Protein 7DEK (pdb70)

Solvent-accessible surface area: 42428 Å² total; per-residue (Å²): 167,26,91,19,150,60,57,7,5,57,4,1,0,3,44,0,8,80,29,1,48,46,28,32,41,108,0,11,71,36,3,29,4,45,0,0,10,77,0,1,68,3,19,63,58,185,106,182,86,71,17,72,79,122,67,12,85,99,14,60,55,110,3,99,152,80,2,114,128,72,44,69,64,51,4,81,99,44,19,111,53,3,83,109,60,14,116,68,11,23,72,76,87,58,17,69,73,26,119,40,23,0,8,47,60,61,84,111,142,24,145,19,92,99,3,142,45,120,33,56,0,27,0,36,8,16,0,64,17,73,109,42,34,54,45,58,6,0,86,112,106,57,65,53,62,56,38,62,0,88,62,27,27,80,0,9,36,47,1,0,65,82,3,44,38,22,1,78,4,67,0,17,0,3,8,126,31,15,93,14,68,130,31,87,44,53,37,10,19,11,39,12,2,0,15,10,35,1,48,0,74,15,54,163,126,28,172,64,66,4,5,43,0,0,0,1,30,0,13,88,30,0,90,47,40,32,128,98,19,35,92,51,16,54,2,105,0,0,15,33,0,0,45,0,17,64,51,130,99,151,63,50,21,67,84,89,57,15,94,120,6,94,48,101,14,123,140,96,13,118,85,83,129,54,52,93,5,81,106,43,22,120,54,3,92,124,58,18,104,100,5,23,154,118,145,60,16,68,71,25,119,52,22,0,10,42,37,73,82,109,148,27,134,20,93,88,5,126,51,121,25,50,0,28,0,40,13,28,0,79,16,62,109,25,73,66,49,60,2,0,93,134,112,55,68,66,58,57,34,61,0,77,57,29,27,73,0,18,35,46,0,0,61,74,3,53,36,27,6,73,3,76,0,14,0,14,6,130,36,19,92,17,63,135,39,119,30,134,55,10,42,22,29,14,5,0,20,6,50,0,46,0,66,18,63,155,220,102,125,15,95,20,146,69,52,20,17,68,1,0,0,1,39,0,6,89,31,0,60,47,41,36,146,130,32,31,96,68,12,18,20,134,4,0,11,36,0,0,37,1,3,50,47,144,105,188,75,98,14,71,78,122,50,7,89,122,7,78,52,88,23,125,116,121,25,92,100,106,124,66,60,86,9,81,102,37,37,103,46,1,133,126,57,22,89,92,6,22,161,119,144,60,12,71,66,23,120,52,21,0,10,40,40,70,81,95,154,30,148,23,85,97,6,134,34,122,32,50,0,26,0,38,21,44,0,70,17,51,115,36,81,58,44,50,7,0,96,142,120,52,67,57,46,74,50,61,0,70,68,27,26,76,0,10,37,45,2,0,60,81,3,48,35,23,12,80,8,74,0,12,0,7,17,132,31,14,104,15,70,124,39,92,40,132,56,10,47,29,42,5,6,0,9,9,34,0,43,0,74,18,59,140,161,100,133,68,55,8,20,27,0,0,10,1,30,0,2,91,29,0,59,46,33,21,56,101,5,4,44,68,15,12,5,39,0,0,9,25,0,2,75,3,10,48,61,148,100,167,64,76,35,79,73,110,80,4,81,117,8,56,42,129,29,104,130,146,8,118,109,114,72,67,53,51,6,71,96,51,35,114,62,3,141,123,62,22,82,48,8,25,96,86,130,57,18,68,69,26,120,50,23,0,9,41,43,80,84,120,168,29,148,17,78,91,5,123,42,117,28,54,1,25,0,35,15,46,0,71,18,67,108,32,77,59,43,57,4,0,93,127,115,52,68,58,47,70,40,66,0,72,66,32,33,81,0,10,35,49,1,1,61,72,1,50,37,25,9,83,4,72,0,15,0,11,15,144,34,14,94,15,69,143,51,103,34,79,36,14,27,23,39,11,5,2,7,8,40,0,43,0,70,18,67,148

Organism: Pseudomonas aeruginosa (strain ATCC 15692 / DSM 22644 / CIP 104116 / JCM 14847 / LMG 12228 / 1C / PRS 101 / PAO1) (NCBI:txid208964)

Foldseek 3Di:
DACCPPVVSVVVVVVVVQVCLQVVLLLPPVDDCPVVVVVVVCVVVVNDDPDDVVVVVVVVVVVNVVSVVSNVVVQVVQQVVLVVVLVVVCVDPQWDQDPVRKTKHWPFADDAAQDDQAWWFFKFKWKAFPVRHTDDGSVVVPHTDTGHLPPAFQQSVVVRRVGHAFIWMKIFAFLVSGVAQDDPGSSAHHRTTMIMGMTGNGID/DCPDVVSVVVVVVCVVVVVVVVLLVPVVDDVVVVVVQVVCVVVVHDRPDDVVVVVVVVVVSNVVSVVVLVVVQVVQQVVLVVVLVVVCVDPQWDQDPVRKIKHWPFADPAAFDDQAWKFFKFKWKAFPVGHTDDGSVVVPHTDTGGLNGAQQQSVVVSRVGHAFTKMKIFAWQVSGCACNCPDPVQHHRTTIIMTMHGNGID/DDDQPCPPVVSVVVVVVCVVVVVVVVVVPPPVDDPVVVVVVVVCVVVVHDDPDDPVRVVVVVVVSVVVVVVVLVVCQVVQQVVLVVLLVVQCPDPQWPQDPLRKIKHWPFADDAAQDAQAWKFFKFKWKAFSVGHTDDGSVVVPGTDIGHLNHAQQSSVVVSRVGHAFIWMKIFAFQVSGPAQDCPDPSAHHRTTMIMTMHRNGID/DDVDVVVVVVVVVCVVVQLLVCLLQPVDDDPVVVVVVVVCVVVVNPDPDDVVVVVVVVVVSNVNSVVRLVVVQVVQQVVLVVLLVVVCVDPQWDQDPLRKIKRWPFADPADFDDLAWWFFKFKWKAFPVGHTDDGSVVVVHTDTGRLVPAQQSSVVVSRVGHAFIKMKIFAFQVSGPAQDQPDSSGHHRTTIIMTMHGNGID

B-factor: mean 84.19, std 25.19, range [32.56, 194.79]

InterPro domains:
  IPR000774 Peptidyl-prolyl cis-trans isomerase, FKBP-type, N-terminal [PF01346] (33-130)
  IPR001179 FKBP-type peptidyl-prolyl cis-trans isomerase domain [PF00254] (137-225)
  IPR001179 FKBP-type peptidyl-prolyl cis-trans isomerase domain [PS50059] (142-228)
  IPR036944 Peptidyl-prolyl cis-trans isomerase, FKBP-type, N-terminal domain superfamily [G3DSA:1.10.287.460] (23-119)
  IPR046357 Peptidyl-prolyl cis-trans isomerase domain superfamily [G3DSA:3.10.50.40] (120-227)

Nearest PDB structures (foldseek):
  7dek-assembly2_D  TM=9.867E-01  e=1.945E-37  Pseudomonas aeruginosa PAO1
  8r39-assembly1_C-2  TM=6.738E-01  e=6.126E-23  Legionella pneumophila
  8bjd-assembly1_A  TM=6.782E-01  e=1.508E-22  Legionella pneumophila
  8bje-assembly1_A  TM=9.689E-01  e=6.973E-18  Legionella pneumophila
  1q6u-assembly1_A  TM=6.995E-01  e=3.808E-20  Escherichia coli

Sequence (814 aa):
NVELKTPAQKASYGIGLNMGKSLSQEGMDDLDSKAVAKGIEDALGKKKQQLTDEELTEAFAFLQKRAEERMAAIGDENAKAGKKFLEENGKRDGVTTTASGLQYEIVKKADGPQPKATDVVTVHYEGRLTDGTVFDSSIERGSPIDLPVSGVIPGWVEALQLMHVGEKIKLYIPSELAYGAQSPSPAIPANSVLVFDMELLGIKELKTPAQKASYGIGLNMGKSLSQEGMDDLDSKAVAKGIEDALGKKKQQLTDEELTEAFAFLQKRAEERMAAIGDENAKAGKKFLEENGKRDGVTTTASGLQYEIVKKADGPQPKATDVVTVHYEGRLTDGTVFDSSIERGSPIDLPVSGVIPGWVEALQLMHVGEKIKLYIPSELAYGAQSPSPAIPANSVLVFDMELLGIKQTNVELKTPAQKASYGIGLNMGKSLSQEGMDDLDSKAVAKGIEDALGKKKQQLTDEELTEAFAFLQKRAEERMAAIGDENAKAGKKFLEENGKRDGVTTTASGLQYEIVKKADGPQPKATDVVTVHYEGRLTDGTVFDSSIERGSPIDLPVSGVIPGWVEALQLMHVGEKIKLYIPSELAYGAQSPSPAIPANSVLVFDMELLGIKELKTPAQKASYGIGLNMGKSLSQEGMDDLDSKAVAKGIEDALGKKKQQLTDEELTEAFAFLQKRAEERMAAIGDENAKAGKKFLEENGKRDGVTTTASGLQYEIVKKADGPQPKATDVVTVHYEGRLTDGTVFDSSIERGSPIDLPVSGVIPGWVEALQLMHVGEKIKLYIPSELAYGAQSPSPAIPANSVLVFDMELLGIK

Secondary structure (DSSP, 8-state):
-----SHHHHHHHHHHHHHHHHHHTTT-----HHHHHHHHHHHHTTPPPSS-HHHHHHHHHHHHHHHHHHHHHHHHHHHHHHHHHHHHHHHSTT-EE-TTS-EEEEEE----PPPPTT-EEEEEEEEE-TTS-EEEEHHHHTS-EEEETTTS-HHHHHHHHH--TT-EEEEEE-GGGSSTT--SSTTS-SS--EEEEEEEEEE-/---SHHHHHHHHHHHHHHHHHHHTT-----HHHHHHHHHHHHTTPPPSS-HHHHHHHHHHHHHHHHHHHHHHHHHHHHHHHHHHHHHHHSTTEEE-TTS-EEEEEE---PPPP-TTSEEEEEEEEE-TT--EEEEHHHHTS-EEEETTTS-HHHHHHHHH--TT-EEEEEE-STTTTTT---SSSS-SS-PEEEEEEEEEE-/-------SHHHHHHHHHHHHHHHHHHHTT-TT--HHHHHHHHHHHHTT---SS-HHHHHHHHHHHHHHHHHHHHHHHHHHHHHHHHHHHHHHHSTT-EE-TTS-EEEEEE---SPPP-TTSEEEEEEEEE-TT-----BHHHH-S-EEEESBTB-HHHHHHHHHS-TT-EEEEEE-GGGSS-S--SSTTS-TT--EEEEEEEEEE-/---SHHHHHHHHHHHHHHHHHHHTT-----HHHHHHHHHHHHTTPPPSS-HHHHHHHHHHHHHHHHHHHHHHHHHHHHHHHHHHHHHHHSTT-EE-TTS-EEEEEE---PPPP-TT-EEEEEEEEE-TT-----BHHHHTS-EEEEGGGS-HHHHHHHHH--TT-EEEEEE-GGGTTTT---SSSS-SS-PEEEEEEEEEE-

Structure (mmCIF, N/CA/C/O backbone):
data_7DEK
#
_entry.id   7DEK
#
_cell.length_a   77.073
_cell.length_b   94.223
_cell.length_c   117.437
_cell.angle_alpha   90.000
_cell.angle_beta   90.000
_cell.angle_gamma   90.000
#
_symmetry.space_group_name_H-M   'P 21 21 21'
#
loop_
_entity.id
_entity.type
_entity.pdbx_description
1 polymer 'Peptidyl-prolyl cis-trans isomerase'
2 water water
#
loop_
_atom_site.group_PDB
_atom_site.id
_atom_site.type_symbol
_atom_site.label_atom_id
_atom_site.label_alt_id
_atom_site.label_comp_id
_atom_site.label_asym_id
_atom_site.label_entity_id
_atom_site.label_seq_id
_atom_site.pdbx_PDB_ins_code
_atom_site.Cartn_x
_atom_site.Cartn_y
_atom_site.Cartn_z
_atom_site.occupancy
_atom_site.B_iso_or_equiv
_atom_site.auth_seq_id
_atom_site.auth_comp_id
_atom_site.auth_asym_id
_atom_site.auth_atom_id
_atom_site.pdbx_PDB_model_num
ATOM 1 N N . ASN A 1 3 ? -10.60000 16.53700 -11.00800 1.000 100.24023 25 ASN A N 1
ATOM 2 C CA . ASN A 1 3 ? -10.16100 17.08400 -9.69800 1.000 96.85882 25 ASN A CA 1
ATOM 3 C C . ASN A 1 3 ? -10.12000 15.93500 -8.69000 1.000 104.76779 25 ASN A C 1
ATOM 4 O O . ASN A 1 3 ? -9.62800 14.85300 -9.06200 1.000 107.47368 25 ASN A O 1
ATOM 9 N N . VAL A 1 4 ? -10.65100 16.14600 -7.47600 1.000 113.01371 26 VAL A N 1
ATOM 10 C CA . VAL A 1 4 ? -10.64100 15.10000 -6.40500 1.000 100.26303 26 VAL A CA 1
ATOM 11 C C . VAL A 1 4 ? -12.06600 14.84900 -5.90200 1.000 105.11101 26 VAL A C 1
ATOM 12 O O . VAL A 1 4 ? -12.83100 15.82500 -5.78600 1.000 103.17596 26 VAL A O 1
ATOM 16 N N . GLU A 1 5 ? -12.38500 13.59000 -5.59800 1.000 106.39031 27 GLU A N 1
ATOM 17 C CA . GLU A 1 5 ? -13.74000 13.22800 -5.11400 1.000 95.76843 27 GLU A CA 1
ATOM 18 C C . GLU A 1 5 ? -14.04600 14.02900 -3.85200 1.000 91.12650 27 GLU A C 1
ATOM 19 O O . GLU A 1 5 ? -14.96200 14.87000 -3.90600 1.000 99.29551 27 GLU A O 1
ATOM 25 N N . LEU A 1 6 ? -13.31300 13.75300 -2.77000 1.000 91.36281 28 LEU A N 1
ATOM 26 C CA . LEU A 1 6 ? -13.56700 14.41300 -1.46000 1.000 100.70918 28 LEU A CA 1
ATOM 27 C C . LEU A 1 6 ? -15.04200 14.24800 -1.09400 1.000 104.39222 28 LEU A C 1
ATOM 28 O O . LEU A 1 6 ? -15.56400 15.13500 -0.41300 1.000 98.87088 28 LEU A O 1
ATOM 33 N N . LYS A 1 7 ? -15.64900 13.11100 -1.44400 1.000 102.84162 29 LYS A N 1
ATOM 34 C CA . LYS A 1 7 ? -17.09100 12.88300 -1.16100 1.000 104.21470 29 LYS A CA 1
ATOM 35 C C . LYS A 1 7 ? -17.25900 11.91400 0.01600 1.000 103.41085 29 LYS A C 1
ATOM 36 O O . LYS A 1 7 ? -18.06200 12.21700 0.91700 1.000 99.15325 29 LYS A O 1
ATOM 42 N N . THR A 1 8 ? -16.57500 10.76900 -0.03200 1.000 86.40380 30 THR A N 1
ATOM 43 C CA . THR A 1 8 ? -16.70200 9.75600 1.04500 1.000 90.12986 30 THR A CA 1
ATOM 44 C C . THR A 1 8 ? -16.27100 10.40900 2.35700 1.000 81.79211 30 THR A C 1
ATOM 45 O O . THR A 1 8 ? -15.36200 11.24600 2.31200 1.000 86.33433 30 THR A O 1
ATOM 49 N N . PRO A 1 9 ? -16.91200 10.15300 3.53000 1.000 79.06699 31 PRO A N 1
ATOM 50 C CA . PRO A 1 9 ? -16.40700 10.69900 4.79300 1.000 87.65335 31 PRO A CA 1
ATOM 51 C C . PRO A 1 9 ? -14.95400 10.23700 4.94400 1.000 90.03095 31 PRO A C 1
ATOM 52 O O . PRO A 1 9 ? -14.18500 10.93500 5.57000 1.000 90.68539 31 PRO A O 1
ATOM 56 N N . ALA A 1 10 ? -14.60800 9.10500 4.33300 1.000 84.71273 32 ALA A N 1
ATOM 57 C CA . ALA A 1 10 ? -13.20300 8.64200 4.35300 1.000 80.49428 32 ALA A CA 1
ATOM 58 C C . ALA A 1 10 ? -12.36100 9.61200 3.52700 1.000 86.09908 32 ALA A C 1
ATOM 59 O O . ALA A 1 10 ? -11.25200 9.94600 3.96300 1.000 86.97313 32 ALA A O 1
ATOM 61 N N . GLN A 1 11 ? -12.87900 10.02700 2.37000 1.000 74.07028 33 GLN A N 1
ATOM 62 C CA . GLN A 1 11 ? -12.14600 10.96100 1.47800 1.000 81.91871 33 GLN A CA 1
ATOM 63 C C . GLN A 1 11 ? -11.92600 12.28900 2.19400 1.000 84.95397 33 GLN A C 1
ATOM 64 O O . GLN A 1 11 ? -10.80500 12.80800 2.13800 1.000 83.27157 33 GLN A O 1
ATOM 70 N N . LYS A 1 12 ? -12.98000 12.83200 2.79900 1.000 85.83826 34 LYS A N 1
ATOM 71 C CA . LYS A 1 12 ? -12.86500 14.11400 3.53200 1.000 73.15056 34 LYS A CA 1
ATOM 72 C C . LYS A 1 12 ? -11.73100 13.98400 4.54700 1.000 78.31246 34 LYS A C 1
ATOM 73 O O . LYS A 1 12 ? -10.86500 14.87200 4.57700 1.000 90.88884 34 LYS A O 1
ATOM 79 N N . ALA A 1 13 ? -11.73200 12.90200 5.32800 1.000 89.89709 35 ALA A N 1
ATOM 80 C CA . ALA A 1 13 ? -10.69700 12.69700 6.37000 1.000 90.36470 35 ALA A CA 1
ATOM 81 C C . ALA A 1 13 ? -9.31600 12.55600 5.72600 1.000 84.69051 35 ALA A C 1
ATOM 82 O O . ALA A 1 13 ? -8.38500 13.23500 6.18400 1.000 83.37819 35 ALA A O 1
ATOM 84 N N . SER A 1 14 ? -9.19400 11.68400 4.72400 1.000 78.85270 36 SER A N 1
ATOM 85 C CA . SER A 1 14 ? -7.88900 11.45200 4.05500 1.000 78.81621 36 SER A CA 1
ATOM 86 C C . SER A 1 14 ? -7.35000 12.78800 3.55000 1.000 87.84985 36 SER A C 1
ATOM 87 O O . SER A 1 14 ? -6.13400 13.00800 3.65100 1.000 90.26509 36 SER A O 1
ATOM 90 N N . TYR A 1 15 ? -8.23400 13.64200 3.03500 1.000 83.12803 37 TYR A N 1
ATOM 91 C CA . TYR A 1 15 ? -7.81700 14.97200 2.52400 1.000 79.27168 37 TYR A CA 1
ATOM 92 C C . TYR A 1 15 ? -7.06500 15.70900 3.62700 1.000 78.80652 37 TYR A C 1
ATOM 93 O O . TYR A 1 15 ? -5.93200 16.14900 3.38400 1.000 76.46537 37 TYR A O 1
ATOM 102 N N . GLY A 1 16 ? -7.70000 15.86700 4.78900 1.000 75.44464 38 GLY A N 1
ATOM 103 C CA . GLY A 1 16 ? -7.09300 16.65300 5.88000 1.000 85.60122 38 GLY A CA 1
ATOM 104 C C . GLY A 1 16 ? -5.85900 16.00100 6.46400 1.000 92.98211 38 GLY A C 1
ATOM 105 O O . GLY A 1 16 ? -5.01900 16.72800 7.01400 1.000 89.18566 38 GLY A O 1
ATOM 106 N N . ILE A 1 17 ? -5.73700 14.68100 6.34800 1.000 82.33583 39 ILE A N 1
ATOM 107 C CA . ILE A 1 17 ? -4.47100 14.04600 6.80400 1.000 89.32339 39 ILE A CA 1
ATOM 108 C C . ILE A 1 17 ? -3.35900 14.69500 5.98400 1.000 85.63614 39 ILE A C 1
ATOM 109 O O . ILE A 1 17 ? -2.40600 15.20600 6.58700 1.000 93.08287 39 ILE A O 1
ATOM 114 N N . GLY A 1 18 ? -3.53700 14.76000 4.66600 1.000 81.88066 40 GLY A N 1
ATOM 115 C CA . GLY A 1 18 ? -2.52600 15.37600 3.79000 1.000 94.07140 40 GLY A CA 1
ATOM 116 C C . GLY A 1 18 ? -2.42300 16.87300 4.00800 1.000 93.94577 40 GLY A C 1
ATOM 117 O O . GLY A 1 18 ? -1.29900 17.39400 4.00000 1.000 96.00109 40 GLY A O 1
ATOM 118 N N . LEU A 1 19 ? -3.56100 17.55000 4.15200 1.000 83.26934 41 LEU A N 1
ATOM 119 C CA . LEU A 1 19 ? -3.55800 19.01700 4.37400 1.000 86.71577 41 LEU A CA 1
ATOM 120 C C . LEU A 1 19 ? -2.67300 19.30900 5.58500 1.000 90.29079 41 LEU A C 1
ATOM 121 O O . LEU A 1 19 ? -1.66800 20.01500 5.42900 1.000 97.12792 41 LEU A O 1
ATOM 126 N N . ASN A 1 20 ? -3.04400 18.77500 6.74900 1.000 82.85525 42 ASN A N 1
ATOM 127 C CA . ASN A 1 20 ? -2.27900 19.05800 7.98800 1.000 84.40774 42 ASN A CA 1
ATOM 128 C C . ASN A 1 20 ? -0.83700 18.58600 7.79900 1.000 89.06302 42 ASN A C 1
ATOM 129 O O . ASN A 1 20 ? 0.06500 19.26500 8.29900 1.000 91.90340 42 ASN A O 1
ATOM 134 N N . MET A 1 21 ? -0.64200 17.46400 7.10400 1.000 89.64020 43 MET A N 1
ATOM 135 C CA . MET A 1 21 ? 0.71800 16.89600 6.91000 1.000 89.12076 43 MET A CA 1
ATOM 136 C C . MET A 1 21 ? 1.57900 17.89400 6.13500 1.000 94.49700 43 MET A C 1
ATOM 137 O O . MET A 1 21 ? 2.71800 18.12600 6.55200 1.000 101.26670 43 MET A O 1
ATOM 142 N N . GLY A 1 22 ? 1.03500 18.49700 5.07800 1.000 92.56476 44 GLY A N 1
ATOM 143 C CA . GLY A 1 22 ? 1.79000 19.50700 4.31600 1.000 99.64261 44 GLY A CA 1
ATOM 144 C C . GLY A 1 22 ? 2.21100 20.65100 5.21500 1.000 94.43094 44 GLY A C 1
ATOM 145 O O . GLY A 1 22 ? 3.39400 21.01600 5.18700 1.000 99.22131 44 GLY A O 1
ATOM 146 N N . LYS A 1 23 ? 1.27800 21.16800 6.01100 1.000 88.41528 45 LYS A N 1
ATOM 147 C CA . LYS A 1 23 ? 1.58200 22.30300 6.91800 1.000 94.80818 45 LYS A CA 1
ATOM 148 C C . LYS A 1 23 ? 2.57700 21.84400 7.98700 1.000 97.15627 45 LYS A C 1
ATOM 149 O O . LYS A 1 23 ? 3.50400 22.60500 8.29400 1.000 92.77418 45 LYS A O 1
ATOM 155 N N . SER A 1 24 ? 2.38100 20.64900 8.54600 1.000 102.28995 46 SER A N 1
ATOM 156 C CA . SER A 1 24 ? 3.29700 20.12800 9.59200 1.000 101.16626 46 SER A CA 1
ATOM 157 C C . SER A 1 24 ? 4.70800 20.01700 9.01700 1.000 109.21762 46 SER A C 1
ATOM 158 O O . SER A 1 24 ? 5.63900 20.55700 9.63200 1.000 117.22410 46 SER A O 1
ATOM 161 N N . LEU A 1 25 ? 4.84800 19.36800 7.86200 1.000 103.80682 47 LEU A N 1
ATOM 162 C CA . LEU A 1 25 ? 6.19200 19.14100 7.27200 1.000 111.10761 47 LEU A CA 1
ATOM 163 C C . LEU A 1 25 ? 6.79800 20.46700 6.80400 1.000 113.99713 47 LEU A C 1
ATOM 164 O O . LEU A 1 25 ? 8.03100 20.57800 6.81400 1.000 117.69565 47 LEU A O 1
ATOM 169 N N . SER A 1 26 ? 5.96300 21.42900 6.40600 1.000 112.69426 48 SER A N 1
ATOM 170 C CA . SER A 1 26 ? 6.47700 22.75000 5.95800 1.000 119.30001 48 SER A CA 1
ATOM 171 C C . SER A 1 26 ? 7.10200 23.46800 7.15400 1.000 120.89586 48 SER A C 1
ATOM 172 O O . SER A 1 26 ? 8.04900 24.25000 6.94900 1.000 110.05200 48 SER A O 1
ATOM 175 N N . GLN A 1 27 ? 6.57400 23.22100 8.35600 1.000 127.25408 49 GLN A N 1
ATOM 176 C CA . GLN A 1 27 ? 7.16100 23.82300 9.58200 1.000 112.87939 49 GLN A CA 1
ATOM 177 C C . GLN A 1 27 ? 8.22100 22.86200 10.11800 1.000 122.34056 49 GLN A C 1
ATOM 178 O O . GLN A 1 27 ? 8.73500 23.11900 11.21800 1.000 121.38385 49 GLN A O 1
ATOM 184 N N . GLU A 1 28 ? 8.50500 21.78500 9.38100 1.000 124.36257 50 GLU A N 1
ATOM 185 C CA . GLU A 1 28 ? 9.59300 20.85000 9.77500 1.000 128.37666 50 GLU A CA 1
ATOM 186 C C . GLU A 1 28 ? 10.73600 21.03800 8.77900 1.000 128.28659 50 GLU A C 1
ATOM 187 O O . GLU A 1 28 ? 11.63300 20.18100 8.74900 1.000 129.77539 50 GLU A O 1
ATOM 193 N N . GLY A 1 29 ? 10.69600 22.12600 8.00700 1.000 129.88052 51 GLY A N 1
ATOM 194 C CA . GLY A 1 29 ? 11.78800 22.42500 7.06400 1.000 128.74858 51 GLY A CA 1
ATOM 195 C C . GLY A 1 29 ? 11.59200 21.72100 5.73900 1.000 133.35960 51 GLY A C 1
ATOM 196 O O . GLY A 1 29 ? 12.39700 21.95300 4.82800 1.000 140.72636 51 GLY A O 1
ATOM 197 N N . MET A 1 30 ? 10.58500 20.85000 5.64100 1.000 131.61509 52 MET A N 1
ATOM 198 C CA . MET A 1 30 ? 10.40700 20.05200 4.39700 1.000 135.51196 52 MET A CA 1
ATOM 199 C C . MET A 1 30 ? 9.50300 20.80400 3.42400 1.000 133.99036 52 MET A C 1
ATOM 200 O O . MET A 1 30 ? 8.29500 20.51000 3.39500 1.000 130.34675 52 MET A O 1
ATOM 205 N N . ASP A 1 31 ? 10.05300 21.74300 2.65800 1.000 137.66628 53 ASP A N 1
ATOM 206 C CA . ASP A 1 31 ? 9.23200 22.43200 1.62700 1.000 138.75837 53 ASP A CA 1
ATOM 207 C C . ASP A 1 31 ? 9.33800 21.63100 0.33000 1.000 142.83966 53 ASP A C 1
ATOM 208 O O . ASP A 1 31 ? 8.49100 21.83200 -0.55800 1.000 142.30725 53 ASP A O 1
ATOM 213 N N . ASP A 1 32 ? 10.31400 20.72300 0.25200 1.000 151.97770 54 ASP A N 1
ATOM 214 C CA . ASP A 1 32 ? 10.58100 19.96800 -1.00300 1.000 156.09063 54 ASP A CA 1
ATOM 215 C C . ASP A 1 32 ? 9.53400 18.87600 -1.25300 1.000 154.96915 54 ASP A C 1
ATOM 216 O O . ASP A 1 32 ? 9.53400 18.32300 -2.36900 1.000 155.27809 54 ASP A O 1
ATOM 221 N N . LEU A 1 33 ? 8.69800 18.55900 -0.26100 1.000 149.71659 55 LEU A N 1
ATOM 222 C CA . LEU A 1 33 ? 7.72700 17.43700 -0.40200 1.000 144.32105 55 LEU A CA 1
ATOM 223 C C . LEU A 1 33 ? 6.76100 17.71000 -1.55800 1.000 145.47035 55 LEU A C 1
ATOM 224 O O . LEU A 1 33 ? 6.21600 18.82800 -1.60200 1.000 151.24670 55 LEU A O 1
ATOM 229 N N . ASP A 1 34 ? 6.53700 16.72500 -2.43300 1.000 140.99948 56 ASP A N 1
ATOM 230 C CA . ASP A 1 34 ? 5.51000 16.88300 -3.49700 1.000 144.60705 56 ASP A CA 1
ATOM 231 C C . ASP A 1 34 ? 4.53000 15.71400 -3.39600 1.000 138.66920 56 ASP A C 1
ATOM 232 O O . ASP A 1 34 ? 4.97400 14.60800 -3.04900 1.000 139.44026 56 ASP A O 1
ATOM 237 N N . SER A 1 35 ? 3.24800 15.97200 -3.65700 1.000 137.88842 57 SER A N 1
ATOM 238 C CA . SER A 1 35 ? 2.21000 14.91900 -3.54300 1.000 127.12099 57 SER A CA 1
ATOM 239 C C . SER A 1 35 ? 2.45400 13.86400 -4.61500 1.000 140.94306 57 SER A C 1
ATOM 240 O O . SER A 1 35 ? 1.71800 12.88200 -4.64700 1.000 140.67089 57 SER A O 1
ATOM 243 N N . LYS A 1 36 ? 3.46700 14.05800 -5.44900 1.000 149.31510 58 LYS A N 1
ATOM 244 C CA . LYS A 1 36 ? 3.66600 13.10400 -6.56500 1.000 149.87045 58 LYS A CA 1
ATOM 245 C C . LYS A 1 36 ? 3.89400 11.70600 -5.98900 1.000 141.65638 58 LYS A C 1
ATOM 246 O O . LYS A 1 36 ? 3.14800 10.78800 -6.36900 1.000 141.70431 58 LYS A O 1
ATOM 252 N N . ALA A 1 37 ? 4.78900 11.58000 -5.01100 1.000 143.78838 59 ALA A N 1
ATOM 253 C CA . ALA A 1 37 ? 5.14400 10.23100 -4.51400 1.000 145.88214 59 ALA A CA 1
ATOM 254 C C . ALA A 1 37 ? 4.42100 9.85800 -3.21300 1.000 140.34825 59 ALA A C 1
ATOM 255 O O . ALA A 1 37 ? 4.23800 8.65600 -2.99200 1.000 143.71960 59 ALA A O 1
ATOM 257 N N . VAL A 1 38 ? 4.05200 10.83100 -2.38000 1.000 135.36734 60 VAL A N 1
ATOM 258 C CA . VAL A 1 38 ? 3.42100 10.47000 -1.07600 1.000 132.04949 60 VAL A CA 1
ATOM 259 C C . VAL A 1 38 ? 2.05500 9.86200 -1.38300 1.000 131.32655 60 VAL A C 1
ATOM 260 O O . VAL A 1 38 ? 1.70700 8.84500 -0.76100 1.000 133.06623 60 VAL A O 1
ATOM 264 N N . ALA A 1 39 ? 1.35200 10.42100 -2.36900 1.000 131.98957 61 ALA A N 1
ATOM 265 C CA . ALA A 1 39 ? 0.04500 9.85800 -2.77300 1.000 128.67777 61 ALA A CA 1
ATOM 266 C C . ALA A 1 39 ? 0.28200 8.49400 -3.41500 1.000 137.70251 61 ALA A C 1
ATOM 267 O O . ALA A 1 39 ? -0.44400 7.55000 -3.08800 1.000 138.24297 61 ALA A O 1
ATOM 269 N N . LYS A 1 40 ? 1.27800 8.40600 -4.29200 1.000 141.31734 62 LYS A N 1
ATOM 270 C CA . LYS A 1 40 ? 1.60200 7.09600 -4.90500 1.000 147.72835 62 LYS A CA 1
ATOM 271 C C . LYS A 1 40 ? 1.81400 6.07900 -3.78400 1.000 146.22863 62 LYS A C 1
ATOM 272 O O . LYS A 1 40 ? 1.20300 5.00600 -3.86100 1.000 152.12937 62 LYS A O 1
ATOM 278 N N . GLY A 1 41 ? 2.65900 6.40900 -2.80200 1.000 143.87052 63 GLY A N 1
ATOM 279 C CA . GLY A 1 41 ? 2.99200 5.48000 -1.70400 1.000 140.53090 63 GLY A CA 1
ATOM 280 C C . GLY A 1 41 ? 1.76800 4.84900 -1.08300 1.000 137.04013 63 GLY A C 1
ATOM 281 O O . GLY A 1 41 ? 1.82900 3.65700 -0.75700 1.000 135.90870 63 GLY A O 1
ATOM 282 N N . ILE A 1 42 ? 0.69200 5.61700 -0.93000 1.000 132.88528 64 ILE A N 1
ATOM 283 C CA . ILE A 1 42 ? -0.52200 5.07900 -0.25100 1.000 134.67642 64 ILE A CA 1
ATOM 284 C C . ILE A 1 42 ? -1.06800 3.91400 -1.08000 1.000 146.02379 64 ILE A C 1
ATOM 285 O O . ILE A 1 42 ? -1.27800 2.83500 -0.50500 1.000 144.65567 64 ILE A O 1
ATOM 290 N N . GLU A 1 43 ? -1.24800 4.11700 -2.38700 1.000 143.28377 65 GLU A N 1
ATOM 291 C CA . GLU A 1 43 ? -1.73400 3.03400 -3.28100 1.000 133.90340 65 GLU A CA 1
ATOM 292 C C . GLU A 1 43 ? -0.76300 1.85100 -3.23400 1.000 145.86899 65 GLU A C 1
ATOM 293 O O . GLU A 1 43 ? -1.23800 0.71300 -3.08100 1.000 155.79472 65 GLU A O 1
ATOM 299 N N . ASP A 1 44 ? 0.54000 2.10900 -3.36300 1.000 149.44758 66 ASP A N 1
ATOM 300 C CA . ASP A 1 44 ? 1.54300 1.01100 -3.39300 1.000 151.18075 66 ASP A CA 1
ATOM 301 C C . ASP A 1 44 ? 1.42700 0.17400 -2.11800 1.000 148.04455 66 ASP A C 1
ATOM 302 O O . ASP A 1 44 ? 1.27400 -1.05300 -2.23400 1.000 149.89228 66 ASP A O 1
ATOM 307 N N . ALA A 1 45 ? 1.47600 0.81800 -0.95000 1.000 142.82824 67 ALA A N 1
ATOM 308 C CA . ALA A 1 45 ? 1.44700 0.08400 0.33700 1.000 137.66390 67 ALA A CA 1
ATOM 309 C C . ALA A 1 45 ? 0.12500 -0.66300 0.49500 1.000 133.16679 67 ALA A C 1
ATOM 310 O O . ALA A 1 45 ? 0.16000 -1.84000 0.89000 1.000 133.46897 67 ALA A O 1
ATOM 312 N N . LEU A 1 46 ? -0.99600 0.01800 0.24500 1.000 132.35241 68 LEU A N 1
ATOM 313 C CA . LEU A 1 46 ? -2.33300 -0.59900 0.46400 1.000 140.82797 68 LEU A CA 1
ATOM 314 C C . LEU A 1 46 ? -2.52000 -1.79000 -0.47600 1.000 131.64014 68 LEU A C 1
ATOM 315 O O . LEU A 1 46 ? -3.26700 -2.71500 -0.11100 1.000 127.63960 68 LEU A O 1
ATOM 320 N N . GLY A 1 47 ? -1.92200 -1.74200 -1.66400 1.000 138.32932 69 GLY A N 1
ATOM 321 C CA . GLY A 1 47 ? -2.04900 -2.86200 -2.61300 1.000 145.12727 69 GLY A CA 1
ATOM 322 C C . GLY A 1 47 ? -1.02800 -3.93700 -2.30600 1.000 157.39214 69 GLY A C 1
ATOM 323 O O . GLY A 1 47 ? -1.06100 -4.98200 -2.98600 1.000 150.42481 69 GLY A O 1
ATOM 324 N N . LYS A 1 48 ? -0.19900 -3.72000 -1.27500 1.000 155.07340 70 LYS A N 1
ATOM 325 C CA . LYS A 1 48 ? 0.90100 -4.66400 -0.93300 1.000 146.67067 70 LYS A CA 1
ATOM 326 C C . LYS A 1 48 ? 1.80900 -4.77800 -2.15600 1.000 156.56853 70 LYS A C 1
ATOM 327 O O . LYS A 1 48 ? 2.59800 -5.73600 -2.22800 1.000 157.84871 70 LYS A O 1
ATOM 333 N N . LYS A 1 49 ? 1.71000 -3.81400 -3.07500 1.000 165.42910 71 LYS A N 1
ATOM 334 C CA . LYS A 1 49 ? 2.61300 -3.78900 -4.25500 1.000 167.26243 71 LYS A CA 1
ATOM 335 C C . LYS A 1 49 ? 4.05200 -3.67100 -3.74400 1.000 170.48551 71 LYS A C 1
ATOM 336 O O . LYS A 1 49 ? 4.25000 -3.08500 -2.66200 1.000 171.15330 71 LYS A O 1
ATOM 342 N N . LYS A 1 50 ? 5.01300 -4.22900 -4.48100 1.000 168.72715 72 LYS A N 1
ATOM 343 C CA . LYS A 1 50 ? 6.42900 -4.22300 -4.02900 1.000 172.40961 72 LYS A CA 1
ATOM 344 C C . LYS A 1 50 ? 6.91200 -2.78400 -3.82600 1.000 174.75843 72 LYS A C 1
ATOM 345 O O . LYS A 1 50 ? 6.48000 -1.89700 -4.59100 1.000 171.58854 72 LYS A O 1
ATOM 351 N N . GLN A 1 51 ? 7.77800 -2.57000 -2.83000 1.000 182.37648 73 GLN A N 1
ATOM 352 C CA . GLN A 1 51 ? 8.35100 -1.22000 -2.58800 1.000 175.54267 73 GLN A CA 1
ATOM 353 C C . GLN A 1 51 ? 9.14000 -0.80500 -3.82900 1.000 179.61356 73 GLN A C 1
ATOM 354 O O . GLN A 1 51 ? 9.76800 -1.67800 -4.45500 1.000 189.25214 73 GLN A O 1
ATOM 360 N N . GLN A 1 52 ? 9.01500 0.46000 -4.23000 1.000 173.33487 74 GLN A N 1
ATOM 361 C CA . GLN A 1 52 ? 9.69600 0.92600 -5.46300 1.000 177.00728 74 GLN A CA 1
ATOM 362 C C . GLN A 1 52 ? 11.12600 1.31300 -5.09200 1.000 179.33620 74 GLN A C 1
ATOM 363 O O . GLN A 1 52 ? 11.93900 1.52800 -6.01000 1.000 183.55031 74 GLN A O 1
ATOM 369 N N . LEU A 1 53 ? 11.42100 1.36700 -3.79300 1.000 177.83655 75 LEU A N 1
ATOM 370 C CA . LEU A 1 53 ? 12.78800 1.72800 -3.34200 1.000 185.29101 75 LEU A CA 1
ATOM 371 C C . LEU A 1 53 ? 13.19100 0.82900 -2.17300 1.000 181.87818 75 LEU A C 1
ATOM 372 O O . LEU A 1 53 ? 12.32600 0.53600 -1.33200 1.000 180.39955 75 LEU A O 1
ATOM 377 N N . THR A 1 54 ? 14.45300 0.39700 -2.15000 1.000 185.45563 76 THR A N 1
ATOM 378 C CA . THR A 1 54 ? 14.94700 -0.49600 -1.07200 1.000 184.35577 76 THR A CA 1
ATOM 379 C C . THR A 1 54 ? 14.85000 0.23700 0.26300 1.000 180.41537 76 THR A C 1
ATOM 380 O O . THR A 1 54 ? 15.24200 1.41000 0.30500 1.000 182.44975 76 THR A O 1
ATOM 384 N N . ASP A 1 55 ? 14.35200 -0.43400 1.30300 1.000 158.54078 77 ASP A N 1
ATOM 385 C CA . ASP A 1 55 ? 14.16700 0.22200 2.62500 1.000 152.35674 77 ASP A CA 1
ATOM 386 C C . ASP A 1 55 ? 15.48300 0.86500 3.07100 1.000 145.81113 77 ASP A C 1
ATOM 387 O O . ASP A 1 55 ? 15.42900 1.91000 3.74000 1.000 140.68367 77 ASP A O 1
ATOM 392 N N . GLU A 1 56 ? 16.61700 0.25100 2.73000 1.000 145.21183 78 GLU A N 1
ATOM 393 C CA . GLU A 1 56 ? 17.93400 0.78200 3.17000 1.000 137.63102 78 GLU A CA 1
ATOM 394 C C . GLU A 1 56 ? 18.16400 2.17000 2.56300 1.000 138.51437 78 GLU A C 1
ATOM 395 O O . GLU A 1 56 ? 18.56000 3.08000 3.30800 1.000 128.30347 78 GLU A O 1
ATOM 401 N N . GLU A 1 57 ? 17.87600 2.33200 1.27100 1.000 140.81295 79 GLU A N 1
ATOM 402 C CA . GLU A 1 57 ? 18.11700 3.63100 0.59000 1.000 130.99855 79 GLU A CA 1
ATOM 403 C C . GLU A 1 57 ? 17.11300 4.63600 1.14500 1.000 134.22628 79 GLU A C 1
ATOM 404 O O . GLU A 1 57 ? 17.46800 5.82100 1.27400 1.000 132.33969 79 GLU A O 1
ATOM 410 N N . LEU A 1 58 ? 15.91400 4.16000 1.47400 1.000 142.21221 80 LEU A N 1
ATOM 411 C CA . LEU A 1 58 ? 14.84400 5.04500 1.99900 1.000 135.09528 80 LEU A CA 1
ATOM 412 C C . LEU A 1 58 ? 15.34800 5.71900 3.27500 1.000 127.27945 80 LEU A C 1
ATOM 413 O O . LEU A 1 58 ? 15.27400 6.95800 3.35000 1.000 125.85610 80 LEU A O 1
ATOM 418 N N . THR A 1 59 ? 15.84900 4.93000 4.22800 1.000 128.93843 81 THR A N 1
ATOM 419 C CA . THR A 1 59 ? 16.29800 5.48700 5.53100 1.000 127.58311 81 THR A CA 1
ATOM 420 C C . THR A 1 59 ? 17.42200 6.50100 5.31300 1.000 128.77774 81 THR A C 1
ATOM 421 O O . THR A 1 59 ? 17.41800 7.53500 6.00200 1.000 131.87173 81 THR A O 1
ATOM 425 N N . GLU A 1 60 ? 18.35200 6.20400 4.40600 1.000 131.10583 82 GLU A N 1
ATOM 426 C CA . GLU A 1 60 ? 19.49900 7.11600 4.16100 1.000 128.63600 82 GLU A CA 1
ATOM 427 C C . GLU A 1 60 ? 18.95800 8.46500 3.68600 1.000 124.99585 82 GLU A C 1
ATOM 428 O O . GLU A 1 60 ? 19.42400 9.49700 4.19900 1.000 125.19977 82 GLU A O 1
ATOM 434 N N . ALA A 1 61 ? 17.98800 8.44400 2.77000 1.000 127.64198 83 ALA A N 1
ATOM 435 C CA . ALA A 1 61 ? 17.44100 9.69900 2.20600 1.000 124.17331 83 ALA A CA 1
ATOM 436 C C . ALA A 1 61 ? 16.72100 10.49700 3.29500 1.000 120.30435 83 ALA A C 1
ATOM 437 O O . ALA A 1 61 ? 16.81900 11.73600 3.27400 1.000 127.46478 83 ALA A O 1
ATOM 439 N N . PHE A 1 62 ? 15.97900 9.81400 4.16600 1.000 114.81009 84 PHE A N 1
ATOM 440 C CA . PHE A 1 62 ? 15.24400 10.52000 5.24300 1.000 113.41012 84 PHE A CA 1
ATOM 441 C C . PHE A 1 62 ? 16.24600 11.38000 6.01000 1.000 115.34958 84 PHE A C 1
ATOM 442 O O . PHE A 1 62 ? 16.00800 12.59000 6.16500 1.000 122.43814 84 PHE A O 1
ATOM 450 N N . ALA A 1 63 ? 17.34000 10.76600 6.46200 1.000 117.97007 85 ALA A N 1
ATOM 451 C CA . ALA A 1 63 ? 18.35700 11.49600 7.25400 1.000 122.45442 85 ALA A CA 1
ATOM 452 C C . ALA A 1 63 ? 19.00600 12.58100 6.39400 1.000 128.94574 85 ALA A C 1
ATOM 453 O O . ALA A 1 63 ? 19.35600 13.64100 6.94200 1.000 131.27907 85 ALA A O 1
ATOM 455 N N . PHE A 1 64 ? 19.20500 12.29900 5.10500 1.000 123.86806 86 PHE A N 1
ATOM 456 C CA . PHE A 1 64 ? 19.80500 13.29900 4.18600 1.000 119.81468 86 PHE A CA 1
ATOM 457 C C . PHE A 1 64 ? 18.95400 14.56600 4.24100 1.000 123.36456 86 PHE A C 1
ATOM 458 O O . PHE A 1 64 ? 19.51100 15.66100 4.43800 1.000 125.35429 86 PHE A O 1
ATOM 466 N N . LEU A 1 65 ? 17.64100 14.41000 4.06000 1.000 121.58922 87 LEU A N 1
ATOM 467 C CA . LEU A 1 65 ? 16.72900 15.58200 4.04900 1.000 120.02292 87 LEU A CA 1
ATOM 468 C C . LEU A 1 65 ? 16.64200 16.17300 5.45600 1.000 119.13193 87 LEU A C 1
ATOM 469 O O . LEU A 1 65 ? 16.35200 17.36800 5.56100 1.000 131.45658 87 LEU A O 1
ATOM 474 N N . GLN A 1 66 ? 16.87900 15.37000 6.49300 1.000 111.59704 88 GLN A N 1
ATOM 475 C CA . GLN A 1 66 ? 16.71700 15.89700 7.87200 1.000 116.84605 88 GLN A CA 1
ATOM 476 C C . GLN A 1 66 ? 17.70800 17.04300 8.07500 1.000 114.52072 88 GLN A C 1
ATOM 477 O O . GLN A 1 66 ? 17.30400 18.09000 8.60900 1.000 117.28796 88 GLN A O 1
ATOM 483 N N . LYS A 1 67 ? 18.94900 16.85300 7.63400 1.000 109.92713 89 LYS A N 1
ATOM 484 C CA . LYS A 1 67 ? 19.98200 17.90100 7.82500 1.000 117.45911 89 LYS A CA 1
ATOM 485 C C . LYS A 1 67 ? 19.64400 19.08800 6.92000 1.000 113.25386 89 LYS A C 1
ATOM 486 O O . LYS A 1 67 ? 19.82900 20.23700 7.35700 1.000 115.67368 89 LYS A O 1
ATOM 492 N N . ARG A 1 68 ? 19.16000 18.81300 5.70800 1.000 111.09363 90 ARG A N 1
ATOM 493 C CA . ARG A 1 68 ? 18.78400 19.89900 4.76600 1.000 115.17550 90 ARG A CA 1
ATOM 494 C C . ARG A 1 68 ? 17.66300 20.71800 5.39900 1.000 114.36666 90 ARG A C 1
ATOM 495 O O . ARG A 1 68 ? 17.74900 21.95800 5.37300 1.000 114.98827 90 ARG A O 1
ATOM 503 N N . ALA A 1 69 ? 16.65600 20.04300 5.94900 1.000 109.58959 91 ALA A N 1
ATOM 504 C CA . ALA A 1 69 ? 15.48900 20.74200 6.53000 1.000 116.27149 91 ALA A CA 1
ATOM 505 C C . ALA A 1 69 ? 15.90200 21.50200 7.79200 1.000 118.69299 91 ALA A C 1
ATOM 506 O O . ALA A 1 69 ? 15.29000 22.54100 8.06600 1.000 118.69962 91 ALA A O 1
ATOM 508 N N . GLU A 1 70 ? 16.89900 21.00200 8.52300 1.000 107.90661 92 GLU A N 1
ATOM 509 C CA . GLU A 1 70 ? 17.32000 21.65400 9.79000 1.000 103.90174 92 GLU A CA 1
ATOM 510 C C . GLU A 1 70 ? 17.76400 23.08800 9.48900 1.000 114.03317 92 GLU A C 1
ATOM 511 O O . GLU A 1 70 ? 17.26200 24.01700 10.14200 1.000 115.17288 92 GLU A O 1
ATOM 517 N N . GLU A 1 71 ? 18.69800 23.25100 8.55100 1.000 112.22394 93 GLU A N 1
ATOM 518 C CA . GLU A 1 71 ? 19.20200 24.60100 8.19800 1.000 105.51964 93 GLU A CA 1
ATOM 519 C C . GLU A 1 71 ? 18.04700 25.40400 7.60900 1.000 104.85687 93 GLU A C 1
ATOM 520 O O . GLU A 1 71 ? 17.96400 26.61200 7.88600 1.000 111.89126 93 GLU A O 1
ATOM 526 N N . ARG A 1 72 ? 17.18200 24.74600 6.83900 1.000 110.37110 94 ARG A N 1
ATOM 527 C CA . ARG A 1 72 ? 16.05800 25.46100 6.18500 1.000 111.62900 94 ARG A CA 1
ATOM 528 C C . ARG A 1 72 ? 15.17000 26.06700 7.27300 1.000 102.11079 94 ARG A C 1
ATOM 529 O O . ARG A 1 72 ? 14.69700 27.19900 7.08600 1.000 101.12083 94 ARG A O 1
ATOM 537 N N . MET A 1 73 ? 14.98200 25.34500 8.38000 1.000 97.86984 95 MET A N 1
ATOM 538 C CA . MET A 1 73 ? 14.08800 25.82400 9.46600 1.000 102.00384 95 MET A CA 1
ATOM 539 C C . MET A 1 73 ? 14.67700 27.08400 10.09400 1.000 98.71892 95 MET A C 1
ATOM 540 O O . MET A 1 73 ? 13.91300 28.03600 10.32400 1.000 102.58681 95 MET A O 1
ATOM 545 N N . ALA A 1 74 ? 15.97900 27.07500 10.37300 1.000 98.82758 96 ALA A N 1
ATOM 546 C CA . ALA A 1 74 ? 16.62800 28.24600 11.00300 1.000 107.34437 96 ALA A CA 1
ATOM 547 C C . ALA A 1 74 ? 16.37600 29.49100 10.14900 1.000 106.68341 96 ALA A C 1
ATOM 548 O O . ALA A 1 74 ? 15.97200 30.52100 10.71500 1.000 108.47299 96 ALA A O 1
ATOM 550 N N . ALA A 1 75 ? 16.59800 29.39000 8.83700 1.000 97.92785 97 ALA A N 1
ATOM 551 C CA . ALA A 1 75 ? 16.44600 30.55300 7.93400 1.000 92.51555 97 ALA A CA 1
ATOM 552 C C . ALA A 1 75 ? 14.99100 31.02200 7.89700 1.000 90.87915 97 ALA A C 1
ATOM 553 O O . ALA A 1 75 ? 14.76600 32.24000 7.96200 1.000 92.30180 97 ALA A O 1
ATOM 555 N N . ILE A 1 76 ? 14.05000 30.08900 7.75300 1.000 92.02191 98 ILE A N 1
ATOM 556 C CA . ILE A 1 76 ? 12.60900 30.46400 7.65900 1.000 91.02896 98 ILE A CA 1
ATOM 557 C C . ILE A 1 76 ? 12.24800 31.23400 8.92700 1.000 89.18960 98 ILE A C 1
ATOM 558 O O . ILE A 1 76 ? 11.59800 32.28700 8.81600 1.000 105.10884 98 ILE A O 1
ATOM 563 N N . GLY A 1 77 ? 12.71300 30.74900 10.07900 1.000 87.70598 99 GLY A N 1
ATOM 564 C CA . GLY A 1 77 ? 12.40400 31.40800 11.36000 1.000 91.90439 99 GLY A CA 1
ATOM 565 C C . GLY A 1 77 ? 12.99700 32.80000 11.43900 1.000 96.15009 99 GLY A C 1
ATOM 566 O O . GLY A 1 77 ? 12.26300 33.72800 11.81100 1.000 86.78096 99 GLY A O 1
ATOM 567 N N . ASP A 1 78 ? 14.28500 32.93500 11.11900 1.000 94.41773 100 ASP A N 1
ATOM 568 C CA . ASP A 1 78 ? 14.96200 34.25300 11.22400 1.000 92.99210 100 ASP A CA 1
ATOM 569 C C . ASP A 1 78 ? 14.25500 35.23500 10.28900 1.000 92.42504 100 ASP A C 1
ATOM 570 O O . ASP A 1 78 ? 14.06100 36.39400 10.68100 1.000 106.47746 100 ASP A O 1
ATOM 575 N N . GLU A 1 79 ? 13.86600 34.76900 9.10500 1.000 88.49711 101 GLU A N 1
ATOM 576 C CA . GLU A 1 79 ? 13.19000 35.65500 8.12700 1.000 91.33092 101 GLU A CA 1
ATOM 577 C C . GLU A 1 79 ? 11.85000 36.09700 8.71100 1.000 90.95610 101 GLU A C 1
ATOM 578 O O . GLU A 1 79 ? 11.54800 37.29900 8.64400 1.000 102.51057 101 GLU A O 1
ATOM 584 N N . ASN A 1 80 ? 11.09500 35.15800 9.28300 1.000 88.27115 102 ASN A N 1
ATOM 585 C CA . ASN A 1 80 ? 9.77700 35.49800 9.87900 1.000 90.07530 102 ASN A CA 1
ATOM 586 C C . ASN A 1 80 ? 9.98700 36.50000 11.01800 1.000 93.80482 102 ASN A C 1
ATOM 587 O O . ASN A 1 80 ? 9.16500 37.41900 11.14800 1.000 85.17415 102 ASN A O 1
ATOM 592 N N . ALA A 1 81 ? 11.05500 36.32900 11.79900 1.000 94.85989 103 ALA A N 1
ATOM 593 C CA . ALA A 1 81 ? 11.32600 37.22900 12.94400 1.000 87.53854 103 ALA A CA 1
ATOM 594 C C . ALA A 1 81 ? 11.55100 38.64900 12.43700 1.000 85.29025 103 ALA A C 1
ATOM 595 O O . ALA A 1 81 ? 10.88400 39.56100 12.93400 1.000 90.70893 103 ALA A O 1
ATOM 597 N N . LYS A 1 82 ? 12.48100 38.81600 11.49900 1.000 87.86535 104 LYS A N 1
ATOM 598 C CA . LYS A 1 82 ? 12.81300 40.16500 10.97500 1.000 88.04798 104 LYS A CA 1
ATOM 599 C C . LYS A 1 82 ? 11.55800 40.79500 10.37400 1.000 92.43120 104 LYS A C 1
ATOM 600 O O . LYS A 1 82 ? 11.31600 41.98400 10.62700 1.000 94.01340 104 LYS A O 1
ATOM 606 N N . ALA A 1 83 ? 10.79400 40.01400 9.61200 1.000 94.84912 105 ALA A N 1
ATOM 607 C CA . ALA A 1 83 ? 9.53800 40.52600 9.02200 1.000 100.20650 105 ALA A CA 1
ATOM 608 C C . ALA A 1 83 ? 8.60900 40.98100 10.14700 1.000 96.60791 105 ALA A C 1
ATOM 609 O O . ALA A 1 83 ? 8.05400 42.08300 10.04100 1.000 105.21913 105 ALA A O 1
ATOM 611 N N . GLY A 1 84 ? 8.45900 40.15800 11.18600 1.000 86.95489 106 GLY A N 1
ATOM 612 C CA . GLY A 1 84 ? 7.54600 40.48900 12.29600 1.000 83.30917 106 GLY A CA 1
ATOM 613 C C . GLY A 1 84 ? 7.97700 41.73800 13.03700 1.000 94.10041 106 GLY A C 1
ATOM 614 O O . GLY A 1 84 ? 7.12000 42.60200 13.27800 1.000 95.14035 106 GLY A O 1
ATOM 615 N N . LYS A 1 85 ? 9.26300 41.84200 13.37000 1.000 89.56342 107 LYS A N 1
ATOM 616 C CA . LYS A 1 85 ? 9.76000 43.01600 14.13200 1.000 82.96316 107 LYS A CA 1
ATOM 617 C C . LYS A 1 85 ? 9.55300 44.27700 13.28800 1.000 95.20497 107 LYS A C 1
ATOM 618 O O . LYS A 1 85 ? 9.16400 45.30800 13.86000 1.000 106.23260 107 LYS A O 1
ATOM 624 N N . LYS A 1 86 ? 9.77000 44.17800 11.97600 1.000 91.09811 108 LYS A N 1
ATOM 625 C CA . LYS A 1 86 ? 9.55900 45.33600 11.06900 1.000 87.20197 108 LYS A CA 1
ATOM 626 C C . LYS A 1 86 ? 8.07100 45.68400 11.04600 1.000 87.96554 108 LYS A C 1
ATOM 627 O O . LYS A 1 86 ? 7.74600 46.87700 11.08400 1.000 94.44279 108 LYS A O 1
ATOM 633 N N . PHE A 1 87 ? 7.20900 44.67000 10.96000 1.000 89.62446 109 PHE A N 1
ATOM 634 C CA . PHE A 1 87 ? 5.74400 44.90800 10.97300 1.000 92.94961 109 PHE A CA 1
ATOM 635 C C . PHE A 1 87 ? 5.40000 45.69000 12.23600 1.000 90.89894 109 PHE A C 1
ATOM 636 O O . PHE A 1 87 ? 4.65600 46.67300 12.14500 1.000 81.77908 109 PHE A O 1
ATOM 644 N N . LEU A 1 88 ? 5.92500 45.24300 13.37800 1.000 94.50378 110 LEU A N 1
ATOM 645 C CA . LEU A 1 88 ? 5.60700 45.90000 14.67000 1.000 95.04063 110 LEU A CA 1
ATOM 646 C C . LEU A 1 88 ? 6.02700 47.36800 14.60700 1.000 80.75999 110 LEU A C 1
ATOM 647 O O . LEU A 1 88 ? 5.19200 48.22400 14.91800 1.000 85.33300 110 LEU A O 1
ATOM 652 N N . GLU A 1 89 ? 7.27600 47.63500 14.22900 1.000 82.22959 111 GLU A N 1
ATOM 653 C CA . GLU A 1 89 ? 7.78100 49.03000 14.15800 1.000 91.23827 111 GLU A CA 1
ATOM 654 C C . GLU A 1 89 ? 6.84000 49.86200 13.28600 1.000 91.46725 111 GLU A C 1
ATOM 655 O O . GLU A 1 89 ? 6.36900 50.90800 13.76200 1.000 94.66622 111 GLU A O 1
ATOM 661 N N . GLU A 1 90 ? 6.55900 49.40100 12.06800 1.000 88.96349 112 GLU A N 1
ATOM 662 C CA . GLU A 1 90 ? 5.70000 50.17300 11.13300 1.000 88.81741 112 GLU A CA 1
ATOM 663 C C . GLU A 1 90 ? 4.30400 50.35700 11.73500 1.000 86.79606 112 GLU A C 1
ATOM 664 O O . GLU A 1 90 ? 3.76700 51.47100 11.63500 1.000 95.54376 112 GLU A O 1
ATOM 670 N N . ASN A 1 91 ? 3.74100 49.30400 12.33300 1.000 85.84743 113 ASN A N 1
ATOM 671 C CA . ASN A 1 91 ? 2.36500 49.38100 12.89500 1.000 83.98958 113 ASN A CA 1
ATOM 672 C C . ASN A 1 91 ? 2.37400 50.33900 14.08700 1.000 81.30482 113 ASN A C 1
ATOM 673 O O . ASN A 1 91 ? 1.36600 51.02100 14.30000 1.000 77.68575 113 ASN A O 1
ATOM 678 N N . GLY A 1 92 ? 3.48200 50.39200 14.82600 1.000 80.36349 114 GLY A N 1
ATOM 679 C CA . GLY A 1 92 ? 3.59100 51.30500 15.98000 1.000 78.24914 114 GLY A CA 1
ATOM 680 C C . GLY A 1 92 ? 3.57600 52.75200 15.53300 1.000 88.96649 114 GLY A C 1
ATOM 681 O O . GLY A 1 92 ? 3.06500 53.60000 16.28600 1.000 100.83586 114 GLY A O 1
ATOM 682 N N . LYS A 1 93 ? 4.08400 53.02200 14.33000 1.000 85.11707 115 LYS A N 1
ATOM 683 C CA . LYS A 1 93 ? 4.11900 54.40300 13.79000 1.000 90.87702 115 LYS A CA 1
ATOM 684 C C . LYS A 1 93 ? 2.70400 54.82400 13.40400 1.000 86.45377 115 LYS A C 1
ATOM 685 O O . LYS A 1 93 ? 2.45700 56.03800 13.31700 1.000 92.86911 115 LYS A O 1
ATOM 691 N N . ARG A 1 94 ? 1.81400 53.85800 13.17900 1.000 85.47202 116 ARG A N 1
ATOM 692 C CA . ARG A 1 94 ? 0.43700 54.18000 12.72200 1.000 88.27628 116 ARG A CA 1
ATOM 693 C C . ARG A 1 94 ? -0.31000 54.94800 13.81100 1.000 87.73235 116 ARG A C 1
ATOM 694 O O . ARG A 1 94 ? -0.02000 54.73100 14.99800 1.000 83.40036 116 ARG A O 1
ATOM 702 N N . ASP A 1 95 ? -1.28700 55.76300 13.41700 1.000 92.39719 117 ASP A N 1
ATOM 703 C CA . ASP A 1 95 ? -2.07200 56.55100 14.40100 1.000 92.85679 117 ASP A CA 1
ATOM 704 C C . ASP A 1 95 ? -3.07600 55.63000 15.09400 1.000 91.49934 117 ASP A C 1
ATOM 705 O O . ASP A 1 95 ? -3.65000 54.76800 14.40700 1.000 97.81304 117 ASP A O 1
ATOM 710 N N . GLY A 1 96 ? -3.27400 55.80000 16.40200 1.000 85.72785 118 GLY A N 1
ATOM 711 C CA . GLY A 1 96 ? -4.29000 55.00600 17.11900 1.000 82.32905 118 GLY A CA 1
ATOM 712 C C . GLY A 1 96 ? -3.70100 53.74900 17.71800 1.000 76.84259 118 GLY A C 1
ATOM 713 O O . GLY A 1 96 ? -4.44000 53.02300 18.40200 1.000 80.75930 118 GLY A O 1
ATOM 714 N N . VAL A 1 97 ? -2.41700 53.50100 17.46100 1.000 81.64664 119 VAL A N 1
ATOM 715 C CA . VAL A 1 97 ? -1.73300 52.29300 18.00600 1.000 71.19403 119 VAL A CA 1
ATOM 716 C C . VAL A 1 97 ? -0.93400 52.70000 19.24500 1.000 75.56949 119 VAL A C 1
ATOM 717 O O . VAL A 1 97 ? -0.01400 53.52400 19.11100 1.000 70.06833 119 VAL A O 1
ATOM 721 N N . THR A 1 98 ? -1.29100 52.15100 20.40800 1.000 67.36290 120 THR A N 1
ATOM 722 C CA . THR A 1 98 ? -0.57400 52.46000 21.66900 1.000 63.27534 120 THR A CA 1
ATOM 723 C C . THR A 1 98 ? 0.45100 51.35900 21.94400 1.000 61.91029 120 THR A C 1
ATOM 724 O O . THR A 1 98 ? 0.02900 50.22200 22.19400 1.000 61.15489 120 THR A O 1
ATOM 728 N N . THR A 1 99 ? 1.74500 51.70000 21.93400 1.000 72.19520 121 THR A N 1
ATOM 729 C CA . THR A 1 99 ? 2.82600 50.70800 22.18400 1.000 57.24257 121 THR A CA 1
ATOM 730 C C . THR A 1 99 ? 3.14400 50.64700 23.68200 1.000 56.05771 121 THR A C 1
ATOM 731 O O . THR A 1 99 ? 3.55400 51.67300 24.23500 1.000 58.96446 121 THR A O 1
ATOM 735 N N . THR A 1 100 ? 3.00500 49.47700 24.30300 1.000 59.16814 122 THR A N 1
ATOM 736 C CA . THR A 1 100 ? 3.22600 49.34900 25.76400 1.000 59.53908 122 THR A CA 1
ATOM 737 C C . THR A 1 100 ? 4.70900 49.12700 26.05200 1.000 65.44201 122 THR A C 1
ATOM 738 O O . THR A 1 100 ? 5.48700 49.01900 25.09100 1.000 58.23290 122 THR A O 1
ATOM 742 N N . ALA A 1 101 ? 5.07300 49.02000 27.33100 1.000 70.15812 123 ALA A N 1
ATOM 743 C CA . ALA A 1 101 ? 6.49200 48.85800 27.72500 1.000 67.52221 123 ALA A CA 1
ATOM 744 C C . ALA A 1 101 ? 6.99800 47.47100 27.32800 1.000 67.72817 123 ALA A C 1
ATOM 745 O O . ALA A 1 101 ? 8.19400 47.35100 27.00800 1.000 68.66735 123 ALA A O 1
ATOM 747 N N . SER A 1 102 ? 6.10000 46.48700 27.26800 1.000 58.67121 124 SER A N 1
ATOM 748 C CA . SER A 1 102 ? 6.47600 45.10100 26.89300 1.000 54.52782 124 SER A CA 1
ATOM 749 C C . SER A 1 102 ? 6.67800 45.00600 25.38200 1.000 44.45520 124 SER A C 1
ATOM 750 O O . SER A 1 102 ? 7.15100 43.95900 24.92100 1.000 63.14191 124 SER A O 1
ATOM 753 N N . GLY A 1 103 ? 6.33400 46.05500 24.64200 1.000 60.13771 125 GLY A N 1
ATOM 754 C CA . GLY A 1 103 ? 6.43200 46.00200 23.17400 1.000 57.96838 125 GLY A CA 1
ATOM 755 C C . GLY A 1 103 ? 5.08100 45.69800 22.56900 1.000 58.74218 125 GLY A C 1
ATOM 756 O O . GLY A 1 103 ? 4.95000 45.78600 21.33800 1.000 62.85703 125 GLY A O 1
ATOM 757 N N . LEU A 1 104 ? 4.10200 45.37300 23.41600 1.000 55.24901 126 LEU A N 1
ATOM 758 C CA . LEU A 1 104 ? 2.73700 45.04600 22.93300 1.000 47.73960 126 LEU A CA 1
ATOM 759 C C . LEU A 1 104 ? 2.12900 46.29700 22.31200 1.000 50.24709 126 LEU A C 1
ATOM 760 O O . LEU A 1 104 ? 2.32000 47.37400 22.86900 1.000 52.32724 126 LEU A O 1
ATOM 765 N N . GLN A 1 105 ? 1.43200 46.14300 21.19400 1.000 47.22706 127 GLN A N 1
ATOM 766 C CA . GLN A 1 105 ? 0.74100 47.29300 20.57000 1.000 57.54635 127 GLN A CA 1
ATOM 767 C C . GLN A 1 105 ? -0.76100 46.99700 20.59800 1.000 55.08846 127 GLN A C 1
ATOM 768 O O . GLN A 1 105 ? -1.12800 45.83400 20.38400 1.000 57.18661 127 GLN A O 1
ATOM 774 N N . TYR A 1 106 ? -1.58900 48.01000 20.86600 1.000 65.82620 128 TYR A N 1
ATOM 775 C CA . TYR A 1 106 ? -3.05200 47.77700 20.96100 1.000 57.57282 128 TYR A CA 1
ATOM 776 C C . TYR A 1 106 ? -3.83800 48.92800 20.34000 1.000 62.47608 128 TYR A C 1
ATOM 777 O O . TYR A 1 106 ? -3.41000 50.08200 20.47300 1.000 73.11284 128 TYR A O 1
ATOM 786 N N . GLU A 1 107 ? -4.95800 48.61000 19.69200 1.000 65.87809 129 GLU A N 1
ATOM 787 C CA . GLU A 1 107 ? -5.80000 49.63900 19.03300 1.000 66.63523 129 GLU A CA 1
ATOM 788 C C . GLU A 1 107 ? -7.24800 49.43400 19.48200 1.000 68.52831 129 GLU A C 1
ATOM 789 O O . GLU A 1 107 ? -7.90200 48.53000 18.94500 1.000 69.40544 129 GLU A O 1
ATOM 795 N N . ILE A 1 108 ? -7.73700 50.24700 20.42700 1.000 71.37571 130 ILE A N 1
ATOM 796 C CA . ILE A 1 108 ? -9.11000 50.06900 21.00000 1.000 72.75704 130 ILE A CA 1
ATOM 797 C C . ILE A 1 108 ? -10.19600 50.31200 19.94900 1.000 76.49676 130 ILE A C 1
ATOM 798 O O . ILE A 1 108 ? -10.48000 51.48300 19.65900 1.000 79.61076 130 ILE A O 1
ATOM 803 N N . VAL A 1 109 ? -10.81800 49.24600 19.44800 1.000 81.98254 131 VAL A N 1
ATOM 804 C CA . VAL A 1 109 ? -11.90000 49.37400 18.42900 1.000 81.97323 131 VAL A CA 1
ATOM 805 C C . VAL A 1 109 ? -13.16800 49.90500 19.10700 1.000 82.50610 131 VAL A C 1
ATOM 806 O O . VAL A 1 109 ? -13.68600 50.93600 18.64900 1.000 87.55624 131 VAL A O 1
ATOM 810 N N . LYS A 1 110 ? -13.59900 49.28300 20.21000 1.000 80.48667 132 LYS A N 1
ATOM 811 C CA . LYS A 1 110 ? -14.84100 49.70100 20.91600 1.000 84.45224 132 LYS A CA 1
ATOM 812 C C . LYS A 1 110 ? -14.54200 49.97000 22.39200 1.000 82.15192 132 LYS A C 1
ATOM 813 O O . LYS A 1 110 ? -14.21800 49.01400 23.09400 1.000 78.20981 132 LYS A O 1
ATOM 819 N N . LYS A 1 111 ? -14.67900 51.22000 22.83900 1.000 91.27076 133 LYS A N 1
ATOM 820 C CA . LYS A 1 111 ? -14.34900 51.61700 24.23700 1.000 86.90461 133 LYS A CA 1
ATOM 821 C C . LYS A 1 111 ? -15.44000 51.20100 25.22900 1.000 95.05471 133 LYS A C 1
ATOM 822 O O . LYS A 1 111 ? -16.58400 51.01100 24.78700 1.000 108.22883 133 LYS A O 1
ATOM 828 N N . ALA A 1 112 ? -15.09800 51.08700 26.51800 1.000 84.31415 134 ALA A N 1
ATOM 829 C CA . ALA A 1 112 ? -16.09400 50.76600 27.57000 1.000 87.04248 134 ALA A CA 1
ATOM 830 C C . ALA A 1 112 ? -15.54500 51.15400 28.94600 1.000 86.56486 134 ALA A C 1
ATOM 831 O O . ALA A 1 112 ? -14.32900 51.38000 29.04700 1.000 86.54364 134 ALA A O 1
ATOM 833 N N . ASP A 1 113 ? -16.41200 51.22800 29.96100 1.000 90.47330 135 ASP A N 1
ATOM 834 C CA . ASP A 1 113 ? -15.98700 51.57800 31.34100 1.000 91.17151 135 ASP A CA 1
ATOM 835 C C . ASP A 1 113 ? -16.31600 50.40200 32.26100 1.000 95.72944 135 ASP A C 1
ATOM 836 O O . ASP A 1 113 ? -16.61900 50.64200 33.44300 1.000 93.97551 135 ASP A O 1
ATOM 841 N N . GLY A 1 114 ? -16.25300 49.18000 31.73500 1.000 86.85372 136 GLY A N 1
ATOM 842 C CA . GLY A 1 114 ? -16.55600 47.98700 32.54400 1.000 86.56740 136 GLY A CA 1
ATOM 843 C C . GLY A 1 114 ? -15.46700 47.69000 33.55700 1.000 83.68572 136 GLY A C 1
ATOM 844 O O . GLY A 1 114 ? -14.44000 48.38700 33.55400 1.000 81.64681 136 GLY A O 1
ATOM 845 N N . PRO A 1 115 ? -15.61200 46.69700 34.47300 1.000 84.02058 137 PRO A N 1
ATOM 846 C CA . PRO A 1 115 ? -14.52100 46.36000 35.38800 1.000 87.30543 137 PRO A CA 1
ATOM 847 C C . PRO A 1 115 ? -13.30500 45.77800 34.65400 1.000 81.28293 137 PRO A C 1
ATOM 848 O O . PRO A 1 115 ? -13.46200 45.29200 33.55000 1.000 75.93506 137 PRO A O 1
ATOM 852 N N . GLN A 1 116 ? -12.12700 45.87600 35.27300 1.000 73.35048 138 GLN A N 1
ATOM 853 C CA . GLN A 1 116 ? -10.88300 45.39200 34.62900 1.000 67.91826 138 GLN A CA 1
ATOM 854 C C . GLN A 1 116 ? -10.58300 43.98200 35.13000 1.000 69.64337 138 GLN A C 1
ATOM 855 O O . GLN A 1 116 ? -10.55000 43.78400 36.35500 1.000 78.41998 138 GLN A O 1
ATOM 861 N N . PRO A 1 117 ? -10.37300 42.97000 34.24400 1.000 71.51137 139 PRO A N 1
ATOM 862 C CA . PRO A 1 117 ? -10.10900 41.59800 34.67200 1.000 71.57048 139 PRO A CA 1
ATOM 863 C C . PRO A 1 117 ? -8.86400 41.42700 35.54400 1.000 71.51405 139 PRO A C 1
ATOM 864 O O . PRO A 1 117 ? -7.82400 41.92900 35.18300 1.000 68.94788 139 PRO A O 1
ATOM 868 N N . LYS A 1 118 ? -8.98900 40.68200 36.63800 1.000 73.33597 140 LYS A N 1
ATOM 869 C CA . LYS A 1 118 ? -7.80600 40.40900 37.48700 1.000 79.00565 140 LYS A CA 1
ATOM 870 C C . LYS A 1 118 ? -7.07000 39.20200 36.90500 1.000 73.83314 140 LYS A C 1
ATOM 871 O O . LYS A 1 118 ? -7.64500 38.52800 36.03900 1.000 88.15042 140 LYS A O 1
ATOM 877 N N . ALA A 1 119 ? -5.85800 38.92500 37.38800 1.000 72.28604 141 ALA A N 1
ATOM 878 C CA . ALA A 1 119 ? -5.07900 37.76600 36.89500 1.000 82.12317 141 ALA A CA 1
ATOM 879 C C . ALA A 1 119 ? -5.73000 36.46600 37.36900 1.000 84.13995 141 ALA A C 1
ATOM 880 O O . ALA A 1 119 ? -5.51400 35.42800 36.72100 1.000 81.81034 141 ALA A O 1
ATOM 882 N N . THR A 1 120 ? -6.55100 36.52900 38.41600 1.000 71.17604 142 THR A N 1
ATOM 883 C CA . THR A 1 120 ? -7.17600 35.30400 38.97700 1.000 67.37126 142 THR A CA 1
ATOM 884 C C . THR A 1 120 ? -8.53600 35.06600 38.32400 1.000 81.40013 142 THR A C 1
ATOM 885 O O . THR A 1 120 ? -9.07300 33.95800 38.49000 1.000 93.16110 142 THR A O 1
ATOM 889 N N . ASP A 1 121 ? -9.05500 36.04000 37.57800 1.000 82.91535 143 ASP A N 1
ATOM 890 C CA . ASP A 1 121 ? -10.43200 35.91500 37.02800 1.000 84.16354 143 ASP A CA 1
ATOM 891 C C . ASP A 1 121 ? -10.46300 35.05700 35.76300 1.000 66.59908 143 ASP A C 1
ATOM 892 O O . ASP A 1 121 ? -9.41100 34.90900 35.12600 1.000 68.24314 143 ASP A O 1
ATOM 897 N N . VAL A 1 122 ? -11.63100 34.50300 35.42900 1.000 67.26662 144 VAL A N 1
ATOM 898 C CA . VAL A 1 122 ? -11.80200 33.76000 34.14500 1.000 74.57379 144 VAL A CA 1
ATOM 899 C C . VAL A 1 122 ? -12.61600 34.70900 33.26700 1.000 76.71729 144 VAL A C 1
ATOM 900 O O . VAL A 1 122 ? -13.52600 35.34900 33.81300 1.000 75.40600 144 VAL A O 1
ATOM 904 N N . VAL A 1 123 ? -12.30900 34.81500 31.97500 1.000 66.04627 145 VAL A N 1
ATOM 905 C CA . VAL A 1 123 ? -12.99900 35.85300 31.15700 1.000 71.34881 145 VAL A CA 1
ATOM 906 C C . VAL A 1 123 ? -13.70200 35.25400 29.94100 1.000 67.21069 145 VAL A C 1
ATOM 907 O O . VAL A 1 123 ? -13.12300 34.37000 29.29900 1.000 63.04275 145 VAL A O 1
ATOM 911 N N . THR A 1 124 ? -14.90100 35.74900 29.62500 1.000 66.98750 146 THR A N 1
ATOM 912 C CA . THR A 1 124 ? -15.62300 35.30000 28.40700 1.000 69.15742 146 THR A CA 1
ATOM 913 C C . THR A 1 124 ? -15.10800 36.14800 27.25000 1.000 66.74016 146 THR A C 1
ATOM 914 O O . THR A 1 124 ? -15.28700 37.36900 27.31100 1.000 67.33224 146 THR A O 1
ATOM 918 N N . VAL A 1 125 ? -14.47100 35.53200 26.25600 1.000 68.72355 147 VAL A N 1
ATOM 919 C CA . VAL A 1 125 ? -13.84200 36.34600 25.17700 1.000 64.16959 147 VAL A CA 1
ATOM 920 C C . VAL A 1 125 ? -14.22100 35.81500 23.79800 1.000 70.74440 147 VAL A C 1
ATOM 921 O O . VAL A 1 125 ? -14.27100 34.58800 23.62300 1.000 72.91435 147 VAL A O 1
ATOM 925 N N . HIS A 1 126 ? -14.45900 36.72300 22.85200 1.000 66.30856 148 HIS A N 1
ATOM 926 C CA . HIS A 1 126 ? -14.70700 36.32100 21.44600 1.000 69.57849 148 HIS A CA 1
ATOM 927 C C . HIS A 1 126 ? -13.49800 36.84100 20.67400 1.000 68.71811 148 HIS A C 1
ATOM 928 O O . HIS A 1 126 ? -13.30400 38.06200 20.67000 1.000 65.13894 148 HIS A O 1
ATOM 935 N N . TYR A 1 127 ? -12.71600 35.96100 20.06100 1.000 68.54002 149 TYR A N 1
ATOM 936 C CA . TYR A 1 127 ? -11.46600 36.45300 19.43900 1.000 61.17624 149 TYR A CA 1
ATOM 937 C C . TYR A 1 127 ? -11.25000 35.90200 18.04000 1.000 63.36497 149 TYR A C 1
ATOM 938 O O . TYR A 1 127 ? -11.89400 34.91500 17.66900 1.000 75.89085 149 TYR A O 1
ATOM 947 N N . GLU A 1 128 ? -10.30900 36.49500 17.31000 1.000 68.57293 150 GLU A N 1
ATOM 948 C CA . GLU A 1 128 ? -9.99200 36.03100 15.93900 1.000 67.69241 150 GLU A CA 1
ATOM 949 C C . GLU A 1 128 ? -8.48300 36.15600 15.74200 1.000 73.60787 150 GLU A C 1
ATOM 950 O O . GLU A 1 128 ? -8.04200 37.19500 15.22800 1.000 79.45877 150 GLU A O 1
ATOM 956 N N . GLY A 1 129 ? -7.72400 35.12100 16.09700 1.000 67.83692 151 GLY A N 1
ATOM 957 C CA . GLY A 1 129 ? -6.26000 35.14700 15.93700 1.000 57.43807 151 GLY A CA 1
ATOM 958 C C . GLY A 1 129 ? -5.84000 35.01000 14.49000 1.000 62.98942 151 GLY A C 1
ATOM 959 O O . GLY A 1 129 ? -6.34800 34.10200 13.82600 1.000 77.95592 151 GLY A O 1
ATOM 960 N N . ARG A 1 130 ? -4.93900 35.87600 14.02900 1.000 61.52318 152 ARG A N 1
ATOM 961 C CA . ARG A 1 130 ? -4.46800 35.82900 12.62400 1.000 66.86656 152 ARG A CA 1
ATOM 962 C C . ARG A 1 130 ? -2.97000 36.12100 12.56500 1.000 68.96678 152 ARG A C 1
ATOM 963 O O . ARG A 1 130 ? -2.47300 36.81000 13.45900 1.000 67.37850 152 ARG A O 1
ATOM 971 N N . LEU A 1 131 ? -2.28000 35.60700 11.55100 1.000 72.07600 153 LEU A N 1
ATOM 972 C CA . LEU A 1 131 ? -0.83600 35.90500 11.40100 1.000 77.73314 153 LEU A CA 1
ATOM 973 C C . LEU A 1 131 ? -0.69000 37.20600 10.61500 1.000 83.68470 153 LEU A C 1
ATOM 974 O O . LEU A 1 131 ? -1.72100 37.77400 10.21800 1.000 96.26047 153 LEU A O 1
ATOM 979 N N . THR A 1 132 ? 0.54900 37.66200 10.41200 1.000 88.56755 154 THR A N 1
ATOM 980 C CA . THR A 1 132 ? 0.79800 38.94500 9.70300 1.000 72.37219 154 THR A CA 1
ATOM 981 C C . THR A 1 132 ? 0.26200 38.84300 8.27400 1.000 81.69700 154 THR A C 1
ATOM 982 O O . THR A 1 132 ? -0.32800 39.82700 7.80000 1.000 86.22838 154 THR A O 1
ATOM 986 N N . ASP A 1 133 ? 0.34200 37.65200 7.67100 1.000 91.98860 155 ASP A N 1
ATOM 987 C CA . ASP A 1 133 ? -0.15200 37.43300 6.28300 1.000 98.33869 155 ASP A CA 1
ATOM 988 C C . ASP A 1 133 ? -1.67000 37.22600 6.27000 1.000 96.37850 155 ASP A C 1
ATOM 989 O O . ASP A 1 133 ? -2.21000 36.95600 5.18500 1.000 104.12208 155 ASP A O 1
ATOM 994 N N . GLY A 1 134 ? -2.33000 37.35900 7.42000 1.000 94.67754 156 GLY A N 1
ATOM 995 C CA . GLY A 1 134 ? -3.80200 37.26100 7.46000 1.000 90.05205 156 GLY A CA 1
ATOM 996 C C . GLY A 1 134 ? -4.27700 35.83600 7.64500 1.000 86.98203 156 GLY A C 1
ATOM 997 O O . GLY A 1 134 ? -5.49400 35.63900 7.80400 1.000 85.20959 156 GLY A O 1
ATOM 998 N N . THR A 1 135 ? -3.34400 34.88200 7.70700 1.000 90.44468 157 THR A N 1
ATOM 999 C CA . THR A 1 135 ? -3.70100 33.45400 7.93000 1.000 95.19529 157 THR A CA 1
ATOM 1000 C C . THR A 1 135 ? -4.22800 33.26700 9.35500 1.000 85.48237 157 THR A C 1
ATOM 1001 O O . THR A 1 135 ? -3.44200 33.44600 10.29500 1.000 85.09518 157 THR A O 1
ATOM 1005 N N . VAL A 1 136 ? -5.50100 32.89300 9.49600 1.000 77.30484 158 VAL A N 1
ATOM 1006 C CA . VAL A 1 136 ? -6.11100 32.69200 10.84300 1.000 73.20347 158 VAL A CA 1
ATOM 1007 C C . VAL A 1 136 ? -5.64800 31.34900 11.42000 1.000 71.01231 158 VAL A C 1
ATOM 1008 O O . VAL A 1 136 ? -5.54600 30.37600 10.65300 1.000 74.68111 158 VAL A O 1
ATOM 1012 N N . PHE A 1 137 ? -5.41700 31.29600 12.73400 1.000 65.86224 159 PHE A N 1
ATOM 1013 C CA . PHE A 1 137 ? -5.00500 30.03200 13.39800 1.000 64.05709 159 PHE A CA 1
ATOM 1014 C C . PHE A 1 137 ? -6.07200 29.61700 14.41700 1.000 66.05607 159 PHE A C 1
ATOM 1015 O O . PHE A 1 137 ? -6.44500 28.43300 14.42700 1.000 88.07868 159 PHE A O 1
ATOM 1023 N N . ASP A 1 138 ? -6.58300 30.56400 15.20600 1.000 61.27692 160 ASP A N 1
ATOM 1024 C CA . ASP A 1 138 ? -7.62600 30.24500 16.21600 1.000 61.30670 160 ASP A CA 1
ATOM 1025 C C . ASP A 1 138 ? -8.66600 31.36300 16.26000 1.000 64.67921 160 ASP A C 1
ATOM 1026 O O . ASP A 1 138 ? -8.31900 32.46900 16.68800 1.000 62.35689 160 ASP A O 1
ATOM 1031 N N . SER A 1 139 ? -9.89800 31.05300 15.86500 1.000 67.43294 161 SER A N 1
ATOM 1032 C CA . SER A 1 139 ? -10.97300 32.07000 15.86100 1.000 69.72316 161 SER A CA 1
ATOM 1033 C C . SER A 1 139 ? -12.18900 31.56800 16.63100 1.000 79.74863 161 SER A C 1
ATOM 1034 O O . SER A 1 139 ? -12.81400 30.60100 16.18000 1.000 84.39003 161 SER A O 1
ATOM 1037 N N . SER A 1 140 ? -12.49200 32.19900 17.76100 1.000 73.13612 162 SER A N 1
ATOM 1038 C CA . SER A 1 140 ? -13.71300 31.84000 18.51600 1.000 78.66863 162 SER A CA 1
ATOM 1039 C C . SER A 1 140 ? -14.88900 32.20900 17.62000 1.000 87.57766 162 SER A C 1
ATOM 1040 O O . SER A 1 140 ? -15.93500 31.54500 17.69800 1.000 83.40620 162 SER A O 1
ATOM 1043 N N . ILE A 1 141 ? -14.67800 33.18300 16.73600 1.000 85.36950 163 ILE A N 1
ATOM 1044 C CA . ILE A 1 141 ? -15.77200 33.66100 15.84400 1.000 94.97914 163 ILE A CA 1
ATOM 1045 C C . ILE A 1 141 ? -16.06000 32.59200 14.78600 1.000 90.76370 163 ILE A C 1
ATOM 1046 O O . ILE A 1 141 ? -17.24600 32.34300 14.51900 1.000 97.77969 163 ILE A O 1
ATOM 1051 N N . GLU A 1 142 ? -15.01400 31.99800 14.20200 1.000 89.65996 164 GLU A N 1
ATOM 1052 C CA . GLU A 1 142 ? -15.19600 30.93100 13.18100 1.000 94.10915 164 GLU A CA 1
ATOM 1053 C C . GLU A 1 142 ? -15.80000 29.69400 13.84800 1.000 98.76102 164 GLU A C 1
ATOM 1054 O O . GLU A 1 142 ? -16.63300 29.03200 13.20600 1.000 102.54946 164 GLU A O 1
ATOM 1060 N N . ARG A 1 143 ? -15.44600 29.42700 15.10800 1.000 90.85224 165 ARG A N 1
ATOM 1061 C CA . ARG A 1 143 ? -16.08100 28.30700 15.85000 1.000 93.04878 165 ARG A CA 1
ATOM 1062 C C . ARG A 1 143 ? -17.52500 28.70300 16.15200 1.000 97.87855 165 ARG A C 1
ATOM 1063 O O . ARG A 1 143 ? -18.33400 27.80500 16.43200 1.000 110.52218 165 ARG A O 1
ATOM 1071 N N . GLY A 1 144 ? -17.83000 30.00000 16.10000 1.000 97.49322 166 GLY A N 1
ATOM 1072 C CA . GLY A 1 144 ? -19.22200 30.45300 16.27800 1.000 102.91616 166 GLY A CA 1
ATOM 1073 C C . GLY A 1 144 ? -19.56500 30.77200 17.71700 1.000 100.50422 166 GLY A C 1
ATOM 1074 O O . GLY A 1 144 ? -20.58100 31.45000 17.93700 1.000 119.08337 166 GLY A O 1
ATOM 1075 N N . SER A 1 145 ? -18.74900 30.33200 18.67100 1.000 95.03215 167 SER A N 1
ATOM 1076 C CA . SER A 1 145 ? -19.14500 30.53100 20.08800 1.000 93.88977 167 SER A CA 1
ATOM 1077 C C . SER A 1 145 ? -18.02600 31.16200 20.91500 1.000 88.82145 167 SER A C 1
ATOM 1078 O O . SER A 1 145 ? -16.86400 30.77400 20.72900 1.000 89.41002 167 SER A O 1
ATOM 1081 N N . PRO A 1 146 ? -18.30600 32.12200 21.83800 1.000 91.10869 168 PRO A N 1
ATOM 1082 C CA . PRO A 1 146 ? -17.27300 32.66300 22.72200 1.000 83.29104 168 PRO A CA 1
ATOM 1083 C C . PRO A 1 146 ? -16.77100 31.59000 23.69400 1.000 83.92978 168 PRO A C 1
ATOM 1084 O O . PRO A 1 146 ? -17.50500 30.66500 23.97100 1.000 93.47944 168 PRO A O 1
ATOM 1088 N N . ILE A 1 147 ? -15.54100 31.74100 24.18400 1.000 76.98486 169 ILE A N 1
ATOM 1089 C CA . ILE A 1 147 ? -14.95700 30.71700 25.09300 1.000 72.02101 169 ILE A CA 1
ATOM 1090 C C . ILE A 1 147 ? -14.56400 31.39300 26.40600 1.000 70.93175 169 ILE A C 1
ATOM 1091 O O . ILE A 1 147 ? -14.04200 32.51700 26.36000 1.000 68.03853 169 ILE A O 1
ATOM 1096 N N . ASP A 1 148 ? -14.80400 30.72900 27.53800 1.000 73.18247 170 ASP A N 1
ATOM 1097 C CA . ASP A 1 148 ? -14.36200 31.27400 28.84700 1.000 67.41545 170 ASP A CA 1
ATOM 1098 C C . ASP A 1 148 ? -12.93300 30.78900 29.08700 1.000 63.07628 170 ASP A C 1
ATOM 1099 O O . ASP A 1 148 ? -12.74600 29.56700 29.18400 1.000 70.11443 170 ASP A O 1
ATOM 1104 N N . LEU A 1 149 ? -11.96800 31.70800 29.16200 1.000 59.90066 171 LEU A N 1
ATOM 1105 C CA . LEU A 1 149 ? -10.54100 31.31500 29.29000 1.000 58.18722 171 LEU A CA 1
ATOM 1106 C C . LEU A 1 149 ? -9.94600 31.91600 30.56000 1.000 58.84312 171 LEU A C 1
ATOM 1107 O O . LEU A 1 149 ? -10.30400 33.05200 30.89700 1.000 59.61411 171 LEU A O 1
ATOM 1112 N N . PRO A 1 150 ? -9.04100 31.22500 31.30400 1.000 55.35810 172 PRO A N 1
ATOM 1113 C CA . PRO A 1 150 ? -8.40000 31.84000 32.46500 1.000 57.02349 172 PRO A CA 1
ATOM 1114 C C . PRO A 1 150 ? -7.28200 32.81800 32.07900 1.000 67.89330 172 PRO A C 1
ATOM 1115 O O . PRO A 1 150 ? -6.54800 32.54400 31.15500 1.000 67.03509 172 PRO A O 1
ATOM 1119 N N . VAL A 1 151 ? -7.16400 33.92400 32.81200 1.000 65.69195 173 VAL A N 1
ATOM 1120 C CA . VAL A 1 151 ? -6.11100 34.93600 32.50900 1.000 63.07963 173 VAL A CA 1
ATOM 1121 C C . VAL A 1 151 ? -4.74000 34.29600 32.74700 1.000 58.29428 173 VAL A C 1
ATOM 1122 O O . VAL A 1 151 ? -3.81900 34.57100 31.97200 1.000 53.02921 173 VAL A O 1
ATOM 1126 N N . SER A 1 152 ? -4.61900 33.46200 33.78000 1.000 64.98914 174 SER A N 1
ATOM 1127 C CA . SER A 1 152 ? -3.33200 32.78600 34.08700 1.000 63.95843 174 SER A CA 1
ATOM 1128 C C . SER A 1 152 ? -2.94000 31.83100 32.95700 1.000 53.85035 174 SER A C 1
ATOM 1129 O O . SER A 1 152 ? -1.74500 31.78800 32.61300 1.000 68.84605 174 SER A O 1
ATOM 1132 N N . GLY A 1 153 ? -3.90400 31.09300 32.41100 1.000 49.96652 175 GLY A N 1
ATOM 1133 C CA . GLY A 1 153 ? -3.63800 30.11300 31.34100 1.000 54.15530 175 GLY A CA 1
ATOM 1134 C C . GLY A 1 153 ? -3.16600 30.71400 30.03100 1.000 61.38702 175 GLY A C 1
ATOM 1135 O O . GLY A 1 153 ? -2.37000 30.05000 29.34800 1.000 68.29428 175 GLY A O 1
ATOM 1136 N N . VAL A 1 154 ? -3.66600 31.89100 29.65400 1.000 54.60052 176 VAL A N 1
ATOM 1137 C CA . VAL A 1 154 ? -3.35800 32.46400 28.30900 1.000 51.00458 176 VAL A CA 1
ATOM 1138 C C . VAL A 1 154 ? -1.90800 32.93900 28.15900 1.000 49.59365 176 VAL A C 1
ATOM 1139 O O . VAL A 1 154 ? -1.19200 32.98800 29.17400 1.000 47.98611 176 VAL A O 1
ATOM 1143 N N . ILE A 1 155 ? -1.51000 33.28800 26.92900 1.000 50.92301 177 ILE A N 1
ATOM 1144 C CA . ILE A 1 155 ? -0.11700 33.71600 26.61200 1.000 46.80584 177 ILE A CA 1
ATOM 1145 C C . ILE A 1 155 ? 0.16200 35.04200 27.31400 1.000 56.54707 177 ILE A C 1
ATOM 1146 O O . ILE A 1 155 ? -0.80200 35.75900 27.61100 1.000 65.94430 177 ILE A O 1
ATOM 1151 N N . PRO A 1 156 ? 1.43300 35.42100 27.62400 1.000 58.49561 178 PRO A N 1
ATOM 1152 C CA . PRO A 1 156 ? 1.70100 36.64700 28.38300 1.000 64.52773 178 PRO A CA 1
ATOM 1153 C C . PRO A 1 156 ? 1.14200 37.91000 27.71700 1.000 55.44712 178 PRO A C 1
ATOM 1154 O O . PRO A 1 156 ? 0.76900 38.81600 28.42400 1.000 62.91786 178 PRO A O 1
ATOM 1158 N N . GLY A 1 157 ? 1.09100 37.93600 26.38700 1.000 50.10712 179 GLY A N 1
ATOM 1159 C CA . GLY A 1 157 ? 0.50600 39.09100 25.68200 1.000 60.64363 179 GLY A CA 1
ATOM 1160 C C . GLY A 1 157 ? -0.95400 39.26600 26.04100 1.000 63.16529 179 GLY A C 1
ATOM 1161 O O . GLY A 1 157 ? -1.35500 40.40400 26.32600 1.000 53.55867 179 GLY A O 1
ATOM 1162 N N . TRP A 1 158 ? -1.71600 38.17200 26.05000 1.000 54.63738 180 TRP A N 1
ATOM 1163 C CA . TRP A 1 158 ? -3.15100 38.21900 26.42600 1.000 52.80026 180 TRP A CA 1
ATOM 1164 C C . TRP A 1 158 ? -3.27000 38.61700 27.89100 1.000 52.24870 180 TRP A C 1
ATOM 1165 O O . TRP A 1 158 ? -4.16400 39.40100 28.20700 1.000 66.55200 180 TRP A O 1
ATOM 1176 N N . VAL A 1 159 ? -2.40600 38.08100 28.74700 1.000 51.65742 181 VAL A N 1
ATOM 1177 C CA . VAL A 1 159 ? -2.51300 38.38300 30.20000 1.000 55.79175 181 VAL A CA 1
ATOM 1178 C C . VAL A 1 159 ? -2.46600 39.90100 30.35900 1.000 58.87651 181 VAL A C 1
ATOM 1179 O O . VAL A 1 159 ? -3.39700 40.45700 30.95700 1.000 64.15163 181 VAL A O 1
ATOM 1183 N N . GLU A 1 160 ? -1.44300 40.54300 29.79900 1.000 56.72920 182 GLU A N 1
ATOM 1184 C CA . GLU A 1 160 ? -1.26400 42.00500 29.96900 1.000 57.04127 182 GLU A CA 1
ATOM 1185 C C . GLU A 1 160 ? -2.42900 42.75200 29.32800 1.000 54.35023 182 GLU A C 1
ATOM 1186 O O . GLU A 1 160 ? -2.99200 43.63300 29.99000 1.000 57.92199 182 GLU A O 1
ATOM 1192 N N . ALA A 1 161 ? -2.76300 42.41200 28.08600 1.000 48.59940 183 ALA A N 1
ATOM 1193 C CA . ALA A 1 161 ? -3.82200 43.13300 27.34900 1.000 48.29808 183 ALA A CA 1
ATOM 1194 C C . ALA A 1 161 ? -5.14800 43.06500 28.09600 1.000 48.45496 183 ALA A C 1
ATOM 1195 O O . ALA A 1 161 ? -5.80500 44.10300 28.21000 1.000 69.39083 183 ALA A O 1
ATOM 1197 N N . LEU A 1 162 ? -5.54200 41.87500 28.54400 1.000 46.02429 184 LEU A N 1
ATOM 1198 C CA . LEU A 1 162 ? -6.87000 41.70200 29.18600 1.000 49.27755 184 LEU A CA 1
ATOM 1199 C C . LEU A 1 162 ? -6.98100 42.57500 30.43700 1.000 56.77677 184 LEU A C 1
ATOM 1200 O O . LEU A 1 162 ? -8.06200 43.12400 30.66800 1.000 58.49105 184 LEU A O 1
ATOM 1205 N N . GLN A 1 163 ? -5.90400 42.70500 31.20700 1.000 52.98984 185 GLN A N 1
ATOM 1206 C CA . GLN A 1 163 ? -5.93500 43.51000 32.45600 1.000 55.83729 185 GLN A CA 1
ATOM 1207 C C . GLN A 1 163 ? -6.17000 44.98100 32.10400 1.000 53.14497 185 GLN A C 1
ATOM 1208 O O . GLN A 1 163 ? -6.86100 45.65700 32.87400 1.000 56.95036 185 GLN A O 1
ATOM 1214 N N . LEU A 1 164 ? -5.65700 45.44100 30.96200 1.000 51.63262 186 LEU A N 1
ATOM 1215 C CA . LEU A 1 164 ? -5.85200 46.84700 30.52000 1.000 54.02943 186 LEU A CA 1
ATOM 1216 C C . LEU A 1 164 ? -7.27100 47.02300 29.97500 1.000 63.61050 186 LEU A C 1
ATOM 1217 O O . LEU A 1 164 ? -7.76300 48.16300 29.98700 1.000 63.59006 186 LEU A O 1
ATOM 1222 N N . MET A 1 165 ? -7.90200 45.93900 29.52400 1.000 50.66214 187 MET A N 1
ATOM 1223 C CA . MET A 1 165 ? -9.24500 46.04100 28.89400 1.000 53.01831 187 MET A CA 1
ATOM 1224 C C . MET A 1 165 ? -10.33200 46.21500 29.95100 1.000 53.73047 187 MET A C 1
ATOM 1225 O O . MET A 1 165 ? -10.02000 46.11500 31.14600 1.000 54.54081 187 MET A O 1
ATOM 1230 N N . HIS A 1 166 ? -11.55500 46.50400 29.51200 1.000 55.44771 188 HIS A N 1
ATOM 1231 C CA . HIS A 1 166 ? -12.69900 46.67300 30.44100 1.000 57.37100 188 HIS A CA 1
ATOM 1232 C C . HIS A 1 166 ? -13.83000 45.80300 29.90300 1.000 56.40796 188 HIS A C 1
ATOM 1233 O O . HIS A 1 166 ? -13.79000 45.49200 28.70800 1.000 59.45820 188 HIS A O 1
ATOM 1240 N N . VAL A 1 167 ? -14.79600 45.41800 30.73500 1.000 56.18726 189 VAL A N 1
ATOM 1241 C CA . VAL A 1 167 ? -15.84900 44.49700 30.21900 1.000 57.17781 189 VAL A CA 1
ATOM 1242 C C . VAL A 1 167 ? -16.61700 45.22400 29.11600 1.000 59.95742 189 VAL A C 1
ATOM 1243 O O . VAL A 1 167 ? -17.02300 46.37300 29.34500 1.000 61.85508 189 VAL A O 1
ATOM 1247 N N . GLY A 1 168 ? -16.74500 44.60100 27.94500 1.000 69.57734 190 GLY A N 1
ATOM 1248 C CA . GLY A 1 168 ? -17.45700 45.22200 26.81300 1.000 73.28130 190 GLY A CA 1
ATOM 1249 C C . GLY A 1 168 ? -16.48500 45.80100 25.81000 1.000 58.88468 190 GLY A C 1
ATOM 1250 O O . GLY A 1 168 ? -16.89400 46.04000 24.66400 1.000 65.25993 190 GLY A O 1
ATOM 1251 N N . GLU A 1 169 ? -15.23000 45.98700 26.21800 1.000 53.90252 191 GLU A N 1
ATOM 1252 C CA . GLU A 1 169 ? -14.23900 46.64600 25.33100 1.000 58.97872 191 GLU A CA 1
ATOM 1253 C C . GLU A 1 169 ? -13.82000 45.70400 24.20500 1.000 59.73105 191 GLU A C 1
ATOM 1254 O O . GLU A 1 169 ? -13.65100 44.50900 24.47400 1.000 58.46028 191 GLU A O 1
ATOM 1260 N N . LYS A 1 170 ? -13.66700 46.23700 22.99300 1.000 55.20575 192 LYS A N 1
ATOM 1261 C CA . LYS A 1 170 ? -13.16800 45.43100 21.85400 1.000 54.04234 192 LYS A CA 1
ATOM 1262 C C . LYS A 1 170 ? -11.86300 46.07900 21.39300 1.000 56.51212 192 LYS A C 1
ATOM 1263 O O . LYS A 1 170 ? -11.87100 47.29400 21.17300 1.000 64.82222 192 LYS A O 1
ATOM 1269 N N . ILE A 1 171 ? -10.78100 45.30600 21.29700 1.000 61.05729 193 ILE A N 1
ATOM 1270 C CA . ILE A 1 171 ? -9.46000 45.89100 20.93100 1.000 64.64366 193 ILE A CA 1
ATOM 1271 C C . ILE A 1 171 ? -8.80800 45.04400 19.84300 1.000 61.70103 193 ILE A C 1
ATOM 1272 O O . ILE A 1 171 ? -9.30400 43.93800 19.57800 1.000 62.51248 193 ILE A O 1
ATOM 1277 N N . LYS A 1 172 ? -7.75100 45.56900 19.22500 1.000 56.50628 194 LYS A N 1
ATOM 1278 C CA . LYS A 1 172 ? -6.96500 44.77600 18.25100 1.000 57.07945 194 LYS A CA 1
ATOM 1279 C C . LYS A 1 172 ? -5.60200 44.56400 18.90400 1.000 62.30918 194 LYS A C 1
ATOM 1280 O O . LYS A 1 172 ? -5.07500 45.53300 19.46800 1.000 52.62631 194 LYS A O 1
ATOM 1286 N N . LEU A 1 173 ? -5.08200 43.34100 18.86700 1.000 46.46271 195 LEU A N 1
ATOM 1287 C CA . LEU A 1 173 ? -3.80700 43.04400 19.55700 1.000 45.39253 195 LEU A CA 1
ATOM 1288 C C . LEU A 1 173 ? -2.70900 42.79000 18.53100 1.000 46.69879 195 LEU A C 1
ATOM 1289 O O . LEU A 1 173 ? -3.01200 42.21600 17.47900 1.000 48.11542 195 LEU A O 1
ATOM 1294 N N . TYR A 1 174 ? -1.49800 43.25300 18.82500 1.000 46.72724 196 TYR A N 1
ATOM 1295 C CA . TYR A 1 174 ? -0.32900 42.99900 17.95200 1.000 48.41379 196 TYR A CA 1
ATOM 1296 C C . TYR A 1 174 ? 0.72500 42.43400 18.89700 1.000 51.33700 196 TYR A C 1
ATOM 1297 O O . TYR A 1 174 ? 1.60000 43.19500 19.33400 1.000 49.49449 196 TYR A O 1
ATOM 1306 N N . ILE A 1 175 ? 0.61400 41.14300 19.21900 1.000 49.89273 197 ILE A N 1
ATOM 1307 C CA . ILE A 1 175 ? 1.50600 40.51300 20.23500 1.000 50.57239 197 ILE A CA 1
ATOM 1308 C C . ILE A 1 175 ? 2.84300 40.11800 19.61400 1.000 51.14038 197 ILE A C 1
ATOM 1309 O O . ILE A 1 175 ? 2.85800 39.22600 18.75900 1.000 62.25188 197 ILE A O 1
ATOM 1314 N N . PRO A 1 176 ? 3.99200 40.72400 20.01500 1.000 56.29480 198 PRO A N 1
ATOM 1315 C CA . PRO A 1 176 ? 5.28900 40.30300 19.50300 1.000 56.22011 198 PRO A CA 1
ATOM 1316 C C . PRO A 1 176 ? 5.55300 38.82200 19.79500 1.000 64.10591 198 PRO A C 1
ATOM 1317 O O . PRO A 1 176 ? 4.94300 38.28300 20.69100 1.000 64.94285 198 PRO A O 1
ATOM 1321 N N . SER A 1 177 ? 6.44900 38.20900 19.02000 1.000 65.89947 199 SER A N 1
ATOM 1322 C CA . SER A 1 177 ? 6.78100 36.77400 19.20000 1.000 57.24832 199 SER A CA 1
ATOM 1323 C C . SER A 1 177 ? 7.25100 36.52300 20.62900 1.000 55.75981 199 SER A C 1
ATOM 1324 O O . SER A 1 177 ? 6.96200 35.44600 21.16400 1.000 73.44152 199 SER A O 1
ATOM 1327 N N . GLU A 1 178 ? 7.96000 37.48100 21.21400 1.000 56.04919 200 GLU A N 1
ATOM 1328 C CA . GLU A 1 178 ? 8.52000 37.28600 22.57300 1.000 56.87969 200 GLU A CA 1
ATOM 1329 C C . GLU A 1 178 ? 7.37600 37.10700 23.57200 1.000 54.42355 200 GLU A C 1
ATOM 1330 O O . GLU A 1 178 ? 7.53400 36.29900 24.49900 1.000 75.01989 200 GLU A O 1
ATOM 1336 N N . LEU A 1 179 ? 6.28100 37.84800 23.40200 1.000 52.08973 201 LEU A N 1
ATOM 1337 C CA . LEU A 1 179 ? 5.16100 37.78900 24.37500 1.000 50.38539 201 LEU A CA 1
ATOM 1338 C C . LEU A 1 179 ? 4.16600 36.72000 23.92500 1.000 57.17646 201 LEU A C 1
ATOM 1339 O O . LEU A 1 179 ? 3.06800 36.66300 24.50000 1.000 60.26789 201 LEU A O 1
ATOM 1344 N N . ALA A 1 180 ? 4.54500 35.91500 22.93300 1.000 65.24439 202 ALA A N 1
ATOM 1345 C CA . ALA A 1 180 ? 3.68300 34.81800 22.45000 1.000 56.45273 202 ALA A CA 1
ATOM 1346 C C . ALA A 1 180 ? 4.48300 33.51500 22.47700 1.000 54.96255 202 ALA A C 1
ATOM 1347 O O . ALA A 1 180 ? 5.24100 33.31400 23.43900 1.000 55.92959 202 ALA A O 1
ATOM 1349 N N . TYR A 1 181 ? 4.34700 32.68500 21.44500 1.000 63.45526 203 TYR A N 1
ATOM 1350 C CA . TYR A 1 181 ? 4.99200 31.34600 21.44800 1.000 62.66351 203 TYR A CA 1
ATOM 1351 C C . TYR A 1 181 ? 6.49700 31.45700 21.18900 1.000 70.43950 203 TYR A C 1
ATOM 1352 O O . TYR A 1 181 ? 7.26000 30.68900 21.80200 1.000 66.36371 203 TYR A O 1
ATOM 1361 N N . GLY A 1 182 ? 6.90800 32.37400 20.31200 1.000 68.86559 204 GLY A N 1
ATOM 1362 C CA . GLY A 1 182 ? 8.34800 32.60500 20.08700 1.000 67.10614 204 GLY A CA 1
ATOM 1363 C C . GLY A 1 182 ? 8.95300 31.65700 19.07700 1.000 71.42616 204 GLY A C 1
ATOM 1364 O O . GLY A 1 182 ? 8.22000 31.20300 18.18400 1.000 85.28584 204 GLY A O 1
ATOM 1365 N N . ALA A 1 183 ? 10.25600 31.39600 19.21200 1.000 69.12513 205 ALA A N 1
ATOM 1366 C CA . ALA A 1 183 ? 10.96800 30.48600 18.28800 1.000 89.19815 205 ALA A CA 1
ATOM 1367 C C . ALA A 1 183 ? 10.37300 29.08900 18.41000 1.000 81.56048 205 ALA A C 1
ATOM 1368 O O . ALA A 1 183 ? 10.27600 28.39700 17.39200 1.000 83.91786 205 ALA A O 1
ATOM 1370 N N . GLN A 1 184 ? 9.97600 28.68300 19.61400 1.000 89.58790 206 GLN A N 1
ATOM 1371 C CA . GLN A 1 184 ? 9.27200 27.38200 19.73200 1.000 86.46694 206 GLN A CA 1
ATOM 1372 C C . GLN A 1 184 ? 7.93700 27.53800 19.00600 1.000 82.90401 206 GLN A C 1
ATOM 1373 O O . GLN A 1 184 ? 7.29200 28.58400 19.18200 1.000 87.24167 206 GLN A O 1
ATOM 1379 N N . SER A 1 185 ? 7.60800 26.58900 18.13100 1.000 83.47622 207 SER A N 1
ATOM 1380 C CA . SER A 1 185 ? 6.32800 26.63900 17.38400 1.000 82.49412 207 SER A CA 1
ATOM 1381 C C . SER A 1 185 ? 5.49400 25.42800 17.78700 1.000 88.51768 207 SER A C 1
ATOM 1382 O O . SER A 1 185 ? 5.51700 24.42500 17.05600 1.000 87.19928 207 SER A O 1
ATOM 1385 N N . PRO A 1 186 ? 4.75400 25.43300 18.92600 1.000 89.87406 208 PRO A N 1
ATOM 1386 C CA . PRO A 1 186 ? 4.03600 24.23500 19.35700 1.000 88.82543 208 PRO A CA 1
ATOM 1387 C C . PRO A 1 186 ? 2.92700 23.85300 18.36900 1.000 86.10284 208 PRO A C 1
ATOM 1388 O O . PRO A 1 186 ? 2.56200 22.69800 18.33100 1.000 85.15973 208 PRO A O 1
ATOM 1392 N N . SER A 1 187 ? 2.42600 24.82400 17.60700 1.000 79.60595 209 SER A N 1
ATOM 1393 C CA . SER A 1 187 ? 1.32500 24.55200 16.65300 1.000 76.80647 209 SER A CA 1
ATOM 1394 C C . SER A 1 187 ? 1.84700 24.69500 15.22600 1.000 84.52660 209 SER A C 1
ATOM 1395 O O . SER A 1 187 ? 2.67000 25.58600 14.99000 1.000 91.52672 209 SER A O 1
ATOM 1398 N N . PRO A 1 188 ? 1.45900 23.85300 14.23200 1.000 90.63610 210 PRO A N 1
ATOM 1399 C CA . PRO A 1 188 ? 1.94600 24.04600 12.86700 1.000 97.87582 210 PRO A CA 1
ATOM 1400 C C . PRO A 1 188 ? 1.42400 25.35300 12.26300 1.000 85.31541 210 PRO A C 1
ATOM 1401 O O . PRO A 1 188 ? 2.10600 25.93400 11.44600 1.000 90.67874 210 PRO A O 1
ATOM 1405 N N . ALA A 1 189 ? 0.23000 25.77200 12.67800 1.000 81.87637 211 ALA A N 1
ATOM 1406 C CA . ALA A 1 189 ? -0.39600 26.97700 12.09400 1.000 84.94899 211 ALA A CA 1
ATOM 1407 C C . ALA A 1 189 ? 0.40600 28.22000 12.47900 1.000 86.97764 211 ALA A C 1
ATOM 1408 O O . ALA A 1 189 ? 0.37400 29.19800 11.71900 1.000 90.39502 211 ALA A O 1
ATOM 1410 N N . ILE A 1 190 ? 1.09200 28.16600 13.62100 1.000 79.76018 212 ILE A N 1
ATOM 1411 C CA . ILE A 1 190 ? 1.89500 29.32600 14.10300 1.000 76.43650 212 ILE A CA 1
ATOM 1412 C C . ILE A 1 190 ? 3.37400 29.00900 13.88200 1.000 79.08143 212 ILE A C 1
ATOM 1413 O O . ILE A 1 190 ? 3.92100 28.18500 14.62900 1.000 77.08448 212 ILE A O 1
ATOM 1418 N N . PRO A 1 191 ? 4.06500 29.59900 12.87000 1.000 84.89660 213 PRO A N 1
ATOM 1419 C CA . PRO A 1 191 ? 5.48100 29.33300 12.64500 1.000 84.97659 213 PRO A CA 1
ATOM 1420 C C . PRO A 1 191 ? 6.40300 29.92500 13.71800 1.000 84.55961 213 PRO A C 1
ATOM 1421 O O . PRO A 1 191 ? 5.92800 30.60700 14.60100 1.000 82.83214 213 PRO A O 1
ATOM 1425 N N . ALA A 1 192 ? 7.70700 29.68700 13.59000 1.000 85.73530 214 ALA A N 1
ATOM 1426 C CA . ALA A 1 192 ? 8.66400 30.16000 14.61500 1.000 84.11368 214 ALA A CA 1
ATOM 1427 C C . ALA A 1 192 ? 8.84200 31.67400 14.51300 1.000 90.23304 214 ALA A C 1
ATOM 1428 O O . ALA A 1 192 ? 8.76300 32.19900 13.38500 1.000 88.12488 214 ALA A O 1
ATOM 1430 N N . ASN A 1 193 ? 9.08000 32.33400 15.65000 1.000 89.34510 215 ASN A N 1
ATOM 1431 C CA . ASN A 1 193 ? 9.30900 33.80200 15.65800 1.000 81.15741 215 ASN A CA 1
ATOM 1432 C C . ASN A 1 193 ? 8.19100 34.48400 14.86400 1.000 88.14897 215 ASN A C 1
ATOM 1433 O O . ASN A 1 193 ? 8.50800 35.20700 13.90600 1.000 100.13349 215 ASN A O 1
ATOM 1438 N N . SER A 1 194 ? 6.93200 34.27100 15.26300 1.000 89.16154 216 SER A N 1
ATOM 1439 C CA . SER A 1 194 ? 5.78600 34.82900 14.49900 1.000 89.59968 216 SER A CA 1
ATOM 1440 C C . SER A 1 194 ? 4.94500 35.77100 15.36200 1.000 68.14592 216 SER A C 1
ATOM 1441 O O . SER A 1 194 ? 4.45900 35.32600 16.41000 1.000 82.47038 216 SER A O 1
ATOM 1444 N N . VAL A 1 195 ? 4.76100 37.01300 14.91100 1.000 70.26157 217 VAL A N 1
ATOM 1445 C CA . VAL A 1 195 ? 3.92400 38.00600 15.65000 1.000 77.40180 217 VAL A CA 1
ATOM 1446 C C . VAL A 1 195 ? 2.45400 37.64300 15.43300 1.000 64.64787 217 VAL A C 1
ATOM 1447 O O . VAL A 1 195 ? 2.09600 37.29200 14.29600 1.000 62.47384 217 VAL A O 1
ATOM 1451 N N . LEU A 1 196 ? 1.64600 37.71100 16.49100 1.000 55.71339 218 LEU A N 1
ATOM 1452 C CA . LEU A 1 196 ? 0.22800 37.29400 16.38600 1.000 54.25316 218 LEU A CA 1
ATOM 1453 C C . LEU A 1 196 ? -0.66900 38.52900 16.34400 1.000 56.41854 218 LEU A C 1
ATOM 1454 O O . LEU A 1 196 ? -0.41700 39.46100 17.11700 1.000 55.78745 218 LEU A O 1
ATOM 1459 N N . VAL A 1 197 ? -1.67400 38.52900 15.46800 1.000 56.90256 219 VAL A N 1
ATOM 1460 C CA . VAL A 1 197 ? -2.65000 39.65600 15.40300 1.000 53.90941 219 VAL A CA 1
ATOM 1461 C C . VAL A 1 197 ? -3.99900 39.11800 15.88200 1.000 51.29564 219 VAL A C 1
ATOM 1462 O O . VAL A 1 197 ? -4.42500 38.09000 15.36400 1.000 59.42131 219 VAL A O 1
ATOM 1466 N N . PHE A 1 198 ? -4.63800 39.78500 16.83900 1.000 52.30126 220 PHE A N 1
ATOM 1467 C CA . PHE A 1 198 ? -5.88700 39.23400 17.41400 1.000 57.44895 220 PHE A CA 1
ATOM 1468 C C . PHE A 1 198 ? -6.98300 40.29200 17.48100 1.000 58.17747 220 PHE A C 1
ATOM 1469 O O . PHE A 1 198 ? -6.73200 41.37100 18.02500 1.000 52.97781 220 PHE A O 1
ATOM 1477 N N . ASP A 1 199 ? -8.17600 39.97900 16.97400 1.000 64.70001 221 ASP A N 1
ATOM 1478 C CA . ASP A 1 199 ? -9.33200 40.89700 17.14100 1.000 56.63873 221 ASP A CA 1
ATOM 1479 C C . ASP A 1 199 ? -10.09500 40.36100 18.35000 1.000 55.97376 221 ASP A C 1
ATOM 1480 O O . ASP A 1 199 ? -10.76200 39.33400 18.19300 1.000 67.61299 221 ASP A O 1
ATOM 1485 N N . MET A 1 200 ? -9.98500 41.01100 19.51000 1.000 50.01897 222 MET A N 1
ATOM 1486 C CA . MET A 1 200 ? -10.58600 40.44200 20.74500 1.000 53.67788 222 MET A CA 1
ATOM 1487 C C . MET A 1 200 ? -11.67000 41.33400 21.34200 1.000 53.70166 222 MET A C 1
ATOM 1488 O O . MET A 1 200 ? -11.47400 42.55300 21.36900 1.000 64.36840 222 MET A O 1
ATOM 1493 N N . GLU A 1 201 ? -12.74400 40.72700 21.84200 1.000 51.01623 223 GLU A N 1
ATOM 1494 C CA . GLU A 1 201 ? -13.80100 41.49100 22.54400 1.000 52.07110 223 GLU A CA 1
ATOM 1495 C C . GLU A 1 201 ? -13.98400 40.81600 23.90100 1.000 52.23820 223 GLU A C 1
ATOM 1496 O O . GLU A 1 201 ? -14.14700 39.59200 23.92400 1.000 64.47417 223 GLU A O 1
ATOM 1502 N N . LEU A 1 202 ? -13.97100 41.58800 24.98600 1.000 51.73322 224 LEU A N 1
ATOM 1503 C CA . LEU A 1 202 ? -14.17100 41.02100 26.34300 1.000 52.60733 224 LEU A CA 1
ATOM 1504 C C . LEU A 1 202 ? -15.66400 41.01300 26.66500 1.000 55.63970 224 LEU A C 1
ATOM 1505 O O . LEU A 1 202 ? -16.16100 42.02600 27.17200 1.000 56.34170 224 LEU A O 1
ATOM 1510 N N . LEU A 1 203 ? -16.34100 39.89300 26.42600 1.000 57.81503 225 LEU A N 1
ATOM 1511 C CA . LEU A 1 203 ? -17.80400 39.83400 26.65800 1.000 61.38636 225 LEU A CA 1
ATOM 1512 C C . LEU A 1 203 ? -18.09800 39.98800 28.15300 1.000 62.81920 225 LEU A C 1
ATOM 1513 O O . LEU A 1 203 ? -18.97800 40.79300 28.49100 1.000 66.20580 225 LEU A O 1
ATOM 1518 N N . GLY A 1 204 ? -17.36200 39.29200 29.02000 1.000 62.37999 226 GLY A N 1
ATOM 1519 C CA . GLY A 1 204 ? -17.57100 39.50200 30.46400 1.000 64.21556 226 GLY A CA 1
ATOM 1520 C C . GLY A 1 204 ? -16.57600 38.77400 31.34200 1.000 63.83495 226 GLY A C 1
ATOM 1521 O O . GLY A 1 204 ? -15.64800 38.16600 30.79400 1.000 65.68069 226 GLY A O 1
ATOM 1522 N N . ILE A 1 205 ? -16.75700 38.85200 32.66300 1.000 66.22912 227 ILE A N 1
ATOM 1523 C CA . ILE A 1 205 ? -15.87100 38.14100 33.63200 1.000 75.36855 227 ILE A CA 1
ATOM 1524 C C . ILE A 1 205 ? -16.72000 37.10800 34.38700 1.000 82.27154 227 ILE A C 1
ATOM 1525 O O . ILE A 1 205 ? -17.79000 37.49100 34.89200 1.000 74.88346 227 ILE A O 1
ATOM 1530 N N . LYS A 1 206 ? -16.25700 35.85600 34.47400 1.000 85.51063 228 LYS A N 1
ATOM 1531 C CA . LYS A 1 206 ? -17.03300 34.78200 35.15100 1.000 89.74039 228 LYS A CA 1
ATOM 1532 C C . LYS A 1 206 ? -16.93500 34.92600 36.67200 1.000 88.51783 228 LYS A C 1
ATOM 1533 O O . LYS A 1 206 ? -15.92200 35.46400 37.15100 1.000 88.51451 228 LYS A O 1
ATOM 1539 N N . GLU B 1 5 ? 6.61300 9.78300 -10.31000 1.000 129.82462 27 GLU G N 1
ATOM 1540 C CA . GLU B 1 5 ? 7.98400 10.30200 -10.55600 1.000 136.27774 27 GLU G CA 1
ATOM 1541 C C . GLU B 1 5 ? 8.77800 10.24300 -9.25000 1.000 143.25819 27 GLU G C 1
ATOM 1542 O O . GLU B 1 5 ? 8.53100 11.09100 -8.37400 1.000 141.30649 27 GLU G O 1
ATOM 1548 N N . LEU B 1 6 ? 9.68400 9.27100 -9.12600 1.000 144.76822 28 LEU G N 1
ATOM 1549 C CA . LEU B 1 6 ? 10.47600 9.10900 -7.87800 1.000 155.18891 28 LEU G CA 1
ATOM 1550 C C . LEU B 1 6 ? 11.90100 9.63100 -8.08500 1.000 157.72588 28 LEU G C 1
ATOM 1551 O O . LEU B 1 6 ? 12.74200 9.36900 -7.21100 1.000 153.81866 28 LEU G O 1
ATOM 1556 N N . LYS B 1 7 ? 12.16300 10.34700 -9.18000 1.000 155.16382 29 LYS G N 1
ATOM 1557 C CA . LYS B 1 7 ? 13.55700 10.77300 -9.48800 1.000 155.70937 29 LYS G CA 1
ATOM 1558 C C . LYS B 1 7 ? 14.12400 11.68300 -8.39100 1.000 156.03728 29 LYS G C 1
ATOM 1559 O O . LYS B 1 7 ? 15.28600 11.46300 -7.99400 1.000 155.27335 29 LYS G O 1
ATOM 1565 N N . THR B 1 8 ? 13.33700 12.63700 -7.89300 1.000 150.38740 30 THR G N 1
ATOM 1566 C CA . THR B 1 8 ? 13.87100 13.62000 -6.91300 1.000 146.79917 30 THR G CA 1
ATOM 1567 C C . THR B 1 8 ? 14.24300 12.92000 -5.59900 1.000 144.27874 30 THR G C 1
ATOM 1568 O O . THR B 1 8 ? 13.45300 12.05800 -5.18200 1.000 141.83600 30 THR G O 1
ATOM 1572 N N . PRO B 1 9 ? 15.38800 13.20500 -4.92200 1.000 144.20827 31 PRO G N 1
ATOM 1573 C CA . PRO B 1 9 ? 15.66100 12.60100 -3.61400 1.000 143.12331 31 PRO G CA 1
ATOM 1574 C C . PRO B 1 9 ? 14.57200 13.08200 -2.65200 1.000 136.73904 31 PRO G C 1
ATOM 1575 O O . PRO B 1 9 ? 14.26700 12.38400 -1.70900 1.000 134.51980 31 PRO G O 1
ATOM 1579 N N . ALA B 1 10 ? 14.01500 14.26200 -2.91600 1.000 137.01829 32 ALA G N 1
ATOM 1580 C CA . ALA B 1 10 ? 12.89300 14.74900 -2.08500 1.000 140.79076 32 ALA G CA 1
ATOM 1581 C C . ALA B 1 10 ? 11.73100 13.77400 -2.26800 1.000 135.95714 32 ALA G C 1
ATOM 1582 O O . ALA B 1 10 ? 11.11500 13.39300 -1.26200 1.000 130.77552 32 ALA G O 1
ATOM 1584 N N . GLN B 1 11 ? 11.48100 13.35700 -3.51000 1.000 145.93582 33 GLN G N 1
ATOM 1585 C CA . GLN B 1 11 ? 10.36800 12.41200 -3.79100 1.000 146.19540 33 GLN G CA 1
ATOM 1586 C C . GLN B 1 11 ? 10.73600 11.02800 -3.26200 1.000 143.24404 33 GLN G C 1
ATOM 1587 O O . GLN B 1 11 ? 9.81500 10.24700 -2.98500 1.000 147.43404 33 GLN G O 1
ATOM 1593 N N . LYS B 1 12 ? 12.02800 10.73600 -3.11600 1.000 140.35187 34 LYS G N 1
ATOM 1594 C CA . LYS B 1 12 ? 12.37700 9.44000 -2.48500 1.000 142.75870 34 LYS G CA 1
ATOM 1595 C C . LYS B 1 12 ? 11.74600 9.46600 -1.09400 1.000 135.53606 34 LYS G C 1
ATOM 1596 O O . LYS B 1 12 ? 11.01700 8.51800 -0.75200 1.000 138.41425 34 LYS G O 1
ATOM 1602 N N . ALA B 1 13 ? 11.99100 10.54700 -0.35100 1.000 128.53867 35 ALA G N 1
ATOM 1603 C CA . ALA B 1 13 ? 11.44200 10.66700 1.01600 1.000 122.54946 35 ALA G CA 1
ATOM 1604 C C . ALA B 1 13 ? 9.92300 10.76700 0.92900 1.000 119.18975 35 ALA G C 1
ATOM 1605 O O . ALA B 1 13 ? 9.24300 10.15400 1.76000 1.000 116.33663 35 ALA G O 1
ATOM 1607 N N . SER B 1 14 ? 9.42600 11.54400 -0.03000 1.000 123.36099 36 SER G N 1
ATOM 1608 C CA . SER B 1 14 ? 7.96100 11.70900 -0.18800 1.000 126.76284 36 SER G CA 1
ATOM 1609 C C . SER B 1 14 ? 7.32400 10.32300 -0.28000 1.000 132.23205 36 SER G C 1
ATOM 1610 O O . SER B 1 14 ? 6.36100 10.06500 0.46100 1.000 130.48199 36 SER G O 1
ATOM 1613 N N . TYR B 1 15 ? 7.87800 9.46000 -1.13500 1.000 134.43214 37 TYR G N 1
ATOM 1614 C CA . TYR B 1 15 ? 7.31700 8.09800 -1.32400 1.000 128.93907 37 TYR G CA 1
ATOM 1615 C C . TYR B 1 15 ? 7.35400 7.35500 0.00700 1.000 124.30388 37 TYR G C 1
ATOM 1616 O O . TYR B 1 15 ? 6.33300 6.77700 0.38900 1.000 124.02512 37 TYR G O 1
ATOM 1625 N N . GLY B 1 16 ? 8.50800 7.37200 0.67200 1.000 122.43351 38 GLY G N 1
ATOM 1626 C CA . GLY B 1 16 ? 8.64700 6.68200 1.96600 1.000 120.61311 38 GLY G CA 1
ATOM 1627 C C . GLY B 1 16 ? 7.63800 7.19300 2.97100 1.000 120.36177 38 GLY G C 1
ATOM 1628 O O . GLY B 1 16 ? 7.06500 6.36700 3.69100 1.000 116.65063 38 GLY G O 1
ATOM 1629 N N . ILE B 1 17 ? 7.44900 8.51200 3.03600 1.000 125.76670 39 ILE G N 1
ATOM 1630 C CA . ILE B 1 17 ? 6.50000 9.10100 4.02500 1.000 116.34124 39 ILE G CA 1
ATOM 1631 C C . ILE B 1 17 ? 5.12200 8.50200 3.75100 1.000 112.37350 39 ILE G C 1
ATOM 1632 O O . ILE B 1 17 ? 4.52000 7.96100 4.68500 1.000 111.20185 39 ILE G O 1
ATOM 1637 N N . GLY B 1 18 ? 4.68400 8.55000 2.49500 1.000 117.12778 40 GLY G N 1
ATOM 1638 C CA . GLY B 1 18 ? 3.39000 7.94700 2.13500 1.000 124.92774 40 GLY G CA 1
ATOM 1639 C C . GLY B 1 18 ? 3.40700 6.45200 2.36500 1.000 126.74885 40 GLY G C 1
ATOM 1640 O O . GLY B 1 18 ? 2.40900 5.93100 2.87200 1.000 127.92167 40 GLY G O 1
ATOM 1641 N N . LEU B 1 19 ? 4.52300 5.79500 2.04900 1.000 128.75411 41 LEU G N 1
ATOM 1642 C CA . LEU B 1 19 ? 4.63600 4.32900 2.25600 1.000 126.00475 41 LEU G CA 1
ATOM 1643 C C . LEU B 1 19 ? 4.43200 4.02100 3.74000 1.000 121.61282 41 LEU G C 1
ATOM 1644 O O . LEU B 1 19 ? 3.46900 3.30600 4.06200 1.000 122.89135 41 LEU G O 1
ATOM 1649 N N . ASN B 1 20 ? 5.29100 4.56300 4.60300 1.000 117.09368 42 ASN G N 1
ATOM 1650 C CA . ASN B 1 20 ? 5.20200 4.26200 6.05500 1.000 115.88058 42 ASN G CA 1
ATOM 1651 C C . ASN B 1 20 ? 3.81400 4.64700 6.56600 1.000 115.57293 42 ASN G C 1
ATOM 1652 O O . ASN B 1 20 ? 3.16900 3.80000 7.20400 1.000 116.16615 42 ASN G O 1
ATOM 1657 N N . MET B 1 21 ? 3.37700 5.87500 6.27800 1.000 124.90983 43 MET G N 1
ATOM 1658 C CA . MET B 1 21 ? 2.06600 6.36700 6.77600 1.000 122.49645 43 MET G CA 1
ATOM 1659 C C . MET B 1 21 ? 0.96900 5.41500 6.30800 1.000 119.82523 43 MET G C 1
ATOM 1660 O O . MET B 1 21 ? 0.13700 5.01700 7.13900 1.000 123.50293 43 MET G O 1
ATOM 1665 N N . GLY B 1 22 ? 0.98700 5.06100 5.02400 1.000 114.76166 44 GLY G N 1
ATOM 1666 C CA . GLY B 1 22 ? -0.03500 4.15300 4.47700 1.000 124.28681 44 GLY G CA 1
ATOM 1667 C C . GLY B 1 22 ? -0.09800 2.86200 5.26800 1.000 128.17468 44 GLY G C 1
ATOM 1668 O O . GLY B 1 22 ? -1.20800 2.47700 5.67000 1.000 126.57810 44 GLY G O 1
ATOM 1669 N N . LYS B 1 23 ? 1.05500 2.23200 5.49800 1.000 134.26518 45 LYS G N 1
ATOM 1670 C CA . LYS B 1 23 ? 1.09700 0.95400 6.25300 1.000 123.47822 45 LYS G CA 1
ATOM 1671 C C . LYS B 1 23 ? 0.55700 1.20000 7.66000 1.000 124.11140 45 LYS G C 1
ATOM 1672 O O . LYS B 1 23 ? -0.29500 0.41600 8.10400 1.000 121.04311 45 LYS G O 1
ATOM 1678 N N . SER B 1 24 ? 1.03700 2.25200 8.32400 1.000 134.26491 46 SER G N 1
ATOM 1679 C CA . SER B 1 24 ? 0.60400 2.54500 9.71400 1.000 131.00915 46 SER G CA 1
ATOM 1680 C C . SER B 1 24 ? -0.91700 2.69700 9.75800 1.000 127.40817 46 SER G C 1
ATOM 1681 O O . SER B 1 24 ? -1.55200 1.96600 10.53600 1.000 134.34153 46 SER G O 1
ATOM 1684 N N . LEU B 1 25 ? -1.47600 3.58700 8.93600 1.000 120.23570 47 LEU G N 1
ATOM 1685 C CA . LEU B 1 25 ? -2.93800 3.86600 8.98500 1.000 116.62482 47 LEU G CA 1
ATOM 1686 C C . LEU B 1 25 ? -3.74100 2.62000 8.60600 1.000 123.81236 47 LEU G C 1
ATOM 1687 O O . LEU B 1 25 ? -4.84900 2.45300 9.14300 1.000 119.32402 47 LEU G O 1
ATOM 1692 N N . SER B 1 26 ? -3.23300 1.81700 7.66600 1.000 125.11036 48 SER G N 1
ATOM 1693 C CA . SER B 1 26 ? -3.99600 0.63300 7.18900 1.000 117.19419 48 SER G CA 1
ATOM 1694 C C . SER B 1 26 ? -4.27200 -0.28800 8.37400 1.000 127.24481 48 SER G C 1
ATOM 1695 O O . SER B 1 26 ? -5.40300 -0.79500 8.48300 1.000 134.31837 48 SER G O 1
ATOM 1698 N N . GLN B 1 27 ? -3.25800 -0.50000 9.21700 1.000 120.63035 49 GLN G N 1
ATOM 1699 C CA . GLN B 1 27 ? -3.38700 -1.43800 10.36100 1.000 117.69226 49 GLN G CA 1
ATOM 1700 C C . GLN B 1 27 ? -4.43600 -0.92200 11.34600 1.000 118.12314 49 GLN G C 1
ATOM 1701 O O . GLN B 1 27 ? -5.09400 -1.75900 11.99400 1.000 107.84810 49 GLN G O 1
ATOM 1707 N N . GLU B 1 28 ? -4.62300 0.40200 11.39100 1.000 131.30795 50 GLU G N 1
ATOM 1708 C CA . GLU B 1 28 ? -5.60100 1.01900 12.32800 1.000 134.21869 50 GLU G CA 1
ATOM 1709 C C . GLU B 1 28 ? -7.01900 0.84200 11.77700 1.000 134.71897 50 GLU G C 1
ATOM 1710 O O . GLU B 1 28 ? -7.93300 1.50300 12.29900 1.000 120.45795 50 GLU G O 1
ATOM 1716 N N . GLY B 1 29 ? -7.18800 -0.01300 10.76600 1.000 134.42872 51 GLY G N 1
ATOM 1717 C CA . GLY B 1 29 ? -8.53500 -0.29300 10.23200 1.000 120.13468 51 GLY G CA 1
ATOM 1718 C C . GLY B 1 29 ? -8.97700 0.74400 9.21900 1.000 105.13097 51 GLY G C 1
ATOM 1719 O O . GLY B 1 29 ? -10.12800 0.65700 8.75900 1.000 100.66344 51 GLY G O 1
ATOM 1720 N N . MET B 1 30 ? -8.09900 1.69600 8.89400 1.000 107.23388 52 MET G N 1
ATOM 1721 C CA . MET B 1 30 ? -8.43000 2.72100 7.87000 1.000 116.22290 52 MET G CA 1
ATOM 1722 C C . MET B 1 30 ? -8.17000 2.12900 6.48500 1.000 107.02963 52 MET G C 1
ATOM 1723 O O . MET B 1 30 ? -7.31200 2.67300 5.76600 1.000 106.43325 52 MET G O 1
ATOM 1728 N N . ASP B 1 31 ? -8.88600 1.05900 6.13400 1.000 100.92234 53 ASP G N 1
ATOM 1729 C CA . ASP B 1 31 ? -8.75000 0.45000 4.78500 1.000 103.26095 53 ASP G CA 1
ATOM 1730 C C . ASP B 1 31 ? -9.22600 1.47800 3.76200 1.000 102.52006 53 ASP G C 1
ATOM 1731 O O . ASP B 1 31 ? -8.74000 1.44600 2.61900 1.000 102.58970 53 ASP G O 1
ATOM 1736 N N . ASP B 1 32 ? -10.17500 2.32200 4.17200 1.000 112.69913 54 ASP G N 1
ATOM 1737 C CA . ASP B 1 32 ? -10.77700 3.32800 3.26000 1.000 100.60570 54 ASP G CA 1
ATOM 1738 C C . ASP B 1 32 ? -9.88600 4.56600 3.16400 1.000 104.06618 54 ASP G C 1
ATOM 1739 O O . ASP B 1 32 ? -10.36500 5.65800 3.49800 1.000 107.19930 54 ASP G O 1
ATOM 1744 N N . LEU B 1 33 ? -8.63600 4.39900 2.73800 1.000 106.09101 55 LEU G N 1
ATOM 1745 C CA . LEU B 1 33 ? -7.73600 5.56500 2.56000 1.000 113.50899 55 LEU G CA 1
ATOM 1746 C C . LEU B 1 33 ? -7.47200 5.73900 1.06500 1.000 120.09542 55 LEU G C 1
ATOM 1747 O O . LEU B 1 33 ? -6.79400 4.87900 0.48300 1.000 122.02651 55 LEU G O 1
ATOM 1752 N N . ASP B 1 34 ? -8.02600 6.79400 0.46700 1.000 108.15179 56 ASP G N 1
ATOM 1753 C CA . ASP B 1 34 ? -7.76500 7.05300 -0.97000 1.000 115.78193 56 ASP G CA 1
ATOM 1754 C C . ASP B 1 34 ? -6.63500 8.06900 -1.08300 1.000 115.41323 56 ASP G C 1
ATOM 1755 O O . ASP B 1 34 ? -6.75800 9.15500 -0.49900 1.000 105.79884 56 ASP G O 1
ATOM 1760 N N . SER B 1 35 ? -5.57100 7.69000 -1.78300 1.000 117.89318 57 SER G N 1
ATOM 1761 C CA . SER B 1 35 ? -4.39900 8.57900 -1.94900 1.000 114.32501 57 SER G CA 1
ATOM 1762 C C . SER B 1 35 ? -4.82400 9.86300 -2.65100 1.000 108.95058 57 SER G C 1
ATOM 1763 O O . SER B 1 35 ? -4.17400 10.89000 -2.42200 1.000 114.67184 57 SER G O 1
ATOM 1766 N N . LYS B 1 36 ? -5.88300 9.80100 -3.45500 1.000 109.64449 58 LYS G N 1
ATOM 1767 C CA . LYS B 1 36 ? -6.29500 10.99000 -4.24400 1.000 108.12557 58 LYS G CA 1
ATOM 1768 C C . LYS B 1 36 ? -6.62000 12.14300 -3.29700 1.000 104.31162 58 LYS G C 1
ATOM 1769 O O . LYS B 1 36 ? -6.10200 13.24800 -3.51600 1.000 104.18970 58 LYS G O 1
ATOM 1775 N N . ALA B 1 37 ? -7.46300 11.89400 -2.29900 1.000 104.70252 59 ALA G N 1
ATOM 1776 C CA . ALA B 1 37 ? -7.87100 12.96800 -1.37000 1.000 96.26618 59 ALA G CA 1
ATOM 1777 C C . ALA B 1 37 ? -6.63100 13.56700 -0.71200 1.000 94.72755 59 ALA G C 1
ATOM 1778 O O . ALA B 1 37 ? -6.48900 14.79900 -0.72800 1.000 100.00879 59 ALA G O 1
ATOM 1780 N N . VAL B 1 38 ? -5.76700 12.71600 -0.16500 1.000 98.72376 60 VAL G N 1
ATOM 1781 C CA . VAL B 1 38 ? -4.55800 13.22100 0.54100 1.000 96.43627 60 VAL G CA 1
ATOM 1782 C C . VAL B 1 38 ? -3.69400 13.98300 -0.46200 1.000 97.99195 60 VAL G C 1
ATOM 1783 O O . VAL B 1 38 ? -3.17800 15.03400 -0.08200 1.000 112.02937 60 VAL G O 1
ATOM 1787 N N . ALA B 1 39 ? -3.61500 13.52200 -1.71100 1.000 97.25704 61 ALA G N 1
ATOM 1788 C CA . ALA B 1 39 ? -2.73600 14.17700 -2.70600 1.000 98.20898 61 ALA G CA 1
ATOM 1789 C C . ALA B 1 39 ? -3.06900 15.66600 -2.77700 1.000 107.26416 61 ALA G C 1
ATOM 1790 O O . ALA B 1 39 ? -2.19700 16.48700 -2.44800 1.000 112.38655 61 ALA G O 1
ATOM 1792 N N . LYS B 1 40 ? -4.28700 15.99000 -3.21300 1.000 107.06397 62 LYS G N 1
ATOM 1793 C CA . LYS B 1 40 ? -4.67700 17.41100 -3.38800 1.000 100.57122 62 LYS G CA 1
ATOM 1794 C C . LYS B 1 40 ? -4.62200 18.12300 -2.03900 1.000 100.08751 62 LYS G C 1
ATOM 1795 O O . LYS B 1 40 ? -4.26600 19.30200 -2.01900 1.000 111.56475 62 LYS G O 1
ATOM 1801 N N . GLY B 1 41 ? -5.00500 17.42600 -0.97000 1.000 98.45098 63 GLY G N 1
ATOM 1802 C CA . GLY B 1 41 ? -4.95100 18.02100 0.37600 1.000 103.25029 63 GLY G CA 1
ATOM 1803 C C . GLY B 1 41 ? -3.58200 18.59900 0.65900 1.000 104.27863 63 GLY G C 1
ATOM 1804 O O . GLY B 1 41 ? -3.50500 19.76200 1.08600 1.000 103.83098 63 GLY G O 1
ATOM 1805 N N . ILE B 1 42 ? -2.53800 17.80300 0.42400 1.000 98.21727 64 ILE G N 1
ATOM 1806 C CA . ILE B 1 42 ? -1.14500 18.28800 0.62500 1.000 102.09199 64 ILE G CA 1
ATOM 1807 C C . ILE B 1 42 ? -0.93700 19.46800 -0.31800 1.000 116.49509 64 ILE G C 1
ATOM 1808 O O . ILE B 1 42 ? -0.45200 20.49300 0.15600 1.000 114.67722 64 ILE G O 1
ATOM 1813 N N . GLU B 1 43 ? -1.30800 19.31700 -1.59300 1.000 113.19411 65 GLU G N 1
ATOM 1814 C CA . GLU B 1 43 ? -1.08000 20.38900 -2.60000 1.000 111.00727 65 GLU G CA 1
ATOM 1815 C C . GLU B 1 43 ? -1.70000 21.70000 -2.11100 1.000 110.25341 65 GLU G C 1
ATOM 1816 O O . GLU B 1 43 ? -1.04700 22.74800 -2.24700 1.000 118.84926 65 GLU G O 1
ATOM 1822 N N . ASP B 1 44 ? -2.92600 21.63900 -1.59700 1.000 104.61789 66 ASP G N 1
ATOM 1823 C CA . ASP B 1 44 ? -3.60800 22.86600 -1.11700 1.000 107.35691 66 ASP G CA 1
ATOM 1824 C C . ASP B 1 44 ? -2.76200 23.47900 -0.00200 1.000 107.58175 66 ASP G C 1
ATOM 1825 O O . ASP B 1 44 ? -2.51600 24.69000 -0.04400 1.000 113.88574 66 ASP G O 1
ATOM 1830 N N . ALA B 1 45 ? -2.27700 22.64800 0.91800 1.000 105.67530 67 ALA G N 1
ATOM 1831 C CA . ALA B 1 45 ? -1.43600 23.13800 2.03200 1.000 111.68078 67 ALA G CA 1
ATOM 1832 C C . ALA B 1 45 ? -0.12200 23.69000 1.48200 1.000 112.63570 67 ALA G C 1
ATOM 1833 O O . ALA B 1 45 ? 0.33100 24.73500 1.97800 1.000 112.92927 67 ALA G O 1
ATOM 1835 N N . LEU B 1 46 ? 0.45300 23.02900 0.47400 1.000 114.40907 68 LEU G N 1
ATOM 1836 C CA . LEU B 1 46 ? 1.76700 23.45300 -0.08200 1.000 118.79342 68 LEU G CA 1
ATOM 1837 C C . LEU B 1 46 ? 1.63600 24.82200 -0.75400 1.000 120.14517 68 LEU G C 1
ATOM 1838 O O . LEU B 1 46 ? 2.60200 25.60400 -0.68000 1.000 118.89592 68 LEU G O 1
ATOM 1843 N N . GLY B 1 47 ? 0.54200 25.06500 -1.47800 1.000 123.76273 69 GLY G N 1
ATOM 1844 C CA . GLY B 1 47 ? 0.42300 26.32500 -2.24000 1.000 117.00435 69 GLY G CA 1
ATOM 1845 C C . GLY B 1 47 ? -0.27500 27.40800 -1.44600 1.000 113.06270 69 GLY G C 1
ATOM 1846 O O . GLY B 1 47 ? -0.64500 28.42900 -2.05400 1.000 109.99218 69 GLY G O 1
ATOM 1847 N N . LYS B 1 48 ? -0.51100 27.18100 -0.15200 1.000 114.78303 70 LYS G N 1
ATOM 1848 C CA . LYS B 1 48 ? -1.29300 28.14500 0.67100 1.000 115.62745 70 LYS G CA 1
ATOM 1849 C C . LYS B 1 48 ? -2.67500 28.31000 0.03200 1.000 113.80971 70 LYS G C 1
ATOM 1850 O O . LYS B 1 48 ? -3.31300 29.35300 0.25700 1.000 107.10821 70 LYS G O 1
ATOM 1856 N N . LYS B 1 49 ? -3.12000 27.30800 -0.73000 1.000 110.16271 71 LYS G N 1
ATOM 1857 C CA . LYS B 1 49 ? -4.46500 27.36100 -1.36000 1.000 108.46645 71 LYS G CA 1
ATOM 1858 C C . LYS B 1 49 ? -5.53800 27.19400 -0.28200 1.000 108.37149 71 LYS G C 1
ATOM 1859 O O . LYS B 1 49 ? -5.19100 26.76900 0.83500 1.000 108.76929 71 LYS G O 1
ATOM 1865 N N . LYS B 1 50 ? -6.78500 27.54400 -0.60700 1.000 110.81670 72 LYS G N 1
ATOM 1866 C CA . LYS B 1 50 ? -7.88500 27.47600 0.39000 1.000 104.08947 72 LYS G CA 1
ATOM 1867 C C . LYS B 1 50 ? -8.14500 26.01200 0.73600 1.000 107.85153 72 LYS G C 1
ATOM 1868 O O . LYS B 1 50 ? -7.89100 25.14400 -0.12200 1.000 123.57386 72 LYS G O 1
ATOM 1874 N N . GLN B 1 51 ? -8.64200 25.76000 1.94800 1.000 112.29889 73 GLN G N 1
ATOM 1875 C CA . GLN B 1 51 ? -9.01300 24.37400 2.32000 1.000 117.13718 73 GLN G CA 1
ATOM 1876 C C . GLN B 1 51 ? -10.31500 24.05100 1.58600 1.000 111.97204 73 GLN G C 1
ATOM 1877 O O . GLN B 1 51 ? -11.30800 24.76100 1.82400 1.000 99.40319 73 GLN G O 1
ATOM 1883 N N . GLN B 1 52 ? -10.30400 23.02700 0.72900 1.000 102.93376 74 GLN G N 1
ATOM 1884 C CA . GLN B 1 52 ? -11.55000 22.61800 0.02900 1.000 105.97405 74 GLN G CA 1
ATOM 1885 C C . GLN B 1 52 ? -12.57700 22.20200 1.08400 1.000 94.60814 74 GLN G C 1
ATOM 1886 O O . GLN B 1 52 ? -13.78200 22.31900 0.80200 1.000 95.33096 74 GLN G O 1
ATOM 1892 N N . LEU B 1 53 ? -12.11500 21.78900 2.26800 1.000 91.15127 75 LEU G N 1
ATOM 1893 C CA . LEU B 1 53 ? -13.03200 21.41400 3.37800 1.000 90.58087 75 LEU G CA 1
ATOM 1894 C C . LEU B 1 53 ? -12.52400 22.05800 4.67000 1.000 92.61199 75 LEU G C 1
ATOM 1895 O O . LEU B 1 53 ? -11.34800 21.84800 5.00300 1.000 107.85775 75 LEU G O 1
ATOM 1900 N N . THR B 1 54 ? -13.37000 22.79900 5.38500 1.000 92.01778 76 THR G N 1
ATOM 1901 C CA . THR B 1 54 ? -12.88700 23.53000 6.58700 1.000 97.42511 76 THR G CA 1
ATOM 1902 C C . THR B 1 54 ? -12.66100 22.56600 7.74900 1.000 103.22720 76 THR G C 1
ATOM 1903 O O . THR B 1 54 ? -13.03500 21.38900 7.62200 1.000 113.83459 76 THR G O 1
ATOM 1907 N N . ASP B 1 55 ? -12.03200 23.05500 8.82000 1.000 105.29172 77 ASP G N 1
ATOM 1908 C CA . ASP B 1 55 ? -11.69200 22.18700 9.97600 1.000 116.93932 77 ASP G CA 1
ATOM 1909 C C . ASP B 1 55 ? -12.95900 21.53800 10.52600 1.000 109.19328 77 ASP G C 1
ATOM 1910 O O . ASP B 1 55 ? -12.86300 20.41600 11.03500 1.000 116.19753 77 ASP G O 1
ATOM 1915 N N . GLU B 1 56 ? -14.09600 22.22200 10.42200 1.000 109.79785 78 GLU G N 1
ATOM 1916 C CA . GLU B 1 56 ? -15.34800 21.68000 11.01100 1.000 110.31704 78 GLU G CA 1
ATOM 1917 C C . GLU B 1 56 ? -15.68100 20.35000 10.33400 1.000 113.86294 78 GLU G C 1
ATOM 1918 O O . GLU B 1 56 ? -15.91800 19.36900 11.05700 1.000 115.51442 78 GLU G O 1
ATOM 1924 N N . GLU B 1 57 ? -15.67200 20.32200 9.00000 1.000 112.16632 79 GLU G N 1
ATOM 1925 C CA . GLU B 1 57 ? -15.98400 19.07500 8.25500 1.000 107.60518 79 GLU G CA 1
ATOM 1926 C C . GLU B 1 57 ? -14.90800 18.03600 8.56300 1.000 106.41921 79 GLU G C 1
ATOM 1927 O O . GLU B 1 57 ? -15.26200 16.86300 8.75900 1.000 116.66173 79 GLU G O 1
ATOM 1933 N N . LEU B 1 58 ? -13.64800 18.45900 8.62000 1.000 97.29357 80 LEU G N 1
ATOM 1934 C CA . LEU B 1 58 ? -12.53500 17.50700 8.86100 1.000 94.33966 80 LEU G CA 1
ATOM 1935 C C . LEU B 1 58 ? -12.68500 16.87800 10.24800 1.000 95.64256 80 LEU G C 1
ATOM 1936 O O . LEU B 1 58 ? -12.45500 15.66500 10.36700 1.000 98.38195 80 LEU G O 1
ATOM 1941 N N . THR B 1 59 ? -13.06300 17.67800 11.24600 1.000 98.94343 81 THR G N 1
ATOM 1942 C CA . THR B 1 59 ? -13.21100 17.17000 12.63400 1.000 105.05872 81 THR G CA 1
ATOM 1943 C C . THR B 1 59 ? -14.27200 16.07000 12.65200 1.000 109.28708 81 THR G C 1
ATOM 1944 O O . THR B 1 59 ? -14.00100 15.00100 13.22700 1.000 106.08733 81 THR G O 1
ATOM 1948 N N . GLU B 1 60 ? -15.42200 16.32300 12.02600 1.000 103.49795 82 GLU G N 1
ATOM 1949 C CA . GLU B 1 60 ? -16.52600 15.32800 12.00200 1.000 99.71541 82 GLU G CA 1
ATOM 1950 C C . GLU B 1 60 ? -16.04400 14.03800 11.33700 1.000 97.47752 82 GLU G C 1
ATOM 1951 O O . GLU B 1 60 ? -16.26300 12.96300 11.91700 1.000 93.59291 82 GLU G O 1
ATOM 1957 N N . ALA B 1 61 ? -15.42600 14.14600 10.16000 1.000 94.36596 83 ALA G N 1
ATOM 1958 C CA . ALA B 1 61 ? -15.00700 12.94200 9.40700 1.000 94.13864 83 ALA G CA 1
ATOM 1959 C C . ALA B 1 61 ? -14.01900 12.11300 10.22600 1.000 88.42295 83 ALA G C 1
ATOM 1960 O O . ALA B 1 61 ? -14.12900 10.88000 10.20500 1.000 96.80364 83 ALA G O 1
ATOM 1962 N N . PHE B 1 62 ? -13.08400 12.76900 10.90700 1.000 88.90806 84 PHE G N 1
ATOM 1963 C CA . PHE B 1 62 ? -12.05500 12.03500 11.68300 1.000 89.04573 84 PHE G CA 1
ATOM 1964 C C . PHE B 1 62 ? -12.75100 11.16500 12.72800 1.000 87.10013 84 PHE G C 1
ATO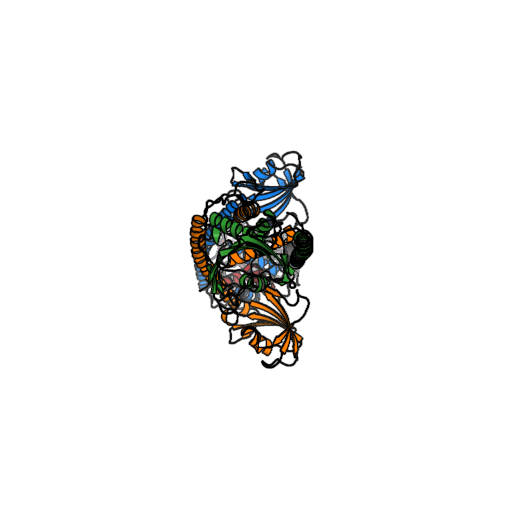M 1965 O O . PHE B 1 62 ? -12.42100 9.97400 12.82500 1.000 91.39429 84 PHE G O 1
ATOM 1973 N N . ALA B 1 63 ? -13.69600 11.74400 13.46900 1.000 88.12471 85 ALA G N 1
ATOM 1974 C CA . ALA B 1 63 ? -14.38500 10.99700 14.54600 1.000 87.91650 85 ALA G CA 1
ATOM 1975 C C . ALA B 1 63 ? -15.12900 9.80300 13.95000 1.000 87.70491 85 ALA G C 1
ATOM 1976 O O . ALA B 1 63 ? -15.10900 8.72700 14.56500 1.000 87.69179 85 ALA G O 1
ATOM 1978 N N . PHE B 1 64 ? -15.76800 10.00400 12.79800 1.000 87.15596 86 PHE G N 1
ATOM 1979 C CA . PHE B 1 64 ? -16.49900 8.89800 12.13200 1.000 87.56938 86 PHE G CA 1
ATOM 1980 C C . PHE B 1 64 ? -15.51600 7.76600 11.84700 1.000 87.11112 86 PHE G C 1
ATOM 1981 O O . PHE B 1 64 ? -15.83000 6.61100 12.16300 1.000 95.10968 86 PHE G O 1
ATOM 1989 N N . LEU B 1 65 ? -14.36000 8.09900 11.27400 1.000 84.26661 87 LEU G N 1
ATOM 1990 C CA . LEU B 1 65 ? -13.36200 7.05800 10.92300 1.000 91.46097 87 LEU G CA 1
ATOM 1991 C C . LEU B 1 65 ? -12.93200 6.34000 12.20300 1.000 93.27298 87 LEU G C 1
ATOM 1992 O O . LEU B 1 65 ? -12.79900 5.10600 12.16900 1.000 90.46708 87 LEU G O 1
ATOM 1997 N N . GLN B 1 66 ? -12.76200 7.08500 13.29400 1.000 83.12058 88 GLN G N 1
ATOM 1998 C CA . GLN B 1 66 ? -12.29900 6.47600 14.56500 1.000 82.67503 88 GLN G CA 1
ATOM 1999 C C . GLN B 1 66 ? -13.36200 5.49700 15.05500 1.000 81.08904 88 GLN G C 1
ATOM 2000 O O . GLN B 1 66 ? -13.00400 4.35800 15.37700 1.000 84.88850 88 GLN G O 1
ATOM 2006 N N . LYS B 1 67 ? -14.61800 5.93900 15.10700 1.000 82.79615 89 LYS G N 1
ATOM 2007 C CA . LYS B 1 67 ? -15.71400 5.07700 15.61500 1.000 83.94995 89 LYS G CA 1
ATOM 2008 C C . LYS B 1 67 ? -15.85400 3.85300 14.71200 1.000 82.46521 89 LYS G C 1
ATOM 2009 O O . LYS B 1 67 ? -16.02900 2.75200 15.24600 1.000 81.64813 89 LYS G O 1
ATOM 2015 N N . ARG B 1 68 ? -15.78900 4.05000 13.39700 1.000 81.68027 90 ARG G N 1
ATOM 2016 C CA . ARG B 1 68 ? -15.93400 2.92000 12.44800 1.000 77.71760 90 ARG G CA 1
ATOM 2017 C C . ARG B 1 68 ? -14.81900 1.91700 12.73000 1.000 80.67102 90 ARG G C 1
ATOM 2018 O O . ARG B 1 68 ? -15.10700 0.71800 12.79900 1.000 99.25047 90 ARG G O 1
ATOM 2026 N N . ALA B 1 69 ? -13.59300 2.40300 12.90100 1.000 78.87768 91 ALA G N 1
ATOM 2027 C CA . ALA B 1 69 ? -12.44700 1.50600 13.16000 1.000 77.40612 91 ALA G CA 1
ATOM 2028 C C . ALA B 1 69 ? -12.65400 0.79200 14.49700 1.000 76.92895 91 ALA G C 1
ATOM 2029 O O . ALA B 1 69 ? -12.37000 -0.41300 14.57200 1.000 88.86661 91 ALA G O 1
ATOM 2031 N N . GLU B 1 70 ? -13.11800 1.51500 15.51500 1.000 72.80934 92 GLU G N 1
ATOM 2032 C CA . GLU B 1 70 ? -13.36100 0.91400 16.85100 1.000 69.73714 92 GLU G CA 1
ATOM 2033 C C . GLU B 1 70 ? -14.40400 -0.19600 16.71500 1.000 72.72908 92 GLU G C 1
ATOM 2034 O O . GLU B 1 70 ? -14.18900 -1.27800 17.28100 1.000 67.63512 92 GLU G O 1
ATOM 2040 N N . GLU B 1 71 ? -15.46900 0.05100 15.95400 1.000 78.43125 93 GLU G N 1
ATOM 2041 C CA . GLU B 1 71 ? -16.56200 -0.94800 15.84800 1.000 78.22675 93 GLU G CA 1
ATOM 2042 C C . GLU B 1 71 ? -16.10600 -2.11500 14.97100 1.000 78.15283 93 GLU G C 1
ATOM 2043 O O . GLU B 1 71 ? -16.61200 -3.22700 15.17700 1.000 74.85755 93 GLU G O 1
ATOM 2049 N N . ARG B 1 72 ? -15.17700 -1.87600 14.04500 1.000 76.82569 94 ARG G N 1
ATOM 2050 C CA . ARG B 1 72 ? -14.62900 -2.99900 13.24400 1.000 73.60835 94 ARG G CA 1
ATOM 2051 C C . ARG B 1 72 ? -13.86400 -3.90600 14.20100 1.000 68.75364 94 ARG G C 1
ATOM 2052 O O . ARG B 1 72 ? -14.05100 -5.12400 14.12800 1.000 69.33253 94 ARG G O 1
ATOM 2060 N N . MET B 1 73 ? -13.06000 -3.31400 15.08300 1.000 68.03393 95 MET G N 1
ATOM 2061 C CA . MET B 1 73 ? -12.24700 -4.10300 16.04300 1.000 71.62779 95 MET G CA 1
ATOM 2062 C C . MET B 1 73 ? -13.17400 -4.83000 17.01500 1.000 60.56029 95 MET G C 1
ATOM 2063 O O . MET B 1 73 ? -12.85400 -5.96400 17.39800 1.000 83.58527 95 MET G O 1
ATOM 2068 N N . ALA B 1 74 ? -14.28500 -4.20000 17.38200 1.000 60.61466 96 ALA G N 1
ATOM 2069 C CA . ALA B 1 74 ? -15.25700 -4.84500 18.28800 1.000 62.18407 96 ALA G CA 1
ATOM 2070 C C . ALA B 1 74 ? -15.82200 -6.09000 17.60800 1.000 69.19765 96 ALA G C 1
ATOM 2071 O O . ALA B 1 74 ? -15.86500 -7.14900 18.25200 1.000 81.41555 96 ALA G O 1
ATOM 2073 N N . ALA B 1 75 ? -16.23100 -5.95900 16.34800 1.000 70.98847 97 ALA G N 1
ATOM 2074 C CA . ALA B 1 75 ? -16.81800 -7.09900 15.61300 1.000 68.94616 97 ALA G CA 1
ATOM 2075 C C . ALA B 1 75 ? -15.76900 -8.19800 15.45000 1.000 74.46374 97 ALA G C 1
ATOM 2076 O O . ALA B 1 75 ? -16.13600 -9.37600 15.55500 1.000 85.71739 97 ALA G O 1
ATOM 2078 N N . ILE B 1 76 ? -14.51600 -7.82500 15.19200 1.000 66.14702 98 ILE G N 1
ATOM 2079 C CA . ILE B 1 76 ? -13.45000 -8.84600 14.97100 1.000 65.67278 98 ILE G CA 1
ATOM 2080 C C . ILE B 1 76 ? -13.38200 -9.73600 16.21200 1.000 71.86537 98 ILE G C 1
ATOM 2081 O O . ILE B 1 76 ? -13.49400 -10.96000 16.06100 1.000 74.56577 98 ILE G O 1
ATOM 2086 N N . GLY B 1 77 ? -13.21600 -9.14100 17.39200 1.000 66.39977 99 GLY G N 1
ATOM 2087 C CA . GLY B 1 77 ? -13.09200 -9.93000 18.62900 1.000 68.17573 99 GLY G CA 1
ATOM 2088 C C . GLY B 1 77 ? -14.36800 -10.68100 18.93600 1.000 64.93686 99 GLY G C 1
ATOM 2089 O O . GLY B 1 77 ? -14.27500 -11.82000 19.40300 1.000 74.52845 99 GLY G O 1
ATOM 2090 N N . ASP B 1 78 ? -15.52100 -10.07000 18.66300 1.000 65.98085 100 ASP G N 1
ATOM 2091 C CA . ASP B 1 78 ? -16.82400 -10.71800 18.96400 1.000 71.13947 100 ASP G CA 1
ATOM 2092 C C . ASP B 1 78 ? -16.99000 -11.93900 18.05900 1.000 71.47168 100 ASP G C 1
ATOM 2093 O O . ASP B 1 78 ? -17.39200 -12.99400 18.56900 1.000 82.43863 100 ASP G O 1
ATOM 2098 N N . GLU B 1 79 ? -16.65900 -11.80700 16.77400 1.000 72.94645 101 GLU G N 1
ATOM 2099 C CA . GLU B 1 79 ? -16.73100 -12.96400 15.84600 1.000 78.30100 101 GLU G CA 1
ATOM 2100 C C . GLU B 1 79 ? -15.68700 -14.00900 16.24600 1.000 77.64755 101 GLU G C 1
ATOM 2101 O O . GLU B 1 79 ? -16.00600 -15.20300 16.19100 1.000 73.26168 101 GLU G O 1
ATOM 2107 N N . ASN B 1 80 ? -14.49600 -13.56700 16.64900 1.000 72.72351 102 ASN G N 1
ATOM 2108 C CA . ASN B 1 80 ? -13.43700 -14.51000 17.08900 1.000 69.00041 102 ASN G CA 1
ATOM 2109 C C . ASN B 1 80 ? -13.92300 -15.28800 18.31200 1.000 75.19507 102 ASN G C 1
ATOM 2110 O O . ASN B 1 80 ? -13.64500 -16.49300 18.38800 1.000 79.95776 102 ASN G O 1
ATOM 2115 N N . ALA B 1 81 ? -14.59900 -14.61300 19.24100 1.000 71.69332 103 ALA G N 1
ATOM 2116 C CA . ALA B 1 81 ? -15.11100 -15.29000 20.45300 1.000 69.09949 103 ALA G CA 1
ATOM 2117 C C . ALA B 1 81 ? -16.03400 -16.42600 20.02500 1.000 75.51153 103 ALA G C 1
ATOM 2118 O O . ALA B 1 81 ? -15.83900 -17.55500 20.49600 1.000 86.45143 103 ALA G O 1
ATOM 2120 N N . LYS B 1 82 ? -16.98300 -16.13200 19.14000 1.000 67.31372 104 LYS G N 1
ATOM 2121 C CA . LYS B 1 82 ? -17.95500 -17.16100 18.69500 1.000 68.73200 104 LYS G CA 1
ATOM 2122 C C . LYS B 1 82 ? -17.21500 -18.27900 17.95800 1.000 75.81561 104 LYS G C 1
ATOM 2123 O O . LYS B 1 82 ? -17.54600 -19.45100 18.19100 1.000 81.48337 104 LYS G O 1
ATOM 2129 N N . ALA B 1 83 ? -16.21300 -17.93200 17.15000 1.000 74.09500 105 ALA G N 1
ATOM 2130 C CA . ALA B 1 83 ? -15.45000 -18.94800 16.39100 1.000 69.89576 105 ALA G CA 1
ATOM 2131 C C . ALA B 1 83 ? -14.71300 -19.87300 17.35800 1.000 70.56643 105 ALA G C 1
ATOM 2132 O O . ALA B 1 83 ? -14.75700 -21.09400 17.15500 1.000 73.02984 105 ALA G O 1
ATOM 2134 N N . GLY B 1 84 ? -14.06300 -19.30200 18.37100 1.000 68.90049 106 GLY G N 1
ATOM 2135 C CA . GLY B 1 84 ? -13.29800 -20.10800 19.33800 1.000 67.04212 106 GLY G CA 1
ATOM 2136 C C . GLY B 1 84 ? -14.20000 -20.97100 20.19300 1.000 62.43484 106 GLY G C 1
ATOM 2137 O O . GLY B 1 84 ? -13.81900 -22.11200 20.48000 1.000 72.62382 106 GLY G O 1
ATOM 2138 N N . LYS B 1 85 ? -15.36100 -20.44400 20.57900 1.000 63.69335 107 LYS G N 1
ATOM 2139 C CA . LYS B 1 85 ? -16.33300 -21.25600 21.35200 1.000 69.29329 107 LYS G CA 1
ATOM 2140 C C . LYS B 1 85 ? -16.69500 -22.47400 20.50900 1.000 72.75882 107 LYS G C 1
ATOM 2141 O O . LYS B 1 85 ? -16.67800 -23.58400 21.05200 1.000 82.43504 107 LYS G O 1
ATOM 2147 N N . LYS B 1 86 ? -16.97100 -22.26100 19.22200 1.000 72.59894 108 LYS G N 1
ATOM 2148 C CA . LYS B 1 86 ? -17.36100 -23.37000 18.31400 1.000 76.99098 108 LYS G CA 1
ATOM 2149 C C . LYS B 1 86 ? -16.22600 -24.38800 18.20900 1.000 78.53296 108 LYS G C 1
ATOM 2150 O O . LYS B 1 86 ? -16.50800 -25.58900 18.32000 1.000 86.02404 108 LYS G O 1
ATOM 2156 N N . PHE B 1 87 ? -14.99400 -23.92800 17.99500 1.000 72.74544 109 PHE G N 1
ATOM 2157 C CA . PHE B 1 87 ? -13.86100 -24.86800 17.81400 1.000 70.93094 109 PHE G CA 1
ATOM 2158 C C . PHE B 1 87 ? -13.79700 -25.78400 19.03000 1.000 72.94328 109 PHE G C 1
ATOM 2159 O O . PHE B 1 87 ? -13.72900 -27.00500 18.85700 1.000 74.32516 109 PHE G O 1
ATOM 2167 N N . LEU B 1 88 ? -13.84400 -25.19800 20.22300 1.000 68.91513 110 LEU G N 1
ATOM 2168 C CA . LEU B 1 88 ? -13.71100 -25.99700 21.46700 1.000 66.62705 110 LEU G CA 1
ATOM 2169 C C . LEU B 1 88 ? -14.90300 -26.94400 21.61500 1.000 69.13265 110 LEU G C 1
ATOM 2170 O O . LEU B 1 88 ? -14.69400 -28.07800 22.06800 1.000 74.40739 110 LEU G O 1
ATOM 2175 N N . GLU B 1 89 ? -16.10600 -26.48500 21.27500 1.000 70.84513 111 GLU G N 1
ATOM 2176 C CA . GLU B 1 89 ? -17.31000 -27.34200 21.40300 1.000 79.87820 111 GLU G CA 1
ATOM 2177 C C . GLU B 1 89 ? -17.07400 -28.62100 20.60200 1.000 77.00855 111 GLU G C 1
ATOM 2178 O O . GLU B 1 89 ? -17.16100 -29.70700 21.19400 1.000 81.86405 111 GLU G O 1
ATOM 2184 N N . GLU B 1 90 ? -16.76000 -28.48700 19.31400 1.000 78.25331 112 GLU G N 1
ATOM 2185 C CA . GLU B 1 90 ? -16.54000 -29.66200 18.43300 1.000 80.14028 112 GLU G CA 1
ATOM 2186 C C . GLU B 1 90 ? -15.31800 -30.46100 18.89800 1.000 79.72806 112 GLU G C 1
ATOM 2187 O O . GLU B 1 90 ? -15.40100 -31.69900 18.89100 1.000 92.36402 112 GLU G O 1
ATOM 2193 N N . ASN B 1 91 ? -14.22200 -29.78900 19.26400 1.000 75.48489 113 ASN G N 1
ATOM 2194 C CA . ASN B 1 91 ? -12.96700 -30.49200 19.64800 1.000 71.61686 113 ASN G CA 1
ATOM 2195 C C . ASN B 1 91 ? -13.19700 -31.28100 20.93600 1.000 74.74710 113 ASN G C 1
ATOM 2196 O O . ASN B 1 91 ? -12.57000 -32.33300 21.10100 1.000 76.90558 113 ASN G O 1
ATOM 2201 N N . GLY B 1 92 ? -14.06300 -30.78500 21.81700 1.000 71.49699 114 GLY G N 1
ATOM 2202 C CA . GLY B 1 92 ? -14.31700 -31.46800 23.10000 1.000 70.89205 114 GLY G CA 1
ATOM 2203 C C . GLY B 1 92 ? -15.02000 -32.79100 22.88800 1.000 73.24288 114 GLY G C 1
ATOM 2204 O O . GLY B 1 92 ? -14.71100 -33.74500 23.61900 1.000 82.16379 114 GLY G O 1
ATOM 2205 N N . LYS B 1 93 ? -15.92900 -32.84300 21.91400 1.000 75.00884 115 LYS G N 1
ATOM 2206 C CA . LYS B 1 93 ? -16.68800 -34.08300 21.62100 1.000 79.62219 115 LYS G CA 1
ATOM 2207 C C . LYS B 1 93 ? -15.75100 -35.09600 20.96700 1.000 85.14582 115 LYS G C 1
ATOM 2208 O O . LYS B 1 93 ? -16.10100 -36.28800 20.93700 1.000 85.81286 115 LYS G O 1
ATOM 2214 N N . ARG B 1 94 ? -14.61100 -34.63500 20.45300 1.000 82.81494 116 ARG G N 1
ATOM 2215 C CA . ARG B 1 94 ? -13.68900 -35.54000 19.72200 1.000 82.74334 116 ARG G CA 1
ATOM 2216 C C . ARG B 1 94 ? -13.13600 -36.60900 20.66200 1.000 79.03058 116 ARG G C 1
ATOM 2217 O O . ARG B 1 94 ? -12.84100 -36.28600 21.82500 1.000 69.93500 116 ARG G O 1
ATOM 2225 N N . ASP B 1 95 ? -12.98500 -37.83000 20.15400 1.000 86.75868 117 ASP G N 1
ATOM 2226 C CA . ASP B 1 95 ? -12.40400 -38.92600 20.96500 1.000 81.47830 117 ASP G CA 1
ATOM 2227 C C . ASP B 1 95 ? -10.90400 -38.66100 21.07500 1.000 89.29192 117 ASP G C 1
ATOM 2228 O O . ASP B 1 95 ? -10.30900 -38.23700 20.07000 1.000 91.55542 117 ASP G O 1
ATOM 2233 N N . GLY B 1 96 ? -10.33100 -38.84800 22.26200 1.000 91.29062 118 GLY G N 1
ATOM 2234 C CA . GLY B 1 96 ? -8.89200 -38.59600 22.45700 1.000 84.77512 118 GLY G CA 1
ATOM 2235 C C . GLY B 1 96 ? -8.63100 -37.23300 23.06500 1.000 73.90964 118 GLY G C 1
ATOM 2236 O O . GLY B 1 96 ? -7.47800 -36.97100 23.44400 1.000 83.17908 118 GLY G O 1
ATOM 2237 N N . VAL B 1 97 ? -9.66300 -36.39100 23.14400 1.000 63.66434 119 VAL G N 1
ATOM 2238 C CA . VAL B 1 97 ? -9.51300 -35.05100 23.77900 1.000 75.49480 119 VAL G CA 1
ATOM 2239 C C . VAL B 1 97 ? -10.19500 -35.08200 25.14700 1.000 75.22517 119 VAL G C 1
ATOM 2240 O O . VAL B 1 97 ? -11.36800 -35.48600 25.20900 1.000 66.88783 119 VAL G O 1
ATOM 2244 N N . THR B 1 98 ? -9.46900 -34.69500 26.19900 1.000 82.11569 120 THR G N 1
ATOM 2245 C CA . THR B 1 98 ? -10.04100 -34.64300 27.56800 1.000 67.27977 120 THR G CA 1
ATOM 2246 C C . THR B 1 98 ? -10.31900 -33.18100 27.91700 1.000 59.81986 120 THR G C 1
ATOM 2247 O O . THR B 1 98 ? -9.38300 -32.37800 27.83600 1.000 56.84548 120 THR G O 1
ATOM 2251 N N . THR B 1 99 ? -11.55600 -32.86200 28.30200 1.000 61.71689 121 THR G N 1
ATOM 2252 C CA . THR B 1 99 ? -11.91200 -31.48200 28.72000 1.000 51.55914 121 THR G CA 1
ATOM 2253 C C . THR B 1 99 ? -11.84700 -31.39100 30.24700 1.000 49.09951 121 THR G C 1
ATOM 2254 O O . THR B 1 99 ? -12.54600 -32.17300 30.90800 1.000 57.13721 121 THR G O 1
ATOM 2258 N N . THR B 1 100 ? -11.03800 -30.47900 30.78000 1.000 46.67171 122 THR G N 1
ATOM 2259 C CA . THR B 1 100 ? -10.90100 -30.33200 32.24900 1.000 47.37265 122 THR G CA 1
ATOM 2260 C C . THR B 1 100 ? -12.05700 -29.49300 32.78800 1.000 52.32909 122 THR G C 1
ATOM 2261 O O . THR B 1 100 ? -12.85400 -28.99600 31.97800 1.000 50.08968 122 THR G O 1
ATOM 2265 N N . ALA B 1 101 ? -12.12400 -29.32100 34.10700 1.000 54.74653 123 ALA G N 1
ATOM 2266 C CA . ALA B 1 101 ? -13.22500 -28.55600 34.73300 1.000 61.70634 123 ALA G CA 1
ATOM 2267 C C . ALA B 1 101 ? -13.10500 -27.08300 34.35200 1.000 63.73559 123 ALA G C 1
ATOM 2268 O O . ALA B 1 101 ? -14.14800 -26.42300 34.22200 1.000 79.82407 123 ALA G O 1
ATOM 2270 N N . SER B 1 102 ? -11.88200 -26.61500 34.10500 1.000 56.17510 124 SER G N 1
ATOM 2271 C CA . SER B 1 102 ? -11.65200 -25.20100 33.71700 1.000 45.63833 124 SER G CA 1
ATOM 2272 C C . SER B 1 102 ? -12.01600 -24.99600 32.24900 1.000 44.60985 124 SER G C 1
ATOM 2273 O O . SER B 1 102 ? -12.08100 -23.83700 31.82100 1.000 59.07462 124 SER G O 1
ATOM 2276 N N . GLY B 1 103 ? -12.22100 -26.07700 31.50600 1.000 44.95503 125 GLY G N 1
ATOM 2277 C CA . GLY B 1 103 ? -12.55300 -25.96100 30.07700 1.000 44.64564 125 GLY G CA 1
ATOM 2278 C C . GLY B 1 103 ? -11.33700 -26.21800 29.22000 1.000 47.70925 125 GLY G C 1
ATOM 2279 O O . GLY B 1 103 ? -11.48500 -26.26200 27.99000 1.000 47.24666 125 GLY G O 1
ATOM 2280 N N . LEU B 1 104 ? -10.17800 -26.39600 29.85300 1.000 45.78574 126 LEU G N 1
ATOM 2281 C CA . LEU B 1 104 ? -8.93300 -26.70700 29.10800 1.000 47.52381 126 LEU G CA 1
ATOM 2282 C C . LEU B 1 104 ? -9.10100 -28.06700 28.42900 1.000 56.24090 126 LEU G C 1
ATOM 2283 O O . LEU B 1 104 ? -9.55800 -29.00000 29.09100 1.000 51.55054 126 LEU G O 1
ATOM 2288 N N . GLN B 1 105 ? -8.74500 -28.16300 27.14900 1.000 57.91120 127 GLN G N 1
ATOM 2289 C CA . GLN B 1 105 ? -8.86100 -29.44000 26.40600 1.000 44.24879 127 GLN G CA 1
ATOM 2290 C C . GLN B 1 105 ? -7.45400 -29.93600 26.05800 1.000 51.98715 127 GLN G C 1
ATOM 2291 O O . GLN B 1 105 ? -6.66000 -29.12900 25.55700 1.000 52.92296 127 GLN G O 1
ATOM 2297 N N . TYR B 1 106 ? -7.15000 -31.20400 26.35300 1.000 59.36911 128 TYR G N 1
ATOM 2298 C CA . TYR B 1 106 ? -5.78300 -31.73400 26.10800 1.000 50.79087 128 TYR G CA 1
ATOM 2299 C C . TYR B 1 106 ? -5.82200 -33.09900 25.42000 1.000 50.81722 128 TYR G C 1
ATOM 2300 O O . TYR B 1 106 ? -6.68900 -33.91600 25.75300 1.000 64.81177 128 TYR G O 1
ATOM 2309 N N . GLU B 1 107 ? -4.87700 -33.33800 24.51000 1.000 54.81154 129 GLU G N 1
ATOM 2310 C CA . GLU B 1 107 ? -4.80900 -34.61900 23.76300 1.000 55.65828 129 GLU G CA 1
ATOM 2311 C C . GLU B 1 107 ? -3.38600 -35.16300 23.89700 1.000 59.58378 129 GLU G C 1
ATOM 2312 O O . GLU B 1 107 ? -2.47400 -34.55700 23.31900 1.000 67.72603 129 GLU G O 1
ATOM 2318 N N . ILE B 1 108 ? -3.19200 -36.27700 24.61800 1.000 55.56861 130 ILE G N 1
ATOM 2319 C CA . ILE B 1 108 ? -1.82400 -36.81300 24.91700 1.000 53.09344 130 ILE G CA 1
ATOM 2320 C C . ILE B 1 108 ? -1.15800 -37.46400 23.70100 1.000 53.96367 130 ILE G C 1
ATOM 2321 O O . ILE B 1 108 ? -1.55100 -38.58800 23.35700 1.000 65.63378 130 ILE G O 1
ATOM 2326 N N . VAL B 1 109 ? -0.11900 -36.83900 23.14500 1.000 53.55805 131 VAL G N 1
ATOM 2327 C CA . VAL B 1 109 ? 0.62800 -37.44300 22.00300 1.000 56.97948 131 VAL G CA 1
ATOM 2328 C C . VAL B 1 109 ? 1.56400 -38.53400 22.53500 1.000 73.93611 131 VAL G C 1
ATOM 2329 O O . VAL B 1 109 ? 1.50700 -39.66200 22.01600 1.000 65.55517 131 VAL G O 1
ATOM 2333 N N . LYS B 1 110 ? 2.38600 -38.21300 23.53400 1.000 63.25579 132 LYS G N 1
ATOM 2334 C CA . LYS B 1 110 ? 3.30800 -39.20900 24.13800 1.000 59.81979 132 LYS G CA 1
ATOM 2335 C C . LYS B 1 110 ? 3.03900 -39.26600 25.63900 1.000 58.03463 132 LYS G C 1
ATOM 2336 O O . LYS B 1 110 ? 2.91200 -38.19700 26.24700 1.000 67.16961 132 LYS G O 1
ATOM 2342 N N . LYS B 1 111 ? 2.95400 -40.46900 26.20500 1.000 60.41293 133 LYS G N 1
ATOM 2343 C CA . LYS B 1 111 ? 2.63600 -40.61900 27.64800 1.000 62.72511 133 LYS G CA 1
ATOM 2344 C C . LYS B 1 111 ? 3.89900 -41.04000 28.39500 1.000 70.10778 133 LYS G C 1
ATOM 2345 O O . LYS B 1 111 ? 4.75400 -41.69300 27.77900 1.000 88.71363 133 LYS G O 1
ATOM 2351 N N . ALA B 1 112 ? 3.98800 -40.69600 29.68100 1.000 65.92756 134 ALA G N 1
ATOM 2352 C CA . ALA B 1 112 ? 5.17600 -41.03700 30.49200 1.000 76.68459 134 ALA G CA 1
ATOM 2353 C C . ALA B 1 112 ? 4.78200 -41.15000 31.96500 1.000 83.10980 134 ALA G C 1
ATOM 2354 O O . ALA B 1 112 ? 3.71900 -40.62400 32.33600 1.000 73.17634 134 ALA G O 1
ATOM 2356 N N . ASP B 1 113 ? 5.62300 -41.80200 32.77100 1.000 94.10789 135 ASP G N 1
ATOM 2357 C CA . ASP B 1 113 ? 5.35000 -41.95300 34.22500 1.000 98.15117 135 ASP G CA 1
ATOM 2358 C C . ASP B 1 113 ? 6.35600 -41.10300 35.00600 1.000 100.05645 135 ASP G C 1
ATOM 2359 O O . ASP B 1 113 ? 6.63000 -41.44000 36.17200 1.000 102.81217 135 ASP G O 1
ATOM 2364 N N . GLY B 1 114 ? 6.87000 -40.03900 34.38500 1.000 76.77195 136 GLY G N 1
ATOM 2365 C CA . GLY B 1 114 ? 7.82700 -39.14400 35.06100 1.000 76.09572 136 GLY G CA 1
ATOM 2366 C C . GLY B 1 114 ? 7.17100 -38.38800 36.20100 1.000 88.85731 136 GLY G C 1
ATOM 2367 O O . GLY B 1 114 ? 5.94300 -38.47900 36.35000 1.000 85.12991 136 GLY G O 1
ATOM 2368 N N . PRO B 1 115 ? 7.90000 -37.63000 37.06100 1.000 87.51238 137 PRO G N 1
ATOM 2369 C CA . PRO B 1 115 ? 7.23400 -36.86000 38.10900 1.000 84.67200 137 PRO G CA 1
ATOM 2370 C C . PRO B 1 115 ? 6.36100 -35.72400 37.55800 1.000 78.69016 137 PRO G C 1
ATOM 2371 O O . PRO B 1 115 ? 6.60000 -35.28300 36.45300 1.000 82.65182 137 PRO G O 1
ATOM 2375 N N . GLN B 1 116 ? 5.36700 -35.29300 38.33900 1.000 76.77773 138 GLN G N 1
ATOM 2376 C CA . GLN B 1 116 ? 4.47400 -34.18200 37.92000 1.000 75.56838 138 GLN G CA 1
ATOM 2377 C C . GLN B 1 116 ? 4.99300 -32.88100 38.53400 1.000 75.85263 138 GLN G C 1
ATOM 2378 O O . GLN B 1 116 ? 5.23200 -32.85800 39.75300 1.000 80.78926 138 GLN G O 1
ATOM 2384 N N . PRO B 1 117 ? 5.19400 -31.77600 37.76600 1.000 78.59336 139 PRO G N 1
ATOM 2385 C CA . PRO B 1 117 ? 5.63200 -30.51000 38.35000 1.000 96.83371 139 PRO G CA 1
ATOM 2386 C C . PRO B 1 117 ? 4.68500 -29.85700 39.36500 1.000 88.42583 139 PRO G C 1
ATOM 2387 O O . PRO B 1 117 ? 3.53800 -30.24700 39.43800 1.000 79.07597 139 PRO G O 1
ATOM 2391 N N . LYS B 1 118 ? 5.20000 -28.90500 40.14200 1.000 84.29923 140 LYS G N 1
ATOM 2392 C CA . LYS B 1 118 ? 4.37200 -28.19800 41.15100 1.000 86.56809 140 LYS G CA 1
ATOM 2393 C C . LYS B 1 118 ? 4.48100 -26.70100 40.86900 1.000 85.64343 140 LYS G C 1
ATOM 2394 O O . LYS B 1 118 ? 5.26000 -26.33500 39.98200 1.000 84.20476 140 LYS G O 1
ATOM 2400 N N . ALA B 1 119 ? 3.71500 -25.87200 41.57900 1.000 83.38246 141 ALA G N 1
ATOM 2401 C CA . ALA B 1 119 ? 3.68800 -24.42100 41.27500 1.000 89.45752 141 ALA G CA 1
ATOM 2402 C C . ALA B 1 119 ? 5.03600 -23.77700 41.58700 1.000 85.35088 141 ALA G C 1
ATOM 2403 O O . ALA B 1 119 ? 5.32000 -22.70700 41.02300 1.000 87.49646 141 ALA G O 1
ATOM 2405 N N . THR B 1 120 ? 5.80800 -24.38700 42.48500 1.000 83.80661 142 THR G N 1
ATOM 2406 C CA . THR B 1 120 ? 7.10700 -23.80400 42.90600 1.000 93.06316 142 THR G CA 1
ATOM 2407 C C . THR B 1 120 ? 8.23300 -24.47600 42.11600 1.000 90.52637 142 THR G C 1
ATOM 2408 O O . THR B 1 120 ? 9.35800 -24.55700 42.64300 1.000 97.78058 142 THR G O 1
ATOM 2412 N N . ASP B 1 121 ? 7.93400 -24.93900 40.90000 1.000 79.58357 143 ASP G N 1
ATOM 2413 C CA . ASP B 1 121 ? 8.95400 -25.64900 40.08500 1.000 93.01903 143 ASP G CA 1
ATOM 2414 C C . ASP B 1 121 ? 9.22300 -24.88000 38.79400 1.000 87.87704 143 ASP G C 1
ATOM 2415 O O . ASP B 1 121 ? 8.31500 -24.17100 38.33200 1.000 82.04669 143 ASP G O 1
ATOM 2420 N N . VAL B 1 122 ? 10.43100 -25.01000 38.24300 1.000 85.32170 144 VAL G N 1
ATOM 2421 C CA . VAL B 1 122 ? 10.73200 -24.40000 36.91400 1.000 84.88584 144 VAL G CA 1
ATOM 2422 C C . VAL B 1 122 ? 10.82000 -25.57400 35.94000 1.000 79.82755 144 VAL G C 1
ATOM 2423 O O . VAL B 1 122 ? 11.40800 -26.59700 36.31800 1.000 68.94379 144 VAL G O 1
ATOM 2427 N N . VAL B 1 123 ? 10.23400 -25.45000 34.75300 1.000 76.45580 145 VAL G N 1
ATOM 2428 C CA . VAL B 1 123 ? 10.18900 -26.61800 33.83300 1.000 58.41935 145 VAL G CA 1
ATOM 2429 C C . VAL B 1 123 ? 10.80600 -26.24600 32.48800 1.000 64.44682 145 VAL G C 1
ATOM 2430 O O . VAL B 1 123 ? 10.53300 -25.14100 32.00000 1.000 73.13825 145 VAL G O 1
ATOM 2434 N N . THR B 1 124 ? 11.61900 -27.14000 31.92400 1.000 68.58757 146 THR G N 1
ATOM 2435 C CA . THR B 1 124 ? 12.18100 -26.91100 30.56900 1.000 71.95354 146 THR G CA 1
ATOM 2436 C C . THR B 1 124 ? 11.16400 -27.47600 29.58000 1.000 69.68062 146 THR G C 1
ATOM 2437 O O . THR B 1 124 ? 10.86800 -28.67300 29.68000 1.000 67.53073 146 THR G O 1
ATOM 2441 N N . VAL B 1 125 ? 10.61800 -26.64000 28.69800 1.000 66.62434 147 VAL G N 1
ATOM 2442 C CA . VAL B 1 125 ? 9.53100 -27.12100 27.80100 1.000 57.44118 147 VAL G CA 1
ATOM 2443 C C . VAL B 1 125 ? 9.81300 -26.68300 26.36800 1.000 62.70724 147 VAL G C 1
ATOM 2444 O O . VAL B 1 125 ? 10.49800 -25.66600 26.18800 1.000 67.58168 147 VAL G O 1
ATOM 2448 N N . HIS B 1 126 ? 9.29200 -27.42800 25.39400 1.000 55.92995 148 HIS G N 1
ATOM 2449 C CA . HIS B 1 126 ? 9.41400 -27.03300 23.96800 1.000 59.85564 148 HIS G CA 1
ATOM 2450 C C . HIS B 1 126 ? 7.98500 -26.81300 23.47800 1.000 63.49184 148 HIS G C 1
ATOM 2451 O O . HIS B 1 126 ? 7.17100 -27.72900 23.66200 1.000 58.75377 148 HIS G O 1
ATOM 2458 N N . TYR B 1 127 ? 7.68200 -25.65600 22.89300 1.000 72.25417 149 TYR G N 1
ATOM 2459 C CA . TYR B 1 127 ? 6.26600 -25.40200 22.54100 1.000 61.53589 149 TYR G CA 1
ATOM 2460 C C . TYR B 1 127 ? 6.10800 -24.73200 21.18700 1.000 57.43270 149 TYR G C 1
ATOM 2461 O O . TYR B 1 127 ? 7.05500 -24.10700 20.71200 1.000 63.80500 149 TYR G O 1
ATOM 2470 N N . GLU B 1 128 ? 4.91900 -24.85300 20.59800 1.000 58.61464 150 GLU G N 1
ATOM 2471 C CA . GLU B 1 128 ? 4.62200 -24.16000 19.32200 1.000 65.34967 150 GLU G CA 1
ATOM 2472 C C . GLU B 1 128 ? 3.19500 -23.62700 19.41500 1.000 63.81317 150 GLU G C 1
ATOM 2473 O O . GLU B 1 128 ? 2.26000 -24.41500 19.20200 1.000 69.66286 150 GLU G O 1
ATOM 2479 N N . GLY B 1 129 ? 3.03800 -22.33100 19.68700 1.000 63.01366 151 GLY G N 1
ATOM 2480 C CA . GLY B 1 129 ? 1.70000 -21.71900 19.78100 1.000 59.90394 151 GLY G CA 1
ATOM 2481 C C . GLY B 1 129 ? 1.08400 -21.49000 18.41900 1.000 67.26366 151 GLY G C 1
ATOM 2482 O O . GLY B 1 129 ? 1.78700 -20.97300 17.54400 1.000 81.13815 151 GLY G O 1
ATOM 2483 N N . ARG B 1 130 ? -0.17900 -21.87400 18.24900 1.000 62.66704 152 ARG G N 1
ATOM 2484 C CA . ARG B 1 130 ? -0.87700 -21.69200 16.95400 1.000 70.85307 152 ARG G CA 1
ATOM 2485 C C . ARG B 1 130 ? -2.25900 -21.09900 17.22400 1.000 66.49371 152 ARG G C 1
ATOM 2486 O O . ARG B 1 130 ? -2.58200 -20.87600 18.39700 1.000 61.07653 152 ARG G O 1
ATOM 2494 N N . LEU B 1 131 ? -3.00800 -20.79100 16.16900 1.000 71.34842 153 LEU G N 1
ATOM 2495 C CA . LEU B 1 131 ? -4.37400 -20.24300 16.33500 1.000 72.02529 153 LEU G CA 1
ATOM 2496 C C . LEU B 1 131 ? -5.36200 -21.23000 15.71800 1.000 73.70572 153 LEU G C 1
ATOM 2497 O O . LEU B 1 131 ? -4.90800 -22.22800 15.14600 1.000 79.10908 153 LEU G O 1
ATOM 2502 N N . THR B 1 132 ? -6.66300 -20.96200 15.84300 1.000 81.97567 154 THR G N 1
ATOM 2503 C CA . THR B 1 132 ? -7.69600 -21.84600 15.24700 1.000 74.04562 154 THR G CA 1
ATOM 2504 C C . THR B 1 132 ? -7.51800 -21.83400 13.72900 1.000 78.32047 154 THR G C 1
ATOM 2505 O O . THR B 1 132 ? -7.64000 -22.90700 13.11500 1.000 75.60766 154 THR G O 1
ATOM 2509 N N . ASP B 1 133 ? -7.11900 -20.68900 13.16800 1.000 83.42367 155 ASP G N 1
ATOM 2510 C CA . ASP B 1 133 ? -6.85700 -20.58000 11.70600 1.000 84.88378 155 ASP G CA 1
ATOM 2511 C C . ASP B 1 133 ? -5.46900 -21.14200 11.40000 1.000 80.78030 155 ASP G C 1
ATOM 2512 O O . ASP B 1 133 ? -5.09300 -21.15900 10.21600 1.000 83.06781 155 ASP G O 1
ATOM 2517 N N . GLY B 1 134 ? -4.72900 -21.56400 12.42400 1.000 81.08473 156 GLY G N 1
ATOM 2518 C CA . GLY B 1 134 ? -3.43500 -22.23500 12.18500 1.000 86.86204 156 GLY G CA 1
ATOM 2519 C C . GLY B 1 134 ? -2.25200 -21.29200 12.10900 1.000 93.09236 156 GLY G C 1
ATOM 2520 O O . GLY B 1 134 ? -1.11900 -21.79000 11.99900 1.000 94.56924 156 GLY G O 1
ATOM 2521 N N . THR B 1 135 ? -2.49500 -19.98500 12.20200 1.000 88.18790 157 THR G N 1
ATOM 2522 C CA . THR B 1 135 ? -1.39300 -18.98700 12.15000 1.000 82.69636 157 THR G CA 1
ATOM 2523 C C . THR B 1 135 ? -0.49200 -19.15600 13.37600 1.000 78.81673 157 THR G C 1
ATOM 2524 O O . THR B 1 135 ? -0.96700 -18.90200 14.49400 1.000 76.95858 157 THR G O 1
ATOM 2528 N N . VAL B 1 136 ? 0.77500 -19.52200 13.16700 1.000 78.31535 158 VAL G N 1
ATOM 2529 C CA . VAL B 1 136 ? 1.73800 -19.72900 14.29000 1.000 80.25925 158 VAL G CA 1
ATOM 2530 C C . VAL B 1 136 ? 2.16700 -18.36800 14.84600 1.000 72.56587 158 VAL G C 1
ATOM 2531 O O . VAL B 1 136 ? 2.67800 -17.55500 14.06100 1.000 83.66723 158 VAL G O 1
ATOM 2535 N N . PHE B 1 137 ? 2.03900 -18.16700 16.16100 1.000 65.26714 159 PHE G N 1
ATOM 2536 C CA . PHE B 1 137 ? 2.49200 -16.89500 16.78100 1.000 74.71422 159 PHE G CA 1
ATOM 2537 C C . PHE B 1 137 ? 3.86600 -17.07500 17.43800 1.000 77.26906 159 PHE G C 1
ATOM 2538 O O . PHE B 1 137 ? 4.83900 -16.51100 16.91300 1.000 90.63259 159 PHE G O 1
ATOM 2546 N N . ASP B 1 138 ? 3.95300 -17.83900 18.52700 1.000 71.72511 160 ASP G N 1
ATOM 2547 C CA . ASP B 1 138 ? 5.23800 -17.97300 19.26400 1.000 71.24837 160 ASP G CA 1
ATOM 2548 C C . ASP B 1 138 ? 5.63300 -19.44600 19.33900 1.000 67.06210 160 ASP G C 1
ATOM 2549 O O . ASP B 1 138 ? 4.86400 -20.23200 19.91100 1.000 71.38455 160 ASP G O 1
ATOM 2554 N N . SER B 1 139 ? 6.81800 -19.78800 18.82700 1.000 77.89355 161 SER G N 1
ATOM 2555 C CA . SER B 1 139 ? 7.23500 -21.21200 18.77400 1.000 81.59971 161 SER G CA 1
ATOM 2556 C C . SER B 1 139 ? 8.66300 -21.40700 19.28000 1.000 81.90169 161 SER G C 1
ATOM 2557 O O . SER B 1 139 ? 9.58900 -20.91000 18.62700 1.000 79.07543 161 SER G O 1
ATOM 2560 N N . SER B 1 140 ? 8.82800 -22.11900 20.39600 1.000 71.18478 162 SER G N 1
ATOM 2561 C CA . SER B 1 140 ? 10.18000 -22.43800 20.91800 1.000 70.97598 162 SER G CA 1
ATOM 2562 C C . SER B 1 140 ? 10.89200 -23.32200 19.89900 1.000 79.25597 162 SER G C 1
ATOM 2563 O O . SER B 1 140 ? 12.11200 -23.17600 19.74200 1.000 79.71076 162 SER G O 1
ATOM 2566 N N . ILE B 1 141 ? 10.13600 -24.17800 19.20900 1.000 81.89209 163 ILE G N 1
ATOM 2567 C CA . ILE B 1 141 ? 10.74000 -25.10800 18.21000 1.000 87.23046 163 ILE G CA 1
ATOM 2568 C C . ILE B 1 141 ? 11.22600 -24.28500 17.01300 1.000 89.85186 163 ILE G C 1
ATOM 2569 O O . ILE B 1 141 ? 12.27700 -24.63800 16.45200 1.000 84.11543 163 ILE G O 1
ATOM 2574 N N . GLU B 1 142 ? 10.50600 -23.21800 16.65400 1.000 90.95400 164 GLU G N 1
ATOM 2575 C CA . GLU B 1 142 ? 10.93200 -22.34000 15.53100 1.000 89.73616 164 GLU G CA 1
ATOM 2576 C C . GLU B 1 142 ? 12.20100 -21.59800 15.95600 1.000 90.88555 164 GLU G C 1
ATOM 2577 O O . GLU B 1 142 ? 13.13600 -21.51500 15.14100 1.000 94.13218 164 GLU G O 1
ATOM 2583 N N . ARG B 1 143 ? 12.28400 -21.19800 17.22800 1.000 88.46976 165 ARG G N 1
ATOM 2584 C CA . ARG B 1 143 ? 13.50000 -20.51700 17.75100 1.000 88.06255 165 ARG G CA 1
ATOM 2585 C C . ARG B 1 143 ? 14.61500 -21.54400 17.96000 1.000 89.58050 165 ARG G C 1
ATOM 2586 O O . ARG B 1 143 ? 15.77300 -21.12400 18.10600 1.000 94.11215 165 ARG G O 1
ATOM 2594 N N . GLY B 1 144 ? 14.28500 -22.83500 17.99200 1.000 87.11106 166 GLY G N 1
ATOM 2595 C CA . GLY B 1 144 ? 15.32900 -23.87900 18.05900 1.000 94.19720 166 GLY G CA 1
ATOM 2596 C C . GLY B 1 144 ? 15.83500 -24.19400 19.45400 1.000 91.63074 166 GLY G C 1
ATOM 2597 O O . GLY B 1 144 ? 16.60300 -25.16200 19.58700 1.000 102.06005 166 GLY G O 1
ATOM 2598 N N . SER B 1 145 ? 15.44600 -23.42200 20.46700 1.000 88.19365 167 SER G N 1
ATOM 2599 C CA . SER B 1 145 ? 16.02700 -23.66400 21.81300 1.000 85.36897 167 SER G CA 1
ATOM 2600 C C . SER B 1 145 ? 14.94200 -23.99100 22.83800 1.000 91.54039 167 SER G C 1
ATOM 2601 O O . SER B 1 145 ? 13.87100 -23.36600 22.78800 1.000 89.19524 167 SER G O 1
ATOM 2604 N N . PRO B 1 146 ? 15.13800 -24.95200 23.78000 1.000 92.33935 168 PRO G N 1
ATOM 2605 C CA . PRO B 1 146 ? 14.15000 -25.19100 24.83100 1.000 81.90530 168 PRO G CA 1
ATOM 2606 C C . PRO B 1 146 ? 14.12000 -23.98300 25.77400 1.000 72.15548 168 PRO G C 1
ATOM 2607 O O . PRO B 1 146 ? 15.14600 -23.36700 25.96400 1.000 88.13035 168 PRO G O 1
ATOM 2611 N N . ILE B 1 147 ? 12.95600 -23.68500 26.34900 1.000 66.80463 169 ILE G N 1
ATOM 2612 C CA . ILE B 1 147 ? 12.83600 -22.49000 27.23200 1.000 71.47866 169 ILE G CA 1
ATOM 2613 C C . ILE B 1 147 ? 12.42700 -22.93700 28.63500 1.000 77.79700 169 ILE G C 1
ATOM 2614 O O . ILE B 1 147 ? 11.45200 -23.69300 28.76000 1.000 74.49263 169 ILE G O 1
ATOM 2619 N N . ASP B 1 148 ? 13.17100 -22.49600 29.64900 1.000 75.36771 170 ASP G N 1
ATOM 2620 C CA . ASP B 1 148 ? 12.83800 -22.83400 31.05500 1.000 71.95586 170 ASP G CA 1
ATOM 2621 C C . ASP B 1 148 ? 11.81600 -21.81000 31.54900 1.000 64.97237 170 ASP G C 1
ATOM 2622 O O . ASP B 1 148 ? 12.13200 -20.61100 31.52400 1.000 68.75889 170 ASP G O 1
ATOM 2627 N N . LEU B 1 149 ? 10.64000 -22.26700 31.98500 1.000 61.23197 171 LEU G N 1
ATOM 2628 C CA . LEU B 1 149 ? 9.55500 -21.33600 32.38500 1.000 58.80669 171 LEU G CA 1
ATOM 2629 C C . LEU B 1 149 ? 9.00100 -21.74400 33.75000 1.000 60.89419 171 LEU G C 1
ATOM 2630 O O . LEU B 1 149 ? 8.85600 -22.94900 33.98600 1.000 62.73919 171 LEU G O 1
ATOM 2635 N N . PRO B 1 150 ? 8.67400 -20.81800 34.69300 1.000 75.41592 172 PRO G N 1
ATOM 2636 C CA . PRO B 1 150 ? 8.07700 -21.22200 35.96800 1.000 71.76051 172 PRO G CA 1
ATOM 2637 C C . PRO B 1 150 ? 6.57800 -21.51400 35.85400 1.000 66.50388 172 PRO G C 1
ATOM 2638 O O . PRO B 1 150 ? 5.91400 -20.89100 35.05700 1.000 57.50254 172 PRO G O 1
ATOM 2642 N N . VAL B 1 151 ? 6.08700 -22.46600 36.64300 1.000 78.57093 173 VAL G N 1
ATOM 2643 C CA . VAL B 1 151 ? 4.65600 -22.87100 36.52800 1.000 72.30396 173 VAL G CA 1
ATOM 2644 C C . VAL B 1 151 ? 3.77500 -21.68200 36.91800 1.000 66.94087 173 VAL G C 1
ATOM 2645 O O . VAL B 1 151 ? 2.81700 -21.40500 36.19300 1.000 64.63665 173 VAL G O 1
ATOM 2649 N N . SER B 1 152 ? 4.11400 -20.97600 37.99800 1.000 69.22219 174 SER G N 1
ATOM 2650 C CA . SER B 1 152 ? 3.24200 -19.87800 38.49400 1.000 66.38185 174 SER G CA 1
ATOM 2651 C C . SER B 1 152 ? 3.43900 -18.59000 37.69400 1.000 63.01096 174 SER G C 1
ATOM 2652 O O . SER B 1 152 ? 2.66400 -17.64700 37.91600 1.000 82.89900 174 SER G O 1
ATOM 2655 N N . GLY B 1 153 ? 4.42000 -18.54200 36.79300 1.000 54.24991 175 GLY G N 1
ATOM 2656 C CA . GLY B 1 153 ? 4.69700 -17.28400 36.07400 1.000 54.18995 175 GLY G CA 1
ATOM 2657 C C . GLY B 1 153 ? 4.26900 -17.34900 34.62500 1.000 59.35880 175 GLY G C 1
ATOM 2658 O O . GLY B 1 153 ? 4.85300 -16.61400 33.81300 1.000 77.02020 175 GLY G O 1
ATOM 2659 N N . VAL B 1 154 ? 3.27000 -18.17100 34.30400 1.000 54.26168 176 VAL G N 1
ATOM 2660 C CA . VAL B 1 154 ? 2.84000 -18.33000 32.88400 1.000 50.97102 176 VAL G CA 1
ATOM 2661 C C . VAL B 1 154 ? 1.32400 -18.15900 32.78900 1.000 47.89716 176 VAL G C 1
ATOM 2662 O O . VAL B 1 154 ? 0.69400 -17.92300 33.83000 1.000 49.26984 176 VAL G O 1
ATOM 2666 N N . ILE B 1 155 ? 0.79200 -18.21600 31.56900 1.000 46.24490 177 ILE G N 1
ATOM 2667 C CA . ILE B 1 155 ? -0.67300 -18.05900 31.36100 1.000 44.50912 177 ILE G CA 1
ATOM 2668 C C . ILE B 1 155 ? -1.37900 -19.14700 32.16600 1.000 44.63310 177 ILE G C 1
ATOM 2669 O O . ILE B 1 155 ? -0.81400 -20.24100 32.29700 1.000 59.24291 177 ILE G O 1
ATOM 2674 N N . PRO B 1 156 ? -2.58800 -18.91100 32.74300 1.000 48.34464 178 PRO G N 1
ATOM 2675 C CA . PRO B 1 156 ? -3.24100 -19.91100 33.59300 1.000 56.93225 178 PRO G CA 1
ATOM 2676 C C . PRO B 1 156 ? -3.44900 -21.26500 32.90600 1.000 51.84388 178 PRO G C 1
ATOM 2677 O O . PRO B 1 156 ? -3.42700 -22.26800 33.58200 1.000 56.80391 178 PRO G O 1
ATOM 2681 N N . GLY B 1 157 ? -3.62900 -21.25600 31.58700 1.000 46.17710 179 GLY G N 1
ATOM 2682 C CA . GLY B 1 157 ? -3.82100 -22.51000 30.83800 1.000 51.61589 179 GLY G CA 1
ATOM 2683 C C . GLY B 1 157 ? -2.62700 -23.43000 30.97000 1.000 49.94284 179 GLY G C 1
ATOM 2684 O O . GLY B 1 157 ? -2.83000 -24.61400 31.26400 1.000 56.52971 179 GLY G O 1
ATOM 2685 N N . TRP B 1 158 ? -1.42400 -22.89500 30.77800 1.000 48.95172 180 TRP G N 1
ATOM 2686 C CA . TRP B 1 158 ? -0.18800 -23.70300 30.92700 1.000 54.24894 180 TRP G CA 1
ATOM 2687 C C . TRP B 1 158 ? -0.04200 -24.13500 32.38300 1.000 55.23929 180 TRP G C 1
ATOM 2688 O O . TRP B 1 158 ? 0.36000 -25.27300 32.60600 1.000 54.93157 180 TRP G O 1
ATOM 2699 N N . VAL B 1 159 ? -0.34700 -23.24900 33.32800 1.000 50.52684 181 VAL G N 1
ATOM 2700 C CA . VAL B 1 159 ? -0.16000 -23.58800 34.76800 1.000 59.07641 181 VAL G CA 1
ATOM 2701 C C . VAL B 1 159 ? -0.86600 -24.91900 35.02400 1.000 53.63761 181 VAL G C 1
ATOM 2702 O O . VAL B 1 159 ? -0.21100 -25.85500 35.50700 1.000 52.11706 181 VAL G O 1
ATOM 2706 N N . GLU B 1 160 ? -2.14300 -25.00300 34.65800 1.000 53.33606 182 GLU G N 1
ATOM 2707 C CA . GLU B 1 160 ? -2.94100 -26.22300 34.92800 1.000 54.83749 182 GLU G CA 1
ATOM 2708 C C . GLU B 1 160 ? -2.36500 -27.40200 34.15100 1.000 59.21412 182 GLU G C 1
ATOM 2709 O O . GLU B 1 160 ? -2.10300 -28.43900 34.77600 1.000 64.28310 182 GLU G O 1
ATOM 2715 N N . ALA B 1 161 ? -2.16500 -27.24100 32.84500 1.000 56.72558 183 ALA G N 1
ATOM 2716 C CA . ALA B 1 161 ? -1.69700 -28.35700 31.99500 1.000 54.55782 183 ALA G CA 1
ATOM 2717 C C . ALA B 1 161 ? -0.36800 -28.91100 32.49800 1.000 62.75483 183 ALA G C 1
ATOM 2718 O O . ALA B 1 161 ? -0.22900 -30.13700 32.54200 1.000 73.84498 183 ALA G O 1
ATOM 2720 N N . LEU B 1 162 ? 0.59300 -28.03900 32.79400 1.000 56.60942 184 LEU G N 1
ATOM 2721 C CA . LEU B 1 162 ? 1.94600 -28.51800 33.17600 1.000 56.28089 184 LEU G CA 1
ATOM 2722 C C . LEU B 1 162 ? 1.83900 -29.41900 34.40200 1.000 62.33757 184 LEU G C 1
ATOM 2723 O O . LEU B 1 162 ? 2.48600 -30.46700 34.41000 1.000 70.71733 184 LEU G O 1
ATOM 2728 N N . GLN B 1 163 ? 1.03600 -29.02700 35.38700 1.000 63.77863 185 GLN G N 1
ATOM 2729 C CA . GLN B 1 163 ? 0.88600 -29.83100 36.62900 1.000 69.24695 185 GLN G CA 1
ATOM 2730 C C . GLN B 1 163 ? 0.30200 -31.20100 36.27700 1.000 64.22623 185 GLN G C 1
ATOM 2731 O O . GLN B 1 163 ? 0.69600 -32.18300 36.92100 1.000 69.91582 185 GLN G O 1
ATOM 2737 N N . LEU B 1 164 ? -0.56000 -31.27000 35.26200 1.000 59.28722 186 LEU G N 1
ATOM 2738 C CA . LEU B 1 164 ? -1.15400 -32.56200 34.83600 1.000 58.87757 186 LEU G CA 1
ATOM 2739 C C . LEU B 1 164 ? -0.09400 -33.38600 34.10900 1.000 71.00041 186 LEU G C 1
ATOM 2740 O O . LEU B 1 164 ? -0.14900 -34.62300 34.19800 1.000 72.49088 186 LEU G O 1
ATOM 2745 N N . MET B 1 165 ? 0.85100 -32.72200 33.44500 1.000 64.96183 187 MET G N 1
ATOM 2746 C CA . MET B 1 165 ? 1.85300 -33.45300 32.62700 1.000 58.12938 187 MET G CA 1
ATOM 2747 C C . MET B 1 165 ? 2.90100 -34.12800 33.50700 1.000 61.47087 187 MET G C 1
ATOM 2748 O O . MET B 1 165 ? 3.08600 -33.69200 34.64900 1.000 61.74357 187 MET G O 1
ATOM 2753 N N . HIS B 1 166 ? 3.49500 -35.20700 33.00500 1.000 67.47762 188 HIS G N 1
ATOM 2754 C CA . HIS B 1 166 ? 4.58000 -35.90500 33.73500 1.000 66.80876 188 HIS G CA 1
ATOM 2755 C C . HIS B 1 166 ? 5.85000 -35.63600 32.93200 1.000 65.76771 188 HIS G C 1
ATOM 2756 O O . HIS B 1 166 ? 5.71600 -35.31800 31.74100 1.000 67.47814 188 HIS G O 1
ATOM 2763 N N . VAL B 1 167 ? 7.03000 -35.74600 33.53600 1.000 64.25354 189 VAL G N 1
ATOM 2764 C CA . VAL B 1 167 ? 8.25900 -35.38100 32.77200 1.000 64.36753 189 VAL G CA 1
ATOM 2765 C C . VAL B 1 167 ? 8.38100 -36.30600 31.55800 1.000 64.83982 189 VAL G C 1
ATOM 2766 O O . VAL B 1 167 ? 8.23000 -37.52500 31.73300 1.000 86.50993 189 VAL G O 1
ATOM 2770 N N . GLY B 1 168 ? 8.59000 -35.74300 30.36800 1.000 60.38466 190 GLY G N 1
ATOM 2771 C CA . GLY B 1 168 ? 8.77700 -36.55900 29.15400 1.000 65.86902 190 GLY G CA 1
ATOM 2772 C C . GLY B 1 168 ? 7.52900 -36.59700 28.29900 1.000 65.77777 190 GLY G C 1
ATOM 2773 O O . GLY B 1 168 ? 7.63800 -36.98000 27.12200 1.000 68.26040 190 GLY G O 1
ATOM 2774 N N . GLU B 1 169 ? 6.38800 -36.18500 28.85300 1.000 55.39845 191 GLU G N 1
ATOM 2775 C CA . GLU B 1 169 ? 5.10400 -36.27500 28.11300 1.000 54.08199 191 GLU G CA 1
ATOM 2776 C C . GLU B 1 169 ? 4.99900 -35.17500 27.05900 1.000 58.72370 191 GLU G C 1
ATOM 2777 O O . GLU B 1 169 ? 5.58300 -34.10700 27.27100 1.000 58.99294 191 GLU G O 1
ATOM 2783 N N . LYS B 1 170 ? 4.29000 -35.44300 25.96300 1.000 54.22754 192 LYS G N 1
ATOM 2784 C CA . LYS B 1 170 ? 4.03500 -34.40800 24.93200 1.000 50.96483 192 LYS G CA 1
ATOM 2785 C C . LYS B 1 170 ? 2.52700 -34.39000 24.70100 1.000 55.29787 192 LYS G C 1
ATOM 2786 O O . LYS B 1 170 ? 1.96400 -35.46900 24.48400 1.000 57.69318 192 LYS G O 1
ATOM 2792 N N . ILE B 1 171 ? 1.89500 -33.22100 24.78900 1.000 58.86929 193 ILE G N 1
ATOM 2793 C CA . ILE B 1 171 ? 0.41300 -33.15200 24.65400 1.000 60.23310 193 ILE G CA 1
ATOM 2794 C C . ILE B 1 171 ? 0.05500 -32.05200 23.66400 1.000 60.75609 193 ILE G C 1
ATOM 2795 O O . ILE B 1 171 ? 0.95400 -31.29200 23.27400 1.000 68.51919 193 ILE G O 1
ATOM 2800 N N . LYS B 1 172 ? -1.21300 -31.99600 23.26600 1.000 63.81190 194 LYS G N 1
ATOM 2801 C CA . LYS B 1 172 ? -1.69200 -30.88300 22.41400 1.000 61.56207 194 LYS G CA 1
ATOM 2802 C C . LYS B 1 172 ? -2.63200 -30.07200 23.30300 1.000 60.86658 194 LYS G C 1
ATOM 2803 O O . LYS B 1 172 ? -3.53300 -30.68100 23.89700 1.000 64.39644 194 LYS G O 1
ATOM 2809 N N . LEU B 1 173 ? -2.40100 -28.76600 23.42500 1.000 60.15560 195 LEU G N 1
ATOM 2810 C CA . LEU B 1 173 ? -3.22700 -27.93200 24.33200 1.000 52.49892 195 LEU G CA 1
ATOM 2811 C C . LEU B 1 173 ? -4.23500 -27.13000 23.52000 1.000 52.71553 195 LEU G C 1
ATOM 2812 O O . LEU B 1 173 ? -3.88500 -26.69500 22.41900 1.000 57.22874 195 LEU G O 1
ATOM 2817 N N . TYR B 1 174 ? -5.44800 -26.97800 24.04400 1.000 50.23405 196 TYR G N 1
ATOM 2818 C CA . TYR B 1 174 ? -6.48600 -26.15200 23.38200 1.000 48.01189 196 TYR G CA 1
ATOM 2819 C C . TYR B 1 174 ? -6.99600 -25.19800 24.45900 1.000 52.73237 196 TYR G C 1
ATOM 2820 O O . TYR B 1 174 ? -8.08600 -25.43600 25.00000 1.000 53.28936 196 TYR G O 1
ATOM 2829 N N . ILE B 1 175 ? -6.20400 -24.17100 24.77500 1.000 53.01262 197 ILE G N 1
ATOM 2830 C CA . ILE B 1 175 ? -6.54100 -23.23000 25.88100 1.000 43.12431 197 ILE G CA 1
ATOM 2831 C C . ILE B 1 175 ? -7.68000 -22.30500 25.46900 1.000 43.38096 197 ILE G C 1
ATOM 2832 O O . ILE B 1 175 ? -7.53900 -21.61100 24.45500 1.000 52.46184 197 ILE G O 1
ATOM 2837 N N . PRO B 1 176 ? -8.82600 -22.24900 26.19500 1.000 43.62242 198 PRO G N 1
ATOM 2838 C CA . PRO B 1 176 ? -9.86900 -21.28100 25.87400 1.000 50.38358 198 PRO G CA 1
ATOM 2839 C C . PRO B 1 176 ? -9.34100 -19.86100 26.11900 1.000 48.62500 198 PRO G C 1
ATOM 2840 O O . PRO B 1 176 ? -8.38400 -19.71300 26.84500 1.000 50.32386 198 PRO G O 1
ATOM 2844 N N . SER B 1 177 ? -9.97900 -18.86000 25.50800 1.000 59.60840 199 SER G N 1
ATOM 2845 C CA . SER B 1 177 ? -9.53200 -17.44700 25.62600 1.000 57.33826 199 SER G CA 1
ATOM 2846 C C . SER B 1 177 ? -9.47300 -17.00900 27.08600 1.000 54.16151 199 SER G C 1
ATOM 2847 O O . SER B 1 177 ? -8.52000 -16.30900 27.44700 1.000 56.08973 199 SER G O 1
ATOM 2850 N N . GLU B 1 178 ? -10.47400 -17.38400 27.88100 1.000 58.96848 200 GLU G N 1
ATOM 2851 C CA . GLU B 1 178 ? -10.56800 -16.92400 29.29000 1.000 61.08515 200 GLU G CA 1
ATOM 2852 C C . GLU B 1 178 ? -9.35500 -17.38000 30.09900 1.000 62.20578 200 GLU G C 1
ATOM 2853 O O . GLU B 1 178 ? -9.00200 -16.68700 31.06600 1.000 59.25189 200 GLU G O 1
ATOM 2859 N N . LEU B 1 179 ? -8.75300 -18.51100 29.73300 1.000 57.80696 201 LEU G N 1
ATOM 2860 C CA . LEU B 1 179 ? -7.63400 -19.05900 30.54200 1.000 54.40709 201 LEU G CA 1
ATOM 2861 C C . LEU B 1 179 ? -6.30200 -18.60300 29.94700 1.000 56.24840 201 LEU G C 1
ATOM 2862 O O . LEU B 1 179 ? -5.25800 -19.09700 30.39600 1.000 61.79923 201 LEU G O 1
ATOM 2867 N N . ALA B 1 180 ? -6.36800 -17.62000 29.04700 1.000 63.98386 202 ALA G N 1
ATOM 2868 C CA . ALA B 1 180 ? -5.14900 -17.02600 28.45700 1.000 58.76104 202 ALA G CA 1
ATOM 2869 C C . ALA B 1 180 ? -5.30800 -15.50600 28.44500 1.000 59.13561 202 ALA G C 1
ATOM 2870 O O . ALA B 1 180 ? -5.55000 -14.93100 29.51900 1.000 51.88912 202 ALA G O 1
ATOM 2872 N N . TYR B 1 181 ? -5.24200 -14.88700 27.26700 1.000 60.25754 203 TYR G N 1
ATOM 2873 C CA . TYR B 1 181 ? -5.24400 -13.40200 27.19000 1.000 63.54920 203 TYR G CA 1
ATOM 2874 C C . TYR B 1 181 ? -6.64900 -12.81000 27.34700 1.000 67.55276 203 TYR G C 1
ATOM 2875 O O . TYR B 1 181 ? -6.75900 -11.68200 27.85200 1.000 85.51417 203 TYR G O 1
ATOM 2884 N N . GLY B 1 182 ? -7.68000 -13.54200 26.92800 1.000 53.23218 204 GLY G N 1
ATOM 2885 C CA . GLY B 1 182 ? -9.05400 -13.01800 26.99400 1.000 54.54139 204 GLY G CA 1
ATOM 2886 C C . GLY B 1 182 ? -9.26700 -11.92700 25.96900 1.000 75.48179 204 GLY G C 1
ATOM 2887 O O . GLY B 1 182 ? -8.59400 -11.96900 24.92500 1.000 81.42889 204 GLY G O 1
ATOM 2888 N N . ALA B 1 183 ? -10.18700 -11.00100 26.25100 1.000 80.72392 205 ALA G N 1
ATOM 2889 C CA . ALA B 1 183 ? -10.49500 -9.89400 25.31700 1.000 70.53394 205 ALA G CA 1
ATOM 2890 C C . ALA B 1 183 ? -9.35000 -8.88800 25.34100 1.000 75.81608 205 ALA G C 1
ATOM 2891 O O . ALA B 1 183 ? -9.28800 -8.03000 24.44700 1.000 79.31204 205 ALA G O 1
ATOM 2893 N N . GLN B 1 184 ? -8.50200 -8.97800 26.36100 1.000 91.74502 206 GLN G N 1
ATOM 2894 C CA . GLN B 1 184 ? -7.30000 -8.11700 26.38800 1.000 88.85658 206 GLN G CA 1
ATOM 2895 C C . GLN B 1 184 ? -6.30100 -8.76800 25.43800 1.000 90.62225 206 GLN G C 1
ATOM 2896 O O . GLN B 1 184 ? -5.82300 -9.86800 25.74800 1.000 92.68462 206 GLN G O 1
ATOM 2902 N N . SER B 1 185 ? -6.09000 -8.15500 24.27700 1.000 88.46030 207 SER G N 1
ATOM 2903 C CA . SER B 1 185 ? -5.11400 -8.68900 23.29800 1.000 78.70877 207 SER G CA 1
ATOM 2904 C C . SER B 1 185 ? -4.03400 -7.63700 23.06500 1.000 97.52759 207 SER G C 1
ATOM 2905 O O . SER B 1 185 ? -4.01500 -7.04600 21.97300 1.000 105.62877 207 SER G O 1
ATOM 2908 N N . PRO B 1 186 ? -3.12400 -7.38700 24.02900 1.000 114.66583 208 PRO G N 1
ATOM 2909 C CA . PRO B 1 186 ? -2.03700 -6.44400 23.81700 1.000 103.99508 208 PRO G CA 1
ATOM 2910 C C . PRO B 1 186 ? -1.24100 -7.04700 22.65700 1.000 106.01088 208 PRO G C 1
ATOM 2911 O O . PRO B 1 186 ? -0.77500 -6.30400 21.81500 1.000 108.99623 208 PRO G O 1
ATOM 2915 N N . SER B 1 187 ? -1.18500 -8.37900 22.59300 1.000 78.94680 209 SER G N 1
ATOM 2916 C CA . SER B 1 187 ? -0.46200 -9.08600 21.50700 1.000 70.16723 209 SER G CA 1
ATOM 2917 C C . SER B 1 187 ? -1.12900 -8.80400 20.15700 1.000 72.22389 209 SER G C 1
ATOM 2918 O O . SER B 1 187 ? -2.34700 -8.99700 20.05300 1.000 86.53503 209 SER G O 1
ATOM 2921 N N . PRO B 1 188 ? -0.39900 -8.31400 19.13400 1.000 72.84348 210 PRO G N 1
ATOM 2922 C CA . PRO B 1 188 ? -0.98700 -8.08400 17.81200 1.000 80.08380 210 PRO G CA 1
ATOM 2923 C C . PRO B 1 188 ? -1.42200 -9.32700 17.02500 1.000 87.76463 210 PRO G C 1
ATOM 2924 O O . PRO B 1 188 ? -2.51000 -9.31500 16.48300 1.000 85.35003 210 PRO G O 1
ATOM 2928 N N . ALA B 1 189 ? -0.57300 -10.35700 16.98200 1.000 96.70033 211 ALA G N 1
ATOM 2929 C CA . ALA B 1 189 ? -0.87900 -11.59300 16.22400 1.000 77.87976 211 ALA G CA 1
ATOM 2930 C C . ALA B 1 189 ? -2.07500 -12.28600 16.86600 1.000 83.37349 211 ALA G C 1
ATOM 2931 O O . ALA B 1 189 ? -2.87100 -12.87900 16.12500 1.000 95.16814 211 ALA G O 1
ATOM 2933 N N . ILE B 1 190 ? -2.14700 -12.25300 18.19600 1.000 79.31492 212 ILE G N 1
ATOM 2934 C CA . ILE B 1 190 ? -3.27700 -12.88200 18.93500 1.000 72.66944 212 ILE G CA 1
ATOM 2935 C C . ILE B 1 190 ? -4.41100 -11.85600 19.06000 1.000 67.54543 212 ILE G C 1
ATOM 2936 O O . ILE B 1 190 ? -4.29000 -10.99200 19.93500 1.000 66.72530 212 ILE G O 1
ATOM 2941 N N . PRO B 1 191 ? -5.50200 -11.88200 18.25200 1.000 64.99644 213 PRO G N 1
ATOM 2942 C CA . PRO B 1 191 ? -6.62100 -10.96900 18.44600 1.000 64.48530 213 PRO G CA 1
ATOM 2943 C C . PRO B 1 191 ? -7.38600 -11.22200 19.74800 1.000 65.33250 213 PRO G C 1
ATOM 2944 O O . PRO B 1 191 ? -7.03500 -12.11800 20.48300 1.000 74.71287 213 PRO G O 1
ATOM 2948 N N . ALA B 1 192 ? -8.44800 -10.45700 19.97800 1.000 77.12032 214 ALA G N 1
ATOM 2949 C CA . ALA B 1 192 ? -9.21500 -10.60500 21.23100 1.000 77.60092 214 ALA G CA 1
ATOM 2950 C C . ALA B 1 192 ? -10.01900 -11.90100 21.18000 1.000 81.40911 214 ALA G C 1
ATOM 2951 O O . ALA B 1 192 ? -10.45400 -12.27400 20.07600 1.000 79.93429 214 ALA G O 1
ATOM 2953 N N . ASN B 1 193 ? -10.19700 -12.54700 22.33300 1.000 78.64273 215 ASN G N 1
ATOM 2954 C CA . ASN B 1 193 ? -11.02600 -13.77600 22.39700 1.000 67.71999 215 ASN G CA 1
ATOM 2955 C C . ASN B 1 193 ? -10.49900 -14.78400 21.37800 1.000 65.53082 215 ASN G C 1
ATOM 2956 O O . ASN B 1 193 ? -11.29100 -15.24800 20.54500 1.000 82.10770 215 ASN G O 1
ATOM 2961 N N . SER B 1 194 ? -9.20700 -15.10700 21.46000 1.000 62.01754 216 SER G N 1
ATOM 2962 C CA . SER B 1 194 ? -8.59300 -16.08900 20.53100 1.000 72.69640 216 SER G CA 1
ATOM 2963 C C . SER B 1 194 ? -8.17800 -17.34700 21.29600 1.000 56.17983 216 SER G C 1
ATOM 2964 O O . SER B 1 194 ? -7.35800 -17.22800 22.21600 1.000 51.08096 216 SER G O 1
ATOM 2967 N N . VAL B 1 195 ? -8.73900 -18.50000 20.92300 1.000 56.42455 217 VAL G N 1
ATOM 2968 C CA . VAL B 1 195 ? -8.39300 -19.79300 21.58100 1.000 52.37820 217 VAL G CA 1
ATOM 2969 C C . VAL B 1 195 ? -6.98800 -20.18500 21.13300 1.000 52.82340 217 VAL G C 1
ATOM 2970 O O . VAL B 1 195 ? -6.73900 -20.17900 19.91800 1.000 60.17021 217 VAL G O 1
ATOM 2974 N N . LEU B 1 196 ? -6.10200 -20.48400 22.08300 1.000 46.49733 218 LEU G N 1
ATOM 2975 C CA . LEU B 1 196 ? -4.68800 -20.76300 21.73600 1.000 45.82848 218 LEU G CA 1
ATOM 2976 C C . LEU B 1 196 ? -4.44400 -22.27000 21.66700 1.000 51.99281 218 LEU G C 1
ATOM 2977 O O . LEU B 1 196 ? -4.70900 -22.95300 22.66200 1.000 62.78002 218 LEU G O 1
ATOM 2982 N N . VAL B 1 197 ? -3.93400 -22.75600 20.53400 1.000 54.38687 219 VAL G N 1
ATOM 2983 C CA . VAL B 1 197 ? -3.60700 -24.20300 20.37600 1.000 55.81610 219 VAL G CA 1
ATOM 2984 C C . VAL B 1 197 ? -2.09400 -24.35300 20.53400 1.000 54.82758 219 VAL G C 1
ATOM 2985 O O . VAL B 1 197 ? -1.36800 -23.66900 19.81100 1.000 59.02164 219 VAL G O 1
ATOM 2989 N N . PHE B 1 198 ? -1.63900 -25.20500 21.45000 1.000 49.16462 220 PHE G N 1
ATOM 2990 C CA . PHE B 1 198 ? -0.18200 -25.28900 21.71900 1.000 52.37199 220 PHE G CA 1
ATOM 2991 C C . PHE B 1 198 ? 0.31900 -26.72900 21.66400 1.000 60.49145 220 PHE G C 1
ATOM 2992 O O . PHE B 1 198 ? -0.34000 -27.60700 22.22500 1.000 59.21651 220 PHE G O 1
ATOM 3000 N N . ASP B 1 199 ? 1.48900 -26.96000 21.06300 1.000 56.31972 221 ASP G N 1
ATOM 3001 C CA . ASP B 1 199 ? 2.10900 -28.31100 21.11000 1.000 59.29627 221 ASP G CA 1
ATOM 3002 C C . ASP B 1 199 ? 3.15900 -28.25100 22.21700 1.000 57.62261 221 ASP G C 1
ATOM 3003 O O . ASP B 1 199 ? 4.20000 -27.64200 21.97700 1.000 63.73112 221 ASP G O 1
ATOM 3008 N N . MET B 1 200 ? 2.89800 -28.84800 23.38100 1.000 50.82058 222 MET G N 1
ATOM 3009 C CA . MET B 1 200 ? 3.83300 -28.69100 24.52700 1.000 56.29419 222 MET G CA 1
ATOM 3010 C C . MET B 1 200 ? 4.49400 -30.01400 24.90200 1.000 49.33873 222 MET G C 1
ATOM 3011 O O . MET B 1 200 ? 3.77800 -31.01500 24.98900 1.000 65.67603 222 MET G O 1
ATOM 3016 N N . GLU B 1 201 ? 5.80100 -29.99500 25.15600 1.000 48.03159 223 GLU G N 1
ATOM 3017 C CA . GLU B 1 201 ? 6.51500 -31.21400 25.60500 1.000 52.38463 223 GLU G CA 1
ATOM 3018 C C . GLU B 1 201 ? 7.31400 -30.87400 26.86200 1.000 56.43849 223 GLU G C 1
ATOM 3019 O O . GLU B 1 201 ? 8.13200 -29.95000 26.79900 1.000 61.71600 223 GLU G O 1
ATOM 3025 N N . LEU B 1 202 ? 7.06800 -31.58900 27.95900 1.000 55.70599 224 LEU G N 1
ATOM 3026 C CA . LEU B 1 202 ? 7.79000 -31.34600 29.23200 1.000 52.19714 224 LEU G CA 1
ATOM 3027 C C . LEU B 1 202 ? 9.13700 -32.06000 29.16700 1.000 57.48352 224 LEU G C 1
ATOM 3028 O O . LEU B 1 202 ? 9.21300 -33.21800 29.59200 1.000 60.76293 224 LEU G O 1
ATOM 3033 N N . LEU B 1 203 ? 10.15500 -31.38500 28.64300 1.000 67.19180 225 LEU G N 1
ATOM 3034 C CA . LEU B 1 203 ? 11.49300 -32.00700 28.52100 1.000 60.98168 225 LEU G CA 1
ATOM 3035 C C . LEU B 1 203 ? 11.99000 -32.39100 29.91700 1.000 60.02218 225 LEU G C 1
ATOM 3036 O O . LEU B 1 203 ? 12.34900 -33.56200 30.10700 1.000 65.60631 225 LEU G O 1
ATOM 3041 N N . GLY B 1 204 ? 11.94800 -31.46500 30.87300 1.000 71.45359 226 GLY G N 1
ATOM 3042 C CA . GLY B 1 204 ? 12.33200 -31.83000 32.24900 1.000 77.02892 226 GLY G CA 1
ATOM 3043 C C . GLY B 1 204 ? 12.01800 -30.74400 33.25600 1.000 73.98587 226 GLY G C 1
ATOM 3044 O O . GLY B 1 204 ? 11.52100 -29.69000 32.84300 1.000 75.02133 226 GLY G O 1
ATOM 3045 N N . ILE B 1 205 ? 12.20500 -31.04600 34.54200 1.000 64.35896 227 ILE G N 1
ATOM 3046 C CA . ILE B 1 205 ? 11.99900 -30.04200 35.62300 1.000 68.68138 227 ILE G CA 1
ATOM 3047 C C . ILE B 1 205 ? 13.38800 -29.53600 36.00200 1.000 78.71092 227 ILE G C 1
ATOM 3048 O O . ILE B 1 205 ? 14.22200 -30.36800 36.40100 1.000 75.82929 227 ILE G O 1
ATOM 3053 N N . LYS B 1 206 ? 13.64200 -28.22700 35.90600 1.000 85.42060 228 LYS G N 1
ATOM 3054 C CA . LYS B 1 206 ? 15.00700 -27.68900 36.16900 1.000 78.74725 228 LYS G CA 1
ATOM 3055 C C . LYS B 1 206 ? 15.28800 -27.60700 37.67200 1.000 77.44537 228 LYS G C 1
ATOM 3056 O O . LYS B 1 206 ? 14.88100 -26.60900 38.28900 1.000 79.08273 228 LYS G O 1
ATOM 3062 N N . GLN C 1 1 ? -2.69400 63.80500 13.54000 1.000 99.17481 23 GLN F N 1
ATOM 3063 C CA . GLN C 1 1 ? -2.33400 65.21700 13.84200 1.000 115.23778 23 GLN F CA 1
ATOM 3064 C C . GLN C 1 1 ? -1.04500 65.23700 14.66800 1.000 100.71565 23 GLN F C 1
ATOM 3065 O O . GLN C 1 1 ? -0.73900 66.28400 15.26300 1.000 97.85395 23 GLN F O 1
ATOM 3071 N N . THR C 1 2 ? -0.29100 64.13900 14.66400 1.000 97.07042 24 THR F N 1
ATOM 3072 C CA . THR C 1 2 ? 0.99800 64.09800 15.40100 1.000 99.43541 24 THR F CA 1
ATOM 3073 C C . THR C 1 2 ? 2.10800 64.68000 14.52500 1.000 98.33183 24 THR F C 1
ATOM 3074 O O . THR C 1 2 ? 1.83200 64.98100 13.34900 1.000 91.85155 24 THR F O 1
ATOM 3078 N N . ASN C 1 3 ? 3.33000 64.77700 15.06100 1.000 102.41243 25 ASN F N 1
ATOM 3079 C CA . ASN C 1 3 ? 4.48900 65.27100 14.27000 1.000 101.73712 25 ASN F CA 1
ATOM 3080 C C . ASN C 1 3 ? 4.99800 64.15200 13.36000 1.000 90.70448 25 ASN F C 1
ATOM 3081 O O . ASN C 1 3 ? 5.22800 63.04000 13.87000 1.000 88.57563 25 ASN F O 1
ATOM 3086 N N . VAL C 1 4 ? 5.21000 64.44800 12.07500 1.000 81.72330 26 VAL F N 1
ATOM 3087 C CA . VAL C 1 4 ? 5.77700 63.43500 11.13500 1.000 86.35614 26 VAL F CA 1
ATOM 3088 C C . VAL C 1 4 ? 7.28600 63.33800 11.37700 1.000 89.11479 26 VAL F C 1
ATOM 3089 O O . VAL C 1 4 ? 7.90700 64.38800 11.61000 1.000 82.54159 26 VAL F O 1
ATOM 3093 N N . GLU C 1 5 ? 7.84800 62.12800 11.31500 1.000 90.96697 27 GLU F N 1
ATOM 3094 C CA . GLU C 1 5 ? 9.28700 61.93100 11.63000 1.000 92.23818 27 GLU F CA 1
ATOM 3095 C C . GLU C 1 5 ? 10.15900 62.77800 10.70000 1.000 90.87621 27 GLU F C 1
ATOM 3096 O O . GLU C 1 5 ? 10.95900 63.57400 11.22800 1.000 96.97855 27 GLU F O 1
ATOM 3102 N N . LEU C 1 6 ? 10.04800 62.56600 9.38400 1.000 83.35043 28 LEU F N 1
ATOM 3103 C CA . LEU C 1 6 ? 10.85600 63.31900 8.38400 1.000 85.77542 28 LEU F CA 1
ATOM 3104 C C . LEU C 1 6 ? 12.36000 63.11600 8.62100 1.000 88.33937 28 LEU F C 1
ATOM 3105 O O . LEU C 1 6 ? 13.12900 64.03100 8.28200 1.000 84.30594 28 LEU F O 1
ATOM 3110 N N . LYS C 1 7 ? 12.77000 61.94400 9.11300 1.000 85.81998 29 LYS F N 1
ATOM 3111 C CA . LYS C 1 7 ? 14.20500 61.69700 9.41900 1.000 80.89400 29 LYS F CA 1
ATOM 3112 C C . LYS C 1 7 ? 14.82500 60.75600 8.37800 1.000 88.81404 29 LYS F C 1
ATOM 3113 O O . LYS C 1 7 ? 15.88700 61.10300 7.83300 1.000 89.58141 29 LYS F O 1
ATOM 3119 N N . THR C 1 8 ? 14.21100 59.59200 8.15600 1.000 91.32141 30 THR F N 1
ATOM 3120 C CA . THR C 1 8 ? 14.70900 58.62400 7.14400 1.000 77.89074 30 THR F CA 1
ATOM 3121 C C . THR C 1 8 ? 14.74300 59.33300 5.79000 1.000 73.68344 30 THR F C 1
ATOM 3122 O O . THR C 1 8 ? 13.86200 60.17200 5.54900 1.000 78.80067 30 THR F O 1
ATOM 3126 N N . PRO C 1 9 ? 15.74700 59.10700 4.89900 1.000 81.06611 31 PRO F N 1
ATOM 3127 C CA . PRO C 1 9 ? 15.72200 59.70400 3.56300 1.000 84.82799 31 PRO F CA 1
ATOM 3128 C C . PRO C 1 9 ? 14.39900 59.36800 2.87300 1.000 77.44635 31 PRO F C 1
ATOM 3129 O O . PRO C 1 9 ? 13.92300 60.16900 2.10700 1.000 82.68993 31 PRO F O 1
ATOM 3133 N N . ALA C 1 10 ? 13.85400 58.18800 3.16100 1.000 82.27768 32 ALA F N 1
ATOM 3134 C CA . ALA C 1 10 ? 12.57600 57.76900 2.54700 1.000 86.32297 32 ALA F CA 1
ATOM 3135 C C . ALA C 1 10 ? 11.46900 58.70500 3.02400 1.000 81.02702 32 ALA F C 1
ATOM 3136 O O . ALA C 1 10 ? 10.65000 59.10500 2.19400 1.000 70.02147 32 ALA F O 1
ATOM 3138 N N . GLN C 1 11 ? 11.46200 59.03700 4.31500 1.000 88.13057 33 GLN F N 1
ATOM 3139 C CA . GLN C 1 11 ? 10.44700 59.97200 4.86700 1.000 91.97890 33 GLN F CA 1
ATOM 3140 C C . GLN C 1 11 ? 10.64900 61.34900 4.23200 1.000 78.08626 33 GLN F C 1
ATOM 3141 O O . GLN C 1 11 ? 9.64700 62.01200 3.92700 1.000 67.38448 33 GLN F O 1
ATOM 3147 N N . LYS C 1 12 ? 11.90200 61.75400 4.04500 1.000 72.91981 34 LYS F N 1
ATOM 3148 C CA . LYS C 1 12 ? 12.17600 63.04400 3.36800 1.000 71.96021 34 LYS F CA 1
ATOM 3149 C C . LYS C 1 12 ? 11.64100 62.96500 1.93800 1.000 67.35140 34 LYS F C 1
ATOM 3150 O O . LYS C 1 12 ? 10.97700 63.91600 1.50600 1.000 78.53054 34 LYS F O 1
ATOM 3156 N N . ALA C 1 13 ? 11.90100 61.85300 1.25000 1.000 78.29510 35 ALA F N 1
ATOM 3157 C CA . ALA C 1 13 ? 11.44300 61.69100 -0.14900 1.000 76.98530 35 ALA F CA 1
ATOM 3158 C C . ALA C 1 13 ? 9.91800 61.64600 -0.17400 1.000 71.42215 35 ALA F C 1
ATOM 3159 O O . ALA C 1 13 ? 9.32600 62.23200 -1.08700 1.000 71.30252 35 ALA F O 1
ATOM 3161 N N . SER C 1 14 ? 9.32100 60.96700 0.80300 1.000 71.71082 36 SER F N 1
ATOM 3162 C CA . SER C 1 14 ? 7.84400 60.87700 0.87800 1.000 69.34787 36 SER F CA 1
ATOM 3163 C C . SER C 1 14 ? 7.27400 62.28700 1.00100 1.000 70.59046 36 SER F C 1
ATOM 3164 O O . SER C 1 14 ? 6.30300 62.59400 0.29500 1.000 75.80726 36 SER F O 1
ATOM 3167 N N . TYR C 1 15 ? 7.87000 63.10500 1.87100 1.000 72.39307 37 TYR F N 1
ATOM 3168 C CA . TYR C 1 15 ? 7.40000 64.50100 2.06200 1.000 70.77415 37 TYR F CA 1
ATOM 3169 C C . TYR C 1 15 ? 7.43700 65.21500 0.71800 1.000 68.16768 37 TYR F C 1
ATOM 3170 O O . TYR C 1 15 ? 6.43800 65.84100 0.35200 1.000 77.15907 37 TYR F O 1
ATOM 3179 N N . GLY C 1 16 ? 8.57300 65.12900 0.02800 1.000 66.39171 38 GLY F N 1
ATOM 3180 C CA . GLY C 1 16 ? 8.72600 65.80900 -1.26900 1.000 67.27744 38 GLY F CA 1
ATOM 3181 C C . GLY C 1 16 ? 7.67300 65.35500 -2.25100 1.000 69.83744 38 GLY F C 1
ATOM 3182 O O . GLY C 1 16 ? 7.12500 66.20600 -2.95000 1.000 74.08574 38 GLY F O 1
ATOM 3183 N N . ILE C 1 17 ? 7.41100 64.05300 -2.30600 1.000 70.70802 39 ILE F N 1
ATOM 3184 C CA . ILE C 1 17 ? 6.36200 63.52300 -3.22200 1.000 73.28244 39 ILE F CA 1
ATOM 3185 C C . ILE C 1 17 ? 5.04500 64.22800 -2.89100 1.000 69.62467 39 ILE F C 1
ATOM 3186 O O . ILE C 1 17 ? 4.43800 64.79900 -3.80900 1.000 69.93008 39 ILE F O 1
ATOM 3191 N N . GLY C 1 18 ? 4.66200 64.24000 -1.61400 1.000 67.74640 40 GLY F N 1
ATOM 3192 C CA . GLY C 1 18 ? 3.38600 64.85600 -1.21300 1.000 70.95952 40 GLY F CA 1
ATOM 3193 C C . GLY C 1 18 ? 3.37500 66.34600 -1.47300 1.000 86.48410 40 GLY F C 1
ATOM 3194 O O . GLY C 1 18 ? 2.38400 66.83700 -2.02600 1.000 91.60833 40 GLY F O 1
ATOM 3195 N N . LEU C 1 19 ? 4.45200 67.03600 -1.10900 1.000 88.70012 41 LEU F N 1
ATOM 3196 C CA . LEU C 1 19 ? 4.55900 68.49300 -1.36300 1.000 79.08217 41 LEU F CA 1
ATOM 3197 C C . LEU C 1 19 ? 4.41500 68.75800 -2.86200 1.000 83.31675 41 LEU F C 1
ATOM 3198 O O . LEU C 1 19 ? 3.52600 69.53200 -3.23200 1.000 93.43804 41 LEU F O 1
ATOM 3203 N N . ASN C 1 20 ? 5.24700 68.12500 -3.68700 1.000 78.61002 42 ASN F N 1
ATOM 3204 C CA . ASN C 1 20 ? 5.21200 68.37000 -5.15200 1.000 87.10742 42 ASN F CA 1
ATOM 3205 C C . ASN C 1 20 ? 3.80600 68.08000 -5.67600 1.000 87.39308 42 ASN F C 1
ATOM 3206 O O . ASN C 1 20 ? 3.21300 68.97800 -6.29500 1.000 93.25119 42 ASN F O 1
ATOM 3211 N N . MET C 1 21 ? 3.30200 66.87000 -5.43400 1.000 84.65843 43 MET F N 1
ATOM 3212 C CA . MET C 1 21 ? 1.96900 66.47100 -5.95500 1.000 85.70139 43 MET F CA 1
ATOM 3213 C C . MET C 1 21 ? 0.91500 67.43800 -5.42100 1.000 95.66766 43 MET F C 1
ATOM 3214 O O . MET C 1 21 ? 0.06600 67.87600 -6.20600 1.000 104.21356 43 MET F O 1
ATOM 3219 N N . GLY C 1 22 ? 0.97000 67.73200 -4.12400 1.000 94.28954 44 GLY F N 1
ATOM 3220 C CA . GLY C 1 22 ? 0.00100 68.65600 -3.51200 1.000 95.35419 44 GLY F CA 1
ATOM 3221 C C . GLY C 1 22 ? -0.04700 69.96600 -4.26800 1.000 106.92012 44 GLY F C 1
ATOM 3222 O O . GLY C 1 22 ? -1.15400 70.39500 -4.61900 1.000 103.34894 44 GLY F O 1
ATOM 3223 N N . LYS C 1 23 ? 1.11500 70.57100 -4.51700 1.000 105.79006 45 LYS F N 1
ATOM 3224 C CA . LYS C 1 23 ? 1.17500 71.84700 -5.27300 1.000 98.29513 45 LYS F CA 1
ATOM 3225 C C . LYS C 1 23 ? 0.53900 71.64900 -6.65000 1.000 110.38681 45 LYS F C 1
ATOM 3226 O O . LYS C 1 23 ? -0.40000 72.39100 -6.96800 1.000 105.04162 45 LYS F O 1
ATOM 3232 N N . SER C 1 24 ? 0.99600 70.65600 -7.41800 1.000 110.07172 46 SER F N 1
ATOM 3233 C CA . SER C 1 24 ? 0.48000 70.43300 -8.79600 1.000 95.86098 46 SER F CA 1
ATOM 3234 C C . SER C 1 24 ? -1.03800 70.24900 -8.79700 1.000 92.71656 46 SER F C 1
ATOM 3235 O O . SER C 1 24 ? -1.70500 70.96900 -9.54900 1.000 116.00596 46 SER F O 1
ATOM 3238 N N . LEU C 1 25 ? -1.56000 69.32300 -7.99300 1.000 90.30214 47 LEU F N 1
ATOM 3239 C CA . LEU C 1 25 ? -3.01900 69.02400 -7.99400 1.000 92.80206 47 LEU F CA 1
ATOM 3240 C C . LEU C 1 25 ? -3.82500 70.24800 -7.55100 1.000 107.77335 47 LEU F C 1
ATOM 3241 O O . LEU C 1 25 ? -4.90500 70.47300 -8.12300 1.000 110.65143 47 LEU F O 1
ATOM 3246 N N . SER C 1 26 ? -3.32700 70.99800 -6.56500 1.000 111.16265 48 SER F N 1
ATOM 3247 C CA . SER C 1 26 ? -4.03200 72.22400 -6.11000 1.000 121.44395 48 SER F CA 1
ATOM 3248 C C . SER C 1 26 ? -4.12400 73.21100 -7.27500 1.000 117.48814 48 SER F C 1
ATOM 3249 O O . SER C 1 26 ? -5.19200 73.82900 -7.43600 1.000 125.77112 48 SER F O 1
ATOM 3252 N N . GLN C 1 27 ? -3.05000 73.34300 -8.05800 1.000 110.22976 49 GLN F N 1
ATOM 3253 C CA . GLN C 1 27 ? -3.08800 74.21600 -9.26000 1.000 110.57383 49 GLN F CA 1
ATOM 3254 C C . GLN C 1 27 ? -4.12600 73.65700 -10.23600 1.000 115.75640 49 GLN F C 1
ATOM 3255 O O . GLN C 1 27 ? -4.82600 74.46400 -10.87500 1.000 122.08013 49 GLN F O 1
ATOM 3261 N N . GLU C 1 28 ? -4.20700 72.33000 -10.35300 1.000 103.56474 50 GLU F N 1
ATOM 3262 C CA . GLU C 1 28 ? -5.14800 71.71000 -11.32100 1.000 101.91889 50 GLU F CA 1
ATOM 3263 C C . GLU C 1 28 ? -6.58500 71.79500 -10.79700 1.000 111.47472 50 GLU F C 1
ATOM 3264 O O . GLU C 1 28 ? -7.46200 71.17900 -11.43100 1.000 110.46743 50 GLU F O 1
ATOM 3270 N N . GLY C 1 29 ? -6.82800 72.51400 -9.69400 1.000 121.60848 51 GLY F N 1
ATOM 3271 C CA . GLY C 1 29 ? -8.22400 72.71100 -9.24700 1.000 113.07863 51 GLY F CA 1
ATOM 3272 C C . GLY C 1 29 ? -8.66700 71.85500 -8.07300 1.000 105.09190 51 GLY F C 1
ATOM 3273 O O . GLY C 1 29 ? -9.79600 72.07300 -7.60100 1.000 106.81316 51 GLY F O 1
ATOM 3274 N N . MET C 1 30 ? -7.81700 70.95900 -7.56200 1.000 97.94401 52 MET F N 1
ATOM 3275 C CA . MET C 1 30 ? -8.20400 70.16600 -6.36100 1.000 102.37994 52 MET F CA 1
ATOM 3276 C C . MET C 1 30 ? -7.72800 70.84700 -5.07900 1.000 99.23831 52 MET F C 1
ATOM 3277 O O . MET C 1 30 ? -6.68500 70.43500 -4.54800 1.000 105.53910 52 MET F O 1
ATOM 3282 N N . ASP C 1 31 ? -8.47600 71.83600 -4.59400 1.000 102.74045 53 ASP F N 1
ATOM 3283 C CA . ASP C 1 31 ? -8.12900 72.49600 -3.31000 1.000 105.96827 53 ASP F CA 1
ATOM 3284 C C . ASP C 1 31 ? -8.78600 71.70100 -2.18400 1.000 105.06093 53 ASP F C 1
ATOM 3285 O O . ASP C 1 31 ? -8.53000 72.01600 -1.00900 1.000 106.01689 53 ASP F O 1
ATOM 3290 N N . ASP C 1 32 ? -9.63800 70.74300 -2.54900 1.000 104.32608 54 ASP F N 1
ATOM 3291 C CA . ASP C 1 32 ? -10.40000 69.97300 -1.53500 1.000 103.90940 54 ASP F CA 1
ATOM 3292 C C . ASP C 1 32 ? -9.65900 68.67300 -1.22600 1.000 102.08587 54 ASP F C 1
ATOM 3293 O O . ASP C 1 32 ? -10.26500 67.78800 -0.60100 1.000 101.50719 54 ASP F O 1
ATOM 3298 N N . LEU C 1 33 ? -8.39200 68.57200 -1.63400 1.000 93.64784 55 LEU F N 1
ATOM 3299 C CA . LEU C 1 33 ? -7.59600 67.33700 -1.41600 1.000 92.38964 55 LEU F CA 1
ATOM 3300 C C . LEU C 1 33 ? -7.45500 67.07400 0.08500 1.000 92.63272 55 LEU F C 1
ATOM 3301 O O . LEU C 1 33 ? -6.85700 67.91800 0.77500 1.000 98.41557 55 LEU F O 1
ATOM 3306 N N . ASP C 1 34 ? -7.89300 65.90000 0.55500 1.000 96.69063 56 ASP F N 1
ATOM 3307 C CA . ASP C 1 34 ? -7.79600 65.55100 1.99900 1.000 103.83121 56 ASP F CA 1
ATOM 3308 C C . ASP C 1 34 ? -6.44800 64.90300 2.31300 1.000 99.05505 56 ASP F C 1
ATOM 3309 O O . ASP C 1 34 ? -6.03400 64.02200 1.55000 1.000 94.89192 56 ASP F O 1
ATOM 3314 N N . SER C 1 35 ? -5.82700 65.27900 3.42900 1.000 97.77037 57 SER F N 1
ATOM 3315 C CA . SER C 1 35 ? -4.52400 64.69800 3.83500 1.000 85.73324 57 SER F CA 1
ATOM 3316 C C . SER C 1 35 ? -4.69100 63.23700 4.25300 1.000 93.84525 57 SER F C 1
ATOM 3317 O O . SER C 1 35 ? -3.94700 62.39000 3.74300 1.000 81.24370 57 SER F O 1
ATOM 3320 N N . LYS C 1 36 ? -5.62800 62.94700 5.15200 1.000 92.77821 58 LYS F N 1
ATOM 3321 C CA . LYS C 1 36 ? -5.75100 61.55900 5.66900 1.000 92.71827 58 LYS F CA 1
ATOM 3322 C C . LYS C 1 36 ? -6.30000 60.63500 4.58000 1.000 83.56643 58 LYS F C 1
ATOM 3323 O O . LYS C 1 36 ? -5.96300 59.44500 4.60200 1.000 81.69897 58 LYS F O 1
ATOM 3329 N N . ALA C 1 37 ? -7.11200 61.16500 3.66900 1.000 82.22315 59 ALA F N 1
ATOM 3330 C CA . ALA C 1 37 ? -7.72000 60.30000 2.63600 1.000 76.35411 59 ALA F CA 1
ATOM 3331 C C . ALA C 1 37 ? -6.60500 59.67200 1.80000 1.000 82.69138 59 ALA F C 1
ATOM 3332 O O . ALA C 1 37 ? -6.59700 58.43900 1.66000 1.000 81.69363 59 ALA F O 1
ATOM 3334 N N . VAL C 1 38 ? -5.69300 60.49900 1.28600 1.000 80.10513 60 VAL F N 1
ATOM 3335 C CA . VAL C 1 38 ? -4.55800 59.97100 0.47500 1.000 80.91098 60 VAL F CA 1
ATOM 3336 C C . VAL C 1 38 ? -3.70700 59.06200 1.36600 1.000 88.78201 60 VAL F C 1
ATOM 3337 O O . VAL C 1 38 ? -3.32200 57.98500 0.89000 1.000 79.83244 60 VAL F O 1
ATOM 3341 N N . ALA C 1 39 ? -3.47000 59.45900 2.62100 1.000 88.69435 61 ALA F N 1
ATOM 3342 C CA . ALA C 1 39 ? -2.60600 58.67700 3.53700 1.000 77.29845 61 ALA F CA 1
ATOM 3343 C C . ALA C 1 39 ? -3.15200 57.26000 3.69600 1.000 75.79027 61 ALA F C 1
ATOM 3344 O O . ALA C 1 39 ? -2.38100 56.30800 3.52000 1.000 71.12576 61 ALA F O 1
ATOM 3346 N N . LYS C 1 40 ? -4.43800 57.13900 4.02100 1.000 78.67281 62 LYS F N 1
ATOM 3347 C CA . LYS C 1 40 ? -5.06000 55.80800 4.22600 1.000 70.67627 62 LYS F CA 1
ATOM 3348 C C . LYS C 1 40 ? -4.95100 55.01500 2.92700 1.000 74.23277 62 LYS F C 1
ATOM 3349 O O . LYS C 1 40 ? -4.73200 53.80200 2.99300 1.000 83.20685 62 LYS F O 1
ATOM 3355 N N . GLY C 1 41 ? -5.10800 55.69000 1.79100 1.000 78.98567 63 GLY F N 1
ATOM 3356 C CA . GLY C 1 41 ? -4.99500 55.00900 0.48900 1.000 81.44831 63 GLY F CA 1
ATOM 3357 C C . GLY C 1 41 ? -3.64900 54.33200 0.35500 1.000 83.08700 63 GLY F C 1
ATOM 3358 O O . GLY C 1 41 ? -3.61900 53.15700 -0.03300 1.000 84.22398 63 GLY F O 1
ATOM 3359 N N . ILE C 1 42 ? -2.57500 55.05500 0.67300 1.000 76.81544 64 ILE F N 1
ATOM 3360 C CA . ILE C 1 42 ? -1.20100 54.48700 0.59000 1.000 74.13138 64 ILE F CA 1
ATOM 3361 C C . ILE C 1 42 ? -1.11500 53.32200 1.56800 1.000 72.88322 64 ILE F C 1
ATOM 3362 O O . ILE C 1 42 ? -0.59700 52.27300 1.18200 1.000 71.93566 64 ILE F O 1
ATOM 3367 N N . GLU C 1 43 ? -1.59800 53.52100 2.79500 1.000 82.81821 65 GLU F N 1
ATOM 3368 C CA . GLU C 1 43 ? -1.52900 52.46400 3.83800 1.000 84.70864 65 GLU F CA 1
ATOM 3369 C C . GLU C 1 43 ? -2.24600 51.21100 3.33600 1.000 70.88748 65 GLU F C 1
ATOM 3370 O O . GLU C 1 43 ? -1.68800 50.11600 3.49300 1.000 78.36264 65 GLU F O 1
ATOM 3376 N N . ASP C 1 44 ? -3.41000 51.37500 2.71300 1.000 66.50970 66 ASP F N 1
ATOM 3377 C CA . ASP C 1 44 ? -4.17800 50.20400 2.22100 1.000 70.59311 66 ASP F CA 1
ATOM 3378 C C . ASP C 1 44 ? -3.44100 49.58400 1.03100 1.000 66.08464 66 ASP F C 1
ATOM 3379 O O . ASP C 1 44 ? -3.43000 48.35200 0.92700 1.000 79.35457 66 ASP F O 1
ATOM 3384 N N . ALA C 1 45 ? -2.77900 50.40500 0.21900 1.000 64.98323 67 ALA F N 1
ATOM 3385 C CA . ALA C 1 45 ? -2.01900 49.88600 -0.94000 1.000 66.13478 67 ALA F CA 1
ATOM 3386 C C . ALA C 1 45 ? -0.79300 49.10600 -0.46000 1.000 76.40215 67 ALA F C 1
ATOM 3387 O O . ALA C 1 45 ? -0.63100 47.95000 -0.88300 1.000 78.13073 67 ALA F O 1
ATOM 3389 N N . LEU C 1 46 ? 0.05700 49.73000 0.36100 1.000 82.73679 68 LEU F N 1
ATOM 3390 C CA . LEU C 1 46 ? 1.31500 49.07700 0.82000 1.000 77.79116 68 LEU F CA 1
ATOM 3391 C C . LEU C 1 46 ? 0.96400 47.86700 1.68400 1.000 76.80952 68 LEU F C 1
ATOM 3392 O O . LEU C 1 46 ? 1.69700 46.86700 1.61500 1.000 92.03049 68 LEU F O 1
ATOM 3397 N N . GLY C 1 47 ? -0.09700 47.96900 2.48600 1.000 79.47692 69 GLY F N 1
ATOM 3398 C CA . GLY C 1 47 ? -0.50800 46.85300 3.35800 1.000 70.63060 69 GLY F CA 1
ATOM 3399 C C . GLY C 1 47 ? -1.16000 45.74800 2.55400 1.000 72.47105 69 GLY F C 1
ATOM 3400 O O . GLY C 1 47 ? -1.49400 44.71100 3.15200 1.000 73.43801 69 GLY F O 1
ATOM 3401 N N . LYS C 1 48 ? -1.34400 45.96100 1.24800 1.000 82.61732 70 LYS F N 1
ATOM 3402 C CA . LYS C 1 48 ? -2.03400 44.97100 0.37600 1.000 72.86965 70 LYS F CA 1
ATOM 3403 C C . LYS C 1 48 ? -3.42700 44.70500 0.94600 1.000 80.33640 70 LYS F C 1
ATOM 3404 O O . LYS C 1 48 ? -3.97400 43.62200 0.68400 1.000 82.78843 70 LYS F O 1
ATOM 3410 N N . LYS C 1 49 ? -3.98600 45.67700 1.66700 1.000 79.73472 71 LYS F N 1
ATOM 3411 C CA . LYS C 1 49 ? -5.33300 45.51700 2.27200 1.000 77.87946 71 LYS F CA 1
ATOM 3412 C C . LYS C 1 49 ? -6.40400 45.68800 1.19400 1.000 70.14917 71 LYS F C 1
ATOM 3413 O O . LYS C 1 49 ? -6.04800 46.02100 0.05100 1.000 68.52690 71 LYS F O 1
ATOM 3419 N N . LYS C 1 50 ? -7.67200 45.51000 1.56000 1.000 72.43738 72 LYS F N 1
ATOM 3420 C CA . LYS C 1 50 ? -8.77900 45.60700 0.57300 1.000 78.53292 72 LYS F CA 1
ATOM 3421 C C . LYS C 1 50 ? -9.10900 47.07700 0.31300 1.000 77.08918 72 LYS F C 1
ATOM 3422 O O . LYS C 1 50 ? -8.96000 47.88700 1.24500 1.000 76.13220 72 LYS F O 1
ATOM 3428 N N . GLN C 1 51 ? -9.60600 47.39100 -0.88900 1.000 79.21895 73 GLN F N 1
ATOM 3429 C CA . GLN C 1 51 ? -9.99400 48.78500 -1.23200 1.000 75.35628 73 GLN F CA 1
ATOM 3430 C C . GLN C 1 51 ? -11.24300 49.17700 -0.44400 1.000 75.95314 73 GLN F C 1
ATOM 3431 O O . GLN C 1 51 ? -12.24500 48.44900 -0.53300 1.000 74.36421 73 GLN F O 1
ATOM 3437 N N . GLN C 1 52 ? -11.18200 50.29200 0.28500 1.000 76.00894 74 GLN F N 1
ATOM 3438 C CA . GLN C 1 52 ? -12.31500 50.72300 1.14600 1.000 77.61904 74 GLN F CA 1
ATOM 3439 C C . GLN C 1 52 ? -13.47300 51.20800 0.27200 1.000 73.96500 74 GLN F C 1
ATOM 3440 O O . GLN C 1 52 ? -14.62400 51.14900 0.73900 1.000 82.13445 74 GLN F O 1
ATOM 3446 N N . LEU C 1 53 ? -13.17600 51.67300 -0.94300 1.000 73.77433 75 LEU F N 1
ATOM 3447 C CA . LEU C 1 53 ? -14.23200 52.16800 -1.86600 1.000 86.72194 75 LEU F CA 1
ATOM 3448 C C . LEU C 1 53 ? -14.11000 51.42900 -3.20100 1.000 91.07172 75 LEU F C 1
ATOM 3449 O O . LEU C 1 53 ? -12.97300 51.12200 -3.59800 1.000 78.80758 75 LEU F O 1
ATOM 3454 N N . THR C 1 54 ? -15.24300 51.12700 -3.83700 1.000 91.29699 76 THR F N 1
ATOM 3455 C CA . THR C 1 54 ? -15.21400 50.33000 -5.08900 1.000 91.28373 76 THR F CA 1
ATOM 3456 C C . THR C 1 54 ? -14.47500 51.11700 -6.16700 1.000 97.81982 76 THR F C 1
ATOM 3457 O O . THR C 1 54 ? -14.57000 52.35100 -6.16000 1.000 102.85164 76 THR F O 1
ATOM 3461 N N . ASP C 1 55 ? -13.73100 50.42100 -7.02600 1.000 95.78337 77 ASP F N 1
ATOM 3462 C CA . ASP C 1 55 ? -12.98500 51.10100 -8.11400 1.000 106.42690 77 ASP F CA 1
ATOM 3463 C C . ASP C 1 55 ? -13.96700 51.96200 -8.90700 1.000 111.96112 77 ASP F C 1
ATOM 3464 O O . ASP C 1 55 ? -13.61500 53.10400 -9.24200 1.000 113.64077 77 ASP F O 1
ATOM 3469 N N . GLU C 1 56 ? -15.18000 51.46000 -9.13000 1.000 95.79284 78 GLU F N 1
ATOM 3470 C CA . GLU C 1 56 ? -16.16700 52.20100 -9.95600 1.000 100.70476 78 GLU F CA 1
ATOM 3471 C C . GLU C 1 56 ? -16.72000 53.38400 -9.15800 1.000 104.06041 78 GLU F C 1
ATOM 3472 O O . GLU C 1 56 ? -16.98900 54.42600 -9.77400 1.000 109.13522 78 GLU F O 1
ATOM 3478 N N . GLU C 1 57 ? -16.89300 53.22200 -7.84600 1.000 98.64777 79 GLU F N 1
ATOM 3479 C CA . GLU C 1 57 ? -17.36800 54.34400 -6.99700 1.000 105.38999 79 GLU F CA 1
ATOM 3480 C C . GLU C 1 57 ? -16.30600 55.44300 -7.02500 1.000 92.03349 79 GLU F C 1
ATOM 3481 O O . GLU C 1 57 ? -16.68200 56.62600 -7.03900 1.000 95.45573 79 GLU F O 1
ATOM 3487 N N . LEU C 1 58 ? -15.02800 55.05300 -7.01800 1.000 91.00216 80 LEU F N 1
ATOM 3488 C CA . LEU C 1 58 ? -13.91300 56.03500 -7.07500 1.000 95.85784 80 LEU F CA 1
ATOM 3489 C C . LEU C 1 58 ? -14.00100 56.78600 -8.40300 1.000 98.89988 80 LEU F C 1
ATOM 3490 O O . LEU C 1 58 ? -13.78100 58.00800 -8.40600 1.000 86.84157 80 LEU F O 1
ATOM 3495 N N . THR C 1 59 ? -14.31200 56.06900 -9.48400 1.000 106.33546 81 THR F N 1
ATOM 3496 C CA . THR C 1 59 ? -14.41600 56.69600 -10.82600 1.000 103.81080 81 THR F CA 1
ATOM 3497 C C . THR C 1 59 ? -15.55100 57.72100 -10.81200 1.000 95.18459 81 THR F C 1
ATOM 3498 O O . THR C 1 59 ? -15.40300 58.77300 -11.45400 1.000 103.83923 81 THR F O 1
ATOM 3502 N N . GLU C 1 60 ? -16.62700 57.43000 -10.08000 1.000 94.46109 82 GLU F N 1
ATOM 3503 C CA . GLU C 1 60 ? -17.78000 58.36400 -10.00900 1.000 102.66204 82 GLU F CA 1
ATOM 3504 C C . GLU C 1 60 ? -17.32000 59.68400 -9.38700 1.000 97.55877 82 GLU F C 1
ATOM 3505 O O . GLU C 1 60 ? -17.61100 60.74200 -9.97000 1.000 85.01903 82 GLU F O 1
ATOM 3511 N N . ALA C 1 61 ? -16.61600 59.61500 -8.25600 1.000 90.11344 83 ALA F N 1
ATOM 3512 C CA . ALA C 1 61 ? -16.16500 60.83800 -7.55300 1.000 85.25426 83 ALA F CA 1
ATOM 3513 C C . ALA C 1 61 ? -15.21100 61.62900 -8.44600 1.000 81.25669 83 ALA F C 1
ATOM 3514 O O . ALA C 1 61 ? -15.32800 62.86300 -8.48900 1.000 99.57307 83 ALA F O 1
ATOM 3516 N N . PHE C 1 62 ? -14.27900 60.94000 -9.09800 1.000 82.23424 84 PHE F N 1
ATOM 3517 C CA . PHE C 1 62 ? -13.31000 61.62700 -9.98500 1.000 91.77272 84 PHE F CA 1
ATOM 3518 C C . PHE C 1 62 ? -14.08600 62.46100 -11.00300 1.000 94.92885 84 PHE F C 1
ATOM 3519 O O . PHE C 1 62 ? -13.77200 63.65200 -11.16300 1.000 93.87228 84 PHE F O 1
ATOM 3527 N N . ALA C 1 63 ? -15.09700 61.86300 -11.63300 1.000 82.16670 85 ALA F N 1
ATOM 3528 C CA . ALA C 1 63 ? -15.87700 62.57300 -12.67000 1.000 82.25611 85 ALA F CA 1
ATOM 3529 C C . ALA C 1 63 ? -16.63400 63.74200 -12.04200 1.000 84.34928 85 ALA F C 1
ATOM 3530 O O . ALA C 1 63 ? -16.73000 64.79300 -12.69200 1.000 87.54134 85 ALA F O 1
ATOM 3532 N N . PHE C 1 64 ? -17.15300 63.55800 -10.82900 1.000 84.21342 86 PHE F N 1
ATOM 3533 C CA . PHE C 1 64 ? -17.93700 64.63200 -10.17100 1.000 82.79872 86 PHE F CA 1
ATOM 3534 C C . PHE C 1 64 ? -17.04600 65.86000 -10.01000 1.000 87.76341 86 PHE F C 1
ATOM 3535 O O . PHE C 1 64 ? -17.44400 66.94800 -10.45400 1.000 106.54988 86 PHE F O 1
ATOM 3543 N N . LEU C 1 65 ? -15.87500 65.68000 -9.39900 1.000 78.78492 87 LEU F N 1
ATOM 3544 C CA . LEU C 1 65 ? -14.96700 66.82600 -9.14100 1.000 80.98201 87 LEU F CA 1
ATOM 3545 C C . LEU C 1 65 ? -14.52400 67.44700 -10.46800 1.000 86.07810 87 LEU F C 1
ATOM 3546 O O . LEU C 1 65 ? -14.46700 68.68300 -10.54300 1.000 87.90147 87 LEU F O 1
ATOM 3551 N N . GLN C 1 66 ? -14.21800 66.62000 -11.46900 1.000 84.86344 88 GLN F N 1
ATOM 3552 C CA . GLN C 1 66 ? -13.71800 67.14500 -12.76500 1.000 82.80171 88 GLN F CA 1
ATOM 3553 C C . GLN C 1 66 ? -14.79900 68.01800 -13.40000 1.000 84.15943 88 GLN F C 1
ATOM 3554 O O . GLN C 1 66 ? -14.46600 69.11200 -13.88800 1.000 81.24845 88 GLN F O 1
ATOM 3560 N N . LYS C 1 67 ? -16.04800 67.55200 -13.36800 1.000 90.36482 89 LYS F N 1
ATOM 3561 C CA . LYS C 1 67 ? -17.17300 68.32600 -13.95100 1.000 89.94656 89 LYS F CA 1
ATOM 3562 C C . LYS C 1 67 ? -17.32700 69.62400 -13.16200 1.000 93.84793 89 LYS F C 1
ATOM 3563 O O . LYS C 1 67 ? -17.56500 70.66400 -13.78600 1.000 101.07818 89 LYS F O 1
ATOM 3569 N N . ARG C 1 68 ? -17.18100 69.55000 -11.84100 1.000 86.34031 90 ARG F N 1
ATOM 3570 C CA . ARG C 1 68 ? -17.35900 70.75200 -10.99000 1.000 87.74666 90 ARG F CA 1
ATOM 3571 C C . ARG C 1 68 ? -16.30500 71.79300 -11.37200 1.000 90.47009 90 ARG F C 1
ATOM 3572 O O . ARG C 1 68 ? -16.66000 72.98100 -11.45800 1.000 103.07641 90 ARG F O 1
ATOM 3580 N N . ALA C 1 69 ? -15.06400 71.36000 -11.59600 1.000 83.30208 91 ALA F N 1
ATOM 3581 C CA . ALA C 1 69 ? -13.99200 72.29000 -12.01600 1.000 80.90036 91 ALA F CA 1
ATOM 3582 C C . ALA C 1 69 ? -14.31800 72.86800 -13.39200 1.000 79.30160 91 ALA F C 1
ATOM 3583 O O . ALA C 1 69 ? -14.10200 74.06900 -13.59000 1.000 89.06932 91 ALA F O 1
ATOM 3585 N N . GLU C 1 70 ? -14.81600 72.03300 -14.30000 1.000 80.71568 92 GLU F N 1
ATOM 3586 C CA . GLU C 1 70 ? -15.13000 72.493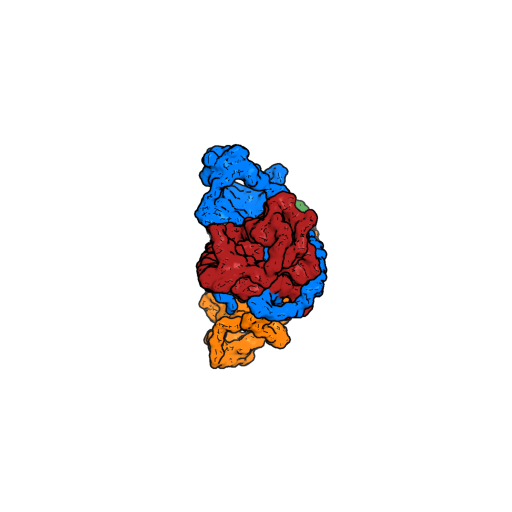00 -15.67500 1.000 79.44641 92 GLU F CA 1
ATOM 3587 C C . GLU C 1 70 ? -16.21400 73.56500 -15.58300 1.000 89.43216 92 GLU F C 1
ATOM 3588 O O . GLU C 1 70 ? -16.10300 74.58300 -16.28800 1.000 101.66789 92 GLU F O 1
ATOM 3594 N N . GLU C 1 71 ? -17.20300 73.35400 -14.71400 1.000 93.74120 93 GLU F N 1
ATOM 3595 C CA . GLU C 1 71 ? -18.27700 74.36000 -14.52700 1.000 96.59119 93 GLU F CA 1
ATOM 3596 C C . GLU C 1 71 ? -17.65800 75.65100 -13.98800 1.000 92.88470 93 GLU F C 1
ATOM 3597 O O . GLU C 1 71 ? -18.04700 76.72900 -14.46500 1.000 97.64004 93 GLU F O 1
ATOM 3603 N N . ARG C 1 72 ? -16.72400 75.53400 -13.04100 1.000 82.20076 94 ARG F N 1
ATOM 3604 C CA . ARG C 1 72 ? -16.07500 76.72900 -12.43900 1.000 84.04700 94 ARG F CA 1
ATOM 3605 C C . ARG C 1 72 ? -15.29700 77.48200 -13.51900 1.000 81.29373 94 ARG F C 1
ATOM 3606 O O . ARG C 1 72 ? -15.34500 78.71800 -13.52300 1.000 85.70364 94 ARG F O 1
ATOM 3614 N N . MET C 1 73 ? -14.61100 76.75500 -14.39900 1.000 75.73645 95 MET F N 1
ATOM 3615 C CA . MET C 1 73 ? -13.78900 77.41300 -15.44300 1.000 77.01633 95 MET F CA 1
ATOM 3616 C C . MET C 1 73 ? -14.70300 78.23000 -16.35400 1.000 74.49843 95 MET F C 1
ATOM 3617 O O . MET C 1 73 ? -14.33900 79.36900 -16.68300 1.000 85.05244 95 MET F O 1
ATOM 3622 N N . ALA C 1 74 ? -15.84500 77.66300 -16.73600 1.000 71.60003 96 ALA F N 1
ATOM 3623 C CA . ALA C 1 74 ? -16.80800 78.38800 -17.59200 1.000 72.37780 96 ALA F CA 1
ATOM 3624 C C . ALA C 1 74 ? -17.36300 79.59600 -16.83700 1.000 82.42232 96 ALA F C 1
ATOM 3625 O O . ALA C 1 74 ? -17.55300 80.64800 -17.46400 1.000 77.82012 96 ALA F O 1
ATOM 3627 N N . ALA C 1 75 ? -17.63300 79.43000 -15.54200 1.000 79.47833 97 ALA F N 1
ATOM 3628 C CA . ALA C 1 75 ? -18.18000 80.53700 -14.72800 1.000 83.36251 97 ALA F CA 1
ATOM 3629 C C . ALA C 1 75 ? -17.21900 81.72300 -14.77700 1.000 83.51173 97 ALA F C 1
ATOM 3630 O O . ALA C 1 75 ? -17.67000 82.82800 -15.11300 1.000 85.57081 97 ALA F O 1
ATOM 3632 N N . ILE C 1 76 ? -15.94500 81.49000 -14.45200 1.000 84.12220 98 ILE F N 1
ATOM 3633 C CA . ILE C 1 76 ? -14.92900 82.58300 -14.48100 1.000 74.17611 98 ILE F CA 1
ATOM 3634 C C . ILE C 1 76 ? -14.85600 83.13200 -15.90500 1.000 72.87644 98 ILE F C 1
ATOM 3635 O O . ILE C 1 76 ? -14.85500 84.35400 -16.05400 1.000 87.72352 98 ILE F O 1
ATOM 3640 N N . GLY C 1 77 ? -14.84200 82.25600 -16.90900 1.000 70.58415 99 GLY F N 1
ATOM 3641 C CA . GLY C 1 77 ? -14.81800 82.70200 -18.31500 1.000 71.90750 99 GLY F CA 1
ATOM 3642 C C . GLY C 1 77 ? -15.95200 83.66100 -18.62100 1.000 77.65552 99 GLY F C 1
ATOM 3643 O O . GLY C 1 77 ? -15.66700 84.75500 -19.13300 1.000 83.01669 99 GLY F O 1
ATOM 3644 N N . ASP C 1 78 ? -17.18700 83.28800 -18.28100 1.000 78.13000 100 ASP F N 1
ATOM 3645 C CA . ASP C 1 78 ? -18.36700 84.14600 -18.56600 1.000 77.44049 100 ASP F CA 1
ATOM 3646 C C . ASP C 1 78 ? -18.28700 85.41300 -17.71500 1.000 82.07997 100 ASP F C 1
ATOM 3647 O O . ASP C 1 78 ? -18.51500 86.50000 -18.26200 1.000 98.68444 100 ASP F O 1
ATOM 3652 N N . GLU C 1 79 ? -18.00100 85.27000 -16.42100 1.000 74.80228 101 GLU F N 1
ATOM 3653 C CA . GLU C 1 79 ? -17.95200 86.44700 -15.51900 1.000 79.04205 101 GLU F CA 1
ATOM 3654 C C . GLU C 1 79 ? -16.94400 87.44000 -16.08900 1.000 81.21562 101 GLU F C 1
ATOM 3655 O O . GLU C 1 79 ? -17.28500 88.61900 -16.18300 1.000 80.79430 101 GLU F O 1
ATOM 3661 N N . ASN C 1 80 ? -15.75300 86.96300 -16.45600 1.000 78.84214 102 ASN F N 1
ATOM 3662 C CA . ASN C 1 80 ? -14.69500 87.84900 -17.00600 1.000 72.92411 102 ASN F CA 1
ATOM 3663 C C . ASN C 1 80 ? -15.23100 88.55500 -18.24800 1.000 76.95968 102 ASN F C 1
ATOM 3664 O O . ASN C 1 80 ? -14.97600 89.75700 -18.39400 1.000 94.15162 102 ASN F O 1
ATOM 3669 N N . ALA C 1 81 ? -15.94800 87.83400 -19.10700 1.000 77.33387 103 ALA F N 1
ATOM 3670 C CA . ALA C 1 81 ? -16.51500 88.45100 -20.32600 1.000 81.37216 103 ALA F CA 1
ATOM 3671 C C . ALA C 1 81 ? -17.42800 89.60800 -19.92400 1.000 80.34709 103 ALA F C 1
ATOM 3672 O O . ALA C 1 81 ? -17.22000 90.72300 -20.42500 1.000 87.23883 103 ALA F O 1
ATOM 3674 N N . LYS C 1 82 ? -18.35600 89.36500 -18.99900 1.000 73.25476 104 LYS F N 1
ATOM 3675 C CA . LYS C 1 82 ? -19.33100 90.41300 -18.60100 1.000 84.62884 104 LYS F CA 1
ATOM 3676 C C . LYS C 1 82 ? -18.61700 91.53400 -17.84000 1.000 80.79377 104 LYS F C 1
ATOM 3677 O O . LYS C 1 82 ? -18.94800 92.70300 -18.07800 1.000 83.14597 104 LYS F O 1
ATOM 3683 N N . ALA C 1 83 ? -17.65800 91.18700 -16.98200 1.000 77.35275 105 ALA F N 1
ATOM 3684 C CA . ALA C 1 83 ? -16.93300 92.20200 -16.18400 1.000 76.26676 105 ALA F CA 1
ATOM 3685 C C . ALA C 1 83 ? -16.14400 93.11500 -17.11900 1.000 78.08736 105 ALA F C 1
ATOM 3686 O O . ALA C 1 83 ? -16.20700 94.33900 -16.94100 1.000 71.42057 105 ALA F O 1
ATOM 3688 N N . GLY C 1 84 ? -15.43200 92.52800 -18.07900 1.000 71.26655 106 GLY F N 1
ATOM 3689 C CA . GLY C 1 84 ? -14.63700 93.32200 -19.03100 1.000 79.61351 106 GLY F CA 1
ATOM 3690 C C . GLY C 1 84 ? -15.52400 94.15800 -19.92800 1.000 75.80373 106 GLY F C 1
ATOM 3691 O O . GLY C 1 84 ? -15.13900 95.29000 -20.23800 1.000 72.98128 106 GLY F O 1
ATOM 3692 N N . LYS C 1 85 ? -16.67300 93.61700 -20.32900 1.000 75.79147 107 LYS F N 1
ATOM 3693 C CA . LYS C 1 85 ? -17.64000 94.40400 -21.13400 1.000 79.53793 107 LYS F CA 1
ATOM 3694 C C . LYS C 1 85 ? -18.00600 95.65800 -20.34200 1.000 78.44171 107 LYS F C 1
ATOM 3695 O O . LYS C 1 85 ? -17.94000 96.75300 -20.91400 1.000 73.34456 107 LYS F O 1
ATOM 3701 N N . LYS C 1 86 ? -18.33400 95.49500 -19.06100 1.000 76.71138 108 LYS F N 1
ATOM 3702 C CA . LYS C 1 86 ? -18.72000 96.64400 -18.20200 1.000 69.77553 108 LYS F CA 1
ATOM 3703 C C . LYS C 1 86 ? -17.53300 97.59600 -18.08100 1.000 77.89108 108 LYS F C 1
ATOM 3704 O O . LYS C 1 86 ? -17.74300 98.81000 -18.20400 1.000 92.92945 108 LYS F O 1
ATOM 3710 N N . PHE C 1 87 ? -16.33900 97.06400 -17.83000 1.000 72.96916 109 PHE F N 1
ATOM 3711 C CA . PHE C 1 87 ? -15.12900 97.91600 -17.71100 1.000 71.09614 109 PHE F CA 1
ATOM 3712 C C . PHE C 1 87 ? -15.03800 98.80000 -18.94900 1.000 64.20586 109 PHE F C 1
ATOM 3713 O O . PHE C 1 87 ? -14.96300 100.02400 -18.80200 1.000 68.25705 109 PHE F O 1
ATOM 3721 N N . LEU C 1 88 ? -15.07900 98.18700 -20.12900 1.000 63.70962 110 LEU F N 1
ATOM 3722 C CA . LEU C 1 88 ? -14.90700 98.95700 -21.38400 1.000 62.09819 110 LEU F CA 1
ATOM 3723 C C . LEU C 1 88 ? -16.05800 99.94400 -21.55700 1.000 64.98455 110 LEU F C 1
ATOM 3724 O O . LEU C 1 88 ? -15.79500 101.06100 -22.01900 1.000 61.16097 110 LEU F O 1
ATOM 3729 N N . GLU C 1 89 ? -17.27800 99.54600 -21.20600 1.000 69.36041 111 GLU F N 1
ATOM 3730 C CA . GLU C 1 89 ? -18.45600 100.43600 -21.37300 1.000 75.11326 111 GLU F CA 1
ATOM 3731 C C . GLU C 1 89 ? -18.20100 101.74200 -20.62200 1.000 77.79791 111 GLU F C 1
ATOM 3732 O O . GLU C 1 89 ? -18.22900 102.80300 -21.26200 1.000 71.72848 111 GLU F O 1
ATOM 3738 N N . GLU C 1 90 ? -17.94500 101.65100 -19.31900 1.000 72.07645 112 GLU F N 1
ATOM 3739 C CA . GLU C 1 90 ? -17.71300 102.85700 -18.49000 1.000 67.41012 112 GLU F CA 1
ATOM 3740 C C . GLU C 1 90 ? -16.46100 103.58500 -18.97500 1.000 74.93411 112 GLU F C 1
ATOM 3741 O O . GLU C 1 90 ? -16.51400 104.82000 -19.07900 1.000 90.23541 112 GLU F O 1
ATOM 3747 N N . ASN C 1 91 ? -15.37300 102.85300 -19.23200 1.000 69.84822 113 ASN F N 1
ATOM 3748 C CA . ASN C 1 91 ? -14.08000 103.48600 -19.61500 1.000 63.03151 113 ASN F CA 1
ATOM 3749 C C . ASN C 1 91 ? -14.24900 104.26400 -20.92100 1.000 70.29738 113 ASN F C 1
ATOM 3750 O O . ASN C 1 91 ? -13.61700 105.31800 -21.05900 1.000 70.90384 113 ASN F O 1
ATOM 3755 N N . GLY C 1 92 ? -15.07400 103.76800 -21.84100 1.000 61.60569 114 GLY F N 1
ATOM 3756 C CA . GLY C 1 92 ? -15.23800 104.43800 -23.14500 1.000 63.46450 114 GLY F CA 1
ATOM 3757 C C . GLY C 1 92 ? -15.87900 105.80100 -22.98500 1.000 67.70943 114 GLY F C 1
ATOM 3758 O O . GLY C 1 92 ? -15.49600 106.72300 -23.72400 1.000 61.35342 114 GLY F O 1
ATOM 3759 N N . LYS C 1 93 ? -16.81100 105.92600 -22.03900 1.000 65.30718 115 LYS F N 1
ATOM 3760 C CA . LYS C 1 93 ? -17.54700 107.19900 -21.83400 1.000 74.28540 115 LYS F CA 1
ATOM 3761 C C . LYS C 1 93 ? -16.63400 108.22500 -21.16300 1.000 86.76762 115 LYS F C 1
ATOM 3762 O O . LYS C 1 93 ? -16.99600 109.41400 -21.15700 1.000 92.58336 115 LYS F O 1
ATOM 3768 N N . ARG C 1 94 ? -15.51600 107.77800 -20.59200 1.000 77.26664 116 ARG F N 1
ATOM 3769 C CA . ARG C 1 94 ? -14.61900 108.70400 -19.85800 1.000 70.20331 116 ARG F CA 1
ATOM 3770 C C . ARG C 1 94 ? -14.07500 109.76400 -20.81500 1.000 65.78841 116 ARG F C 1
ATOM 3771 O O . ARG C 1 94 ? -13.88900 109.45700 -22.00500 1.000 64.61538 116 ARG F O 1
ATOM 3779 N N . ASP C 1 95 ? -13.80000 110.95900 -20.29700 1.000 73.48433 117 ASP F N 1
ATOM 3780 C CA . ASP C 1 95 ? -13.20700 112.03600 -21.12700 1.000 73.51379 117 ASP F CA 1
ATOM 3781 C C . ASP C 1 95 ? -11.70300 111.78000 -21.21000 1.000 75.36788 117 ASP F C 1
ATOM 3782 O O . ASP C 1 95 ? -11.10500 111.46200 -20.16900 1.000 96.13343 117 ASP F O 1
ATOM 3787 N N . GLY C 1 96 ? -11.11800 111.86700 -22.40300 1.000 63.61905 118 GLY F N 1
ATOM 3788 C CA . GLY C 1 96 ? -9.68500 111.54800 -22.54100 1.000 79.13566 118 GLY F CA 1
ATOM 3789 C C . GLY C 1 96 ? -9.45500 110.12300 -23.00700 1.000 62.27511 118 GLY F C 1
ATOM 3790 O O . GLY C 1 96 ? -8.30000 109.79400 -23.31800 1.000 57.07305 118 GLY F O 1
ATOM 3791 N N . VAL C 1 97 ? -10.50400 109.30100 -23.03200 1.000 59.44623 119 VAL F N 1
ATOM 3792 C CA . VAL C 1 97 ? -10.37300 107.91900 -23.57300 1.000 56.86135 119 VAL F CA 1
ATOM 3793 C C . VAL C 1 97 ? -11.01800 107.90500 -24.95500 1.000 54.44460 119 VAL F C 1
ATOM 3794 O O . VAL C 1 97 ? -12.20500 108.24500 -25.05400 1.000 56.49832 119 VAL F O 1
ATOM 3798 N N . THR C 1 98 ? -10.24300 107.54800 -25.97800 1.000 55.16228 120 THR F N 1
ATOM 3799 C CA . THR C 1 98 ? -10.76000 107.52000 -27.36800 1.000 55.27632 120 THR F CA 1
ATOM 3800 C C . THR C 1 98 ? -11.04000 106.06800 -27.76100 1.000 53.33609 120 THR F C 1
ATOM 3801 O O . THR C 1 98 ? -10.08800 105.27800 -27.79600 1.000 50.66694 120 THR F O 1
ATOM 3805 N N . THR C 1 99 ? -12.30100 105.74200 -28.05900 1.000 50.52834 121 THR F N 1
ATOM 3806 C CA . THR C 1 99 ? -12.67900 104.37000 -28.48100 1.000 50.49531 121 THR F CA 1
ATOM 3807 C C . THR C 1 99 ? -12.62200 104.27000 -30.00800 1.000 50.62835 121 THR F C 1
ATOM 3808 O O . THR C 1 99 ? -13.28200 105.08300 -30.67200 1.000 58.53336 121 THR F O 1
ATOM 3812 N N . THR C 1 100 ? -11.89400 103.28900 -30.54100 1.000 48.87628 122 THR F N 1
ATOM 3813 C CA . THR C 1 100 ? -11.75300 103.14000 -32.01000 1.000 49.36091 122 THR F CA 1
ATOM 3814 C C . THR C 1 100 ? -12.90400 102.30100 -32.55800 1.000 56.24803 122 THR F C 1
ATOM 3815 O O . THR C 1 100 ? -13.70900 101.80900 -31.75400 1.000 63.30691 122 THR F O 1
ATOM 3819 N N . ALA C 1 101 ? -12.96500 102.14400 -33.88200 1.000 57.62291 123 ALA F N 1
ATOM 3820 C CA . ALA C 1 101 ? -14.04800 101.37200 -34.53200 1.000 58.25948 123 ALA F CA 1
ATOM 3821 C C . ALA C 1 101 ? -13.94200 99.90500 -34.12900 1.000 62.67796 123 ALA F C 1
ATOM 3822 O O . ALA C 1 101 ? -14.99000 99.27500 -33.91700 1.000 70.55574 123 ALA F O 1
ATOM 3824 N N . SER C 1 102 ? -12.71500 99.40900 -33.96400 1.000 64.92878 124 SER F N 1
ATOM 3825 C CA . SER C 1 102 ? -12.48800 98.00500 -33.53700 1.000 53.50844 124 SER F CA 1
ATOM 3826 C C . SER C 1 102 ? -12.84300 97.84500 -32.05800 1.000 51.93115 124 SER F C 1
ATOM 3827 O O . SER C 1 102 ? -12.89600 96.69700 -31.59200 1.000 74.49214 124 SER F O 1
ATOM 3830 N N . GLY C 1 103 ? -13.06500 98.95100 -31.35300 1.000 51.22507 125 GLY F N 1
ATOM 3831 C CA . GLY C 1 103 ? -13.41300 98.88100 -29.92500 1.000 50.90537 125 GLY F CA 1
ATOM 3832 C C . GLY C 1 103 ? -12.18800 99.06600 -29.06100 1.000 47.77435 125 GLY F C 1
ATOM 3833 O O . GLY C 1 103 ? -12.33000 99.03300 -27.82900 1.000 48.71830 125 GLY F O 1
ATOM 3834 N N . LEU C 1 104 ? -11.02800 99.28700 -29.68100 1.000 45.85715 126 LEU F N 1
ATOM 3835 C CA . LEU C 1 104 ? -9.79400 99.56900 -28.90800 1.000 43.29531 126 LEU F CA 1
ATOM 3836 C C . LEU C 1 104 ? -9.95100 100.92700 -28.23000 1.000 45.25640 126 LEU F C 1
ATOM 3837 O O . LEU C 1 104 ? -10.29400 101.88600 -28.91800 1.000 50.58791 126 LEU F O 1
ATOM 3842 N N . GLN C 1 105 ? -9.73400 100.98700 -26.91800 1.000 46.16261 127 GLN F N 1
ATOM 3843 C CA . GLN C 1 105 ? -9.86900 102.25900 -26.17100 1.000 41.79745 127 GLN F CA 1
ATOM 3844 C C . GLN C 1 105 ? -8.46900 102.72000 -25.77000 1.000 40.52859 127 GLN F C 1
ATOM 3845 O O . GLN C 1 105 ? -7.67800 101.87300 -25.34800 1.000 47.61848 127 GLN F O 1
ATOM 3851 N N . TYR C 1 106 ? -8.17200 104.00800 -25.93200 1.000 50.68336 128 TYR F N 1
ATOM 3852 C CA . TYR C 1 106 ? -6.79000 104.47100 -25.65700 1.000 50.79569 128 TYR F CA 1
ATOM 3853 C C . TYR C 1 106 ? -6.76800 105.86800 -25.04100 1.000 50.58003 128 TYR F C 1
ATOM 3854 O O . TYR C 1 106 ? -7.54800 106.72900 -25.46200 1.000 47.64267 128 TYR F O 1
ATOM 3863 N N . GLU C 1 107 ? -5.86600 106.07800 -24.08300 1.000 55.79861 129 GLU F N 1
ATOM 3864 C CA . GLU C 1 107 ? -5.70600 107.40000 -23.43100 1.000 48.21777 129 GLU F CA 1
ATOM 3865 C C . GLU C 1 107 ? -4.24200 107.81500 -23.58900 1.000 58.95493 129 GLU F C 1
ATOM 3866 O O . GLU C 1 107 ? -3.37500 107.11200 -23.05600 1.000 59.54427 129 GLU F O 1
ATOM 3872 N N . ILE C 1 108 ? -3.96300 108.93800 -24.26200 1.000 71.64977 130 ILE F N 1
ATOM 3873 C CA . ILE C 1 108 ? -2.55600 109.35900 -24.55800 1.000 62.99344 130 ILE F CA 1
ATOM 3874 C C . ILE C 1 108 ? -1.91600 110.08000 -23.37100 1.000 48.86609 130 ILE F C 1
ATOM 3875 O O . ILE C 1 108 ? -2.28600 111.23600 -23.12900 1.000 51.80334 130 ILE F O 1
ATOM 3880 N N . VAL C 1 109 ? -0.93000 109.46300 -22.72400 1.000 45.90001 131 VAL F N 1
ATOM 3881 C CA . VAL C 1 109 ? -0.22300 110.10800 -21.58100 1.000 47.30885 131 VAL F CA 1
ATOM 3882 C C . VAL C 1 109 ? 0.78800 111.12600 -22.12400 1.000 51.97363 131 VAL F C 1
ATOM 3883 O O . VAL C 1 109 ? 0.77000 112.27800 -21.66100 1.000 58.20510 131 VAL F O 1
ATOM 3887 N N . LYS C 1 110 ? 1.62500 110.71900 -23.07800 1.000 49.01852 132 LYS F N 1
ATOM 3888 C CA . LYS C 1 110 ? 2.61900 111.64400 -23.68000 1.000 51.34065 132 LYS F CA 1
ATOM 3889 C C . LYS C 1 110 ? 2.45500 111.66300 -25.19900 1.000 51.13464 132 LYS F C 1
ATOM 3890 O O . LYS C 1 110 ? 2.35200 110.58400 -25.78900 1.000 62.93046 132 LYS F O 1
ATOM 3896 N N . LYS C 1 111 ? 2.43800 112.85700 -25.79500 1.000 54.75885 133 LYS F N 1
ATOM 3897 C CA . LYS C 1 111 ? 2.31100 112.99200 -27.26800 1.000 55.38639 133 LYS F CA 1
ATOM 3898 C C . LYS C 1 111 ? 3.66900 113.34500 -27.86500 1.000 58.15653 133 LYS F C 1
ATOM 3899 O O . LYS C 1 111 ? 4.52500 113.85200 -27.12300 1.000 62.03129 133 LYS F O 1
ATOM 3905 N N . ALA C 1 112 ? 3.83400 113.10900 -29.16800 1.000 59.39130 134 ALA F N 1
ATOM 3906 C CA . ALA C 1 112 ? 5.10800 113.40700 -29.85700 1.000 68.11462 134 ALA F CA 1
ATOM 3907 C C . ALA C 1 112 ? 4.84400 113.50500 -31.35800 1.000 81.06192 134 ALA F C 1
ATOM 3908 O O . ALA C 1 112 ? 3.77600 113.04400 -31.79700 1.000 63.97302 134 ALA F O 1
ATOM 3910 N N . ASP C 1 113 ? 5.80100 114.04200 -32.11900 1.000 92.93503 135 ASP F N 1
ATOM 3911 C CA . ASP C 1 113 ? 5.59800 114.24800 -33.57900 1.000 95.79249 135 ASP F CA 1
ATOM 3912 C C . ASP C 1 113 ? 6.53900 113.33800 -34.37700 1.000 83.02976 135 ASP F C 1
ATOM 3913 O O . ASP C 1 113 ? 6.77900 113.64000 -35.55900 1.000 91.78642 135 ASP F O 1
ATOM 3918 N N . GLY C 1 114 ? 7.05300 112.27500 -33.75600 1.000 75.45216 136 GLY F N 1
ATOM 3919 C CA . GLY C 1 114 ? 7.94300 111.33000 -34.45700 1.000 87.94499 136 GLY F CA 1
ATOM 3920 C C . GLY C 1 114 ? 7.19700 110.52700 -35.51000 1.000 97.55470 136 GLY F C 1
ATOM 3921 O O . GLY C 1 114 ? 5.96600 110.64900 -35.59100 1.000 100.90421 136 GLY F O 1
ATOM 3922 N N . PRO C 1 115 ? 7.85000 109.70400 -36.37100 1.000 89.41673 137 PRO F N 1
ATOM 3923 C CA . PRO C 1 115 ? 7.11500 109.01400 -37.43200 1.000 79.71527 137 PRO F CA 1
ATOM 3924 C C . PRO C 1 115 ? 6.20700 107.89500 -36.90500 1.000 82.69509 137 PRO F C 1
ATOM 3925 O O . PRO C 1 115 ? 6.49500 107.34600 -35.86100 1.000 78.44662 137 PRO F O 1
ATOM 3929 N N . GLN C 1 116 ? 5.13900 107.58600 -37.64400 1.000 82.82891 138 GLN F N 1
ATOM 3930 C CA . GLN C 1 116 ? 4.22800 106.48200 -37.25000 1.000 68.64211 138 GLN F CA 1
ATOM 3931 C C . GLN C 1 116 ? 4.77800 105.16800 -37.81300 1.000 77.90042 138 GLN F C 1
ATOM 3932 O O . GLN C 1 116 ? 5.08100 105.12500 -39.01900 1.000 77.81255 138 GLN F O 1
ATOM 3938 N N . PRO C 1 117 ? 4.95900 104.08500 -37.00700 1.000 75.04469 139 PRO F N 1
ATOM 3939 C CA . PRO C 1 117 ? 5.42600 102.80600 -37.53700 1.000 78.29158 139 PRO F CA 1
ATOM 3940 C C . PRO C 1 117 ? 4.46400 102.13700 -38.52800 1.000 83.47903 139 PRO F C 1
ATOM 3941 O O . PRO C 1 117 ? 3.31900 102.54200 -38.60200 1.000 75.17532 139 PRO F O 1
ATOM 3945 N N . LY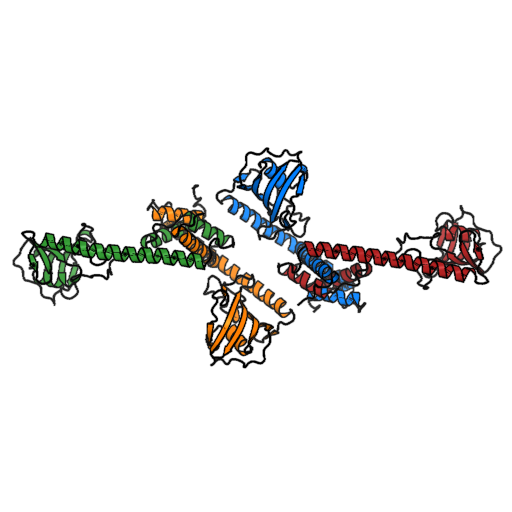S C 1 118 ? 4.96200 101.15300 -39.28000 1.000 81.23281 140 LYS F N 1
ATOM 3946 C CA . LYS C 1 118 ? 4.13000 100.45800 -40.29300 1.000 73.12743 140 LYS F CA 1
ATOM 3947 C C . LYS C 1 118 ? 4.05000 98.98400 -39.90700 1.000 80.78391 140 LYS F C 1
ATOM 3948 O O . LYS C 1 118 ? 4.84000 98.56800 -39.05500 1.000 86.16198 140 LYS F O 1
ATOM 3954 N N . ALA C 1 119 ? 3.12400 98.23200 -40.50900 1.000 88.66796 141 ALA F N 1
ATOM 3955 C CA . ALA C 1 119 ? 2.91900 96.81000 -40.13900 1.000 81.05463 141 ALA F CA 1
ATOM 3956 C C . ALA C 1 119 ? 4.16200 95.98900 -40.47000 1.000 79.59424 141 ALA F C 1
ATOM 3957 O O . ALA C 1 119 ? 4.37200 94.95400 -39.82000 1.000 84.20429 141 ALA F O 1
ATOM 3959 N N . THR C 1 120 ? 4.96200 96.45500 -41.42700 1.000 77.08218 142 THR F N 1
ATOM 3960 C CA . THR C 1 120 ? 6.15700 95.69600 -41.87100 1.000 82.91828 142 THR F CA 1
ATOM 3961 C C . THR C 1 120 ? 7.38800 96.16400 -41.09900 1.000 85.79502 142 THR F C 1
ATOM 3962 O O . THR C 1 120 ? 8.48900 96.06600 -41.66700 1.000 90.39802 142 THR F O 1
ATOM 3966 N N . ASP C 1 121 ? 7.21800 96.64000 -39.86100 1.000 87.82454 143 ASP F N 1
ATOM 3967 C CA . ASP C 1 121 ? 8.37400 97.19700 -39.10800 1.000 97.94823 143 ASP F CA 1
ATOM 3968 C C . ASP C 1 121 ? 8.57400 96.45000 -37.78900 1.000 86.65579 143 ASP F C 1
ATOM 3969 O O . ASP C 1 121 ? 7.68500 95.67100 -37.41700 1.000 86.95220 143 ASP F O 1
ATOM 3974 N N . VAL C 1 122 ? 9.71100 96.66600 -37.12500 1.000 89.94973 144 VAL F N 1
ATOM 3975 C CA . VAL C 1 122 ? 9.94100 96.08300 -35.77000 1.000 78.13741 144 VAL F CA 1
ATOM 3976 C C . VAL C 1 122 ? 10.01400 97.27800 -34.82100 1.000 93.64953 144 VAL F C 1
ATOM 3977 O O . VAL C 1 122 ? 10.70400 98.25200 -35.16500 1.000 92.28877 144 VAL F O 1
ATOM 3981 N N . VAL C 1 123 ? 9.29900 97.23500 -33.69700 1.000 95.78241 145 VAL F N 1
ATOM 3982 C CA . VAL C 1 123 ? 9.24400 98.44300 -32.82700 1.000 80.68075 145 VAL F CA 1
ATOM 3983 C C . VAL C 1 123 ? 9.90300 98.17300 -31.47700 1.000 81.08456 145 VAL F C 1
ATOM 3984 O O . VAL C 1 123 ? 9.61500 97.12700 -30.87600 1.000 91.24167 145 VAL F O 1
ATOM 3988 N N . THR C 1 124 ? 10.73000 99.10400 -30.99800 1.000 82.04208 146 THR F N 1
ATOM 3989 C CA . THR C 1 124 ? 11.32600 98.97900 -29.64200 1.000 80.74260 146 THR F CA 1
ATOM 3990 C C . THR C 1 124 ? 10.31800 99.58200 -28.66400 1.000 70.59265 146 THR F C 1
ATOM 3991 O O . THR C 1 124 ? 9.98700 100.76100 -28.84100 1.000 69.91367 146 THR F O 1
ATOM 3995 N N . VAL C 1 125 ? 9.82000 98.80000 -27.70400 1.000 72.65955 147 VAL F N 1
ATOM 3996 C CA . VAL C 1 125 ? 8.73400 99.31000 -26.81700 1.000 59.71887 147 VAL F CA 1
ATOM 3997 C C . VAL C 1 125 ? 8.99700 98.92900 -25.36400 1.000 67.12396 147 VAL F C 1
ATOM 3998 O O . VAL C 1 125 ? 9.64700 97.90000 -25.13500 1.000 81.80683 147 VAL F O 1
ATOM 4002 N N . HIS C 1 126 ? 8.48700 99.72600 -24.42300 1.000 66.05275 148 HIS F N 1
ATOM 4003 C CA . HIS C 1 126 ? 8.59000 99.40100 -22.97600 1.000 67.82103 148 HIS F CA 1
ATOM 4004 C C . HIS C 1 126 ? 7.15500 99.33900 -22.45200 1.000 69.75635 148 HIS F C 1
ATOM 4005 O O . HIS C 1 126 ? 6.47100 100.36800 -22.53600 1.000 69.10987 148 HIS F O 1
ATOM 4012 N N . TYR C 1 127 ? 6.70800 98.19200 -21.94500 1.000 75.70445 149 TYR F N 1
ATOM 4013 C CA . TYR C 1 127 ? 5.27600 98.10800 -21.56500 1.000 71.63120 149 TYR F CA 1
ATOM 4014 C C . TYR C 1 127 ? 5.04100 97.32800 -20.27900 1.000 76.02846 149 TYR F C 1
ATOM 4015 O O . TYR C 1 127 ? 5.91500 96.56000 -19.87300 1.000 85.62080 149 TYR F O 1
ATOM 4024 N N . GLU C 1 128 ? 3.85800 97.49300 -19.68400 1.000 65.51472 150 GLU F N 1
ATOM 4025 C CA . GLU C 1 128 ? 3.49400 96.74000 -18.45800 1.000 75.78625 150 GLU F CA 1
ATOM 4026 C C . GLU C 1 128 ? 2.05600 96.24700 -18.60800 1.000 74.94634 150 GLU F C 1
ATOM 4027 O O . GLU C 1 128 ? 1.12800 97.03900 -18.36800 1.000 67.08577 150 GLU F O 1
ATOM 4033 N N . GLY C 1 129 ? 1.88000 94.97500 -18.96700 1.000 74.43755 151 GLY F N 1
ATOM 4034 C CA . GLY C 1 129 ? 0.53300 94.39800 -19.11100 1.000 65.14034 151 GLY F CA 1
ATOM 4035 C C . GLY C 1 129 ? -0.16700 94.26500 -17.77600 1.000 69.53443 151 GLY F C 1
ATOM 4036 O O . GLY C 1 129 ? 0.49800 93.86900 -16.81100 1.000 77.49852 151 GLY F O 1
ATOM 4037 N N . ARG C 1 130 ? -1.46800 94.55900 -17.73600 1.000 66.63091 152 ARG F N 1
ATOM 4038 C CA . ARG C 1 130 ? -2.26500 94.45500 -16.48700 1.000 70.90016 152 ARG F CA 1
ATOM 4039 C C . ARG C 1 130 ? -3.65700 93.91900 -16.82500 1.000 63.88753 152 ARG F C 1
ATOM 4040 O O . ARG C 1 130 ? -3.92500 93.69500 -18.01200 1.000 59.77819 152 ARG F O 1
ATOM 4048 N N . LEU C 1 131 ? -4.48700 93.68100 -15.81300 1.000 66.15723 153 LEU F N 1
ATOM 4049 C CA . LEU C 1 131 ? -5.84700 93.13600 -16.04600 1.000 66.85057 153 LEU F CA 1
ATOM 4050 C C . LEU C 1 131 ? -6.85000 94.14200 -15.48600 1.000 77.74831 153 LEU F C 1
ATOM 4051 O O . LEU C 1 131 ? -6.40600 95.14600 -14.90700 1.000 96.93588 153 LEU F O 1
ATOM 4056 N N . THR C 1 132 ? -8.14700 93.88900 -15.66200 1.000 71.22594 154 THR F N 1
ATOM 4057 C CA . THR C 1 132 ? -9.18100 94.84700 -15.20100 1.000 66.53970 154 THR F CA 1
ATOM 4058 C C . THR C 1 132 ? -9.00200 95.06900 -13.70200 1.000 75.63368 154 THR F C 1
ATOM 4059 O O . THR C 1 132 ? -9.05900 96.22900 -13.27000 1.000 89.70647 154 THR F O 1
ATOM 4063 N N . ASP C 1 133 ? -8.63700 94.01200 -12.97300 1.000 81.85016 155 ASP F N 1
ATOM 4064 C CA . ASP C 1 133 ? -8.46700 94.08300 -11.49700 1.000 86.49973 155 ASP F CA 1
ATOM 4065 C C . ASP C 1 133 ? -7.06900 94.58400 -11.12300 1.000 101.23858 155 ASP F C 1
ATOM 4066 O O . ASP C 1 133 ? -6.78800 94.67200 -9.91500 1.000 102.35800 155 ASP F O 1
ATOM 4071 N N . GLY C 1 134 ? -6.22600 94.88300 -12.10900 1.000 95.07204 156 GLY F N 1
ATOM 4072 C CA . GLY C 1 134 ? -4.90200 95.46100 -11.81200 1.000 96.97816 156 GLY F CA 1
ATOM 4073 C C . GLY C 1 134 ? -3.82200 94.40900 -11.65700 1.000 99.51041 156 GLY F C 1
ATOM 4074 O O . GLY C 1 134 ? -2.66600 94.79200 -11.40800 1.000 96.72533 156 GLY F O 1
ATOM 4075 N N . THR C 1 135 ? -4.16000 93.13800 -11.87800 1.000 96.28977 157 THR F N 1
ATOM 4076 C CA . THR C 1 135 ? -3.15400 92.04400 -11.79800 1.000 98.36553 157 THR F CA 1
ATOM 4077 C C . THR C 1 135 ? -2.15400 92.15000 -12.95700 1.000 97.95718 157 THR F C 1
ATOM 4078 O O . THR C 1 135 ? -2.57300 91.94200 -14.10900 1.000 89.33042 157 THR F O 1
ATOM 4082 N N . VAL C 1 136 ? -0.87400 92.41000 -12.66200 1.000 92.03525 158 VAL F N 1
ATOM 4083 C CA . VAL C 1 136 ? 0.18300 92.54800 -13.71200 1.000 78.78924 158 VAL F CA 1
ATOM 4084 C C . VAL C 1 136 ? 0.51300 91.16700 -14.28300 1.000 87.02040 158 VAL F C 1
ATOM 4085 O O . VAL C 1 136 ? 0.69500 90.23600 -13.48300 1.000 92.32966 158 VAL F O 1
ATOM 4089 N N . PHE C 1 137 ? 0.62900 91.05100 -15.61000 1.000 74.23243 159 PHE F N 1
ATOM 4090 C CA . PHE C 1 137 ? 1.02600 89.75300 -16.21500 1.000 77.30815 159 PHE F CA 1
ATOM 4091 C C . PHE C 1 137 ? 2.44400 89.82800 -16.79700 1.000 89.29379 159 PHE F C 1
ATOM 4092 O O . PHE C 1 137 ? 3.32100 89.10700 -16.29200 1.000 102.61585 159 PHE F O 1
ATOM 4100 N N . ASP C 1 138 ? 2.67600 90.67900 -17.79900 1.000 81.28089 160 ASP F N 1
ATOM 4101 C CA . ASP C 1 138 ? 4.01000 90.74500 -18.45900 1.000 86.75846 160 ASP F CA 1
ATOM 4102 C C . ASP C 1 138 ? 4.50800 92.19300 -18.46600 1.000 88.22087 160 ASP F C 1
ATOM 4103 O O . ASP C 1 138 ? 3.85800 93.03300 -19.10400 1.000 85.25138 160 ASP F O 1
ATOM 4108 N N . SER C 1 139 ? 5.62000 92.46100 -17.77800 1.000 87.68196 161 SER F N 1
ATOM 4109 C CA . SER C 1 139 ? 6.11600 93.85500 -17.65400 1.000 85.34260 161 SER F CA 1
ATOM 4110 C C . SER C 1 139 ? 7.53500 93.99000 -18.20100 1.000 93.84636 161 SER F C 1
ATOM 4111 O O . SER C 1 139 ? 8.43900 93.36900 -17.62700 1.000 100.79670 161 SER F O 1
ATOM 4114 N N . SER C 1 140 ? 7.72000 94.77200 -19.26500 1.000 90.00263 162 SER F N 1
ATOM 4115 C CA . SER C 1 140 ? 9.08000 95.03400 -19.80100 1.000 104.68089 162 SER F CA 1
ATOM 4116 C C . SER C 1 140 ? 9.84800 95.85100 -18.76600 1.000 104.23318 162 SER F C 1
ATOM 4117 O O . SER C 1 140 ? 11.08300 95.75400 -18.73900 1.000 97.61027 162 SER F O 1
ATOM 4120 N N . ILE C 1 141 ? 9.13000 96.56800 -17.90400 1.000 92.57974 163 ILE F N 1
ATOM 4121 C CA . ILE C 1 141 ? 9.79400 97.34500 -16.81800 1.000 89.29633 163 ILE F CA 1
ATOM 4122 C C . ILE C 1 141 ? 10.37200 96.36000 -15.79700 1.000 96.14519 163 ILE F C 1
ATOM 4123 O O . ILE C 1 141 ? 11.53300 96.54600 -15.40000 1.000 100.79497 163 ILE F O 1
ATOM 4128 N N . GLU C 1 142 ? 9.57800 95.36900 -15.37700 1.000 99.99152 164 GLU F N 1
ATOM 4129 C CA . GLU C 1 142 ? 10.05100 94.34600 -14.40400 1.000 110.91328 164 GLU F CA 1
ATOM 4130 C C . GLU C 1 142 ? 11.14200 93.50800 -15.06500 1.000 104.86511 164 GLU F C 1
ATOM 4131 O O . GLU C 1 142 ? 12.11600 93.16200 -14.37700 1.000 113.74382 164 GLU F O 1
ATOM 4137 N N . ARG C 1 143 ? 11.00600 93.23200 -16.36400 1.000 103.92101 165 ARG F N 1
ATOM 4138 C CA . ARG C 1 143 ? 12.07500 92.51800 -17.11000 1.000 105.87524 165 ARG F CA 1
ATOM 4139 C C . ARG C 1 143 ? 13.29300 93.44000 -17.14700 1.000 102.10748 165 ARG F C 1
ATOM 4140 O O . ARG C 1 143 ? 14.41300 92.92900 -17.31200 1.000 106.13383 165 ARG F O 1
ATOM 4148 N N . GLY C 1 144 ? 13.07700 94.74900 -17.00900 1.000 96.75008 166 GLY F N 1
ATOM 4149 C CA . GLY C 1 144 ? 14.20700 95.69300 -16.92400 1.000 106.41549 166 GLY F CA 1
ATOM 4150 C C . GLY C 1 144 ? 14.62100 96.27900 -18.25800 1.000 115.00981 166 GLY F C 1
ATOM 4151 O O . GLY C 1 144 ? 15.22000 97.36900 -18.24800 1.000 112.68840 166 GLY F O 1
ATOM 4152 N N . SER C 1 145 ? 14.33000 95.60200 -19.37100 1.000 110.36363 167 SER F N 1
ATOM 4153 C CA . SER C 1 145 ? 14.85200 96.10300 -20.66900 1.000 107.86330 167 SER F CA 1
ATOM 4154 C C . SER C 1 145 ? 13.75300 96.25800 -21.72000 1.000 94.62936 167 SER F C 1
ATOM 4155 O O . SER C 1 145 ? 12.80300 95.45700 -21.71300 1.000 94.92117 167 SER F O 1
ATOM 4158 N N . PRO C 1 146 ? 13.81800 97.25200 -22.64500 1.000 86.16678 168 PRO F N 1
ATOM 4159 C CA . PRO C 1 146 ? 12.83100 97.35400 -23.71600 1.000 85.73353 168 PRO F CA 1
ATOM 4160 C C . PRO C 1 146 ? 12.95900 96.13700 -24.63500 1.000 87.29786 168 PRO F C 1
ATOM 4161 O O . PRO C 1 146 ? 14.02200 95.55300 -24.68100 1.000 98.00564 168 PRO F O 1
ATOM 4165 N N . ILE C 1 147 ? 11.88500 95.79000 -25.33900 1.000 78.97294 169 ILE F N 1
ATOM 4166 C CA . ILE C 1 147 ? 11.92800 94.59200 -26.22000 1.000 88.88163 169 ILE F CA 1
ATOM 4167 C C . ILE C 1 147 ? 11.59800 95.00800 -27.64900 1.000 95.22373 169 ILE F C 1
ATOM 4168 O O . ILE C 1 147 ? 10.88000 96.00300 -27.82700 1.000 87.96132 169 ILE F O 1
ATOM 4173 N N . ASP C 1 148 ? 12.11900 94.26200 -28.62500 1.000 86.63665 170 ASP F N 1
ATOM 4174 C CA . ASP C 1 148 ? 11.87600 94.57900 -30.05500 1.000 81.00406 170 ASP F CA 1
ATOM 4175 C C . ASP C 1 148 ? 10.76800 93.65700 -30.55600 1.000 79.63948 170 ASP F C 1
ATOM 4176 O O . ASP C 1 148 ? 10.99700 92.43900 -30.58400 1.000 97.42105 170 ASP F O 1
ATOM 4181 N N . LEU C 1 149 ? 9.62000 94.21600 -30.94200 1.000 71.38424 171 LEU F N 1
ATOM 4182 C CA . LEU C 1 149 ? 8.46900 93.36500 -31.33800 1.000 80.85998 171 LEU F CA 1
ATOM 4183 C C . LEU C 1 149 ? 8.02700 93.70900 -32.76100 1.000 78.76937 171 LEU F C 1
ATOM 4184 O O . LEU C 1 149 ? 7.96300 94.90000 -33.08300 1.000 75.90458 171 LEU F O 1
ATOM 4189 N N . PRO C 1 150 ? 7.72400 92.73600 -33.66100 1.000 83.67885 172 PRO F N 1
ATOM 4190 C CA . PRO C 1 150 ? 7.19800 93.07200 -34.98500 1.000 74.75343 172 PRO F CA 1
ATOM 4191 C C . PRO C 1 150 ? 5.75000 93.56600 -34.90300 1.000 73.59997 172 PRO F C 1
ATOM 4192 O O . PRO C 1 150 ? 4.98500 93.01800 -34.14800 1.000 78.11026 172 PRO F O 1
ATOM 4196 N N . VAL C 1 151 ? 5.42900 94.61400 -35.66400 1.000 72.31354 173 VAL F N 1
ATOM 4197 C CA . VAL C 1 151 ? 4.04200 95.16700 -35.66800 1.000 73.59632 173 VAL F CA 1
ATOM 4198 C C . VAL C 1 151 ? 3.13200 94.08200 -36.23100 1.000 69.37870 173 VAL F C 1
ATOM 4199 O O . VAL C 1 151 ? 2.05100 93.87400 -35.66500 1.000 63.79603 173 VAL F O 1
ATOM 4203 N N . SER C 1 152 ? 3.55000 93.42200 -37.31100 1.000 83.20506 174 SER F N 1
ATOM 4204 C CA . SER C 1 152 ? 2.76400 92.25600 -37.78700 1.000 81.76814 174 SER F CA 1
ATOM 4205 C C . SER C 1 152 ? 3.37500 91.05200 -37.07900 1.000 76.42186 174 SER F C 1
ATOM 4206 O O . SER C 1 152 ? 4.47700 90.63300 -37.47400 1.000 83.86394 174 SER F O 1
ATOM 4209 N N . GLY C 1 153 ? 2.68200 90.52000 -36.07800 1.000 72.96343 175 GLY F N 1
ATOM 4210 C CA . GLY C 1 153 ? 3.26900 89.45000 -35.25400 1.000 74.69272 175 GLY F CA 1
ATOM 4211 C C . GLY C 1 153 ? 2.79500 89.64500 -33.83300 1.000 71.99043 175 GLY F C 1
ATOM 4212 O O . GLY C 1 153 ? 2.83700 88.67000 -33.06400 1.000 79.95925 175 GLY F O 1
ATOM 4213 N N . VAL C 1 154 ? 2.37000 90.86800 -33.49300 1.000 63.50261 176 VAL F N 1
ATOM 4214 C CA . VAL C 1 154 ? 1.76000 91.07700 -32.14400 1.000 61.98830 176 VAL F CA 1
ATOM 4215 C C . VAL C 1 154 ? 0.24400 90.88000 -32.19900 1.000 60.51197 176 VAL F C 1
ATOM 4216 O O . VAL C 1 154 ? -0.27700 90.61300 -33.29500 1.000 60.21784 176 VAL F O 1
ATOM 4220 N N . ILE C 1 155 ? -0.42300 90.98300 -31.04700 1.000 59.43708 177 ILE F N 1
ATOM 4221 C CA . ILE C 1 155 ? -1.90000 90.79100 -30.97700 1.000 59.24678 177 ILE F CA 1
ATOM 4222 C C . ILE C 1 155 ? -2.56800 91.89400 -31.79600 1.000 67.72417 177 ILE F C 1
ATOM 4223 O O . ILE C 1 155 ? -1.97900 92.97600 -31.91300 1.000 62.85286 177 ILE F O 1
ATOM 4228 N N . PRO C 1 156 ? -3.77300 91.69000 -32.39500 1.000 70.57594 178 PRO F N 1
ATOM 4229 C CA . PRO C 1 156 ? -4.37800 92.69900 -33.27200 1.000 66.85583 178 PRO F CA 1
ATOM 4230 C C . PRO C 1 156 ? -4.57500 94.08300 -32.64100 1.000 65.96047 178 PRO F C 1
ATOM 4231 O O . PRO C 1 156 ? -4.45900 95.06200 -33.34300 1.000 56.24663 178 PRO F O 1
ATOM 4235 N N . GLY C 1 157 ? -4.88100 94.13000 -31.34500 1.000 65.57973 179 GLY F N 1
ATOM 4236 C CA . GLY C 1 157 ? -5.05600 95.42300 -30.66000 1.000 54.71869 179 GLY F CA 1
ATOM 4237 C C . GLY C 1 157 ? -3.77900 96.22800 -30.71600 1.000 52.06436 179 GLY F C 1
ATOM 4238 O O . GLY C 1 157 ? -3.85200 97.42800 -31.01200 1.000 63.72080 179 GLY F O 1
ATOM 4239 N N . TRP C 1 158 ? -2.64700 95.57300 -30.47600 1.000 55.27659 180 TRP F N 1
ATOM 4240 C CA . TRP C 1 158 ? -1.32900 96.25200 -30.51400 1.000 55.80608 180 TRP F CA 1
ATOM 4241 C C . TRP C 1 158 ? -1.01700 96.66500 -31.94900 1.000 56.16816 180 TRP F C 1
ATOM 4242 O O . TRP C 1 158 ? -0.41400 97.72300 -32.13000 1.000 55.32922 180 TRP F O 1
ATOM 4253 N N . VAL C 1 159 ? -1.38800 95.83800 -32.92300 1.000 53.33253 181 VAL F N 1
ATOM 4254 C CA . VAL C 1 159 ? -1.07700 96.15600 -34.34500 1.000 55.20897 181 VAL F CA 1
ATOM 4255 C C . VAL C 1 159 ? -1.66200 97.53500 -34.64300 1.000 56.21922 181 VAL F C 1
ATOM 4256 O O . VAL C 1 159 ? -0.90700 98.40100 -35.10200 1.000 56.56095 181 VAL F O 1
ATOM 4260 N N . GLU C 1 160 ? -2.94200 97.73100 -34.33600 1.000 55.42326 182 GLU F N 1
ATOM 4261 C CA . GLU C 1 160 ? -3.63200 99.01200 -34.62500 1.000 47.77355 182 GLU F CA 1
ATOM 4262 C C . GLU C 1 160 ? -3.02200 100.13700 -33.79500 1.000 57.68411 182 GLU F C 1
ATOM 4263 O O . GLU C 1 160 ? -2.69900 101.18100 -34.37600 1.000 57.58701 182 GLU F O 1
ATOM 4269 N N . ALA C 1 161 ? -2.86700 99.92300 -32.49000 1.000 48.32137 183 ALA F N 1
ATOM 4270 C CA . ALA C 1 161 ? -2.37500 100.98900 -31.59000 1.000 48.96965 183 ALA F CA 1
ATOM 4271 C C . ALA C 1 161 ? -0.99600 101.48100 -32.01600 1.000 49.58593 183 ALA F C 1
ATOM 4272 O O . ALA C 1 161 ? -0.81300 102.70000 -32.09500 1.000 50.11986 183 ALA F O 1
ATOM 4274 N N . LEU C 1 162 ? -0.05100 100.56600 -32.21800 1.000 51.42551 184 LEU F N 1
ATOM 4275 C CA . LEU C 1 162 ? 1.34000 100.96400 -32.55600 1.000 50.57713 184 LEU F CA 1
ATOM 4276 C C . LEU C 1 162 ? 1.32100 101.84200 -33.80400 1.000 49.30424 184 LEU F C 1
ATOM 4277 O O . LEU C 1 162 ? 2.02200 102.85600 -33.81900 1.000 57.54151 184 LEU F O 1
ATOM 4282 N N . GLN C 1 163 ? 0.51000 101.48100 -34.79400 1.000 47.91266 185 GLN F N 1
ATOM 4283 C CA . GLN C 1 163 ? 0.44800 102.25100 -36.06100 1.000 56.16682 185 GLN F CA 1
ATOM 4284 C C . GLN C 1 163 ? -0.11100 103.65200 -35.79800 1.000 62.01987 185 GLN F C 1
ATOM 4285 O O . GLN C 1 163 ? 0.38400 104.59700 -36.42500 1.000 60.33044 185 GLN F O 1
ATOM 4291 N N . LEU C 1 164 ? -1.07900 103.78600 -34.88900 1.000 60.15309 186 LEU F N 1
ATOM 4292 C CA . LEU C 1 164 ? -1.68700 105.10600 -34.56100 1.000 47.89949 186 LEU F CA 1
ATOM 4293 C C . LEU C 1 164 ? -0.68200 105.93100 -33.76100 1.000 55.28029 186 LEU F C 1
ATOM 4294 O O . LEU C 1 164 ? -0.77300 107.16600 -33.80400 1.000 68.44876 186 LEU F O 1
ATOM 4299 N N . MET C 1 165 ? 0.25300 105.27100 -33.08300 1.000 51.74623 187 MET F N 1
ATOM 4300 C CA . MET C 1 165 ? 1.21000 105.98700 -32.20200 1.000 54.03553 187 MET F CA 1
ATOM 4301 C C . MET C 1 165 ? 2.33000 106.62900 -33.02100 1.000 58.55431 187 MET F C 1
ATOM 4302 O O . MET C 1 165 ? 2.45000 106.30700 -34.21100 1.000 56.57168 187 MET F O 1
ATOM 4307 N N . HIS C 1 166 ? 3.07200 107.55300 -32.41100 1.000 77.57501 188 HIS F N 1
ATOM 4308 C CA . HIS C 1 166 ? 4.22500 108.20300 -33.08100 1.000 73.89442 188 HIS F CA 1
ATOM 4309 C C . HIS C 1 166 ? 5.44000 107.91000 -32.20700 1.000 70.28868 188 HIS F C 1
ATOM 4310 O O . HIS C 1 166 ? 5.23500 107.60600 -31.02700 1.000 71.67758 188 HIS F O 1
ATOM 4317 N N . VAL C 1 167 ? 6.65000 107.99200 -32.75100 1.000 75.46898 189 VAL F N 1
ATOM 4318 C CA . VAL C 1 167 ? 7.84500 107.62000 -31.94100 1.000 81.77100 189 VAL F CA 1
ATOM 4319 C C . VAL C 1 167 ? 7.95300 108.58200 -30.75500 1.000 74.43715 189 VAL F C 1
ATOM 4320 O O . VAL C 1 167 ? 7.85900 109.79800 -30.97700 1.000 67.08704 189 VAL F O 1
ATOM 4324 N N . GLY C 1 168 ? 8.07300 108.05300 -29.53700 1.000 69.07574 190 GLY F N 1
ATOM 4325 C CA . GLY C 1 168 ? 8.20200 108.90200 -28.33800 1.000 67.20620 190 GLY F CA 1
ATOM 4326 C C . GLY C 1 168 ? 6.90600 108.98400 -27.55800 1.000 69.81491 190 GLY F C 1
ATOM 4327 O O . GLY C 1 168 ? 6.95200 109.40400 -26.39100 1.000 64.69867 190 GLY F O 1
ATOM 4328 N N . GLU C 1 169 ? 5.79100 108.57200 -28.16600 1.000 60.23378 191 GLU F N 1
ATOM 4329 C CA . GLU C 1 169 ? 4.46800 108.69600 -27.50100 1.000 60.50598 191 GLU F CA 1
ATOM 4330 C C . GLU C 1 169 ? 4.28700 107.60900 -26.44100 1.000 62.50142 191 GLU F C 1
ATOM 4331 O O . GLU C 1 169 ? 4.78800 106.49500 -26.65000 1.000 55.12502 191 GLU F O 1
ATOM 4337 N N . LYS C 1 170 ? 3.55500 107.91800 -25.37100 1.000 60.03047 192 LYS F N 1
ATOM 4338 C CA . LYS C 1 170 ? 3.26200 106.94000 -24.29400 1.000 49.09145 192 LYS F CA 1
ATOM 4339 C C . LYS C 1 170 ? 1.74300 106.90600 -24.12300 1.000 47.23053 192 LYS F C 1
ATOM 4340 O O . LYS C 1 170 ? 1.17300 107.97000 -23.87100 1.000 59.51192 192 LYS F O 1
ATOM 4346 N N . ILE C 1 171 ? 1.10700 105.74600 -24.29500 1.000 58.36734 193 ILE F N 1
ATOM 4347 C CA . ILE C 1 171 ? -0.38200 105.69900 -24.22600 1.000 55.19828 193 ILE F CA 1
ATOM 4348 C C . ILE C 1 171 ? -0.83100 104.61500 -23.25200 1.000 49.60154 193 ILE F C 1
ATOM 4349 O O . ILE C 1 171 ? 0.00600 103.78700 -22.86700 1.000 54.28442 193 ILE F O 1
ATOM 4354 N N . LYS C 1 172 ? -2.10300 104.65500 -22.85200 1.000 53.54324 194 LYS F N 1
ATOM 4355 C CA . LYS C 1 172 ? -2.68100 103.57900 -22.01100 1.000 49.28842 194 LYS F CA 1
ATOM 4356 C C . LYS C 1 172 ? -3.64000 102.81600 -22.92400 1.000 53.43286 194 LYS F C 1
ATOM 4357 O O . LYS C 1 172 ? -4.46900 103.47300 -23.56400 1.000 50.32706 194 LYS F O 1
ATOM 4363 N N . LEU C 1 173 ? -3.50400 101.49500 -23.01100 1.000 45.51536 195 LEU F N 1
ATOM 4364 C CA . LEU C 1 173 ? -4.33100 100.70500 -23.95600 1.000 44.64334 195 LEU F CA 1
ATOM 4365 C C . LEU C 1 173 ? -5.39600 99.91800 -23.19800 1.000 45.56089 195 LEU F C 1
ATOM 4366 O O . LEU C 1 173 ? -5.11900 99.50400 -22.06700 1.000 51.18674 195 LEU F O 1
ATOM 4371 N N . TYR C 1 174 ? -6.57100 99.75300 -23.80100 1.000 40.72645 196 TYR F N 1
ATOM 4372 C CA . TYR C 1 174 ? -7.65900 98.94800 -23.19300 1.000 43.24322 196 TYR F CA 1
ATOM 4373 C C . TYR C 1 174 ? -8.13100 97.98900 -24.28300 1.000 53.58523 196 TYR F C 1
ATOM 4374 O O . TYR C 1 174 ? -9.15400 98.27300 -24.92100 1.000 55.50839 196 TYR F O 1
ATOM 4383 N N . ILE C 1 175 ? -7.38500 96.90100 -24.49800 1.000 54.02602 197 ILE F N 1
ATOM 4384 C CA . ILE C 1 175 ? -7.69000 95.94600 -25.60400 1.000 46.53285 197 ILE F CA 1
ATOM 4385 C C . ILE C 1 175 ? -8.86300 95.04900 -25.21800 1.000 49.66704 197 ILE F C 1
ATOM 4386 O O . ILE C 1 175 ? -8.77900 94.36900 -24.18700 1.000 55.24608 197 ILE F O 1
ATOM 4391 N N . PRO C 1 176 ? -9.98100 94.99800 -25.98800 1.000 57.96215 198 PRO F N 1
ATOM 4392 C CA . PRO C 1 176 ? -11.05800 94.05800 -25.68900 1.000 66.29680 198 PRO F CA 1
ATOM 4393 C C . PRO C 1 176 ? -10.56500 92.61300 -25.83300 1.000 69.97225 198 PRO F C 1
ATOM 4394 O O . PRO C 1 176 ? -9.54200 92.39900 -26.44200 1.000 66.07255 198 PRO F O 1
ATOM 4398 N N . SER C 1 177 ? -11.31600 91.66000 -25.28400 1.000 69.92339 199 SER F N 1
ATOM 4399 C CA . SER C 1 177 ? -10.90600 90.23300 -25.32500 1.000 72.65159 199 SER F CA 1
ATOM 4400 C C . SER C 1 177 ? -10.68300 89.77300 -26.76300 1.000 66.12198 199 SER F C 1
ATOM 4401 O O . SER C 1 177 ? -9.67900 89.09100 -27.00900 1.000 68.01263 199 SER F O 1
ATOM 4404 N N . GLU C 1 178 ? -11.58900 90.13100 -27.67200 1.000 67.08481 200 GLU F N 1
ATOM 4405 C CA . GLU C 1 178 ? -11.52600 89.63300 -29.07100 1.000 68.36880 200 GLU F CA 1
ATOM 4406 C C . GLU C 1 178 ? -10.27800 90.14900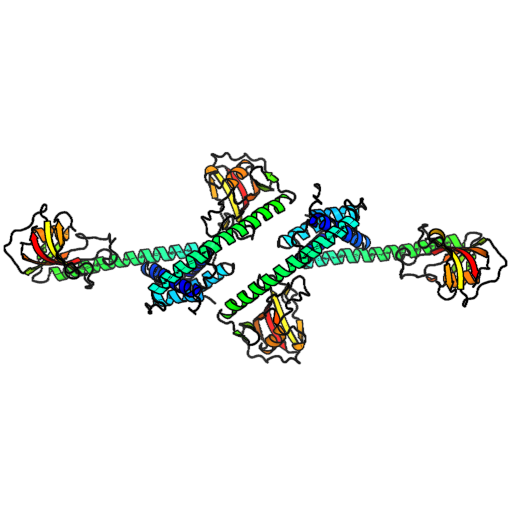 -29.78800 1.000 70.93835 200 GLU F C 1
ATOM 4407 O O . GLU C 1 178 ? -9.81300 89.46500 -30.71400 1.000 75.42274 200 GLU F O 1
ATOM 4413 N N . LEU C 1 179 ? -9.81500 91.35100 -29.44200 1.000 63.56660 201 LEU F N 1
ATOM 4414 C CA . LEU C 1 179 ? -8.65200 91.94400 -30.15100 1.000 58.56384 201 LEU F CA 1
ATOM 4415 C C . LEU C 1 179 ? -7.38100 91.41500 -29.49600 1.000 68.65603 201 LEU F C 1
ATOM 4416 O O . LEU C 1 179 ? -6.28800 91.85400 -29.89000 1.000 62.36303 201 LEU F O 1
ATOM 4421 N N . ALA C 1 180 ? -7.53600 90.52500 -28.51500 1.000 75.79578 202 ALA F N 1
ATOM 4422 C CA . ALA C 1 180 ? -6.37700 89.89100 -27.85000 1.000 68.13423 202 ALA F CA 1
ATOM 4423 C C . ALA C 1 180 ? -6.42700 88.38400 -28.09900 1.000 69.39643 202 ALA F C 1
ATOM 4424 O O . ALA C 1 180 ? -6.84400 87.97800 -29.19600 1.000 64.37454 202 ALA F O 1
ATOM 4426 N N . TYR C 1 181 ? -5.98800 87.59600 -27.12000 1.000 74.25891 203 TYR F N 1
ATOM 4427 C CA . TYR C 1 181 ? -6.00700 86.11500 -27.23900 1.000 86.42718 203 TYR F CA 1
ATOM 4428 C C . TYR C 1 181 ? -7.44800 85.59100 -27.31800 1.000 82.49662 203 TYR F C 1
ATOM 4429 O O . TYR C 1 181 ? -7.69700 84.64900 -28.09100 1.000 91.46928 203 TYR F O 1
ATOM 4438 N N . GLY C 1 182 ? -8.36300 86.17100 -26.54000 1.000 66.33550 204 GLY F N 1
ATOM 4439 C CA . GLY C 1 182 ? -9.77800 85.76100 -26.60200 1.000 70.46398 204 GLY F CA 1
ATOM 4440 C C . GLY C 1 182 ? -10.09100 84.67000 -25.59900 1.000 81.48302 204 GLY F C 1
ATOM 4441 O O . GLY C 1 182 ? -9.48400 84.69000 -24.51600 1.000 81.70764 204 GLY F O 1
ATOM 4442 N N . ALA C 1 183 ? -11.01700 83.76600 -25.93400 1.000 93.86928 205 ALA F N 1
ATOM 4443 C CA . ALA C 1 183 ? -11.31400 82.62000 -25.04600 1.000 87.69071 205 ALA F CA 1
ATOM 4444 C C . ALA C 1 183 ? -10.03700 81.84600 -24.71800 1.000 86.58696 205 ALA F C 1
ATOM 4445 O O . ALA C 1 183 ? -9.75600 81.64500 -23.53500 1.000 83.06249 205 ALA F O 1
ATOM 4447 N N . GLN C 1 184 ? -9.32300 81.37400 -25.73400 1.000 101.02131 206 GLN F N 1
ATOM 4448 C CA . GLN C 1 184 ? -8.13300 80.55200 -25.42000 1.000 104.56248 206 GLN F CA 1
ATOM 4449 C C . GLN C 1 184 ? -7.15800 81.42500 -24.63300 1.000 97.92992 206 GLN F C 1
ATOM 4450 O O . GLN C 1 184 ? -7.04600 82.62000 -24.94900 1.000 94.64596 206 GLN F O 1
ATOM 4456 N N . SER C 1 185 ? -6.55300 80.84900 -23.59600 1.000 103.55543 207 SER F N 1
ATOM 4457 C CA . SER C 1 185 ? -5.61600 81.60000 -22.72800 1.000 95.90287 207 SER F CA 1
ATOM 4458 C C . SER C 1 185 ? -4.25900 80.90700 -22.77400 1.000 115.21940 207 SER F C 1
ATOM 4459 O O . SER C 1 185 ? -3.94000 80.18800 -21.81100 1.000 114.02918 207 SER F O 1
ATOM 4462 N N . PRO C 1 186 ? -3.44700 81.01200 -23.86100 1.000 122.59291 208 PRO F N 1
ATOM 4463 C CA . PRO C 1 186 ? -2.19300 80.25900 -23.94200 1.000 118.12759 208 PRO F CA 1
ATOM 4464 C C . PRO C 1 186 ? -1.28100 80.71300 -22.79800 1.000 106.58378 208 PRO F C 1
ATOM 4465 O O . PRO C 1 186 ? -0.30700 80.04600 -22.52700 1.000 107.22494 208 PRO F O 1
ATOM 4469 N N . SER C 1 187 ? -1.63500 81.82200 -22.14900 1.000 97.97915 209 SER F N 1
ATOM 4470 C CA . SER C 1 187 ? -0.85500 82.29000 -20.97700 1.000 98.38739 209 SER F CA 1
ATOM 4471 C C . SER C 1 187 ? -1.73700 82.15400 -19.73800 1.000 95.86766 209 SER F C 1
ATOM 4472 O O . SER C 1 187 ? -2.87100 82.65000 -19.77200 1.000 104.80265 209 SER F O 1
ATOM 4475 N N . PRO C 1 188 ? -1.32300 81.49000 -18.62600 1.000 99.87126 210 PRO F N 1
ATOM 4476 C CA . PRO C 1 188 ? -2.22900 81.28400 -17.48500 1.000 103.90998 210 PRO F CA 1
ATOM 4477 C C . PRO C 1 188 ? -2.53200 82.58800 -16.74200 1.000 101.01262 210 PRO F C 1
ATOM 4478 O O . PRO C 1 188 ? -3.58700 82.68200 -16.14900 1.000 101.06590 210 PRO F O 1
ATOM 4482 N N . ALA C 1 189 ? -1.59600 83.54000 -16.76700 1.000 105.03101 211 ALA F N 1
ATOM 4483 C CA . ALA C 1 189 ? -1.79600 84.82900 -16.06700 1.000 101.62771 211 ALA F CA 1
ATOM 4484 C C . ALA C 1 189 ? -2.91000 85.59000 -16.77800 1.000 93.13015 211 ALA F C 1
ATOM 4485 O O . ALA C 1 189 ? -3.52200 86.46700 -16.14600 1.000 85.33392 211 ALA F O 1
ATOM 4487 N N . ILE C 1 190 ? -3.14000 85.26100 -18.05100 1.000 89.86398 212 ILE F N 1
ATOM 4488 C CA . ILE C 1 190 ? -4.23800 85.89800 -18.83300 1.000 79.45033 212 ILE F CA 1
ATOM 4489 C C . ILE C 1 190 ? -5.38800 84.89200 -18.91500 1.000 95.61701 212 ILE F C 1
ATOM 4490 O O . ILE C 1 190 ? -5.31200 83.98000 -19.73800 1.000 90.15052 212 ILE F O 1
ATOM 4495 N N . PRO C 1 191 ? -6.46100 84.97000 -18.08500 1.000 100.53171 213 PRO F N 1
ATOM 4496 C CA . PRO C 1 191 ? -7.58200 84.04400 -18.21200 1.000 86.69857 213 PRO F CA 1
ATOM 4497 C C . PRO C 1 191 ? -8.37200 84.19500 -19.51600 1.000 82.10037 213 PRO F C 1
ATOM 4498 O O . PRO C 1 191 ? -8.02000 85.00900 -20.33800 1.000 85.04260 213 PRO F O 1
ATOM 4502 N N . ALA C 1 192 ? -9.46900 83.45700 -19.64400 1.000 85.50983 214 ALA F N 1
ATOM 4503 C CA . ALA C 1 192 ? -10.28600 83.51300 -20.87400 1.000 82.23819 214 ALA F CA 1
ATOM 4504 C C . ALA C 1 192 ? -11.09000 84.81200 -20.91600 1.000 78.79111 214 ALA F C 1
ATOM 4505 O O . ALA C 1 192 ? -11.47300 85.29300 -19.83300 1.000 79.41877 214 ALA F O 1
ATOM 4507 N N . ASN C 1 193 ? -11.36000 85.32200 -22.12200 1.000 81.71957 215 ASN F N 1
ATOM 4508 C CA . ASN C 1 193 ? -12.18700 86.54700 -22.28200 1.000 76.87381 215 ASN F CA 1
ATOM 4509 C C . ASN C 1 193 ? -11.67800 87.62500 -21.32700 1.000 78.10480 215 ASN F C 1
ATOM 4510 O O . ASN C 1 193 ? -12.48400 88.13400 -20.53200 1.000 94.25259 215 ASN F O 1
ATOM 4515 N N . SER C 1 194 ? -10.38800 87.95700 -21.41200 1.000 66.79063 216 SER F N 1
ATOM 4516 C CA . SER C 1 194 ? -9.79800 88.94000 -20.47000 1.000 71.60318 216 SER F CA 1
ATOM 4517 C C . SER C 1 194 ? -9.41900 90.23400 -21.19100 1.000 73.25351 216 SER F C 1
ATOM 4518 O O . SER C 1 194 ? -8.59900 90.16500 -22.12100 1.000 69.45834 216 SER F O 1
ATOM 4521 N N . VAL C 1 195 ? -9.99600 91.36300 -20.77100 1.000 74.56870 217 VAL F N 1
ATOM 4522 C CA . VAL C 1 195 ? -9.62800 92.68700 -21.35300 1.000 65.18380 217 VAL F CA 1
ATOM 4523 C C . VAL C 1 195 ? -8.23400 93.04200 -20.83600 1.000 54.82180 217 VAL F C 1
ATOM 4524 O O . VAL C 1 195 ? -8.03100 92.98300 -19.61300 1.000 59.36257 217 VAL F O 1
ATOM 4528 N N . LEU C 1 196 ? -7.30800 93.36000 -21.74100 1.000 50.88284 218 LEU F N 1
ATOM 4529 C CA . LEU C 1 196 ? -5.91000 93.63800 -21.33200 1.000 52.30766 218 LEU F CA 1
ATOM 4530 C C . LEU C 1 196 ? -5.69200 95.14800 -21.23000 1.000 56.07396 218 LEU F C 1
ATOM 4531 O O . LEU C 1 196 ? -6.03800 95.85400 -22.18200 1.000 57.01492 218 LEU F O 1
ATOM 4536 N N . VAL C 1 197 ? -5.13200 95.61500 -20.11100 1.000 60.40350 219 VAL F N 1
ATOM 4537 C CA . VAL C 1 197 ? -4.82700 97.06300 -19.92100 1.000 55.93210 219 VAL F CA 1
ATOM 4538 C C . VAL C 1 197 ? -3.31000 97.22600 -20.02000 1.000 51.64697 219 VAL F C 1
ATOM 4539 O O . VAL C 1 197 ? -2.60500 96.54100 -19.27500 1.000 62.39501 219 VAL F O 1
ATOM 4543 N N . PHE C 1 198 ? -2.82600 98.08600 -20.91100 1.000 46.97489 220 PHE F N 1
ATOM 4544 C CA . PHE C 1 198 ? -1.36100 98.15800 -21.12500 1.000 55.45368 220 PHE F CA 1
ATOM 4545 C C . PHE C 1 198 ? -0.83500 99.58500 -21.02800 1.000 59.87318 220 PHE F C 1
ATOM 4546 O O . PHE C 1 198 ? -1.45500 100.48400 -21.59600 1.000 53.22130 220 PHE F O 1
ATOM 4554 N N . ASP C 1 199 ? 0.32000 99.76900 -20.38400 1.000 62.53447 221 ASP F N 1
ATOM 4555 C CA . ASP C 1 199 ? 0.98500 101.09700 -20.36100 1.000 54.25152 221 ASP F CA 1
ATOM 4556 C C . ASP C 1 199 ? 2.14300 100.98300 -21.34900 1.000 53.72894 221 ASP F C 1
ATOM 4557 O O . ASP C 1 199 ? 3.16200 100.40700 -20.96400 1.000 67.76350 221 ASP F O 1
ATOM 4562 N N . MET C 1 200 ? 1.98700 101.49100 -22.57100 1.000 53.86250 222 MET F N 1
ATOM 4563 C CA . MET C 1 200 ? 3.02300 101.26700 -23.61300 1.000 65.84143 222 MET F CA 1
ATOM 4564 C C . MET C 1 200 ? 3.79300 102.53400 -23.95900 1.000 54.32330 222 MET F C 1
ATOM 4565 O O . MET C 1 200 ? 3.15600 103.58400 -24.09900 1.000 52.17995 222 MET F O 1
ATOM 4570 N N . GLU C 1 201 ? 5.10400 102.41000 -24.15800 1.000 52.90467 223 GLU F N 1
ATOM 4571 C CA . GLU C 1 201 ? 5.91500 103.56600 -24.60700 1.000 54.43197 223 GLU F CA 1
ATOM 4572 C C . GLU C 1 201 ? 6.65500 103.13900 -25.87200 1.000 53.09051 223 GLU F C 1
ATOM 4573 O O . GLU C 1 201 ? 7.45200 102.20000 -25.78800 1.000 56.62330 223 GLU F O 1
ATOM 4579 N N . LEU C 1 202 ? 6.38800 103.80400 -26.99900 1.000 53.86830 224 LEU F N 1
ATOM 4580 C CA . LEU C 1 202 ? 7.09200 103.50800 -28.27400 1.000 53.90273 224 LEU F CA 1
ATOM 4581 C C . LEU C 1 202 ? 8.43600 104.23100 -28.26400 1.000 58.47940 224 LEU F C 1
ATOM 4582 O O . LEU C 1 202 ? 8.49600 105.37700 -28.72700 1.000 65.30992 224 LEU F O 1
ATOM 4587 N N . LEU C 1 203 ? 9.46300 103.58200 -27.73100 1.000 61.90968 225 LEU F N 1
ATOM 4588 C CA . LEU C 1 203 ? 10.80300 104.20700 -27.65400 1.000 66.66995 225 LEU F CA 1
ATOM 4589 C C . LEU C 1 203 ? 11.34700 104.42200 -29.06900 1.000 70.26617 225 LEU F C 1
ATOM 4590 O O . LEU C 1 203 ? 11.83600 105.53100 -29.34000 1.000 88.00465 225 LEU F O 1
ATOM 4595 N N . GLY C 1 204 ? 11.21500 103.43400 -29.95500 1.000 70.45682 226 GLY F N 1
ATOM 4596 C CA . GLY C 1 204 ? 11.79700 103.59800 -31.29900 1.000 75.18599 226 GLY F CA 1
ATOM 4597 C C . GLY C 1 204 ? 11.31700 102.59600 -32.33000 1.000 81.32522 226 GLY F C 1
ATOM 4598 O O . GLY C 1 204 ? 10.72200 101.58800 -31.93600 1.000 83.15538 226 GLY F O 1
ATOM 4599 N N . ILE C 1 205 ? 11.54900 102.88400 -33.61400 1.000 84.05124 227 ILE F N 1
ATOM 4600 C CA . ILE C 1 205 ? 11.21300 101.92100 -34.70200 1.000 78.92955 227 ILE F CA 1
ATOM 4601 C C . ILE C 1 205 ? 12.53000 101.51700 -35.37200 1.000 86.38098 227 ILE F C 1
ATOM 4602 O O . ILE C 1 205 ? 13.42500 102.37600 -35.47100 1.000 99.73812 227 ILE F O 1
ATOM 4607 N N . LYS C 1 206 ? 12.66700 100.25000 -35.77300 1.000 106.53875 228 LYS F N 1
ATOM 4608 C CA . LYS C 1 206 ? 13.94200 99.76600 -36.36900 1.000 110.33472 228 LYS F CA 1
ATOM 4609 C C . LYS C 1 206 ? 13.67900 99.24200 -37.78500 1.000 98.84375 228 LYS F C 1
ATOM 4610 O O . LYS C 1 206 ? 12.60500 99.57100 -38.32100 1.000 104.12933 228 LYS F O 1
ATOM 4616 N N . GLU D 1 5 ? -10.84500 58.11300 6.45200 1.000 92.45590 27 GLU D N 1
ATOM 4617 C CA . GLU D 1 5 ? -11.99500 57.91500 7.37300 1.000 95.43293 27 GLU D CA 1
ATOM 4618 C C . GLU D 1 5 ? -13.09000 58.92800 7.03300 1.000 94.41440 27 GLU D C 1
ATOM 4619 O O . GLU D 1 5 ? -13.88400 59.25200 7.93200 1.000 105.22656 27 GLU D O 1
ATOM 4625 N N . LEU D 1 6 ? -13.15400 59.38300 5.77500 1.000 85.45247 28 LEU D N 1
ATOM 4626 C CA . LEU D 1 6 ? -14.22600 60.32400 5.34300 1.000 98.30544 28 LEU D CA 1
ATOM 4627 C C . LEU D 1 6 ? -14.67900 59.98900 3.91600 1.000 103.46532 28 LEU D C 1
ATOM 4628 O O . LEU D 1 6 ? -13.84600 59.47700 3.14900 1.000 96.44031 28 LEU D O 1
ATOM 4633 N N . LYS D 1 7 ? -15.93400 60.29600 3.56000 1.000 108.93101 29 LYS D N 1
ATOM 4634 C CA . LYS D 1 7 ? -16.46700 59.90100 2.22400 1.000 100.46996 29 LYS D CA 1
ATOM 4635 C C . LYS D 1 7 ? -17.03800 61.10500 1.46600 1.000 101.31254 29 LYS D C 1
ATOM 4636 O O . LYS D 1 7 ? -17.96300 60.89600 0.66000 1.000 93.30936 29 LYS D O 1
ATOM 4642 N N . THR D 1 8 ? -16.54700 62.31600 1.73500 1.000 107.29835 30 THR D N 1
ATOM 4643 C CA . THR D 1 8 ? -16.98200 63.48900 0.92900 1.000 106.44404 30 THR D CA 1
ATOM 4644 C C . THR D 1 8 ? -16.52500 63.19800 -0.50200 1.000 94.70520 30 THR D C 1
ATOM 4645 O O . THR D 1 8 ? -15.53300 62.46600 -0.64400 1.000 108.42819 30 THR D O 1
ATOM 4649 N N . PR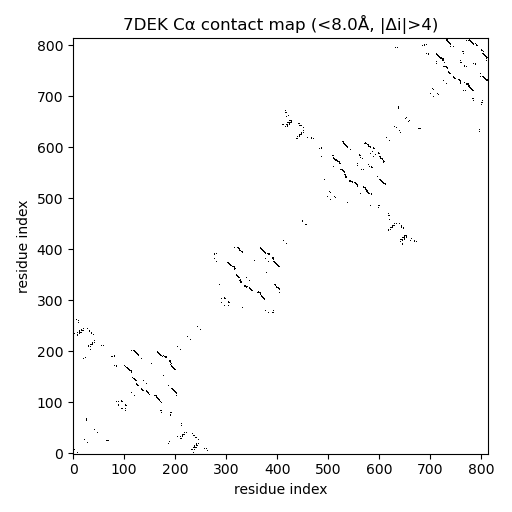O D 1 9 ? -17.18500 63.66700 -1.59300 1.000 83.12897 31 PRO D N 1
ATOM 4650 C CA . PRO D 1 9 ? -16.72100 63.33200 -2.93900 1.000 91.91458 31 PRO D CA 1
ATOM 4651 C C . PRO D 1 9 ? -15.21100 63.54800 -3.09800 1.000 91.12175 31 PRO D C 1
ATOM 4652 O O . PRO D 1 9 ? -14.57200 62.75300 -3.75500 1.000 81.46811 31 PRO D O 1
ATOM 4656 N N . ALA D 1 10 ? -14.68200 64.60300 -2.48000 1.000 94.70637 32 ALA D N 1
ATOM 4657 C CA . ALA D 1 10 ? -13.24200 64.91700 -2.60900 1.000 89.23823 32 ALA D CA 1
ATOM 4658 C C . ALA D 1 10 ? -12.42200 63.84600 -1.89900 1.000 82.45507 32 ALA D C 1
ATOM 4659 O O . ALA D 1 10 ? -11.43500 63.38200 -2.48100 1.000 91.29502 32 ALA D O 1
ATOM 4661 N N . GLN D 1 11 ? -12.82800 63.47100 -0.68900 1.000 83.58623 33 GLN D N 1
ATOM 4662 C CA . GLN D 1 11 ? -12.03600 62.49200 0.09300 1.000 90.61254 33 GLN D CA 1
ATOM 4663 C C . GLN D 1 11 ? -12.00800 61.16900 -0.66800 1.000 78.94657 33 GLN D C 1
ATOM 4664 O O . GLN D 1 11 ? -10.96600 60.50200 -0.64700 1.000 74.92777 33 GLN D O 1
ATOM 4670 N N . LYS D 1 12 ? -13.12500 60.80500 -1.29500 1.000 78.21219 34 LYS D N 1
ATOM 4671 C CA . LYS D 1 12 ? -13.19200 59.53500 -2.06000 1.000 75.15974 34 LYS D CA 1
ATOM 4672 C C . LYS D 1 12 ? -12.09900 59.54500 -3.12700 1.000 72.60116 34 LYS D C 1
ATOM 4673 O O . LYS D 1 12 ? -11.31400 58.58800 -3.17600 1.000 71.27790 34 LYS D O 1
ATOM 4679 N N . ALA D 1 13 ? -12.04500 60.60800 -3.93100 1.000 83.92383 35 ALA D N 1
ATOM 4680 C CA . ALA D 1 13 ? -11.03400 60.71800 -5.00800 1.000 85.61439 35 ALA D CA 1
ATOM 4681 C C . ALA D 1 13 ? -9.63700 60.75000 -4.39200 1.000 82.09439 35 ALA D C 1
ATOM 4682 O O . ALA D 1 13 ? -8.73900 60.10700 -4.94700 1.000 80.29644 35 ALA D O 1
ATOM 4684 N N . SER D 1 14 ? -9.47600 61.47000 -3.28300 1.000 76.86153 36 SER D N 1
ATOM 4685 C CA . SER D 1 14 ? -8.15400 61.57200 -2.61800 1.000 71.67322 36 SER D CA 1
ATOM 4686 C C . SER D 1 14 ? -7.68600 60.17800 -2.20000 1.000 69.32507 36 SER D C 1
ATOM 4687 O O . SER D 1 14 ? -6.48900 59.89500 -2.34600 1.000 77.02923 36 SER D O 1
ATOM 4690 N N . TYR D 1 15 ? -8.60800 59.33600 -1.73000 1.000 69.21691 37 TYR D N 1
ATOM 4691 C CA . TYR D 1 15 ? -8.25700 57.94600 -1.33400 1.000 68.39846 37 TYR D CA 1
ATOM 4692 C C . TYR D 1 15 ? -7.73500 57.19800 -2.55800 1.000 63.67108 37 TYR D C 1
ATOM 4693 O O . TYR D 1 15 ? -6.67900 56.56100 -2.46300 1.000 60.47118 37 TYR D O 1
ATOM 4702 N N . GLY D 1 16 ? -8.46300 57.27400 -3.67000 1.000 65.93226 38 GLY D N 1
ATOM 4703 C CA . GLY D 1 16 ? -8.05800 56.55800 -4.89300 1.000 73.17943 38 GLY D CA 1
ATOM 4704 C C . GLY D 1 16 ? -6.72800 57.06400 -5.41000 1.000 77.19276 38 GLY D C 1
ATOM 4705 O O . GLY D 1 16 ? -5.95100 56.24600 -5.92700 1.000 77.54479 38 GLY D O 1
ATOM 4706 N N . ILE D 1 17 ? -6.46200 58.36200 -5.25700 1.000 76.92349 39 ILE D N 1
ATOM 4707 C CA . ILE D 1 17 ? -5.14000 58.91900 -5.66500 1.000 70.42152 39 ILE D CA 1
ATOM 4708 C C . ILE D 1 17 ? -4.06400 58.20600 -4.84900 1.000 72.89215 39 ILE D C 1
ATOM 4709 O O . ILE D 1 17 ? -3.13400 57.67100 -5.45900 1.000 79.14870 39 ILE D O 1
ATOM 4714 N N . GLY D 1 18 ? -4.22400 58.16100 -3.52700 1.000 64.75695 40 GLY D N 1
ATOM 4715 C CA . GLY D 1 18 ? -3.21400 57.53200 -2.65800 1.000 66.13270 40 GLY D CA 1
ATOM 4716 C C . GLY D 1 18 ? -3.09400 56.04600 -2.91300 1.000 76.51481 40 GLY D C 1
ATOM 4717 O O . GLY D 1 18 ? -1.96200 55.54500 -2.93000 1.000 84.65242 40 GLY D O 1
ATOM 4718 N N . LEU D 1 19 ? -4.22300 55.35700 -3.06500 1.000 78.87371 41 LEU D N 1
ATOM 4719 C CA . LEU D 1 19 ? -4.20300 53.90200 -3.35000 1.000 70.01784 41 LEU D CA 1
ATOM 4720 C C . LEU D 1 19 ? -3.36800 53.67800 -4.60800 1.000 70.22802 41 LEU D C 1
ATOM 4721 O O . LEU D 1 19 ? -2.38100 52.93600 -4.53300 1.000 75.92437 41 LEU D O 1
ATOM 4726 N N . ASN D 1 20 ? -3.72800 54.34200 -5.70300 1.000 64.21778 42 ASN D N 1
ATOM 4727 C CA . ASN D 1 20 ? -2.99900 54.15300 -6.98200 1.000 74.06779 42 ASN D CA 1
ATOM 4728 C C . ASN D 1 20 ? -1.54500 54.60400 -6.82100 1.000 70.83499 42 ASN D C 1
ATOM 4729 O O . ASN D 1 20 ? -0.65900 53.89300 -7.31100 1.000 71.11449 42 ASN D O 1
ATOM 4734 N N . MET D 1 21 ? -1.31600 55.74300 -6.16700 1.000 73.53509 43 MET D N 1
ATOM 4735 C CA . MET D 1 21 ? 0.06000 56.28200 -6.01900 1.000 73.10129 43 MET D CA 1
ATOM 4736 C C . MET D 1 21 ? 0.90400 55.26600 -5.25600 1.000 66.70846 43 MET D C 1
ATOM 4737 O O . MET D 1 21 ? 1.94600 54.86100 -5.78000 1.000 70.94602 43 MET D O 1
ATOM 4742 N N . GLY D 1 22 ? 0.46300 54.88800 -4.06000 1.000 65.36726 44 GLY D N 1
ATOM 4743 C CA . GLY D 1 22 ? 1.23100 53.94800 -3.22800 1.000 78.65542 44 GLY D CA 1
ATOM 4744 C C . GLY D 1 22 ? 1.47600 52.64600 -3.95600 1.000 80.60155 44 GLY D C 1
ATOM 4745 O O . GLY D 1 22 ? 2.59800 52.12900 -3.87900 1.000 83.36281 44 GLY D O 1
ATOM 4746 N N . LYS D 1 23 ? 0.45300 52.13400 -4.63700 1.000 76.15453 45 LYS D N 1
ATOM 4747 C CA . LYS D 1 23 ? 0.59100 50.86400 -5.39000 1.000 82.65068 45 LYS D CA 1
ATOM 4748 C C . LYS D 1 23 ? 1.67100 51.05100 -6.45400 1.000 80.63708 45 LYS D C 1
ATOM 4749 O O . LYS D 1 23 ? 2.58600 50.21800 -6.51100 1.000 82.47760 45 LYS D O 1
ATOM 4755 N N . SER D 1 24 ? 1.57500 52.12000 -7.24600 1.000 72.67846 46 SER D N 1
ATOM 4756 C CA . SER D 1 24 ? 2.56200 52.37900 -8.32400 1.000 73.46446 46 SER D CA 1
ATOM 4757 C C . SER D 1 24 ? 3.96800 52.49000 -7.73800 1.000 76.18564 46 SER D C 1
ATOM 4758 O O . SER D 1 24 ? 4.87800 51.84400 -8.27400 1.000 91.86362 46 SER D O 1
ATOM 4761 N N . LEU D 1 25 ? 4.134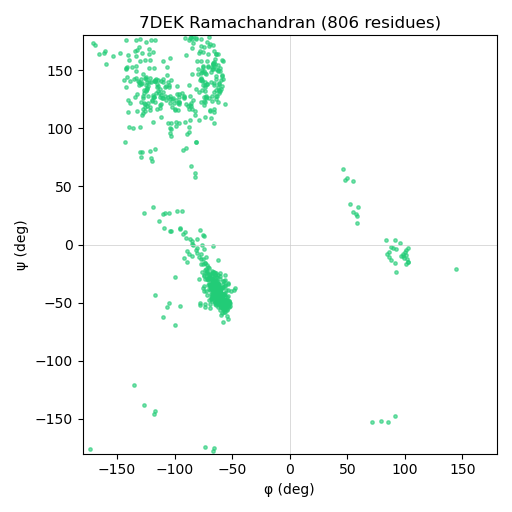00 53.28100 -6.68000 1.000 82.88819 47 LEU D N 1
ATOM 4762 C CA . LEU D 1 25 ? 5.48700 53.51800 -6.11400 1.000 86.67630 47 LEU D CA 1
ATOM 4763 C C . LEU D 1 25 ? 6.05100 52.22400 -5.52600 1.000 85.05806 47 LEU D C 1
ATOM 4764 O O . LEU D 1 25 ? 7.26000 51.99700 -5.66800 1.000 85.47374 47 LEU D O 1
ATOM 4769 N N . SER D 1 26 ? 5.20200 51.39200 -4.92300 1.000 84.08469 48 SER D N 1
ATOM 4770 C CA . SER D 1 26 ? 5.66600 50.10400 -4.34400 1.000 89.51367 48 SER D CA 1
ATOM 4771 C C . SER D 1 26 ? 6.10600 49.17400 -5.47400 1.000 89.36136 48 SER D C 1
ATOM 4772 O O . SER D 1 26 ? 7.02100 48.36300 -5.25400 1.000 87.37713 48 SER D O 1
ATOM 4775 N N . GLN D 1 27 ? 5.50700 49.33100 -6.65200 1.000 90.41604 49 GLN D N 1
ATOM 4776 C CA . GLN D 1 27 ? 5.87000 48.48700 -7.81800 1.000 87.25887 49 GLN D CA 1
ATOM 4777 C C . GLN D 1 27 ? 7.01400 49.15400 -8.58200 1.000 87.01220 49 GLN D C 1
ATOM 4778 O O . GLN D 1 27 ? 7.55400 48.51600 -9.50100 1.000 91.09887 49 GLN D O 1
ATOM 4784 N N . GLU D 1 28 ? 7.39500 50.36800 -8.17600 1.000 91.09859 50 GLU D N 1
ATOM 4785 C CA . GLU D 1 28 ? 8.56400 51.05000 -8.79100 1.000 84.03118 50 GLU D CA 1
ATOM 4786 C C . GLU D 1 28 ? 9.73100 50.92500 -7.81200 1.000 82.27134 50 GLU D C 1
ATOM 4787 O O . GLU D 1 28 ? 10.72800 51.63700 -7.99500 1.000 86.43908 50 GLU D O 1
ATOM 4793 N N . GLY D 1 29 ? 9.58900 50.09100 -6.78100 1.000 81.50910 51 GLY D N 1
ATOM 4794 C CA . GLY D 1 29 ? 10.72100 49.84000 -5.86700 1.000 81.10030 51 GLY D CA 1
ATOM 4795 C C . GLY D 1 29 ? 10.64200 50.59200 -4.55100 1.000 82.73630 51 GLY D C 1
ATOM 4796 O O . GLY D 1 29 ? 11.41600 50.24600 -3.64400 1.000 85.32049 51 GLY D O 1
ATOM 4797 N N . MET D 1 30 ? 9.73900 51.56900 -4.42800 1.000 85.38133 52 MET D N 1
ATOM 4798 C CA . MET D 1 30 ? 9.58100 52.31500 -3.14900 1.000 86.96935 52 MET D CA 1
ATOM 4799 C C . MET D 1 30 ? 8.62500 51.56100 -2.22500 1.000 85.05268 52 MET D C 1
ATOM 4800 O O . MET D 1 30 ? 7.51500 52.06000 -1.97700 1.000 80.85827 52 MET D O 1
ATOM 4805 N N . ASP D 1 31 ? 9.05400 50.39300 -1.74500 1.000 100.54268 53 ASP D N 1
ATOM 4806 C CA . ASP D 1 31 ? 8.19900 49.55200 -0.86900 1.000 100.36218 53 ASP D CA 1
ATOM 4807 C C . ASP D 1 31 ? 7.96500 50.28100 0.45300 1.000 86.07090 53 ASP D C 1
ATOM 4808 O O . ASP D 1 31 ? 6.83200 50.23600 0.95800 1.000 81.57021 53 ASP D O 1
ATOM 4813 N N . ASP D 1 32 ? 8.97800 50.99300 0.95500 1.000 91.12407 54 ASP D N 1
ATOM 4814 C CA . ASP D 1 32 ? 8.83600 51.73900 2.23700 1.000 99.88607 54 ASP D CA 1
ATOM 4815 C C . ASP D 1 32 ? 8.53700 53.21600 1.97000 1.000 98.69079 54 ASP D C 1
ATOM 4816 O O . ASP D 1 32 ? 9.48200 53.96000 1.65800 1.000 98.68559 54 ASP D O 1
ATOM 4821 N N . LEU D 1 33 ? 7.27400 53.61600 2.11100 1.000 94.18420 55 LEU D N 1
ATOM 4822 C CA . LEU D 1 33 ? 6.85800 55.02000 1.87800 1.000 79.78991 55 LEU D CA 1
ATOM 4823 C C . LEU D 1 33 ? 6.11100 55.46300 3.13700 1.000 83.59681 55 LEU D C 1
ATOM 4824 O O . LEU D 1 33 ? 5.27400 54.68300 3.62000 1.000 91.33727 55 LEU D O 1
ATOM 4829 N N . ASP D 1 34 ? 6.43100 56.64300 3.66800 1.000 77.11707 56 ASP D N 1
ATOM 4830 C CA . ASP D 1 34 ? 5.68500 57.15800 4.84300 1.000 72.87987 56 ASP D CA 1
ATOM 4831 C C . ASP D 1 34 ? 4.45300 57.90800 4.34300 1.000 71.82814 56 ASP D C 1
ATOM 4832 O O . ASP D 1 34 ? 4.62100 58.99300 3.78000 1.000 85.24693 56 ASP D O 1
ATOM 4837 N N . SER D 1 35 ? 3.26900 57.31900 4.51800 1.000 70.88421 57 SER D N 1
ATOM 4838 C CA . SER D 1 35 ? 2.00400 57.97500 4.10500 1.000 68.24032 57 SER D CA 1
ATOM 4839 C C . SER D 1 35 ? 1.83500 59.25500 4.91400 1.000 71.87724 57 SER D C 1
ATOM 4840 O O . SER D 1 35 ? 1.31600 60.23500 4.36500 1.000 75.47263 57 SER D O 1
ATOM 4843 N N . LYS D 1 36 ? 2.29200 59.24200 6.16200 1.000 71.10841 58 LYS D N 1
ATOM 4844 C CA . LYS D 1 36 ? 2.19600 60.44800 7.01500 1.000 69.05572 58 LYS D CA 1
ATOM 4845 C C . LYS D 1 36 ? 3.09100 61.54000 6.43000 1.000 70.93576 58 LYS D C 1
ATOM 4846 O O . LYS D 1 36 ? 2.71300 62.70700 6.52200 1.000 75.30851 58 LYS D O 1
ATOM 4852 N N . ALA D 1 37 ? 4.22300 61.16400 5.83400 1.000 70.97436 59 ALA D N 1
ATOM 4853 C CA . ALA D 1 37 ? 5.17000 62.17000 5.30100 1.000 73.19757 59 ALA D CA 1
ATOM 4854 C C . ALA D 1 37 ? 4.61200 62.77900 4.01800 1.000 72.33757 59 ALA D C 1
ATOM 4855 O O . ALA D 1 37 ? 4.72800 64.00200 3.85200 1.000 78.48584 59 ALA D O 1
ATOM 4857 N N . VAL D 1 38 ? 3.99200 61.96700 3.16100 1.000 69.83669 60 VAL D N 1
ATOM 4858 C CA . VAL D 1 38 ? 3.33900 62.56000 1.96000 1.000 72.93156 60 VAL D CA 1
ATOM 4859 C C . VAL D 1 38 ? 2.19300 63.44700 2.44800 1.000 76.33254 60 VAL D C 1
ATOM 4860 O O . VAL D 1 38 ? 2.03500 64.54800 1.90700 1.000 88.36462 60 VAL D O 1
ATOM 4864 N N . ALA D 1 39 ? 1.46400 62.99800 3.47300 1.000 72.71387 61 ALA D N 1
ATOM 4865 C CA . ALA D 1 39 ? 0.32800 63.78100 4.00700 1.000 72.79267 61 ALA D CA 1
ATOM 4866 C C . ALA D 1 39 ? 0.84900 65.12400 4.51100 1.000 90.06329 61 ALA D C 1
ATOM 4867 O O . ALA D 1 39 ? 0.26600 66.14800 4.16600 1.000 91.13721 61 ALA D O 1
ATOM 4869 N N . LYS D 1 40 ? 1.91000 65.10200 5.31800 1.000 86.48487 62 LYS D N 1
ATOM 4870 C CA . LYS D 1 40 ? 2.51000 66.36700 5.81400 1.000 95.17879 62 LYS D CA 1
ATOM 4871 C C . LYS D 1 40 ? 2.81800 67.25000 4.60800 1.000 89.83055 62 LYS D C 1
ATOM 4872 O O . LYS D 1 40 ? 2.52100 68.45200 4.66500 1.000 93.06859 62 LYS D O 1
ATOM 4878 N N . GLY D 1 41 ? 3.38300 66.66000 3.55600 1.000 78.24034 63 GLY D N 1
ATOM 4879 C CA . GLY D 1 41 ? 3.71200 67.42700 2.34200 1.000 82.69704 63 GLY D CA 1
ATOM 4880 C C . GLY D 1 41 ? 2.48900 68.09800 1.75600 1.000 88.54405 63 GLY D C 1
ATOM 4881 O O . GLY D 1 41 ? 2.55400 69.31000 1.51300 1.000 99.30607 63 GLY D O 1
ATOM 4882 N N . ILE D 1 42 ? 1.41100 67.34300 1.53000 1.000 79.21767 64 ILE D N 1
ATOM 4883 C CA . ILE D 1 42 ? 0.22100 67.94000 0.85800 1.000 86.49257 64 ILE D CA 1
ATOM 4884 C C . ILE D 1 42 ? -0.30300 69.09700 1.71400 1.000 93.96731 64 ILE D C 1
ATOM 4885 O O . ILE D 1 42 ? -0.65800 70.12200 1.13400 1.000 92.34975 64 ILE D O 1
ATOM 4890 N N . GLU D 1 43 ? -0.34100 68.93500 3.03800 1.000 94.50159 65 GLU D N 1
ATOM 4891 C CA . GLU D 1 43 ? -0.90300 69.98500 3.92700 1.000 88.85449 65 GLU D CA 1
ATOM 4892 C C . GLU D 1 43 ? -0.05800 71.24800 3.77900 1.000 90.56894 65 GLU D C 1
ATOM 4893 O O . GLU D 1 43 ? -0.63500 72.33400 3.60100 1.000 89.14586 65 GLU D O 1
ATOM 4899 N N . ASP D 1 44 ? 1.26200 71.09900 3.84100 1.000 88.59682 66 ASP D N 1
ATOM 4900 C CA . ASP D 1 44 ? 2.16100 72.27200 3.73300 1.000 96.65239 66 ASP D CA 1
ATOM 4901 C C . ASP D 1 44 ? 1.98500 72.88200 2.34000 1.000 103.95306 66 ASP D C 1
ATOM 4902 O O . ASP D 1 44 ? 1.88000 74.10800 2.24900 1.000 106.52965 66 ASP D O 1
ATOM 4907 N N . ALA D 1 45 ? 1.86400 72.05200 1.30500 1.000 90.75874 67 ALA D N 1
ATOM 4908 C CA . ALA D 1 45 ? 1.73700 72.56800 -0.07700 1.000 88.87491 67 ALA D CA 1
ATOM 4909 C C . ALA D 1 45 ? 0.40200 73.29500 -0.25000 1.000 90.15876 67 ALA D C 1
ATOM 4910 O O . ALA D 1 45 ? 0.40700 74.40600 -0.80600 1.000 98.16352 67 ALA D O 1
ATOM 4912 N N . LEU D 1 46 ? -0.69900 72.67600 0.18300 1.000 92.35569 68 LEU D N 1
ATOM 4913 C CA . LEU D 1 46 ? -2.05600 73.26400 0.00600 1.000 98.58953 68 LEU D CA 1
ATOM 4914 C C . LEU D 1 46 ? -2.15400 74.58100 0.78000 1.000 92.39607 68 LEU D C 1
ATOM 4915 O O . LEU D 1 46 ? -2.76900 75.52500 0.25600 1.000 89.22009 68 LEU D O 1
ATOM 4920 N N . GLY D 1 47 ? -1.63500 74.61800 2.00900 1.000 91.92651 69 GLY D N 1
ATOM 4921 C CA . GLY D 1 47 ? -1.74300 75.83200 2.84100 1.000 97.81047 69 GLY D CA 1
ATOM 4922 C C . GLY D 1 47 ? -0.60100 76.78300 2.55600 1.000 103.49268 69 GLY D C 1
ATOM 4923 O O . GLY D 1 47 ? -0.49900 77.80300 3.26200 1.000 108.74197 69 GLY D O 1
ATOM 4924 N N . LYS D 1 48 ? 0.24200 76.45300 1.57100 1.000 103.85291 70 LYS D N 1
ATOM 4925 C CA . LYS D 1 48 ? 1.42900 77.28400 1.21700 1.000 113.54075 70 LYS D CA 1
ATOM 4926 C C . LYS D 1 48 ? 2.30000 77.49000 2.46000 1.000 112.51014 70 LYS D C 1
ATOM 4927 O O . LYS D 1 48 ? 3.01000 78.50900 2.52600 1.000 109.35790 70 LYS D O 1
ATOM 4933 N N . LYS D 1 49 ? 2.26700 76.54300 3.39900 1.000 110.12632 71 LYS D N 1
ATOM 4934 C CA . LYS D 1 49 ? 3.15800 76.61500 4.58700 1.000 109.17412 71 LYS D CA 1
ATOM 4935 C C . LYS D 1 49 ? 4.59900 76.42500 4.10200 1.000 118.01761 71 LYS D C 1
ATOM 4936 O O . LYS D 1 49 ? 4.78100 75.81200 3.03200 1.000 111.00716 71 LYS D O 1
ATOM 4942 N N . LYS D 1 50 ? 5.56500 77.01100 4.81800 1.000 113.64870 72 LYS D N 1
ATOM 4943 C CA . LYS D 1 50 ? 6.99100 76.93700 4.40300 1.000 109.49897 72 LYS D CA 1
ATOM 4944 C C . LYS D 1 50 ? 7.41400 75.47300 4.32800 1.000 104.88726 72 LYS D C 1
ATOM 4945 O O . LYS D 1 50 ? 7.04400 74.70500 5.23400 1.000 98.82488 72 LYS D O 1
ATOM 4951 N N . GLN D 1 51 ? 8.13600 75.11700 3.26300 1.000 113.93929 73 GLN D N 1
ATOM 4952 C CA . GLN D 1 51 ? 8.61600 73.72500 3.08700 1.000 95.13672 73 GLN D CA 1
ATOM 4953 C C . GLN D 1 51 ? 9.43200 73.34300 4.31900 1.000 107.15525 73 GLN D C 1
ATOM 4954 O O . GLN D 1 51 ? 10.44500 74.01000 4.58900 1.000 112.49984 73 GLN D O 1
ATOM 4960 N N . GLN D 1 52 ? 9.01100 72.29500 5.02400 1.000 99.74617 74 GLN D N 1
ATOM 4961 C CA . GLN D 1 52 ? 9.76000 71.83500 6.21800 1.000 104.14861 74 GLN D CA 1
ATOM 4962 C C . GLN D 1 52 ? 11.16000 71.39700 5.78400 1.000 103.45657 74 GLN D C 1
ATOM 4963 O O . GLN D 1 52 ? 12.08100 71.46800 6.61600 1.000 107.78362 74 GLN D O 1
ATOM 4969 N N . LEU D 1 53 ? 11.31100 70.98000 4.52500 1.000 91.43794 75 LEU D N 1
ATOM 4970 C CA . LEU D 1 53 ? 12.64200 70.56700 4.00800 1.000 95.10829 75 LEU D CA 1
ATOM 4971 C C . LEU D 1 53 ? 12.93400 71.30100 2.69900 1.000 94.48306 75 LEU D C 1
ATOM 4972 O O . LEU D 1 53 ? 12.00000 71.47000 1.90300 1.000 89.07826 75 LEU D O 1
ATOM 4977 N N . THR D 1 54 ? 14.18800 71.70300 2.48400 1.000 90.91176 76 THR D N 1
ATOM 4978 C CA . THR D 1 54 ? 14.55000 72.48400 1.27200 1.000 97.91789 76 THR D CA 1
ATOM 4979 C C . THR D 1 54 ? 14.47800 71.58500 0.03800 1.000 105.86298 76 THR D C 1
ATOM 4980 O O . THR D 1 54 ? 14.64300 70.36500 0.19100 1.000 117.52153 76 THR D O 1
ATOM 4984 N N . ASP D 1 55 ? 14.21300 72.17900 -1.12800 1.000 95.39254 77 ASP D N 1
ATOM 4985 C CA . ASP D 1 55 ? 14.12400 71.40600 -2.39300 1.000 104.29880 77 ASP D CA 1
ATOM 4986 C C . ASP D 1 55 ? 15.44700 70.67900 -2.63000 1.000 108.13283 77 ASP D C 1
ATOM 4987 O O . ASP D 1 55 ? 15.41300 69.54900 -3.12800 1.000 118.53936 77 ASP D O 1
ATOM 4992 N N . GLU D 1 56 ? 16.56700 71.31800 -2.29900 1.000 97.93058 78 GLU D N 1
ATOM 4993 C CA . GLU D 1 56 ? 17.88900 70.69900 -2.56600 1.000 98.52062 78 GLU D CA 1
ATOM 4994 C C . GLU D 1 56 ? 18.02200 69.41800 -1.74200 1.000 105.78161 78 GLU D C 1
ATOM 4995 O O . GLU D 1 56 ? 18.48400 68.40700 -2.29300 1.000 100.61921 78 GLU D O 1
ATOM 5001 N N . GLU D 1 57 ? 17.61300 69.46500 -0.47400 1.000 114.53074 79 GLU D N 1
ATOM 5002 C CA . GLU D 1 57 ? 17.65800 68.25800 0.39100 1.000 110.55397 79 GLU D CA 1
ATOM 5003 C C . GLU D 1 57 ? 16.69500 67.21800 -0.17900 1.000 100.96567 79 GLU D C 1
ATOM 5004 O O . GLU D 1 57 ? 17.04500 66.02700 -0.18000 1.000 102.19798 79 GLU D O 1
ATOM 5010 N N . LEU D 1 58 ? 15.52700 67.66800 -0.63900 1.000 96.26086 80 LEU D N 1
ATOM 5011 C CA . LEU D 1 58 ? 14.51400 66.73900 -1.19900 1.000 98.55480 80 LEU D CA 1
ATOM 5012 C C . LEU D 1 58 ? 15.08300 66.05700 -2.44500 1.000 95.94091 80 LEU D C 1
ATOM 5013 O O . LEU D 1 58 ? 14.90900 64.83900 -2.56800 1.000 97.27867 80 LEU D O 1
ATOM 5018 N N . THR D 1 59 ? 15.76000 66.81300 -3.31200 1.000 94.87032 81 THR D N 1
ATOM 5019 C CA . THR D 1 59 ? 16.31600 66.23700 -4.56400 1.000 93.15880 81 THR D CA 1
ATOM 5020 C C . THR D 1 59 ? 17.37100 65.18800 -4.20900 1.000 93.58886 81 THR D C 1
ATOM 5021 O O . THR D 1 59 ? 17.43700 64.15900 -4.90100 1.000 101.87062 81 THR D O 1
ATOM 5025 N N . GLU D 1 60 ? 18.17200 65.45700 -3.18000 1.000 94.29464 82 GLU D N 1
ATOM 5026 C CA . GLU D 1 60 ? 19.22200 64.49600 -2.76200 1.000 99.37021 82 GLU D CA 1
ATOM 5027 C C . GLU D 1 60 ? 18.55400 63.18900 -2.33100 1.000 100.56144 82 GLU D C 1
ATOM 5028 O O . GLU D 1 60 ? 19.01500 62.12200 -2.77200 1.000 95.82792 82 GLU D O 1
ATOM 5034 N N . ALA D 1 61 ? 17.51000 63.27800 -1.50500 1.000 105.65605 83 ALA D N 1
ATOM 5035 C CA . ALA D 1 61 ? 16.83000 62.06000 -1.01000 1.000 99.67519 83 ALA D CA 1
ATOM 5036 C C . ALA D 1 61 ? 16.10600 61.36900 -2.16500 1.000 95.32026 83 ALA D C 1
ATOM 5037 O O . ALA D 1 61 ? 16.05700 60.13300 -2.16900 1.000 100.27374 83 ALA D O 1
ATOM 5039 N N . PHE D 1 62 ? 15.53100 62.15100 -3.08000 1.000 94.02626 84 PHE D N 1
ATOM 5040 C CA . PHE D 1 62 ? 14.85300 61.55800 -4.25700 1.000 91.14607 84 PHE D CA 1
ATOM 5041 C C . PHE D 1 62 ? 15.83600 60.60900 -4.92900 1.000 91.47021 84 PHE D C 1
ATOM 5042 O O . PHE D 1 62 ? 15.48300 59.44800 -5.17200 1.000 91.89945 84 PHE D O 1
ATOM 5050 N N . ALA D 1 63 ? 17.04900 61.09600 -5.18300 1.000 92.01196 85 ALA D N 1
ATOM 5051 C CA . ALA D 1 63 ? 18.06900 60.27100 -5.86400 1.000 99.72138 85 ALA D CA 1
ATOM 5052 C C . ALA D 1 63 ? 18.38200 59.02900 -5.02800 1.000 92.88164 85 ALA D C 1
ATOM 5053 O O . ALA D 1 63 ? 18.37700 57.93100 -5.59900 1.000 94.98394 85 ALA D O 1
ATOM 5055 N N . PHE D 1 64 ? 18.65100 59.20400 -3.73400 1.000 93.69189 86 PHE D N 1
ATOM 5056 C CA . PHE D 1 64 ? 19.00800 58.05500 -2.86500 1.000 92.36505 86 PHE D CA 1
ATOM 5057 C C . PHE D 1 64 ? 17.92800 56.98900 -3.01900 1.000 96.02294 86 PHE D C 1
ATOM 5058 O O . PHE D 1 64 ? 18.26400 55.81500 -3.24100 1.000 96.01509 86 PHE D O 1
ATOM 5066 N N . LEU D 1 65 ? 16.66400 57.40700 -2.91900 1.000 98.52248 87 LEU D N 1
ATOM 5067 C CA . LEU D 1 65 ? 15.52800 56.45500 -3.00400 1.000 90.10996 87 LEU D CA 1
ATOM 5068 C C . LEU D 1 65 ? 15.50500 55.83400 -4.39700 1.000 88.43338 87 LEU D C 1
ATOM 5069 O O . LEU D 1 65 ? 15.31200 54.62400 -4.47700 1.000 105.70555 87 LEU D O 1
ATOM 5074 N N . GLN D 1 66 ? 15.71100 56.62800 -5.44500 1.000 86.07528 88 GLN D N 1
ATOM 5075 C CA . GLN D 1 66 ? 15.60600 56.07800 -6.82200 1.000 88.59291 88 GLN D CA 1
ATOM 5076 C C . GLN D 1 66 ? 16.62300 54.94700 -6.99800 1.000 102.98014 88 GLN D C 1
ATOM 5077 O O . GLN D 1 66 ? 16.25700 53.90900 -7.57700 1.000 101.59176 88 GLN D O 1
ATOM 5083 N N . LYS D 1 67 ? 17.83200 55.12000 -6.46500 1.000 88.36445 89 LYS D N 1
ATOM 5084 C CA . LYS D 1 67 ? 18.88600 54.08400 -6.61200 1.000 88.19677 89 LYS D CA 1
ATOM 5085 C C . LYS D 1 67 ? 18.48500 52.84200 -5.81300 1.000 91.42098 89 LYS D C 1
ATOM 5086 O O . LYS D 1 67 ? 18.57700 51.73400 -6.36400 1.000 95.87548 89 LYS D O 1
ATOM 5092 N N . ARG D 1 68 ? 18.05000 53.02600 -4.56600 1.000 94.35054 90 ARG D N 1
ATOM 5093 C CA . ARG D 1 68 ? 17.60500 51.89100 -3.71600 1.000 89.03973 90 ARG D CA 1
ATOM 5094 C C . ARG D 1 68 ? 16.41700 51.20500 -4.39200 1.000 91.43740 90 ARG D C 1
ATOM 5095 O O . ARG D 1 68 ? 16.33100 49.96700 -4.32600 1.000 93.74106 90 ARG D O 1
ATOM 5103 N N . ALA D 1 69 ? 15.55100 51.98600 -5.03700 1.000 86.92639 91 ALA D N 1
ATOM 5104 C CA . ALA D 1 69 ? 14.34100 51.42900 -5.68200 1.000 96.21623 91 ALA D CA 1
ATOM 5105 C C . ALA D 1 69 ? 14.74200 50.47200 -6.80400 1.000 88.67129 91 ALA D C 1
ATOM 5106 O O . ALA D 1 69 ? 14.13900 49.40100 -6.89800 1.000 75.62644 91 ALA D O 1
ATOM 5108 N N . GLU D 1 70 ? 15.72100 50.85900 -7.62100 1.000 95.42690 92 GLU D N 1
ATOM 5109 C CA . GLU D 1 70 ? 16.13600 50.01700 -8.77200 1.000 85.30554 92 GLU D CA 1
ATOM 5110 C C . GLU D 1 70 ? 16.68300 48.68900 -8.24600 1.000 85.46032 92 GLU D C 1
ATOM 5111 O O . GLU D 1 70 ? 16.34800 47.64700 -8.82700 1.000 91.35741 92 GLU D O 1
ATOM 5117 N N . GLU D 1 71 ? 17.47000 48.73100 -7.17200 1.000 81.63014 93 GLU D N 1
ATOM 5118 C CA . GLU D 1 71 ? 18.00800 47.48400 -6.57100 1.000 87.48786 93 GLU D CA 1
ATOM 5119 C C . GLU D 1 71 ? 16.84200 46.61100 -6.11000 1.000 81.60818 93 GLU D C 1
ATOM 5120 O O . GLU D 1 71 ? 16.83000 45.41700 -6.44800 1.000 78.95755 93 GLU D O 1
ATOM 5126 N N . ARG D 1 72 ? 15.90900 47.19000 -5.35500 1.000 83.88710 94 ARG D N 1
ATOM 5127 C CA . ARG D 1 72 ? 14.76900 46.41000 -4.80800 1.000 82.18651 94 ARG D CA 1
ATOM 5128 C C . ARG D 1 72 ? 13.93400 45.87600 -5.96900 1.000 74.69488 94 ARG D C 1
ATOM 5129 O O . ARG D 1 72 ? 13.57100 44.69400 -5.93400 1.000 88.33327 94 ARG D O 1
ATOM 5137 N N . MET D 1 73 ? 13.65700 46.72000 -6.95900 1.000 69.81549 95 MET D N 1
ATOM 5138 C CA . MET D 1 73 ? 12.80900 46.30800 -8.10400 1.000 64.75134 95 MET D CA 1
ATOM 5139 C C . MET D 1 73 ? 13.49100 45.14500 -8.82100 1.000 80.11145 95 MET D C 1
ATOM 5140 O O . MET D 1 73 ? 12.78100 44.21200 -9.23200 1.000 87.44409 95 MET D O 1
ATOM 5145 N N . ALA D 1 74 ? 14.82000 45.18200 -8.92400 1.000 80.18277 96 ALA D N 1
ATOM 5146 C CA . ALA D 1 74 ? 15.57200 44.09700 -9.59800 1.000 88.27360 96 ALA D CA 1
ATOM 5147 C C . ALA D 1 74 ? 15.38200 42.78000 -8.84300 1.000 76.35751 96 ALA D C 1
ATOM 5148 O O . ALA D 1 74 ? 15.07600 41.76700 -9.49200 1.000 78.49137 96 ALA D O 1
ATOM 5150 N N . ALA D 1 75 ? 15.54500 42.80300 -7.52100 1.000 69.56307 97 ALA D N 1
ATOM 5151 C CA . ALA D 1 75 ? 15.41900 41.57500 -6.70700 1.000 63.07738 97 ALA D CA 1
ATOM 5152 C C . ALA D 1 75 ? 13.98400 41.05600 -6.77700 1.000 74.40015 97 ALA D C 1
ATOM 5153 O O . ALA D 1 75 ? 13.80300 39.83200 -6.82300 1.000 88.85976 97 ALA D O 1
ATOM 5155 N N . ILE D 1 76 ? 13.00700 41.96400 -6.77300 1.000 65.54543 98 ILE D N 1
ATOM 5156 C CA . ILE D 1 76 ? 11.57700 41.55400 -6.87800 1.000 71.52717 98 ILE D CA 1
ATOM 5157 C C . ILE D 1 76 ? 11.40800 40.80100 -8.19600 1.000 78.96595 98 ILE D C 1
ATOM 5158 O O . ILE D 1 76 ? 10.82200 39.70900 -8.17900 1.000 90.81209 98 ILE D O 1
ATOM 5163 N N . GLY D 1 77 ? 11.93400 41.36000 -9.28500 1.000 65.66356 99 GLY D N 1
ATOM 5164 C CA . GLY D 1 77 ? 11.83900 40.70000 -10.60000 1.000 65.71725 99 GLY D CA 1
ATOM 5165 C C . GLY D 1 77 ? 12.49800 39.33600 -10.58900 1.000 77.04568 99 GLY D C 1
ATOM 5166 O O . GLY D 1 77 ? 11.90900 38.40000 -11.14900 1.000 84.37021 99 GLY D O 1
ATOM 5167 N N . ASP D 1 78 ? 13.67700 39.22300 -9.97200 1.000 67.15496 100 ASP D N 1
ATOM 5168 C CA . ASP D 1 78 ? 14.40700 37.92900 -9.92600 1.000 71.14960 100 ASP D CA 1
ATOM 5169 C C . ASP D 1 78 ? 13.54100 36.89200 -9.21100 1.000 80.89854 100 ASP D C 1
ATOM 5170 O O . ASP D 1 78 ? 13.36600 35.79700 -9.76000 1.000 82.94794 100 ASP D O 1
ATOM 5175 N N . GLU D 1 79 ? 13.00700 37.22900 -8.03800 1.000 76.55030 101 GLU D N 1
ATOM 5176 C CA . GLU D 1 79 ? 12.24000 36.23200 -7.24700 1.000 78.20743 101 GLU D CA 1
ATOM 5177 C C . GLU D 1 79 ? 10.90600 35.92700 -7.92900 1.000 77.54674 101 GLU D C 1
ATOM 5178 O O . GLU D 1 79 ? 10.47600 34.76900 -7.86000 1.000 67.80963 101 GLU D O 1
ATOM 5184 N N . ASN D 1 80 ? 10.28900 36.91800 -8.57300 1.000 70.51107 102 ASN D N 1
ATOM 5185 C CA . ASN D 1 80 ? 9.02700 36.65800 -9.31600 1.000 76.54490 102 ASN D CA 1
ATOM 5186 C C . ASN D 1 80 ? 9.31600 35.69000 -10.46500 1.000 77.96083 102 ASN D C 1
ATOM 5187 O O . ASN D 1 80 ? 8.46400 34.83200 -10.74000 1.000 65.53097 102 ASN D O 1
ATOM 5192 N N . ALA D 1 81 ? 10.49200 35.80500 -11.08100 1.000 75.18314 103 ALA D N 1
ATOM 5193 C CA . ALA D 1 81 ? 10.87300 34.89000 -12.17800 1.000 70.80100 103 ALA D CA 1
ATOM 5194 C C . ALA D 1 81 ? 11.00000 33.47100 -11.63500 1.000 65.41463 103 ALA D C 1
ATOM 5195 O O . ALA D 1 81 ? 10.40200 32.56200 -12.22700 1.000 67.36948 103 ALA D O 1
ATOM 5197 N N . LYS D 1 82 ? 11.76400 33.30000 -10.55500 1.000 61.67653 104 LYS D N 1
ATOM 5198 C CA . LYS D 1 82 ? 11.98300 31.95500 -9.96600 1.000 62.88701 104 LYS D CA 1
ATOM 5199 C C . LYS D 1 82 ? 10.63600 31.34500 -9.58400 1.000 69.88737 104 LYS D C 1
ATOM 5200 O O . LYS D 1 82 ? 10.37900 30.19900 -9.97800 1.000 76.24788 104 LYS D O 1
ATOM 5206 N N . ALA D 1 83 ? 9.81100 32.09000 -8.84700 1.000 65.63645 105 ALA D N 1
ATOM 5207 C CA . ALA D 1 83 ? 8.51800 31.55000 -8.36900 1.000 64.04865 105 ALA D CA 1
ATOM 5208 C C . ALA D 1 83 ? 7.61400 31.22000 -9.55500 1.000 69.31173 105 ALA D C 1
ATOM 5209 O O . ALA D 1 83 ? 6.91000 30.20400 -9.49000 1.000 75.14950 105 ALA D O 1
ATOM 5211 N N . GLY D 1 84 ? 7.65500 32.03900 -10.60500 1.000 62.81668 106 GLY D N 1
ATOM 5212 C CA . GLY D 1 84 ? 6.84800 31.76500 -11.80600 1.000 58.49044 106 GLY D CA 1
ATOM 5213 C C . GLY D 1 84 ? 7.28300 30.47600 -12.46700 1.000 67.21987 106 GLY D C 1
ATOM 5214 O O . GLY D 1 84 ? 6.40900 29.68900 -12.85000 1.000 76.31017 106 GLY D O 1
ATOM 5215 N N . LYS D 1 85 ? 8.59200 30.25800 -12.56900 1.000 63.35482 107 LYS D N 1
ATOM 5216 C CA . LYS D 1 85 ? 9.12700 29.02100 -13.19200 1.000 66.98853 107 LYS D CA 1
ATOM 5217 C C . LYS D 1 85 ? 8.68900 27.81500 -12.35800 1.000 80.76651 107 LYS D C 1
ATOM 5218 O O . LYS D 1 85 ? 8.19400 26.83900 -12.94800 1.000 75.04966 107 LYS D O 1
ATOM 5224 N N . LYS D 1 86 ? 8.85700 27.89300 -11.03600 1.000 72.41551 108 LYS D N 1
ATOM 5225 C CA . LYS D 1 86 ? 8.47100 26.78100 -10.13100 1.000 70.39089 108 LYS D CA 1
ATOM 5226 C C . LYS D 1 86 ? 6.96800 26.52600 -10.25700 1.000 72.67220 108 LYS D C 1
ATOM 5227 O O . LYS D 1 86 ? 6.56700 25.35300 -10.26800 1.000 87.08811 108 LYS D O 1
ATOM 5233 N N . PHE D 1 87 ? 6.16900 27.59000 -10.31600 1.000 71.11842 109 PHE D N 1
ATOM 5234 C CA . PHE D 1 87 ? 4.69600 27.43900 -10.41700 1.000 82.51415 109 PHE D CA 1
ATOM 5235 C C . PHE D 1 87 ? 4.37900 26.61900 -11.66400 1.000 72.88864 109 PHE D C 1
ATOM 5236 O O . PHE D 1 87 ? 3.60100 25.65700 -11.57100 1.000 68.54699 109 PHE D O 1
ATOM 5244 N N . LEU D 1 88 ? 4.98100 26.98800 -12.79300 1.000 72.01283 110 LEU D N 1
ATOM 5245 C CA . LEU D 1 88 ? 4.66800 26.30700 -14.07300 1.000 76.23311 110 LEU D CA 1
ATOM 5246 C C . LEU D 1 88 ? 5.08100 24.83600 -13.99800 1.000 68.81636 110 LEU D C 1
ATOM 5247 O O . LEU D 1 88 ? 4.38500 24.00700 -14.59600 1.000 78.59634 110 LEU D O 1
ATOM 5252 N N . GLU D 1 89 ? 6.17500 24.52800 -13.30600 1.000 70.11760 111 GLU D N 1
ATOM 5253 C CA . GLU D 1 89 ? 6.63000 23.12000 -13.19400 1.000 74.74300 111 GLU D CA 1
ATOM 5254 C C . GLU D 1 89 ? 5.49900 22.29300 -12.59000 1.000 72.51409 111 GLU D C 1
ATOM 5255 O O . GLU D 1 89 ? 5.05600 21.33500 -13.24100 1.000 70.75565 111 GLU D O 1
ATOM 5261 N N . GLU D 1 90 ? 5.04500 22.66600 -11.39300 1.000 72.64192 112 GLU D N 1
ATOM 5262 C CA . GLU D 1 90 ? 4.02200 21.85600 -10.67900 1.000 85.26547 112 GLU D CA 1
ATOM 5263 C C . GLU D 1 90 ? 2.66200 21.96400 -11.36800 1.000 74.81291 112 GLU D C 1
ATOM 5264 O O . GLU D 1 90 ? 1.89600 20.99300 -11.29200 1.000 87.88076 112 GLU D O 1
ATOM 5270 N N . ASN D 1 91 ? 2.36800 23.09200 -12.01000 1.000 70.04906 113 ASN D N 1
ATOM 5271 C CA . ASN D 1 91 ? 1.09300 23.19000 -12.76400 1.000 68.58988 113 ASN D CA 1
ATOM 5272 C C . ASN D 1 91 ? 1.15200 22.19700 -13.92300 1.000 68.65255 113 ASN D C 1
ATOM 5273 O O . ASN D 1 91 ? 0.11600 21.60000 -14.23900 1.000 67.84143 113 ASN D O 1
ATOM 5278 N N . GLY D 1 92 ? 2.33000 22.01900 -14.52100 1.000 69.03009 114 GLY D N 1
ATOM 5279 C CA . GLY D 1 92 ? 2.48200 21.06800 -15.63800 1.000 69.72174 114 GLY D CA 1
ATOM 5280 C C . GLY D 1 92 ? 2.28200 19.64500 -15.16300 1.000 75.00984 114 GLY D C 1
ATOM 5281 O O . GLY D 1 92 ? 1.74800 18.83500 -15.93900 1.000 73.35239 114 GLY D O 1
ATOM 5282 N N . LYS D 1 93 ? 2.62600 19.36800 -13.90400 1.000 72.44213 115 LYS D N 1
ATOM 5283 C CA . LYS D 1 93 ? 2.50400 17.99800 -13.34500 1.000 69.96999 115 LYS D CA 1
ATOM 5284 C C . LYS D 1 93 ? 1.04100 17.69700 -13.01100 1.000 69.51887 115 LYS D C 1
ATOM 5285 O O . LYS D 1 93 ? 0.71300 16.51000 -12.85600 1.000 83.61796 115 LYS D O 1
ATOM 5291 N N . ARG D 1 94 ? 0.19200 18.72300 -12.93100 1.000 66.76367 116 ARG D N 1
ATOM 5292 C CA . ARG D 1 94 ? -1.23600 18.52000 -12.56100 1.000 65.90876 116 ARG D CA 1
ATOM 5293 C C . ARG D 1 94 ? -1.98700 17.85500 -13.71600 1.000 69.26608 116 ARG D C 1
ATOM 5294 O O . ARG D 1 94 ? -1.52300 17.96100 -14.86300 1.000 65.49404 116 ARG D O 1
ATOM 5302 N N . ASP D 1 95 ? -3.10800 17.20300 -13.40300 1.000 66.96947 117 ASP D N 1
ATOM 5303 C CA . ASP D 1 95 ? -3.86100 16.44300 -14.43200 1.000 61.19412 117 ASP D CA 1
ATOM 5304 C C . ASP D 1 95 ? -4.80300 17.38000 -15.18300 1.000 64.54366 117 ASP D C 1
ATOM 5305 O O . ASP D 1 95 ? -5.32200 18.31900 -14.55600 1.000 73.10390 117 ASP D O 1
ATOM 5310 N N . GLY D 1 96 ? -5.02700 17.11600 -16.47000 1.000 58.98763 118 GLY D N 1
ATOM 5311 C CA . GLY D 1 96 ? -5.90400 17.97100 -17.29000 1.000 55.22117 118 GLY D CA 1
ATOM 5312 C C . GLY D 1 96 ? -5.11400 19.10500 -17.90100 1.000 55.64543 118 GLY D C 1
ATOM 5313 O O . GLY D 1 96 ? -5.64600 19.77200 -18.80200 1.000 67.38924 118 GLY D O 1
ATOM 5314 N N . VAL D 1 97 ? -3.89200 19.31900 -17.41100 1.000 54.98604 119 VAL D N 1
ATOM 5315 C CA . VAL D 1 97 ? -3.04200 20.43600 -17.91100 1.000 60.33477 119 VAL D CA 1
ATOM 5316 C C . VAL D 1 97 ? -2.16100 19.92300 -19.04900 1.000 55.59362 119 VAL D C 1
ATOM 5317 O O . VAL D 1 97 ? -1.46500 18.91600 -18.85000 1.000 55.68422 119 VAL D O 1
ATOM 5321 N N . THR D 1 98 ? -2.21200 20.59200 -20.19900 1.000 57.76255 120 THR D N 1
ATOM 5322 C CA . THR D 1 98 ? -1.35300 20.22000 -21.34600 1.000 50.36254 120 THR D CA 1
ATOM 5323 C C . THR D 1 98 ? -0.31300 21.32400 -21.53000 1.000 53.82736 120 THR D C 1
ATOM 5324 O O . THR D 1 98 ? -0.72000 22.48400 -21.64300 1.000 52.28050 120 THR D O 1
ATOM 5328 N N . THR D 1 99 ? 0.97400 20.96800 -21.54300 1.000 52.65229 121 THR D N 1
ATOM 5329 C CA . THR D 1 99 ? 2.06100 21.96000 -21.74900 1.000 46.02931 121 THR D CA 1
ATOM 5330 C C . THR D 1 99 ? 2.47100 21.95500 -23.22300 1.000 44.38207 121 THR D C 1
ATOM 5331 O O . THR D 1 99 ? 2.88200 20.89400 -23.70500 1.000 46.15221 121 THR D O 1
ATOM 5335 N N . THR D 1 100 ? 2.38200 23.09900 -23.90000 1.000 58.26076 122 THR D N 1
ATOM 5336 C CA . THR D 1 100 ? 2.71400 23.17400 -25.34500 1.000 52.94154 122 THR D CA 1
ATOM 5337 C C . THR D 1 100 ? 4.22700 23.28200 -25.52500 1.000 50.43716 122 THR D C 1
ATOM 5338 O O . THR D 1 100 ? 4.94000 23.35300 -24.51200 1.000 50.07526 122 THR D O 1
ATOM 5342 N N . ALA D 1 101 ? 4.69200 23.31600 -26.77300 1.000 44.57197 123 ALA D N 1
ATOM 5343 C CA . ALA D 1 101 ? 6.14400 23.38200 -27.05100 1.000 47.66477 123 ALA D CA 1
ATOM 5344 C C . ALA D 1 101 ? 6.69700 24.73200 -26.59800 1.000 57.35431 123 ALA D C 1
ATOM 5345 O O . ALA D 1 101 ? 7.86400 24.77700 -26.17400 1.000 59.60705 123 ALA D O 1
ATOM 5347 N N . SER D 1 102 ? 5.85900 25.77200 -26.62700 1.000 54.20178 124 SER D N 1
ATOM 5348 C CA . SER D 1 102 ? 6.27800 27.14000 -26.22700 1.000 46.42401 124 SER D CA 1
ATOM 5349 C C . SER D 1 102 ? 6.29600 27.26900 -24.70400 1.000 50.35754 124 SER D C 1
ATOM 5350 O O . SER D 1 102 ? 6.80500 28.28700 -24.21100 1.000 69.67033 124 SER D O 1
ATOM 5353 N N . GLY D 1 103 ? 5.74800 26.29100 -23.99000 1.000 46.79509 125 GLY D N 1
ATOM 5354 C CA . GLY D 1 103 ? 5.70000 26.36200 -22.51900 1.000 47.21570 125 GLY D CA 1
ATOM 5355 C C . GLY D 1 103 ? 4.32900 26.78800 -22.04400 1.000 49.48999 125 GLY D C 1
ATOM 5356 O O . GLY D 1 103 ? 4.07400 26.71200 -20.83600 1.000 51.06039 125 GLY D O 1
ATOM 5357 N N . LEU D 1 104 ? 3.46700 27.20300 -22.97100 1.000 42.96006 126 LEU D N 1
ATOM 5358 C CA . LEU D 1 104 ? 2.07900 27.58200 -22.60800 1.000 43.70588 126 LEU D CA 1
ATOM 5359 C C . LEU D 1 104 ? 1.38800 26.35600 -22.01900 1.000 51.74563 126 LEU D C 1
ATOM 5360 O O . LEU D 1 104 ? 1.49300 25.28300 -22.61600 1.000 42.55729 126 LEU D O 1
ATOM 5365 N N . GLN D 1 105 ? 0.72600 26.51800 -20.87700 1.000 50.42070 127 GLN D N 1
ATOM 5366 C CA . GLN D 1 105 ? -0.00800 25.39700 -20.24400 1.000 45.67153 127 GLN D CA 1
ATOM 5367 C C . GLN D 1 105 ? -1.49600 25.74200 -20.27800 1.000 47.56812 127 GLN D C 1
ATOM 5368 O O . GLN D 1 105 ? -1.82100 26.91300 -20.08100 1.000 58.44744 127 GLN D O 1
ATOM 5374 N N . TYR D 1 106 ? -2.35400 24.75000 -20.52100 1.000 55.22960 128 TYR D N 1
ATOM 5375 C CA . TYR D 1 106 ? -3.81000 25.02000 -20.61400 1.000 47.83748 128 TYR D CA 1
ATOM 5376 C C . TYR D 1 106 ? -4.62800 23.88900 -19.99600 1.000 53.07695 128 TYR D C 1
ATOM 5377 O O . TYR D 1 106 ? -4.30900 22.71600 -20.23700 1.000 52.90691 128 TYR D O 1
ATOM 5386 N N . GLU D 1 107 ? -5.64500 24.24500 -19.21000 1.000 60.96956 129 GLU D N 1
ATOM 5387 C CA . GLU D 1 107 ? -6.53800 23.23900 -18.58300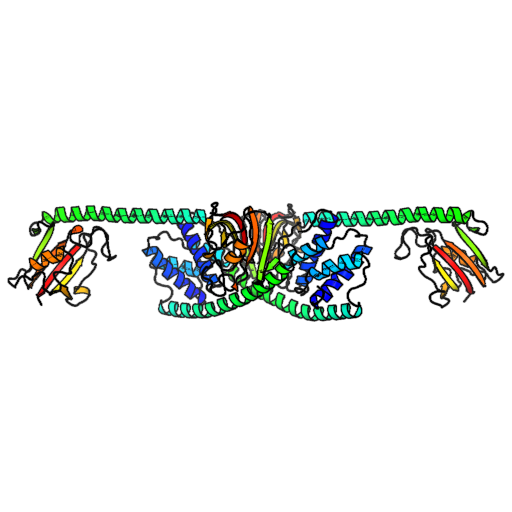 1.000 51.70142 129 GLU D CA 1
ATOM 5388 C C . GLU D 1 107 ? -7.95300 23.49000 -19.10100 1.000 57.54636 129 GLU D C 1
ATOM 5389 O O . GLU D 1 107 ? -8.57400 24.46300 -18.65300 1.000 65.96890 129 GLU D O 1
ATOM 5395 N N . ILE D 1 108 ? -8.45500 22.64200 -20.00400 1.000 46.84710 130 ILE D N 1
ATOM 5396 C CA . ILE D 1 108 ? -9.78200 22.87300 -20.65500 1.000 53.58026 130 ILE D CA 1
ATOM 5397 C C . ILE D 1 108 ? -10.94300 22.71500 -19.66700 1.000 48.05960 130 ILE D C 1
ATOM 5398 O O . ILE D 1 108 ? -11.27300 21.56800 -19.33900 1.000 55.68362 130 ILE D O 1
ATOM 5403 N N . VAL D 1 109 ? -11.59600 23.81700 -19.29000 1.000 50.15507 131 VAL D N 1
ATOM 5404 C CA . VAL D 1 109 ? -12.77400 23.75500 -18.37400 1.000 55.38796 131 VAL D CA 1
ATOM 5405 C C . VAL D 1 109 ? -13.98000 23.19500 -19.13500 1.000 51.36605 131 VAL D C 1
ATOM 5406 O O . VAL D 1 109 ? -14.55600 22.20300 -18.66000 1.000 65.51450 131 VAL D O 1
ATOM 5410 N N . LYS D 1 110 ? -14.33200 23.78400 -20.28200 1.000 49.08144 132 LYS D N 1
ATOM 5411 C CA . LYS D 1 110 ? -15.46200 23.27100 -21.10700 1.000 49.93913 132 LYS D CA 1
ATOM 5412 C C . LYS D 1 110 ? -15.00200 22.98000 -22.53800 1.000 52.75482 132 LYS D C 1
ATOM 5413 O O . LYS D 1 110 ? -14.36700 23.85600 -23.13200 1.000 52.83850 132 LYS D O 1
ATOM 5419 N N . LYS D 1 111 ? -15.34100 21.80300 -23.06600 1.000 61.31855 133 LYS D N 1
ATOM 5420 C CA . LYS D 1 111 ? -14.90900 21.41200 -24.43100 1.000 64.66903 133 LYS D CA 1
ATOM 5421 C C . LYS D 1 111 ? -15.95400 21.86000 -25.45200 1.000 60.10351 133 LYS D C 1
ATOM 5422 O O . LYS D 1 111 ? -17.09300 22.13700 -25.04400 1.000 58.54786 133 LYS D O 1
ATOM 5428 N N . ALA D 1 112 ? -15.57200 21.89300 -26.73000 1.000 58.82368 134 ALA D N 1
ATOM 5429 C CA . ALA D 1 112 ? -16.51000 22.27400 -27.80700 1.000 62.60905 134 ALA D CA 1
ATOM 5430 C C . ALA D 1 112 ? -15.99000 21.76100 -29.14900 1.000 69.36221 134 ALA D C 1
ATOM 5431 O O . ALA D 1 112 ? -14.76900 21.57800 -29.27300 1.000 70.26131 134 ALA D O 1
ATOM 5433 N N . ASP D 1 113 ? -16.88900 21.56400 -30.11700 1.000 75.60605 135 ASP D N 1
ATOM 5434 C CA . ASP D 1 113 ? -16.49600 21.10400 -31.47500 1.000 80.74181 135 ASP D CA 1
ATOM 5435 C C . ASP D 1 113 ? -16.58100 22.29600 -32.42300 1.000 83.78877 135 ASP D C 1
ATOM 5436 O O . ASP D 1 113 ? -16.75600 22.07400 -33.63500 1.000 87.06771 135 ASP D O 1
ATOM 5441 N N . GLY D 1 114 ? -16.42100 23.51200 -31.90300 1.000 76.26961 136 GLY D N 1
ATOM 5442 C CA . GLY D 1 114 ? -16.58100 24.71800 -32.73700 1.000 72.84435 136 GLY D CA 1
ATOM 5443 C C . GLY D 1 114 ? -15.41000 24.96100 -33.66500 1.000 69.81628 136 GLY D C 1
ATOM 5444 O O . GLY D 1 114 ? -14.36100 24.32400 -33.48200 1.000 68.15877 136 GLY D O 1
ATOM 5445 N N . PRO D 1 115 ? -15.52600 25.84700 -34.69100 1.000 74.06382 137 PRO D N 1
ATOM 5446 C CA . PRO D 1 115 ? -14.39600 26.16200 -35.56200 1.000 69.45786 137 PRO D CA 1
ATOM 5447 C C . PRO D 1 115 ? -13.20900 26.76400 -34.80100 1.000 68.85876 137 PRO D C 1
ATOM 5448 O O . PRO D 1 115 ? -13.41300 27.38500 -33.77900 1.000 68.98561 137 PRO D O 1
ATOM 5452 N N . GLN D 1 116 ? -12.00000 26.55600 -35.32500 1.000 59.90403 138 GLN D N 1
ATOM 5453 C CA . GLN D 1 116 ? -10.78300 27.08700 -34.66700 1.000 58.14414 138 GLN D CA 1
ATOM 5454 C C . GLN D 1 116 ? -10.45500 28.45000 -35.27200 1.000 72.21675 138 GLN D C 1
ATOM 5455 O O . GLN D 1 116 ? -10.44500 28.56600 -36.50800 1.000 82.24070 138 GLN D O 1
ATOM 5461 N N . PRO D 1 117 ? -10.21500 29.51600 -34.46400 1.000 64.86244 139 PRO D N 1
ATOM 5462 C CA . PRO D 1 117 ? -9.83800 30.81100 -35.00700 1.000 52.87830 139 PRO D CA 1
ATOM 5463 C C . PRO D 1 117 ? -8.56000 30.79100 -35.84800 1.000 56.97643 139 PRO D C 1
ATOM 5464 O O . PRO D 1 117 ? -7.76100 29.89200 -35.69300 1.000 65.03490 139 PRO D O 1
ATOM 5468 N N . LYS D 1 118 ? -8.40200 31.79200 -36.70900 1.000 70.38607 140 LYS D N 1
ATOM 5469 C CA . LYS D 1 118 ? -7.15300 31.93300 -37.49100 1.000 72.27696 140 LYS D CA 1
ATOM 5470 C C . LYS D 1 118 ? -6.62000 33.31900 -37.14000 1.000 71.57954 140 LYS D C 1
ATOM 5471 O O . LYS D 1 118 ? -7.38800 34.10000 -36.56700 1.000 74.81847 140 LYS D O 1
ATOM 5477 N N . ALA D 1 119 ? -5.35100 33.59400 -37.43700 1.000 63.00798 141 ALA D N 1
ATOM 5478 C CA . ALA D 1 119 ? -4.75200 34.90300 -37.09700 1.000 76.52590 141 ALA D CA 1
ATOM 5479 C C . ALA D 1 119 ? -5.56200 36.00800 -37.77300 1.000 72.22217 141 ALA D C 1
ATOM 5480 O O . ALA D 1 119 ? -5.71600 37.08400 -37.17200 1.000 73.69734 141 ALA D O 1
ATOM 5482 N N . THR D 1 120 ? -6.09900 35.72900 -38.96000 1.000 73.19832 142 THR D N 1
ATOM 5483 C CA . THR D 1 120 ? -6.88100 36.73400 -39.72200 1.000 68.70471 142 THR D CA 1
ATOM 5484 C C . THR D 1 120 ? -8.21900 36.99700 -39.03600 1.000 78.75014 142 THR D C 1
ATOM 5485 O O . THR D 1 120 ? -8.71800 38.13100 -39.15300 1.000 89.44884 142 THR D O 1
ATOM 5489 N N . ASP D 1 121 ? -8.76400 36.01100 -38.32300 1.000 80.28085 143 ASP D N 1
ATOM 5490 C CA . ASP D 1 121 ? -10.12300 36.16800 -37.73900 1.000 91.40472 143 ASP D CA 1
ATOM 5491 C C . ASP D 1 121 ? -10.12400 37.08300 -36.51100 1.000 79.09317 143 ASP D C 1
ATOM 5492 O O . ASP D 1 121 ? -9.07500 37.19100 -35.85200 1.000 70.08816 143 ASP D O 1
ATOM 5497 N N . VAL D 1 122 ? -11.25700 37.74000 -36.24300 1.000 72.54225 144 VAL D N 1
ATOM 5498 C CA . VAL D 1 122 ? -11.41100 38.56300 -35.00600 1.000 72.48973 144 VAL D CA 1
ATOM 5499 C C . VAL D 1 122 ? -12.30400 37.72600 -34.09300 1.000 71.29696 144 VAL D C 1
ATOM 5500 O O . VAL D 1 122 ? -13.28700 37.17500 -34.60300 1.000 66.69572 144 VAL D O 1
ATOM 5504 N N . VAL D 1 123 ? -11.97800 37.61000 -32.80700 1.000 77.30157 145 VAL D N 1
ATOM 5505 C CA . VAL D 1 123 ? -12.75900 36.66800 -31.95100 1.000 74.71858 145 VAL D CA 1
ATOM 5506 C C . VAL D 1 123 ? -13.38000 37.35900 -30.73800 1.000 72.02369 145 VAL D C 1
ATOM 5507 O O . VAL D 1 123 ? -12.64500 38.00800 -29.98300 1.000 81.24970 145 VAL D O 1
ATOM 5511 N N . THR D 1 124 ? -14.68800 37.19200 -30.54500 1.000 64.32582 146 THR D N 1
ATOM 5512 C CA . THR D 1 124 ? -15.34100 37.72800 -29.32400 1.000 71.97549 146 THR D CA 1
ATOM 5513 C C . THR D 1 124 ? -14.94100 36.82200 -28.15800 1.000 67.79174 146 THR D C 1
ATOM 5514 O O . THR D 1 124 ? -15.17700 35.60800 -28.26200 1.000 57.44454 146 THR D O 1
ATOM 5518 N N . VAL D 1 125 ? -14.34300 37.38300 -27.10600 1.000 68.75336 147 VAL D N 1
ATOM 5519 C CA . VAL D 1 125 ? -13.84000 36.53600 -25.98600 1.000 57.26065 147 VAL D CA 1
ATOM 5520 C C . VAL D 1 125 ? -14.26500 37.11700 -24.63800 1.000 66.56542 147 VAL D C 1
ATOM 5521 O O . VAL D 1 125 ? -14.37600 38.34800 -24.53600 1.000 80.01617 147 VAL D O 1
ATOM 5525 N N . HIS D 1 126 ? -14.47400 36.25900 -23.63600 1.000 53.41613 148 HIS D N 1
ATOM 5526 C CA . HIS D 1 126 ? -14.75700 36.73100 -22.25400 1.000 70.41327 148 HIS D CA 1
ATOM 5527 C C . HIS D 1 126 ? -13.61300 36.19500 -21.39600 1.000 70.61787 148 HIS D C 1
ATOM 5528 O O . HIS D 1 126 ? -13.38700 34.98100 -21.44100 1.000 72.66687 148 HIS D O 1
ATOM 5535 N N . TYR D 1 127 ? -12.92200 37.04700 -20.64000 1.000 72.79544 149 TYR D N 1
ATOM 5536 C CA . TYR D 1 127 ? -11.72800 36.53400 -19.92400 1.000 59.12493 149 TYR D CA 1
ATOM 5537 C C . TYR D 1 127 ? -11.48800 37.22700 -18.58900 1.000 67.44049 149 TYR D C 1
ATOM 5538 O O . TYR D 1 127 ? -12.05600 38.29900 -18.36000 1.000 79.31262 149 TYR D O 1
ATOM 5547 N N . GLU D 1 128 ? -10.63700 36.63200 -17.75500 1.000 56.23460 150 GLU D N 1
ATOM 5548 C CA . GLU D 1 128 ? -10.24800 37.26900 -16.47500 1.000 61.56501 150 GLU D CA 1
ATOM 5549 C C . GLU D 1 128 ? -8.75800 37.00300 -16.29700 1.000 66.29677 150 GLU D C 1
ATOM 5550 O O . GLU D 1 128 ? -8.36200 35.83400 -16.36200 1.000 64.42754 150 GLU D O 1
ATOM 5556 N N . GLY D 1 129 ? -7.96500 38.05700 -16.12700 1.000 70.43473 151 GLY D N 1
ATOM 5557 C CA . GLY D 1 129 ? -6.51000 37.90100 -15.97800 1.000 63.44938 151 GLY D CA 1
ATOM 5558 C C . GLY D 1 129 ? -6.12000 37.93300 -14.52300 1.000 71.93463 151 GLY D C 1
ATOM 5559 O O . GLY D 1 129 ? -6.63100 38.79700 -13.81200 1.000 80.30195 151 GLY D O 1
ATOM 5560 N N . ARG D 1 130 ? -5.23700 37.02800 -14.10200 1.000 64.74369 152 ARG D N 1
ATOM 5561 C CA . ARG D 1 130 ? -4.86100 36.93700 -12.67100 1.000 72.11116 152 ARG D CA 1
ATOM 5562 C C . ARG D 1 130 ? -3.37300 36.62700 -12.54800 1.000 70.28848 152 ARG D C 1
ATOM 5563 O O . ARG D 1 130 ? -2.83000 35.99400 -13.46000 1.000 71.66115 152 ARG D O 1
ATOM 5571 N N . LEU D 1 131 ? -2.74100 37.06900 -11.46500 1.000 77.83347 153 LEU D N 1
ATOM 5572 C CA . LEU D 1 131 ? -1.31000 36.75400 -11.24700 1.000 78.16655 153 LEU D CA 1
ATOM 5573 C C . LEU D 1 131 ? -1.21500 35.37600 -10.59300 1.000 80.27612 153 LEU D C 1
ATOM 5574 O O . LEU D 1 131 ? -2.26700 34.76000 -10.35700 1.000 75.54932 153 LEU D O 1
ATOM 5579 N N . THR D 1 132 ? 0.00600 34.91100 -10.32300 1.000 82.00939 154 THR D N 1
ATOM 5580 C CA . THR D 1 132 ? 0.20000 33.59600 -9.66500 1.000 65.34782 154 THR D CA 1
ATOM 5581 C C . THR D 1 132 ? -0.41700 33.67200 -8.27100 1.000 82.16969 154 THR D C 1
ATOM 5582 O O . THR D 1 132 ? -1.01100 32.66900 -7.83900 1.000 83.63510 154 THR D O 1
ATOM 5586 N N . ASP D 1 133 ? -0.38800 34.86200 -7.66100 1.000 78.21473 155 ASP D N 1
ATOM 5587 C CA . ASP D 1 133 ? -0.96400 35.07500 -6.30500 1.000 77.38714 155 ASP D CA 1
ATOM 5588 C C . ASP D 1 133 ? -2.48100 35.27900 -6.38800 1.000 83.45976 155 ASP D C 1
ATOM 5589 O O . ASP D 1 133 ? -3.11400 35.39000 -5.32500 1.000 87.10044 155 ASP D O 1
ATOM 5594 N N . GLY D 1 134 ? -3.04300 35.34100 -7.59300 1.000 79.61817 156 GLY D N 1
ATOM 5595 C CA . GLY D 1 134 ? -4.50900 35.44000 -7.72800 1.000 74.01644 156 GLY D CA 1
ATOM 5596 C C . GLY D 1 134 ? -4.96800 36.85900 -7.98600 1.000 82.11929 156 GLY D C 1
ATOM 5597 O O . GLY D 1 134 ? -6.16900 37.04300 -8.24400 1.000 84.30025 156 GLY D O 1
ATOM 5598 N N . THR D 1 135 ? -4.04700 37.82500 -7.93100 1.000 82.77398 157 THR D N 1
ATOM 5599 C CA . THR D 1 135 ? -4.41900 39.25600 -8.10000 1.000 85.76732 157 THR D CA 1
ATOM 5600 C C . THR D 1 135 ? -4.92600 39.50700 -9.52200 1.000 84.87532 157 THR D C 1
ATOM 5601 O O . THR D 1 135 ? -4.11400 39.43200 -10.45500 1.000 84.95970 157 THR D O 1
ATOM 5605 N N . VAL D 1 136 ? -6.20700 39.85000 -9.66600 1.000 83.41056 158 VAL D N 1
ATOM 5606 C CA . VAL D 1 136 ? -6.80900 40.10900 -11.00800 1.000 76.70506 158 VAL D CA 1
ATOM 5607 C C . VAL D 1 136 ? -6.31000 41.44900 -11.56300 1.000 74.99527 158 VAL D C 1
ATOM 5608 O O . VAL D 1 136 ? -6.50700 42.47800 -10.89600 1.000 81.75100 158 VAL D O 1
ATOM 5612 N N . PHE D 1 137 ? -5.75000 41.43900 -12.77700 1.000 71.83422 159 PHE D N 1
ATOM 5613 C CA . PHE D 1 137 ? -5.31900 42.70600 -13.42000 1.000 73.13714 159 PHE D CA 1
ATOM 5614 C C . PHE D 1 137 ? -6.41200 43.21900 -14.36000 1.000 77.15245 159 PHE D C 1
ATOM 5615 O O . PHE D 1 137 ? -6.85800 44.36200 -14.18100 1.000 89.52594 159 PHE D O 1
ATOM 5623 N N . ASP D 1 138 ? -6.88200 42.37100 -15.27400 1.000 69.01869 160 ASP D N 1
ATOM 5624 C CA . ASP D 1 138 ? -7.92500 42.79900 -16.24100 1.000 76.18020 160 ASP D CA 1
ATOM 5625 C C . ASP D 1 138 ? -8.96400 41.69300 -16.42000 1.000 66.75053 160 ASP D C 1
ATOM 5626 O O . ASP D 1 138 ? -8.58800 40.60500 -16.87000 1.000 64.85178 160 ASP D O 1
ATOM 5631 N N . SER D 1 139 ? -10.23200 41.99600 -16.13400 1.000 68.30509 161 SER D N 1
ATOM 5632 C CA . SER D 1 139 ? -11.32200 41.00300 -16.29900 1.000 67.47504 161 SER D CA 1
ATOM 5633 C C . SER D 1 139 ? -12.44100 41.56500 -17.17200 1.000 67.28004 161 SER D C 1
ATOM 5634 O O . SER D 1 139 ? -13.01800 42.59400 -16.80000 1.000 73.40376 161 SER D O 1
ATOM 5637 N N . SER D 1 140 ? -12.74700 40.89500 -18.27900 1.000 64.47164 162 SER D N 1
ATOM 5638 C CA . SER D 1 140 ? -13.87200 41.32500 -19.14300 1.000 73.26810 162 SER D CA 1
ATOM 5639 C C . SER D 1 140 ? -15.17500 41.01600 -18.41500 1.000 76.07639 162 SER D C 1
ATOM 5640 O O . SER D 1 140 ? -16.14600 41.75800 -18.60100 1.000 69.32578 162 SER D O 1
ATOM 5643 N N . ILE D 1 141 ? -15.17300 39.97700 -17.58300 1.000 83.10391 163 ILE D N 1
ATOM 5644 C CA . ILE D 1 141 ? -16.41600 39.56500 -16.87000 1.000 74.96335 163 ILE D CA 1
ATOM 5645 C C . ILE D 1 141 ? -16.80100 40.67000 -15.88200 1.000 79.36147 163 ILE D C 1
ATOM 5646 O O . ILE D 1 141 ? -18.00200 40.95400 -15.76500 1.000 89.18707 163 ILE D O 1
ATOM 5651 N N . GLU D 1 142 ? -15.81600 41.24700 -15.18700 1.000 86.00307 164 GLU D N 1
ATOM 5652 C CA . GLU D 1 142 ? -16.08000 42.34900 -14.22300 1.000 78.56160 164 GLU D CA 1
ATOM 5653 C C . GLU D 1 142 ? -16.62700 43.55400 -14.98500 1.000 80.28390 164 GLU D C 1
ATOM 5654 O O . GLU D 1 142 ? -17.58200 44.17700 -14.49300 1.000 87.32184 164 GLU D O 1
ATOM 5660 N N . ARG D 1 143 ? -16.06900 43.85100 -16.15800 1.000 77.88880 165 ARG D N 1
ATOM 5661 C CA . ARG D 1 143 ? -16.61100 44.95400 -16.99000 1.000 79.64120 165 ARG D CA 1
ATOM 5662 C C . ARG D 1 143 ? -18.02100 44.57400 -17.43600 1.000 79.74338 165 ARG D C 1
ATOM 5663 O O . ARG D 1 143 ? -18.81300 45.48700 -17.70900 1.000 82.60274 165 ARG D O 1
ATOM 5671 N N . GLY D 1 144 ? -18.31000 43.27700 -17.52400 1.000 76.98891 166 GLY D N 1
ATOM 5672 C CA . GLY D 1 144 ? -19.66300 42.82000 -17.89400 1.000 77.33405 166 GLY D CA 1
ATOM 5673 C C . GLY D 1 144 ? -19.86000 42.73400 -19.39400 1.000 77.74907 166 GLY D C 1
ATOM 5674 O O . GLY D 1 144 ? -20.88700 42.17800 -19.81700 1.000 86.24230 166 GLY D O 1
ATOM 5675 N N . SER D 1 145 ? -18.91500 43.26700 -20.17200 1.000 80.29913 167 SER D N 1
ATOM 5676 C CA . SER D 1 145 ? -19.07100 43.29700 -21.65000 1.000 84.59134 167 SER D CA 1
ATOM 5677 C C . SER D 1 145 ? -17.97500 42.47500 -22.33400 1.000 78.40570 167 SER D C 1
ATOM 5678 O O . SER D 1 145 ? -16.79000 42.77900 -22.12000 1.000 71.88532 167 SER D O 1
ATOM 5681 N N . PRO D 1 146 ? -18.28900 41.44800 -23.17200 1.000 84.87853 168 PRO D N 1
ATOM 5682 C CA . PRO D 1 146 ? -17.25600 40.71000 -23.90300 1.000 74.52957 168 PRO D CA 1
ATOM 5683 C C . PRO D 1 146 ? -16.56800 41.59500 -24.94800 1.000 76.60611 168 PRO D C 1
ATOM 5684 O O . PRO D 1 146 ? -17.20400 42.49600 -25.45400 1.000 91.56976 168 PRO D O 1
ATOM 5688 N N . ILE D 1 147 ? -15.29900 41.31800 -25.25000 1.000 75.84155 169 ILE D N 1
ATOM 5689 C CA . ILE D 1 147 ? -14.55300 42.19600 -26.19900 1.000 78.88205 169 ILE D CA 1
ATOM 5690 C C . ILE D 1 147 ? -14.17700 41.42100 -27.46100 1.000 73.12563 169 ILE D C 1
ATOM 5691 O O . ILE D 1 147 ? -13.76200 40.25900 -27.34100 1.000 73.30249 169 ILE D O 1
ATOM 5696 N N . ASP D 1 148 ? -14.31800 42.05800 -28.62500 1.000 70.53428 170 ASP D N 1
ATOM 5697 C CA . ASP D 1 148 ? -13.91100 41.42000 -29.90300 1.000 71.54739 170 ASP D CA 1
ATOM 5698 C C . ASP D 1 148 ? -12.42100 41.70400 -30.09100 1.000 69.29600 170 ASP D C 1
ATOM 5699 O O . ASP D 1 148 ? -12.06500 42.88700 -30.17500 1.000 81.57110 170 ASP D O 1
ATOM 5704 N N . LEU D 1 149 ? -11.58500 40.66700 -30.15900 1.000 64.58577 171 LEU D N 1
ATOM 5705 C CA . LEU D 1 149 ? -10.11800 40.90300 -30.20700 1.000 72.80085 171 LEU D CA 1
ATOM 5706 C C . LEU D 1 149 ? -9.49700 40.23600 -31.43100 1.000 67.90380 171 LEU D C 1
ATOM 5707 O O . LEU D 1 149 ? -9.84400 39.08300 -31.71200 1.000 76.26337 171 LEU D O 1
ATOM 5712 N N . PRO D 1 150 ? -8.60800 40.90200 -32.21500 1.000 60.40876 172 PRO D N 1
ATOM 5713 C CA . PRO D 1 150 ? -7.92600 40.23400 -33.32300 1.000 70.20844 172 PRO D CA 1
ATOM 5714 C C . PRO D 1 150 ? -6.88900 39.24900 -32.76900 1.000 80.85026 172 PRO D C 1
ATOM 5715 O O . PRO D 1 150 ? -6.21800 39.58800 -31.81700 1.000 82.62604 172 PRO D O 1
ATOM 5719 N N . VAL D 1 151 ? -6.79800 38.05400 -33.35500 1.000 68.99992 173 VAL D N 1
ATOM 5720 C CA . VAL D 1 151 ? -5.87500 37.01200 -32.82000 1.000 68.44346 173 VAL D CA 1
ATOM 5721 C C . VAL D 1 151 ? -4.43900 37.52800 -32.93000 1.000 68.44413 173 VAL D C 1
ATOM 5722 O O . VAL D 1 151 ? -3.66900 37.31800 -31.98700 1.000 68.89554 173 VAL D O 1
ATOM 5726 N N . SER D 1 152 ? -4.10500 38.22900 -34.01400 1.000 79.90442 174 SER D N 1
ATOM 5727 C CA . SER D 1 152 ? -2.71000 38.69600 -34.23500 1.000 85.35938 174 SER D CA 1
ATOM 5728 C C . SER D 1 152 ? -2.38100 39.87700 -33.32200 1.000 69.67353 174 SER D C 1
ATOM 5729 O O . SER D 1 152 ? -1.19600 40.04800 -32.97900 1.000 75.48775 174 SER D O 1
ATOM 5732 N N . GLY D 1 153 ? -3.38900 40.64800 -32.91500 1.000 63.24464 175 GLY D N 1
ATOM 5733 C CA . GLY D 1 153 ? -3.13300 41.85500 -32.10600 1.000 66.10000 175 GLY D CA 1
ATOM 5734 C C . GLY D 1 153 ? -2.71500 41.55300 -30.67900 1.000 68.98535 175 GLY D C 1
ATOM 5735 O O . GLY D 1 153 ? -2.07500 42.42300 -30.07000 1.000 77.74769 175 GLY D O 1
ATOM 5736 N N . VAL D 1 154 ? -3.05700 40.37700 -30.15500 1.000 57.85557 176 VAL D N 1
ATOM 5737 C CA . VAL D 1 154 ? -2.78200 40.06600 -28.71900 1.000 56.32129 176 VAL D CA 1
ATOM 5738 C C . VAL D 1 154 ? -1.35800 39.55900 -28.48500 1.000 55.75138 176 VAL D C 1
ATOM 5739 O O . VAL D 1 154 ? -0.63400 39.36500 -29.47100 1.000 64.20310 176 VAL D O 1
ATOM 5743 N N . ILE D 1 155 ? -0.97600 39.39200 -27.21500 1.000 56.70134 177 ILE D N 1
ATOM 5744 C CA . ILE D 1 155 ? 0.39900 38.94100 -26.84900 1.000 55.76661 177 ILE D CA 1
ATOM 5745 C C . ILE D 1 155 ? 0.66900 37.53800 -27.41000 1.000 60.05252 177 ILE D C 1
ATOM 5746 O O . ILE D 1 155 ? -0.31200 36.80500 -27.60900 1.000 62.64672 177 ILE D O 1
ATOM 5751 N N . PRO D 1 156 ? 1.93000 37.10200 -27.66900 1.000 63.31242 178 PRO D N 1
ATOM 5752 C CA . PRO D 1 156 ? 2.18900 35.80500 -28.30500 1.000 66.08411 178 PRO D CA 1
ATOM 5753 C C . PRO D 1 156 ? 1.47600 34.61400 -27.65200 1.000 61.61862 178 PRO D C 1
ATOM 5754 O O . PRO D 1 156 ? 1.00400 33.75900 -28.36700 1.000 59.75164 178 PRO D O 1
ATOM 5758 N N . GLY D 1 157 ? 1.42300 34.58800 -26.32000 1.000 59.75946 179 GLY D N 1
ATOM 5759 C CA . GLY D 1 157 ? 0.74000 33.49500 -25.60200 1.000 56.58092 179 GLY D CA 1
ATOM 5760 C C . GLY D 1 157 ? -0.72600 33.40700 -25.97600 1.000 60.80542 179 GLY D C 1
ATOM 5761 O O . GLY D 1 157 ? -1.19900 32.29000 -26.22700 1.000 74.67472 179 GLY D O 1
ATOM 5762 N N . TRP D 1 158 ? -1.41400 34.54500 -26.04500 1.000 57.65218 180 TRP D N 1
ATOM 5763 C CA . TRP D 1 158 ? -2.84300 34.56100 -26.44800 1.000 50.99742 180 TRP D CA 1
ATOM 5764 C C . TRP D 1 158 ? -2.96600 34.11100 -27.89900 1.000 53.58627 180 TRP D C 1
ATOM 5765 O O . TRP D 1 158 ? -3.91300 33.38400 -28.19800 1.000 59.20331 180 TRP D O 1
ATOM 5776 N N . VAL D 1 159 ? -2.06000 34.55800 -28.76700 1.000 56.93944 181 VAL D N 1
ATOM 5777 C CA . VAL D 1 159 ? -2.17300 34.22700 -30.21700 1.000 60.18037 181 VAL D CA 1
ATOM 5778 C C . VAL D 1 159 ? -2.23900 32.70600 -30.35600 1.000 64.70420 181 VAL D C 1
ATOM 5779 O O . VAL D 1 159 ? -3.18700 32.21400 -30.98700 1.000 61.02915 181 VAL D O 1
ATOM 5783 N N . GLU D 1 160 ? -1.29100 31.99800 -29.74100 1.000 63.60711 182 GLU D N 1
ATOM 5784 C CA . GLU D 1 160 ? -1.23800 30.51700 -29.84100 1.000 60.22125 182 GLU D CA 1
ATOM 5785 C C . GLU D 1 160 ? -2.48800 29.91500 -29.20400 1.000 56.58329 182 GLU D C 1
ATOM 5786 O O . GLU D 1 160 ? -3.10700 29.04900 -29.83900 1.000 58.04131 182 GLU D O 1
ATOM 5792 N N . ALA D 1 161 ? -2.84400 30.36900 -28.00300 1.000 46.46990 183 ALA D N 1
ATOM 5793 C CA . ALA D 1 161 ? -3.98900 29.79200 -27.26200 1.000 46.58354 183 ALA D CA 1
ATOM 5794 C C . ALA D 1 161 ? -5.28900 29.94500 -28.04400 1.000 46.66398 183 ALA D C 1
ATOM 5795 O O . ALA D 1 161 ? -6.04300 28.97100 -28.11000 1.000 61.85752 183 ALA D O 1
ATOM 5797 N N . LEU D 1 162 ? -5.56100 31.13700 -28.56900 1.000 48.21765 184 LEU D N 1
ATOM 5798 C CA . LEU D 1 162 ? -6.85600 31.37400 -29.25700 1.000 55.51533 184 LEU D CA 1
ATOM 5799 C C . LEU D 1 162 ? -6.98900 30.39300 -30.42000 1.000 55.16152 184 LEU D C 1
ATOM 5800 O O . LEU D 1 162 ? -8.09400 29.88200 -30.62900 1.000 58.89041 184 LEU D O 1
ATOM 5805 N N . GLN D 1 163 ? -5.88800 30.09700 -31.10800 1.000 52.79579 185 GLN D N 1
ATOM 5806 C CA . GLN D 1 16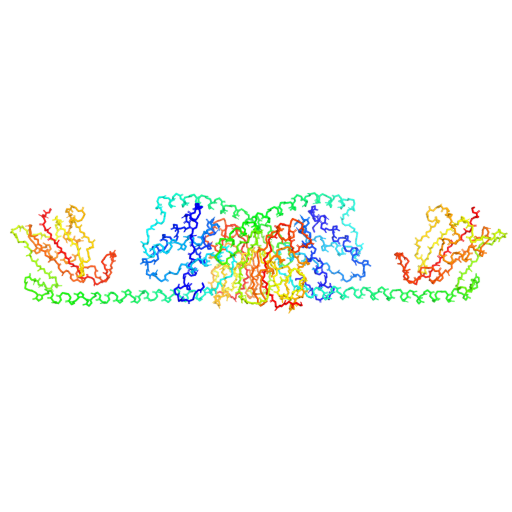3 ? -5.92400 29.17800 -32.27800 1.000 59.84730 185 GLN D CA 1
ATOM 5807 C C . GLN D 1 163 ? -6.21000 27.74500 -31.81500 1.000 55.44129 185 GLN D C 1
ATOM 5808 O O . GLN D 1 163 ? -6.94700 27.04600 -32.52400 1.000 47.99926 185 GLN D O 1
ATOM 5814 N N . LEU D 1 164 ? -5.70400 27.34500 -30.64600 1.000 57.04409 186 LEU D N 1
ATOM 5815 C CA . LEU D 1 164 ? -5.94700 25.98000 -30.09900 1.000 53.85200 186 LEU D CA 1
ATOM 5816 C C . LEU D 1 164 ? -7.38600 25.86900 -29.59500 1.000 53.87315 186 LEU D C 1
ATOM 5817 O O . LEU D 1 164 ? -7.89500 24.74000 -29.52100 1.000 59.42258 186 LEU D O 1
ATOM 5822 N N . MET D 1 165 ? -8.02700 26.99400 -29.28400 1.000 51.48405 187 MET D N 1
ATOM 5823 C CA . MET D 1 165 ? -9.38700 26.95200 -28.68600 1.000 58.70898 187 MET D CA 1
ATOM 5824 C C . MET D 1 165 ? -10.44800 26.67700 -29.75000 1.000 55.29960 187 MET D C 1
ATOM 5825 O O . MET D 1 165 ? -10.12400 26.74800 -30.94200 1.000 51.45026 187 MET D O 1
ATOM 5830 N N . HIS D 1 166 ? -11.66100 26.33400 -29.31700 1.000 53.23070 188 HIS D N 1
ATOM 5831 C CA . HIS D 1 166 ? -12.78000 26.06500 -30.25400 1.000 56.56321 188 HIS D CA 1
ATOM 5832 C C . HIS D 1 166 ? -13.94100 26.96900 -29.84300 1.000 59.32741 188 HIS D C 1
ATOM 5833 O O . HIS D 1 166 ? -13.94300 27.41200 -28.69000 1.000 55.89489 188 HIS D O 1
ATOM 5840 N N . VAL D 1 167 ? -14.89000 27.24000 -30.74000 1.000 61.22336 189 VAL D N 1
ATOM 5841 C CA . VAL D 1 167 ? -15.98700 28.19700 -30.40400 1.000 57.25712 189 VAL D CA 1
ATOM 5842 C C . VAL D 1 167 ? -16.87400 27.57700 -29.32500 1.000 54.92972 189 VAL D C 1
ATOM 5843 O O . VAL D 1 167 ? -17.36100 26.45800 -29.54300 1.000 64.43164 189 VAL D O 1
ATOM 5847 N N . GLY D 1 168 ? -17.03900 28.26500 -28.19600 1.000 52.13664 190 GLY D N 1
ATOM 5848 C CA . GLY D 1 168 ? -17.85200 27.73800 -27.08300 1.000 52.37682 190 GLY D CA 1
ATOM 5849 C C . GLY D 1 168 ? -16.98000 27.12500 -26.00800 1.000 49.91210 190 GLY D C 1
ATOM 5850 O O . GLY D 1 168 ? -17.49900 26.85500 -24.91300 1.000 50.50144 190 GLY D O 1
ATOM 5851 N N . GLU D 1 169 ? -15.69300 26.93600 -26.30100 1.000 50.91952 191 GLU D N 1
ATOM 5852 C CA . GLU D 1 169 ? -14.77300 26.28000 -25.34000 1.000 56.36508 191 GLU D CA 1
ATOM 5853 C C . GLU D 1 169 ? -14.39800 27.24600 -24.22200 1.000 59.36491 191 GLU D C 1
ATOM 5854 O O . GLU D 1 169 ? -14.20900 28.43400 -24.51700 1.000 58.48775 191 GLU D O 1
ATOM 5860 N N . LYS D 1 170 ? -14.28700 26.74500 -22.99300 1.000 50.95333 192 LYS D N 1
ATOM 5861 C CA . LYS D 1 170 ? -13.79900 27.58800 -21.87500 1.000 50.25371 192 LYS D CA 1
ATOM 5862 C C . LYS D 1 170 ? -12.52800 26.92200 -21.35500 1.000 49.05066 192 LYS D C 1
ATOM 5863 O O . LYS D 1 170 ? -12.58900 25.73000 -21.04800 1.000 51.83127 192 LYS D O 1
ATOM 5869 N N . ILE D 1 171 ? -11.40800 27.64200 -21.33200 1.000 52.54061 193 ILE D N 1
ATOM 5870 C CA . ILE D 1 171 ? -10.11800 27.02300 -20.91100 1.000 51.69190 193 ILE D CA 1
ATOM 5871 C C . ILE D 1 171 ? -9.41500 27.95500 -19.93100 1.000 48.02116 193 ILE D C 1
ATOM 5872 O O . ILE D 1 171 ? -9.79300 29.13200 -19.86100 1.000 46.81791 193 ILE D O 1
ATOM 5877 N N . LYS D 1 172 ? -8.44600 27.42900 -19.18600 1.000 49.42697 194 LYS D N 1
ATOM 5878 C CA . LYS D 1 172 ? -7.63100 28.28600 -18.29400 1.000 46.75784 194 LYS D CA 1
ATOM 5879 C C . LYS D 1 172 ? -6.20100 28.23600 -18.82600 1.000 51.62904 194 LYS D C 1
ATOM 5880 O O . LYS D 1 172 ? -5.63800 27.13800 -18.86300 1.000 54.42738 194 LYS D O 1
ATOM 5886 N N . LEU D 1 173 ? -5.66500 29.37200 -19.26600 1.000 44.81445 195 LEU D N 1
ATOM 5887 C CA . LEU D 1 173 ? -4.31500 29.36800 -19.87800 1.000 43.65014 195 LEU D CA 1
ATOM 5888 C C . LEU D 1 173 ? -3.29200 29.92200 -18.89500 1.000 44.95025 195 LEU D C 1
ATOM 5889 O O . LEU D 1 173 ? -3.50400 31.02300 -18.38100 1.000 63.86910 195 LEU D O 1
ATOM 5894 N N . TYR D 1 174 ? -2.21600 29.17700 -18.66600 1.000 44.51875 196 TYR D N 1
ATOM 5895 C CA . TYR D 1 174 ? -1.12400 29.62900 -17.77300 1.000 45.84280 196 TYR D CA 1
ATOM 5896 C C . TYR D 1 174 ? 0.01700 30.08400 -18.68000 1.000 46.38357 196 TYR D C 1
ATOM 5897 O O . TYR D 1 174 ? 0.83000 29.23500 -19.07400 1.000 44.66202 196 TYR D O 1
ATOM 5906 N N . ILE D 1 175 ? 0.06700 31.38100 -19.00000 1.000 48.71547 197 ILE D N 1
ATOM 5907 C CA . ILE D 1 175 ? 1.07600 31.91400 -19.96400 1.000 46.89614 197 ILE D CA 1
ATOM 5908 C C . ILE D 1 175 ? 2.39800 32.20300 -19.25700 1.000 47.53275 197 ILE D C 1
ATOM 5909 O O . ILE D 1 175 ? 2.39300 32.96200 -18.28300 1.000 56.04667 197 ILE D O 1
ATOM 5914 N N . PRO D 1 176 ? 3.55900 31.64300 -19.69100 1.000 47.86129 198 PRO D N 1
ATOM 5915 C CA . PRO D 1 176 ? 4.84600 31.98200 -19.08200 1.000 62.54583 198 PRO D CA 1
ATOM 5916 C C . PRO D 1 176 ? 5.25500 33.44200 -19.32200 1.000 60.52611 198 PRO D C 1
ATOM 5917 O O . PRO D 1 176 ? 4.66700 34.07700 -20.17000 1.000 54.44924 198 PRO D O 1
ATOM 5921 N N . SER D 1 177 ? 6.26400 33.92200 -18.59200 1.000 63.56961 199 SER D N 1
ATOM 5922 C CA . SER D 1 177 ? 6.70400 35.33800 -18.70300 1.000 72.10999 199 SER D CA 1
ATOM 5923 C C . SER D 1 177 ? 7.16800 35.65900 -20.12200 1.000 67.02126 199 SER D C 1
ATOM 5924 O O . SER D 1 177 ? 6.80500 36.73000 -20.62400 1.000 61.70178 199 SER D O 1
ATOM 5927 N N . GLU D 1 178 ? 7.94000 34.77000 -20.74100 1.000 65.46705 200 GLU D N 1
ATOM 5928 C CA . GLU D 1 178 ? 8.51800 35.05700 -22.08000 1.000 67.18118 200 GLU D CA 1
ATOM 5929 C C . GLU D 1 178 ? 7.41000 35.28500 -23.11000 1.000 63.77103 200 GLU D C 1
ATOM 5930 O O . GLU D 1 178 ? 7.55400 36.20500 -23.92900 1.000 77.22216 200 GLU D O 1
ATOM 5936 N N . LEU D 1 179 ? 6.36700 34.45500 -23.10200 1.000 63.60587 201 LEU D N 1
ATOM 5937 C CA . LEU D 1 179 ? 5.29800 34.56900 -24.13100 1.000 67.11798 201 LEU D CA 1
ATOM 5938 C C . LEU D 1 179 ? 4.40900 35.76000 -23.78400 1.000 60.44034 201 LEU D C 1
ATOM 5939 O O . LEU D 1 179 ? 3.47700 36.04800 -24.55100 1.000 60.53111 201 LEU D O 1
ATOM 5944 N N . ALA D 1 180 ? 4.71400 36.44300 -22.68200 1.000 61.18610 202 ALA D N 1
ATOM 5945 C CA . ALA D 1 180 ? 3.90400 37.60800 -22.26600 1.000 59.52485 202 ALA D CA 1
ATOM 5946 C C . ALA D 1 180 ? 4.75800 38.87400 -22.28700 1.000 64.42732 202 ALA D C 1
ATOM 5947 O O . ALA D 1 180 ? 5.62400 38.99300 -23.16800 1.000 68.37514 202 ALA D O 1
ATOM 5949 N N . TYR D 1 181 ? 4.53900 39.77000 -21.32600 1.000 64.96454 203 TYR D N 1
ATOM 5950 C CA . TYR D 1 181 ? 5.23900 41.07900 -21.32700 1.000 74.00137 203 TYR D CA 1
ATOM 5951 C C . TYR D 1 181 ? 6.71700 40.90000 -20.97700 1.000 69.80880 203 TYR D C 1
ATOM 5952 O O . TYR D 1 181 ? 7.53500 41.72100 -21.42400 1.000 99.99489 203 TYR D O 1
ATOM 5961 N N . GLY D 1 182 ? 7.05000 39.87200 -20.20100 1.000 64.44996 204 GLY D N 1
ATOM 5962 C CA . GLY D 1 182 ? 8.46400 39.59200 -19.89100 1.000 67.62237 204 GLY D CA 1
ATOM 5963 C C . GLY D 1 182 ? 9.01600 40.49900 -18.81200 1.000 73.20746 204 GLY D C 1
ATOM 5964 O O . GLY D 1 182 ? 8.23200 40.93300 -17.95200 1.000 71.45154 204 GLY D O 1
ATOM 5965 N N . ALA D 1 183 ? 10.33100 40.74300 -18.84500 1.000 77.64743 205 ALA D N 1
ATOM 5966 C CA . ALA D 1 183 ? 11.00000 41.59300 -17.83400 1.000 80.33547 205 ALA D CA 1
ATOM 5967 C C . ALA D 1 183 ? 10.42300 43.00500 -17.89200 1.000 96.96836 205 ALA D C 1
ATOM 5968 O O . ALA D 1 183 ? 10.25100 43.61600 -16.82600 1.000 94.68599 205 ALA D O 1
ATOM 5970 N N . GLN D 1 184 ? 10.15600 43.51000 -19.09600 1.000 101.08567 206 GLN D N 1
ATOM 5971 C CA . GLN D 1 184 ? 9.48100 44.82700 -19.20300 1.000 98.37834 206 GLN D CA 1
ATOM 5972 C C . GLN D 1 184 ? 8.11700 44.70000 -18.52300 1.000 88.51420 206 GLN D C 1
ATOM 5973 O O . GLN D 1 184 ? 7.44300 43.68100 -18.73800 1.000 98.90162 206 GLN D O 1
ATOM 5979 N N . SER D 1 185 ? 7.77800 45.66100 -17.66400 1.000 96.08180 207 SER D N 1
ATOM 5980 C CA . SER D 1 185 ? 6.48100 45.63400 -16.94200 1.000 93.76430 207 SER D CA 1
ATOM 5981 C C . SER D 1 185 ? 5.71000 46.90500 -17.28700 1.000 117.01958 207 SER D C 1
ATOM 5982 O O . SER D 1 185 ? 5.73900 47.85000 -16.47800 1.000 104.44204 207 SER D O 1
ATOM 5985 N N . PRO D 1 186 ? 5.01700 47.01400 -18.45400 1.000 115.59160 208 PRO D N 1
ATOM 5986 C CA . PRO D 1 186 ? 4.37400 48.27100 -18.85700 1.000 100.30317 208 PRO D CA 1
ATOM 5987 C C . PRO D 1 186 ? 3.09900 48.55500 -18.05800 1.000 96.42805 208 PRO D C 1
ATOM 5988 O O . PRO D 1 186 ? 2.41600 49.50500 -18.37000 1.000 105.59796 208 PRO D O 1
ATOM 5992 N N . SER D 1 187 ? 2.83000 47.74400 -17.03900 1.000 96.59337 209 SER D N 1
ATOM 5993 C CA . SER D 1 187 ? 1.61700 47.94300 -16.21100 1.000 90.85455 209 SER D CA 1
ATOM 5994 C C . SER D 1 187 ? 1.98300 47.81600 -14.73700 1.000 85.29781 209 SER D C 1
ATOM 5995 O O . SER D 1 187 ? 2.85300 47.00000 -14.42000 1.000 96.16630 209 SER D O 1
ATOM 5998 N N . PRO D 1 188 ? 1.40600 48.60100 -13.79100 1.000 95.80787 210 PRO D N 1
ATOM 5999 C CA . PRO D 1 188 ? 1.69100 48.38900 -12.37000 1.000 102.04146 210 PRO D CA 1
ATOM 6000 C C . PRO D 1 188 ? 1.16500 47.01400 -11.94300 1.000 88.54705 210 PRO D C 1
ATOM 6001 O O . PRO D 1 188 ? 1.82700 46.34600 -11.17600 1.000 88.75078 210 PRO D O 1
ATOM 6005 N N . ALA D 1 189 ? 0.00900 46.61900 -12.47800 1.000 90.46995 211 ALA D N 1
ATOM 6006 C CA . ALA D 1 189 ? -0.62100 45.34300 -12.07200 1.000 93.24086 211 ALA D CA 1
ATOM 6007 C C . ALA D 1 189 ? 0.18600 44.15900 -12.60100 1.000 78.69833 211 ALA D C 1
ATOM 6008 O O . ALA D 1 189 ? 0.12100 43.08700 -11.98000 1.000 92.76513 211 ALA D O 1
ATOM 6010 N N . ILE D 1 190 ? 0.92000 44.36200 -13.69700 1.000 77.09002 212 ILE D N 1
ATOM 6011 C CA . ILE D 1 190 ? 1.75000 43.27600 -14.29400 1.000 75.88257 212 ILE D CA 1
ATOM 6012 C C . ILE D 1 190 ? 3.21500 43.53700 -13.94500 1.000 81.14034 212 ILE D C 1
ATOM 6013 O O . ILE D 1 190 ? 3.86100 44.31600 -14.65800 1.000 83.56834 212 ILE D O 1
ATOM 6018 N N . PRO D 1 191 ? 3.79700 42.93400 -12.87300 1.000 83.80415 213 PRO D N 1
ATOM 6019 C CA . PRO D 1 191 ? 5.18000 43.19700 -12.49500 1.000 80.11100 213 PRO D CA 1
ATOM 6020 C C . PRO D 1 191 ? 6.16800 42.53000 -13.45900 1.000 90.05085 213 PRO D C 1
ATOM 6021 O O . PRO D 1 191 ? 5.73900 41.92600 -14.41900 1.000 80.25350 213 PRO D O 1
ATOM 6025 N N . ALA D 1 192 ? 7.46200 42.58900 -13.15500 1.000 90.53714 214 ALA D N 1
ATOM 6026 C CA . ALA D 1 192 ? 8.47000 42.03900 -14.08800 1.000 77.41193 214 ALA D CA 1
ATOM 6027 C C . ALA D 1 192 ? 8.49800 40.51300 -14.00800 1.000 78.59726 214 ALA D C 1
ATOM 6028 O O . ALA D 1 192 ? 8.24300 39.98500 -12.91100 1.000 81.49329 214 ALA D O 1
ATOM 6030 N N . ASN D 1 193 ? 8.81200 39.84500 -15.12300 1.000 80.02926 215 ASN D N 1
ATOM 6031 C CA . ASN D 1 193 ? 8.91800 38.36200 -15.14100 1.000 82.98271 215 ASN D CA 1
ATOM 6032 C C . ASN D 1 193 ? 7.70700 37.75400 -14.42800 1.000 78.22089 215 ASN D C 1
ATOM 6033 O O . ASN D 1 193 ? 7.90800 37.09900 -13.39100 1.000 85.38210 215 ASN D O 1
ATOM 6038 N N . SER D 1 194 ? 6.50600 37.94500 -14.97700 1.000 70.86544 216 SER D N 1
ATOM 6039 C CA . SER D 1 194 ? 5.27400 37.45500 -14.30700 1.000 71.63555 216 SER D CA 1
ATOM 6040 C C . SER D 1 194 ? 4.56800 36.40200 -15.16300 1.000 76.38712 216 SER D C 1
ATOM 6041 O O . SER D 1 194 ? 4.56900 36.54600 -16.39400 1.000 88.33181 216 SER D O 1
ATOM 6044 N N . VAL D 1 195 ? 4.01400 35.37000 -14.52500 1.000 66.02711 217 VAL D N 1
ATOM 6045 C CA . VAL D 1 195 ? 3.23000 34.34200 -15.26700 1.000 61.32493 217 VAL D CA 1
ATOM 6046 C C . VAL D 1 195 ? 1.77500 34.79900 -15.23900 1.000 63.80969 217 VAL D C 1
ATOM 6047 O O . VAL D 1 195 ? 1.28300 35.12000 -14.14600 1.000 72.80154 217 VAL D O 1
ATOM 6051 N N . LEU D 1 196 ? 1.13500 34.87300 -16.40300 1.000 59.20822 218 LEU D N 1
ATOM 6052 C CA . LEU D 1 196 ? -0.26100 35.37100 -16.48500 1.000 55.97518 218 LEU D CA 1
ATOM 6053 C C . LEU D 1 196 ? -1.21000 34.17100 -16.48000 1.000 60.69015 218 LEU D C 1
ATOM 6054 O O . LEU D 1 196 ? -1.06500 33.31200 -17.35400 1.000 62.72740 218 LEU D O 1
ATOM 6059 N N . VAL D 1 197 ? -2.11800 34.10100 -15.50700 1.000 59.30035 219 VAL D N 1
ATOM 6060 C CA . VAL D 1 197 ? -3.13500 33.01000 -15.47600 1.000 57.23987 219 VAL D CA 1
ATOM 6061 C C . VAL D 1 197 ? -4.44700 33.59900 -15.99300 1.000 59.91262 219 VAL D C 1
ATOM 6062 O O . VAL D 1 197 ? -4.86400 34.63700 -15.46900 1.000 67.59616 219 VAL D O 1
ATOM 6066 N N . PHE D 1 198 ? -5.05400 32.97700 -16.99900 1.000 50.00068 220 PHE D N 1
ATOM 6067 C CA . PHE D 1 198 ? -6.25900 33.58700 -17.60500 1.000 55.76065 220 PHE D CA 1
ATOM 6068 C C . PHE D 1 198 ? -7.38300 32.57000 -17.72600 1.000 54.40824 220 PHE D C 1
ATOM 6069 O O . PHE D 1 198 ? -7.12400 31.45000 -18.16800 1.000 60.84084 220 PHE D O 1
ATOM 6077 N N . ASP D 1 199 ? -8.60800 32.97300 -17.39500 1.000 51.34069 221 ASP D N 1
ATOM 6078 C CA . ASP D 1 199 ? -9.78000 32.09000 -17.60500 1.000 50.51227 221 ASP D CA 1
ATOM 6079 C C . ASP D 1 199 ? -10.47400 32.62900 -18.85100 1.000 49.89129 221 ASP D C 1
ATOM 6080 O O . ASP D 1 199 ? -11.11600 33.67700 -18.73600 1.000 71.54255 221 ASP D O 1
ATOM 6085 N N . MET D 1 200 ? -10.33300 31.96000 -19.99600 1.000 49.67411 222 MET D N 1
ATOM 6086 C CA . MET D 1 200 ? -10.87300 32.53000 -21.25800 1.000 58.60270 222 MET D CA 1
ATOM 6087 C C . MET D 1 200 ? -11.97200 31.66500 -21.87000 1.000 64.55940 222 MET D C 1
ATOM 6088 O O . MET D 1 200 ? -11.81800 30.43700 -21.87400 1.000 61.94190 222 MET D O 1
ATOM 6093 N N . GLU D 1 201 ? -13.00900 32.30000 -22.41800 1.000 59.53638 223 GLU D N 1
ATOM 6094 C CA . GLU D 1 201 ? -14.09000 31.56000 -23.11500 1.000 63.71483 223 GLU D CA 1
ATOM 6095 C C . GLU D 1 201 ? -14.26000 32.17900 -24.50300 1.000 52.17592 223 GLU D C 1
ATOM 6096 O O . GLU D 1 201 ? -14.47200 33.39500 -24.57800 1.000 66.60785 223 GLU D O 1
ATOM 6102 N N . LEU D 1 202 ? -14.19200 31.36000 -25.55700 1.000 56.74462 224 LEU D N 1
ATOM 6103 C CA . LEU D 1 202 ? -14.31800 31.85100 -26.95400 1.000 48.50666 224 LEU D CA 1
ATOM 6104 C C . LEU D 1 202 ? -15.79200 31.89400 -27.35300 1.000 60.73968 224 LEU D C 1
ATOM 6105 O O . LEU D 1 202 ? -16.31400 30.86300 -27.79500 1.000 53.48625 224 LEU D O 1
ATOM 6110 N N . LEU D 1 203 ? -16.42400 33.06000 -27.25000 1.000 65.04923 225 LEU D N 1
ATOM 6111 C CA . LEU D 1 203 ? -17.88000 33.14400 -27.51800 1.000 56.02302 225 LEU D CA 1
ATOM 6112 C C . LEU D 1 203 ? -18.17500 33.00900 -29.01600 1.000 54.34928 225 LEU D C 1
ATOM 6113 O O . LEU D 1 203 ? -19.12800 32.28800 -29.35100 1.000 72.83410 225 LEU D O 1
ATOM 6118 N N . GLY D 1 204 ? -17.36300 33.61000 -29.88600 1.000 54.31583 226 GLY D N 1
ATOM 6119 C CA . GLY D 1 204 ? -17.60100 33.39600 -31.32500 1.000 55.53113 226 GLY D CA 1
ATOM 6120 C C . GLY D 1 204 ? -16.48600 33.89900 -32.21400 1.000 58.43834 226 GLY D C 1
ATOM 6121 O O . GLY D 1 204 ? -15.57800 34.56400 -31.69200 1.000 65.61172 226 GLY D O 1
ATOM 6122 N N . ILE D 1 205 ? -16.55500 33.58900 -33.51200 1.000 59.73580 227 ILE D N 1
ATOM 6123 C CA . ILE D 1 205 ? -15.56000 34.11700 -34.49100 1.000 64.06210 227 ILE D CA 1
ATOM 6124 C C . ILE D 1 205 ? -16.28000 35.13000 -35.38800 1.000 69.70720 227 ILE D C 1
ATOM 6125 O O . ILE D 1 205 ? -17.36300 34.80500 -35.90100 1.000 72.28755 227 ILE D O 1
ATOM 6130 N N . LYS D 1 206 ? -15.70300 36.31900 -35.57900 1.000 69.17556 228 LYS D N 1
ATOM 6131 C CA . LYS D 1 206 ? -16.40200 37.38500 -36.34900 1.000 77.33609 228 LYS D CA 1
ATOM 6132 C C . LYS D 1 206 ? -16.31100 37.13400 -37.85500 1.000 81.97094 228 LYS D C 1
ATOM 6133 O O . LYS D 1 206 ? -15.21000 36.81000 -38.33400 1.000 81.07577 228 LYS D O 1
#

Radius of gyration: 44.61 Å; Cα contacts (8 Å, |Δi|>4): 1587; chains: 4; bounding box: 40×156×85 Å